Protein AF-A0A843C5Q6-F1 (afdb_monomer)

Sequence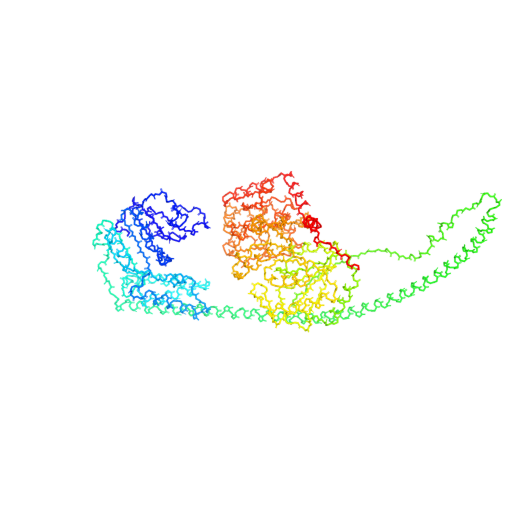 (769 aa):
MQKFVKENETILDVGSGTECLLGHFLPKLNITYLDPLFSTLPNIQNTLVGDIFTLELPQKKYDHIICIDTFEHIPQTLRKKFLDKLYELAEKSVIISGPCSDAGDALETDEWVNNVYNDCFNRDYSWLKEHFDNGLPKLSQILYTFQNFGMHTLVDHNGHTPWLKELLSFVVCALEFEDGKPSVMELSRYFNDYLYQFDHIPPSYRQIVIASKEKLPDSIISKEKISVTKQSNVNWNHLKKQITQSLTKIAIQEQNNGKNLHLKLENTIKDVEILQDINLKNQTSISELQKILTKVNSEISIFQKSLQNKESLIFDLQKSLQNKESDILNLQKAVEDYQKVITDIHQSFVLRMLHKYDKTIGKVIPLRPKKFTSSAKTYQDPEETHSITENVKQIQVNKKDLICFPITNWDFRFQRPQHILTKFAENGHRIFYLTVNLRQLKNLYEIKQISNNIYQVELNAPKYFDIYKDKFDNFTVEKLIESYEKLREDLNIDPILFVQFPTWEPLCKRLKEKYHHKIIFDCLDDFTEFSNVISARKNEEVNLILSSDLVLATSSHLLKKVMSKTTKYLYLPNAGEFEHFKNQAKAGSLSKYKKPIIGYFGSISDWFDTDLIEYLASNKPQFTFVMIGHTFGADIRKLQKFPNINFLGERPYSELPKYLQDFDVCLIPFKIIPLIEATHPVKIYEYFAAGKPVVATKMTELYPMMDMCYLAEHKEDFLRKLDLAVDEKDETITKRRIKFASENTWNHRFETLYNELKKNNLFDIEHHS

Mean predicted aligned error: 19.13 Å

Foldseek 3Di:
DVVPDDLPFEEEEEQCPPVVVVCVVVVSHHYAYEDCVCVQDPDDPNYDHDDLVDDDDPDQAGQEYEYAQHLLLDAPVCSLVVLVSRVRRHPWKYKYKFFAPPPPLQVVLQVLLQVLLCVVPVDGDVVCPSCVVRPGHHPVVSVVSLVVVVWDKDKWAFAARVLNSVLSSLLSNLVVAPPSVVLNVVLVVLCVVQPRLQGGDPVGRMMIMMTTNDDDDPVPDDPPNPHCDPRNVVSSVVSVVSSVVSVVVRVVVVVVVVVVVVVVVVVVVVVVVVVVVVVVVVVVVVVVVVVVVVVVVVVVVVVVVVVVVVVVVVVVVLVVVVVVVVVVVVVVCVVVVVLVPPVVGDDDDVVPVVVPDVPDDDDDDDDDDDDDDDPDDDDDDPVVQVVVLVVLLPQDCPFAAEEEAAPADPPPDDFLVNLLVVLVLVVPHAYEYEHQKAAAHPDQKGWDDPDRSYIYIHGHFPHIDHLQQDADDPVRLVSSVVSVVVVCVSNVHQHAYEYEFLRCQVNVVVCCVVRVHAYEYEDAFDQVPDPSHDPVRVVSVLSSLQRHQAYEAQAPVVVVVSVVRDPRYDDQHGAEPLVLQLDCDDEDPCVVAAPPEEEEEDEAAPFAPLVLVLLLCVVCVRHAYEYEEHNVHHDCVSVVVRPRYHYPYHDPPSCVSRVLLNHQEYEARTSPDRRQLSDQDHVLLSNLSNLAEYQYAQHPNCPVVCVLYHHAPDSVSSSVSVVVRNPDDDVVSSVVSNVVNVCGHSSNSSVVVVVVCVVSCSTDPPPPD

pLDDT: mean 82.92, std 17.9, range [24.09, 98.69]

Nearest PDB structures (foldseek):
  3c4q-assembly1_A  TM=7.747E-01  e=1.969E-16  Corynebacterium glutamicum
  3c4q-assembly2_B  TM=7.709E-01  e=1.969E-16  Corynebacterium glutamicum
  3c48-assembly1_B  TM=5.005E-01  e=2.617E-16  Corynebacterium glutamicum
  3c48-assembly1_A  TM=4.904E-01  e=2.335E-16  Corynebacterium glutamicum
  7vza-assembly1_G  TM=5.257E-01  e=1.167E-07  Streptomyces kasugaensis

Solvent-accessible surface area (backbone atoms only — not comparable to full-atom values): 41966 Å² total; per-residue (Å²): 101,89,91,78,58,58,63,88,43,38,33,37,31,39,46,43,62,89,76,48,56,66,48,76,79,41,75,70,50,49,62,32,36,31,23,54,71,48,73,81,52,78,92,55,88,54,59,41,68,37,52,88,92,75,52,87,64,98,54,84,54,30,41,28,29,37,30,53,75,34,68,34,70,42,45,63,90,46,43,63,62,49,55,54,49,50,55,67,29,23,67,42,26,40,36,42,32,34,50,31,38,81,81,42,45,22,54,57,33,51,52,51,27,31,51,56,38,20,76,73,66,78,45,76,50,74,81,55,49,44,38,67,75,33,42,55,36,45,57,70,57,56,51,53,54,42,43,74,72,62,24,47,70,48,79,50,44,29,46,27,35,91,54,39,36,58,52,50,33,50,46,63,54,32,62,78,39,93,78,24,54,64,55,46,55,54,53,51,48,54,38,59,78,62,42,50,83,50,22,59,34,83,64,29,25,26,40,37,38,41,32,19,67,54,85,76,65,90,73,73,63,74,84,78,73,54,69,87,43,78,62,46,55,51,50,48,57,51,49,54,52,50,52,54,51,48,55,51,49,52,53,50,49,51,51,48,49,51,49,52,51,48,52,52,49,52,51,52,48,50,54,50,50,53,51,48,56,52,46,52,53,48,50,52,54,48,52,54,50,48,52,52,49,51,51,52,49,51,53,48,48,51,50,49,52,52,46,50,52,49,48,48,51,45,47,51,50,44,49,48,45,47,48,46,45,44,50,43,38,50,48,42,38,57,36,38,55,49,17,47,78,75,73,92,28,73,74,86,62,62,90,56,65,72,81,63,58,82,79,73,79,78,89,78,89,86,82,87,83,89,78,90,89,90,88,89,86,74,87,78,53,72,67,57,39,50,52,50,46,55,57,53,53,72,52,82,83,85,49,55,28,36,37,32,44,48,74,56,45,84,85,70,67,89,43,70,70,56,51,44,53,47,52,44,22,77,70,61,20,44,34,40,35,35,52,42,60,31,41,67,56,96,49,53,54,50,65,44,82,75,51,81,47,32,30,41,32,38,50,21,27,95,47,78,42,46,56,69,79,53,78,83,48,73,70,53,41,52,40,41,47,58,14,46,49,54,53,30,65,65,49,68,60,62,42,37,39,40,33,43,40,36,65,50,30,75,49,53,52,50,49,27,72,76,69,68,40,48,34,36,34,45,48,65,60,55,63,81,71,40,96,78,48,56,79,67,42,57,57,31,38,53,52,40,58,64,68,32,67,32,33,34,14,25,21,74,49,41,36,52,65,45,59,78,70,38,89,51,65,43,84,53,54,68,46,17,65,27,79,66,29,44,43,84,45,74,61,56,81,54,63,92,56,58,68,55,28,40,26,38,78,48,79,35,27,72,56,41,36,55,70,51,50,45,53,46,48,69,77,33,71,73,38,26,36,38,40,33,22,49,50,88,56,37,86,50,75,70,47,72,71,39,94,38,50,42,78,68,40,64,70,62,78,94,49,50,34,27,52,56,61,49,36,52,28,37,55,45,58,49,45,92,43,75,57,50,59,19,48,44,72,46,60,60,28,43,41,15,18,56,31,43,37,37,37,28,43,66,47,80,81,46,58,95,43,52,92,66,34,40,65,21,87,48,66,71,51,36,47,55,40,45,52,54,38,66,70,59,78,60,63,66,52,27,51,48,28,29,49,54,13,64,73,35,21,47,66,53,53,38,52,56,50,54,52,50,37,52,75,67,57,73,60,66,78,78,80,84,123

Secondary structure (DSSP, 8-state):
-TTT--TTSEEEEET-TTTTHHHHH-TTSEEEEEEGGGGGS---TTEEES-TTT---SSS-EEEEEEES-TTTS-TTTHHHHHHHHHHHEEEEEEEEEE-STTSHHHHHHHHHHHHHHHHHSS--GGGHHHHHH----HHHHHHHHHHTT-EEEEEEEEEHHHHHHHHHHHHHHTTSTTHHHHHHHHHHHHHHHTGGG-SSSSEEEEEEEEESSPPPTTSS-S------HHHHHHHHHHHHHHHHHHHHHHHHHHHHHHHHHHHHHHHHHHHHHHHHHHHHHHHHHHHHHHHHHHHHHHHHHHHHHHHHHHHHHHHHHHHHHHHHHHHHHTTTTTTTTTTTSSTT----GGGSSSS-S-----------------S--PPPHHHHHHHHHHHHTS---S-EEEEE-SS-TTS---HHHHHHHHHHHTT--EEEE-SEE---SSSEEEEEEETTEEEEEE--SS-EETTT----HHHHHHHHHHHHHHHHHHT--EEEEE-SGGGHHHHHHHHHHH---EEEEE-S-GGGSTT--THHHHHHHHHHHH-SEEEESSHHHHHHHHTT-S-EEE----B-HHHHHS-PPS-TTTTSPSSEEEEES--BTTB-HHHHHHHHHH-TTSEEEEES--TBS--TTGGG-TTEEE-----GGGHHHHHHH-SEEEE-B---HHHHT---THHHHHHHTT--EEEE--GGGGGGTTTSEEESSHHHHHHHHHHHHS---HHHHHHHHHHHHTSBHHHHHHHHHHHHHHTTTT------

Structure (mmCIF, N/CA/C/O backbone):
data_AF-A0A843C5Q6-F1
#
_entry.id   AF-A0A843C5Q6-F1
#
loop_
_atom_site.group_PDB
_atom_site.id
_atom_site.type_symbol
_atom_site.label_atom_id
_atom_site.label_alt_id
_atom_site.label_comp_id
_atom_site.label_asym_id
_atom_site.label_entity_id
_atom_site.label_seq_id
_atom_site.pdbx_PDB_ins_code
_atom_site.Cartn_x
_atom_site.Cartn_y
_atom_site.Cartn_z
_atom_site.occupancy
_atom_site.B_iso_or_equiv
_atom_site.auth_seq_id
_atom_site.auth_comp_id
_atom_site.auth_asym_id
_atom_site.auth_atom_id
_atom_site.pdbx_PDB_model_num
ATOM 1 N N . MET A 1 1 ? 8.450 16.738 40.395 1.00 76.00 1 MET A N 1
ATOM 2 C CA . MET A 1 1 ? 6.979 16.640 40.276 1.00 76.00 1 MET A CA 1
ATOM 3 C C . MET A 1 1 ? 6.298 16.486 41.629 1.00 76.00 1 MET A C 1
ATOM 5 O O . MET A 1 1 ? 6.139 17.513 42.271 1.00 76.00 1 MET A O 1
ATOM 9 N N . GLN A 1 2 ? 5.977 15.278 42.120 1.00 77.00 2 GLN A N 1
ATOM 10 C CA . GLN A 1 2 ? 5.124 15.068 43.318 1.00 77.00 2 GLN A CA 1
ATOM 11 C C . GLN A 1 2 ? 5.513 15.865 44.585 1.00 77.00 2 GLN A C 1
ATOM 13 O O . GLN A 1 2 ? 4.650 16.191 45.389 1.00 77.00 2 GLN A O 1
ATOM 18 N N . LYS A 1 3 ? 6.800 16.196 44.770 1.00 76.56 3 LYS A N 1
ATOM 19 C CA . LYS A 1 3 ? 7.293 16.992 45.910 1.00 76.56 3 LYS A CA 1
ATOM 20 C C . LYS A 1 3 ? 6.992 18.501 45.843 1.00 76.56 3 LYS A C 1
ATOM 22 O O . LYS A 1 3 ? 7.172 19.170 46.854 1.00 76.56 3 LYS A O 1
ATOM 27 N N . PHE A 1 4 ? 6.656 19.057 44.673 1.00 81.50 4 PHE A N 1
ATOM 28 C CA . PHE A 1 4 ? 6.609 20.517 44.474 1.00 81.50 4 PHE A CA 1
ATOM 29 C C . PHE A 1 4 ? 5.542 21.044 43.502 1.00 81.50 4 PHE A C 1
ATOM 31 O O . PHE A 1 4 ? 5.330 22.251 43.477 1.00 81.50 4 PHE A O 1
ATOM 38 N N . VAL A 1 5 ? 4.878 20.178 42.731 1.00 85.62 5 VAL A N 1
ATOM 39 C CA . VAL A 1 5 ? 3.754 20.557 41.855 1.00 85.62 5 VAL A CA 1
ATOM 40 C C . VAL A 1 5 ? 2.439 20.200 42.539 1.00 85.62 5 VAL A C 1
ATOM 42 O O . VAL A 1 5 ? 2.289 19.087 43.048 1.00 85.62 5 VAL A O 1
ATOM 45 N N . LYS A 1 6 ? 1.501 21.145 42.570 1.00 85.31 6 LYS A N 1
ATOM 46 C CA . LYS A 1 6 ? 0.180 21.020 43.200 1.00 85.31 6 LYS A CA 1
ATOM 47 C C . LYS A 1 6 ? -0.845 20.470 42.205 1.00 85.31 6 LYS A C 1
ATOM 49 O O . LYS A 1 6 ? -0.743 20.704 41.007 1.00 85.31 6 LYS A O 1
ATOM 54 N N . GLU A 1 7 ? -1.877 19.785 42.703 1.00 83.62 7 GLU A N 1
ATOM 55 C CA . GLU A 1 7 ? -2.920 19.165 41.859 1.00 83.62 7 GLU A CA 1
ATOM 56 C C . GLU A 1 7 ? -3.696 20.183 40.989 1.00 83.62 7 GLU A C 1
ATOM 58 O O . GLU A 1 7 ? -4.239 19.818 39.952 1.00 83.62 7 GLU A O 1
ATOM 63 N N . ASN A 1 8 ? -3.715 21.467 41.370 1.00 86.69 8 ASN A N 1
ATOM 64 C CA . ASN A 1 8 ? -4.378 22.543 40.627 1.00 86.69 8 ASN A CA 1
ATOM 65 C C . ASN A 1 8 ? -3.470 23.299 39.632 1.00 86.69 8 ASN A C 1
ATOM 67 O O . ASN A 1 8 ? -3.932 24.268 39.030 1.00 86.69 8 ASN A O 1
ATOM 71 N N . GLU A 1 9 ? -2.196 22.922 39.505 1.00 91.38 9 GLU A N 1
ATOM 72 C CA . GLU A 1 9 ? -1.228 23.570 38.611 1.00 91.38 9 GLU A CA 1
ATOM 73 C C . GLU A 1 9 ? -1.227 22.901 37.222 1.00 91.38 9 GLU A C 1
ATOM 75 O O . GLU A 1 9 ? -1.436 21.694 37.078 1.00 91.38 9 GLU A O 1
ATOM 80 N N . THR A 1 10 ? -1.036 23.714 36.186 1.00 93.75 10 THR A N 1
ATOM 81 C CA . THR A 1 10 ? -1.102 23.328 34.770 1.00 93.75 10 THR A CA 1
ATOM 82 C C . THR A 1 10 ? 0.255 22.878 34.233 1.00 93.75 10 THR A C 1
ATOM 84 O O . THR A 1 10 ? 1.286 23.496 34.499 1.00 93.75 10 THR A O 1
ATOM 87 N N . ILE A 1 11 ? 0.264 21.802 33.449 1.00 95.12 11 ILE A N 1
ATOM 88 C CA . ILE A 1 11 ? 1.476 21.228 32.859 1.00 95.12 11 ILE A CA 1
ATOM 89 C C . ILE A 1 11 ? 1.331 21.191 31.336 1.00 95.12 11 ILE A C 1
ATOM 91 O O . ILE A 1 11 ? 0.302 20.734 30.841 1.00 95.12 11 ILE A O 1
ATOM 95 N N . LEU A 1 12 ? 2.365 21.615 30.608 1.00 95.25 12 LEU A N 1
ATOM 96 C CA . LEU A 1 12 ? 2.546 21.293 29.189 1.00 95.25 12 LEU A CA 1
ATOM 97 C C . LEU A 1 12 ? 3.695 20.290 29.042 1.00 95.25 12 LEU A C 1
ATOM 99 O O . LEU A 1 12 ? 4.825 20.599 29.412 1.00 95.25 12 LEU A O 1
ATOM 103 N N . ASP A 1 13 ? 3.398 19.113 28.508 1.00 94.88 13 ASP A N 1
ATOM 104 C CA . ASP A 1 13 ? 4.350 18.048 28.190 1.00 94.88 13 ASP A CA 1
ATOM 105 C C . ASP A 1 13 ? 4.675 18.111 26.689 1.00 94.88 13 ASP A C 1
ATOM 107 O O . ASP A 1 13 ? 3.779 17.973 25.855 1.00 94.88 13 ASP A O 1
ATOM 111 N N . VAL A 1 14 ? 5.922 18.428 26.341 1.00 94.62 14 VAL A N 1
ATOM 112 C CA . VAL A 1 14 ? 6.372 18.773 24.982 1.00 94.62 14 VAL A CA 1
ATOM 113 C C . VAL A 1 14 ? 7.184 17.619 24.406 1.00 94.62 14 VAL A C 1
ATOM 115 O O . VAL A 1 14 ? 8.236 17.303 24.954 1.00 94.62 14 VAL A O 1
ATOM 118 N N . GLY A 1 15 ? 6.716 17.045 23.293 1.00 89.94 15 GLY A N 1
ATOM 119 C CA . GLY A 1 15 ? 7.261 15.810 22.718 1.00 89.94 15 GLY A CA 1
ATOM 120 C C . GLY A 1 15 ? 6.870 14.575 23.530 1.00 89.94 15 GLY A C 1
ATOM 121 O O . GLY A 1 15 ? 7.681 13.688 23.769 1.00 89.94 15 GLY A O 1
ATOM 122 N N . SER A 1 16 ? 5.627 14.534 24.017 1.00 86.50 16 SER A N 1
ATOM 123 C CA . SER A 1 16 ? 5.147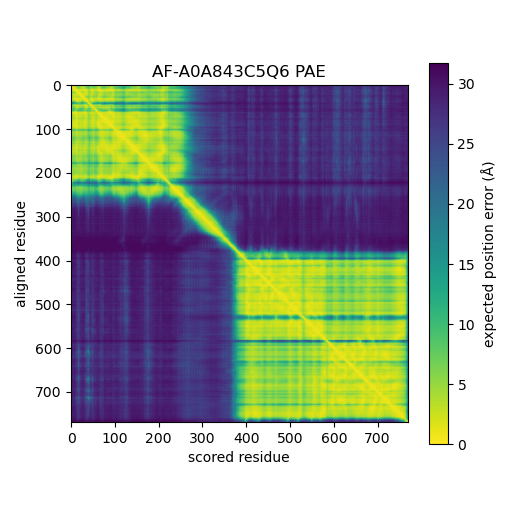 13.496 24.939 1.00 86.50 16 SER A CA 1
ATOM 124 C C . SER A 1 16 ? 5.069 12.083 24.348 1.00 86.50 16 SER A C 1
ATOM 126 O O . SER A 1 16 ? 4.732 11.138 25.072 1.00 86.50 16 SER A O 1
ATOM 128 N N . GLY A 1 17 ? 5.239 11.947 23.030 1.00 84.25 17 GLY A N 1
ATOM 129 C CA . GLY A 1 17 ? 4.817 10.773 22.284 1.00 84.25 17 GLY A CA 1
ATOM 130 C C . GLY A 1 17 ? 3.296 10.609 22.283 1.00 84.25 17 GLY A C 1
ATOM 131 O O . GLY A 1 17 ? 2.540 11.391 22.873 1.00 84.25 17 GLY A O 1
ATOM 132 N N . THR A 1 18 ? 2.837 9.549 21.625 1.00 81.94 18 THR A N 1
ATOM 133 C CA . THR A 1 18 ? 1.409 9.214 21.495 1.00 81.94 18 THR A CA 1
ATOM 134 C C . THR A 1 18 ? 0.824 8.527 22.731 1.00 81.94 18 THR A C 1
ATOM 136 O O . THR A 1 18 ? -0.390 8.452 22.911 1.00 81.94 18 THR A O 1
ATOM 139 N N . GLU A 1 19 ? 1.703 8.018 23.587 1.00 81.38 19 GLU A N 1
ATOM 140 C CA . GLU A 1 19 ? 1.425 7.173 24.738 1.00 81.38 19 GLU A CA 1
ATOM 141 C C . GLU A 1 19 ? 1.061 7.974 25.997 1.00 81.38 19 GLU A C 1
ATOM 143 O O . GLU A 1 19 ? 0.564 7.392 26.966 1.00 81.38 19 GLU A O 1
ATOM 148 N N . CYS A 1 20 ? 1.313 9.292 26.005 1.00 87.31 20 CYS A N 1
ATOM 149 C CA . CYS A 1 20 ? 1.021 10.205 27.119 1.00 87.31 20 CYS A CA 1
ATOM 150 C C . CYS A 1 20 ? 1.500 9.651 28.480 1.00 87.31 20 CYS A C 1
ATOM 152 O O . CYS A 1 20 ? 0.768 9.639 29.479 1.00 87.31 20 CYS A O 1
ATOM 154 N N . LEU A 1 21 ? 2.731 9.122 28.522 1.00 85.94 21 LEU A N 1
ATOM 155 C CA . LEU A 1 21 ? 3.226 8.327 29.653 1.00 85.94 21 LEU A CA 1
ATOM 156 C C . LEU A 1 21 ? 3.232 9.104 30.975 1.00 85.94 21 LEU A C 1
ATOM 158 O O . LEU A 1 21 ? 2.950 8.520 32.022 1.00 85.94 21 LEU A O 1
ATOM 162 N N . LEU A 1 22 ? 3.472 10.418 30.949 1.00 87.69 22 LEU A N 1
ATOM 163 C CA . LEU A 1 22 ? 3.497 11.252 32.152 1.00 87.69 22 LEU A CA 1
ATOM 164 C C . LEU A 1 22 ? 2.186 11.169 32.960 1.00 87.69 22 LEU A C 1
ATOM 166 O O . LEU A 1 22 ? 2.227 11.086 34.190 1.00 87.69 22 LEU A O 1
ATOM 170 N N . GLY A 1 23 ? 1.033 11.107 32.286 1.00 85.94 23 GLY A N 1
ATOM 171 C CA . GLY A 1 23 ? -0.278 10.958 32.926 1.00 85.94 23 GLY A CA 1
ATOM 172 C C . GLY A 1 23 ? -0.472 9.622 33.642 1.00 85.94 23 GLY A C 1
ATOM 173 O O . GLY A 1 23 ? -1.203 9.560 34.626 1.00 85.94 23 GLY A O 1
ATOM 174 N N . HIS A 1 24 ? 0.229 8.567 33.223 1.00 84.50 24 HIS A N 1
ATOM 175 C CA . HIS A 1 24 ? 0.193 7.271 33.902 1.00 84.50 24 HIS A CA 1
ATOM 176 C C . HIS A 1 24 ? 0.942 7.311 35.246 1.00 84.50 24 HIS A C 1
ATOM 178 O O . HIS A 1 24 ? 0.532 6.656 36.204 1.00 84.50 24 HIS A O 1
ATOM 184 N N . PHE A 1 25 ? 2.007 8.117 35.347 1.00 81.44 25 PHE A N 1
ATOM 185 C CA . PHE A 1 25 ? 2.766 8.318 36.589 1.00 81.44 25 PHE A CA 1
ATOM 186 C C . PHE A 1 25 ? 2.171 9.405 37.500 1.00 81.44 25 PHE A C 1
ATOM 188 O O . PHE A 1 25 ? 2.357 9.363 38.719 1.00 81.44 25 PHE A O 1
ATOM 195 N N . LEU A 1 26 ? 1.471 10.389 36.927 1.00 86.44 26 LEU A N 1
ATOM 196 C CA . LEU A 1 26 ? 0.925 11.557 37.627 1.00 86.44 26 LEU A CA 1
ATOM 197 C C . LEU A 1 26 ? -0.576 11.777 37.318 1.00 86.44 26 LEU A C 1
ATOM 199 O O . LEU A 1 26 ? -0.961 12.887 36.950 1.00 86.44 26 LEU A O 1
ATOM 203 N N . PRO A 1 27 ? -1.456 10.773 37.527 1.00 83.00 27 PRO A N 1
ATOM 204 C CA . PRO A 1 27 ? -2.845 10.762 37.031 1.00 83.00 27 PRO A CA 1
ATOM 205 C C . PRO A 1 27 ? -3.784 11.805 37.654 1.00 83.00 27 PRO A C 1
ATOM 207 O O . PRO A 1 27 ? -4.959 11.871 37.303 1.00 83.00 27 PRO A O 1
ATOM 210 N N . LYS A 1 28 ? -3.293 12.597 38.610 1.00 83.81 28 LYS A N 1
ATOM 211 C CA . LYS A 1 28 ? -4.041 13.663 39.283 1.00 83.81 28 LYS A CA 1
ATOM 212 C C . LYS A 1 28 ? -3.685 15.076 38.816 1.00 83.81 28 LYS A C 1
ATOM 214 O O . LYS A 1 28 ? -4.299 16.026 39.288 1.00 83.81 28 LYS A O 1
ATOM 219 N N . LEU A 1 29 ? -2.657 15.234 37.981 1.00 87.06 29 LEU A N 1
ATOM 220 C CA . LEU A 1 29 ? -2.190 16.550 37.546 1.00 87.06 29 LEU A CA 1
ATOM 221 C C . LEU A 1 29 ? -2.846 16.950 36.223 1.00 87.06 29 LEU A C 1
ATOM 223 O O . LEU A 1 29 ? -3.119 16.106 35.369 1.00 87.06 29 LEU A O 1
ATOM 227 N N . ASN A 1 30 ? -3.072 18.250 36.041 1.00 89.06 30 ASN A N 1
ATOM 228 C CA . ASN A 1 30 ? -3.667 18.787 34.823 1.00 89.06 30 ASN A CA 1
ATOM 229 C C . ASN A 1 30 ? -2.611 18.914 33.712 1.00 89.06 30 ASN A C 1
ATOM 231 O O . ASN A 1 30 ? -1.976 19.961 33.561 1.00 89.06 30 ASN A O 1
ATOM 235 N N . ILE A 1 31 ? -2.404 17.827 32.966 1.00 92.69 31 ILE A N 1
ATOM 236 C CA . ILE A 1 31 ? -1.422 17.747 31.881 1.00 92.69 31 ILE A CA 1
ATOM 237 C C . ILE A 1 31 ? -2.101 17.990 30.530 1.00 92.69 31 ILE A C 1
ATOM 239 O O . ILE A 1 31 ? -3.112 17.367 30.200 1.00 92.69 31 ILE A O 1
ATOM 243 N N . THR A 1 32 ? -1.509 18.898 29.758 1.00 93.56 32 THR A N 1
ATOM 244 C CA . THR A 1 32 ? -1.701 19.072 28.317 1.00 93.56 32 THR A CA 1
ATOM 245 C C . THR A 1 32 ? -0.479 18.508 27.602 1.00 93.56 32 THR A C 1
ATOM 247 O O . THR A 1 32 ? 0.643 18.804 27.997 1.00 93.56 32 THR A O 1
ATOM 250 N N . TYR A 1 33 ? -0.685 17.722 26.556 1.00 92.88 33 TYR A N 1
ATOM 251 C CA . TYR A 1 33 ? 0.372 17.075 25.782 1.00 92.88 33 TYR A CA 1
ATOM 252 C C . TYR A 1 33 ? 0.513 17.766 24.427 1.00 92.88 33 TYR A C 1
ATOM 254 O O . TYR A 1 33 ? -0.498 18.083 23.805 1.00 92.88 33 TYR A O 1
ATOM 262 N N . LEU A 1 34 ? 1.733 17.999 23.956 1.00 92.00 34 LEU A N 1
ATOM 263 C CA . LEU A 1 34 ? 2.028 18.650 22.681 1.00 92.00 34 LEU A CA 1
ATOM 264 C C . LEU A 1 34 ? 2.969 17.771 21.864 1.00 92.00 34 LEU A C 1
ATOM 266 O O . LEU A 1 34 ? 4.128 17.603 22.239 1.00 92.00 34 LEU A O 1
ATOM 270 N N . ASP A 1 35 ? 2.477 17.251 20.742 1.00 89.12 35 ASP A N 1
ATOM 271 C CA . ASP A 1 35 ? 3.262 16.394 19.856 1.00 89.12 35 ASP A CA 1
ATOM 272 C C . ASP A 1 35 ? 2.730 16.444 18.403 1.00 89.12 35 ASP A C 1
ATOM 274 O O . ASP A 1 35 ? 1.513 16.359 18.187 1.00 89.12 35 ASP A O 1
ATOM 278 N N . PRO A 1 36 ? 3.591 16.564 17.373 1.00 83.69 36 PRO A N 1
ATOM 279 C CA . PRO A 1 36 ? 3.181 16.423 15.975 1.00 83.69 36 PRO A CA 1
ATOM 280 C C . PRO A 1 36 ? 2.536 15.065 15.643 1.00 83.69 36 PRO A C 1
ATOM 282 O O . PRO A 1 36 ? 1.664 15.002 14.770 1.00 83.69 36 PRO A O 1
ATOM 285 N N . LEU A 1 37 ? 2.916 13.982 16.333 1.00 82.19 37 LEU A N 1
ATOM 286 C CA . LEU A 1 37 ? 2.456 12.614 16.059 1.00 82.19 37 LEU A CA 1
ATOM 287 C C . LEU A 1 37 ? 0.958 12.414 16.333 1.00 82.19 37 LEU A C 1
ATOM 289 O O . LEU A 1 37 ? 0.326 11.574 15.686 1.00 82.19 37 LEU A O 1
ATOM 293 N N . PHE A 1 38 ? 0.350 13.238 17.198 1.00 80.75 38 PHE A N 1
ATOM 294 C CA . PHE A 1 38 ? -1.100 13.222 17.439 1.00 80.75 38 PHE A CA 1
ATOM 295 C C . PHE A 1 38 ? -1.935 13.502 16.176 1.00 80.75 38 PHE A C 1
ATOM 297 O O . PHE A 1 38 ? -3.107 13.143 16.142 1.00 80.75 38 PHE A O 1
ATOM 304 N N . SER A 1 39 ? -1.347 14.071 15.114 1.00 66.69 39 SER A N 1
ATOM 305 C CA . SER A 1 39 ? -2.004 14.246 13.803 1.00 66.69 39 SER A CA 1
ATOM 306 C C . SER A 1 39 ? -2.511 12.940 13.175 1.00 66.69 39 SER A C 1
ATOM 308 O O . SER A 1 39 ? -3.399 12.973 12.325 1.00 66.69 39 SER A O 1
ATOM 310 N N . THR A 1 40 ? -1.965 11.797 13.599 1.00 55.53 40 THR A N 1
ATOM 311 C CA . THR A 1 40 ? -2.294 10.460 13.081 1.00 55.53 40 THR A CA 1
ATOM 312 C C . THR A 1 40 ? -3.299 9.687 13.943 1.00 55.53 40 THR A C 1
ATOM 314 O O . THR A 1 40 ? -3.657 8.557 13.607 1.00 55.53 40 THR A O 1
ATOM 317 N N . LEU A 1 41 ? -3.775 10.277 15.046 1.00 54.62 41 LEU A N 1
ATOM 318 C CA . LEU A 1 41 ? -4.606 9.616 16.054 1.00 54.62 41 LEU A CA 1
ATOM 319 C C . LEU A 1 41 ? -5.928 10.367 16.299 1.00 54.62 41 LEU A C 1
ATOM 321 O O . LEU A 1 41 ? -6.015 11.573 16.076 1.00 54.62 41 LEU A O 1
ATOM 325 N N . PRO A 1 42 ? -6.991 9.677 16.760 1.00 49.44 42 PRO A N 1
ATOM 326 C CA . PRO A 1 42 ? -8.228 10.344 17.165 1.00 49.44 42 PRO A CA 1
ATOM 327 C C . PRO A 1 42 ? -7.979 11.275 18.361 1.00 49.44 42 PRO A C 1
ATOM 329 O O . PRO A 1 42 ? -7.152 10.957 19.207 1.00 49.44 42 PRO A O 1
ATOM 332 N N . ASN A 1 43 ? -8.743 12.371 18.465 1.00 57.19 43 ASN A N 1
ATOM 333 C CA . ASN A 1 43 ? -8.636 13.367 19.544 1.00 57.19 43 ASN A CA 1
ATOM 334 C C . ASN A 1 43 ? -8.583 12.728 20.947 1.00 57.19 43 ASN A C 1
ATOM 336 O O . ASN A 1 43 ? -9.617 12.377 21.524 1.00 57.19 43 ASN A O 1
ATOM 340 N N . ILE A 1 44 ? -7.381 12.633 21.512 1.00 66.56 44 ILE A N 1
ATOM 341 C CA . ILE A 1 44 ? -7.157 12.306 22.919 1.00 66.56 44 ILE A CA 1
ATOM 342 C C . ILE A 1 44 ? -7.446 13.583 23.730 1.00 66.56 44 ILE A C 1
ATOM 344 O O . ILE A 1 44 ? -7.248 14.709 23.266 1.00 66.56 44 ILE A O 1
ATOM 348 N N . GLN A 1 45 ? -7.987 13.443 24.942 1.00 71.94 45 GLN A N 1
ATOM 349 C CA . GLN A 1 45 ? -8.246 14.617 25.779 1.00 71.94 45 GLN A CA 1
ATOM 350 C C . GLN A 1 45 ? -6.931 15.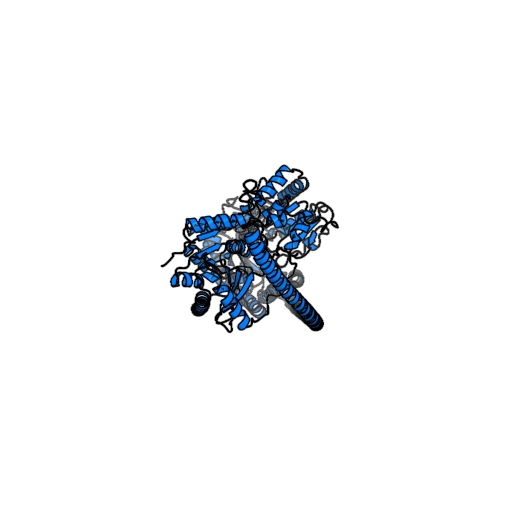296 26.178 1.00 71.94 45 GLN A C 1
ATOM 352 O O . GLN A 1 45 ? -5.956 14.635 26.523 1.00 71.94 45 GLN A O 1
ATOM 357 N N . ASN A 1 46 ? -6.933 16.629 26.141 1.00 83.31 46 ASN A N 1
ATOM 358 C CA . ASN A 1 46 ? -5.787 17.488 26.439 1.00 83.31 46 ASN A CA 1
ATOM 359 C C . ASN A 1 46 ? -4.550 17.281 25.534 1.00 83.31 46 ASN A C 1
ATOM 361 O O . ASN A 1 46 ? -3.458 17.681 25.927 1.00 83.31 46 ASN A O 1
ATOM 365 N N . THR A 1 47 ? -4.681 16.713 24.330 1.00 87.44 47 THR A N 1
ATOM 366 C CA . THR A 1 47 ? -3.578 16.672 23.347 1.00 87.44 47 THR A CA 1
ATOM 367 C C . THR A 1 47 ? -3.655 17.815 22.339 1.00 87.44 47 THR A C 1
ATOM 369 O O . THR A 1 47 ? -4.736 18.172 21.870 1.00 87.44 47 THR A O 1
ATOM 372 N N . LEU A 1 48 ? -2.497 18.350 21.964 1.00 86.69 48 LEU A N 1
ATOM 373 C CA . LEU A 1 48 ? -2.304 19.415 20.990 1.00 86.69 48 LEU A CA 1
ATOM 374 C C . LEU A 1 48 ? -1.446 18.892 19.837 1.00 86.69 48 LEU A C 1
ATOM 376 O O . LEU A 1 48 ? -0.309 18.467 20.036 1.00 86.69 48 LEU A O 1
ATOM 380 N N . VAL A 1 49 ? -2.005 18.937 18.629 1.00 85.75 49 VAL A N 1
ATOM 381 C CA . VAL A 1 49 ? -1.336 18.496 17.403 1.00 85.75 49 VAL A CA 1
ATOM 382 C C . VAL A 1 49 ? -0.474 19.633 16.860 1.00 85.75 49 VAL A C 1
ATOM 384 O O . VAL A 1 49 ? -1.015 20.632 16.386 1.00 85.75 49 VAL A O 1
ATOM 387 N N . GLY A 1 50 ? 0.851 19.478 16.872 1.00 82.56 50 GLY A N 1
ATOM 388 C CA . GLY A 1 50 ? 1.748 20.385 16.151 1.00 82.56 50 GLY A CA 1
ATOM 389 C C . GLY A 1 50 ? 3.118 20.595 16.788 1.00 82.56 50 GLY A C 1
ATOM 390 O O . GLY A 1 50 ? 3.448 20.035 17.828 1.00 82.56 50 GLY A O 1
ATOM 391 N N . ASP A 1 51 ? 3.916 21.436 16.132 1.00 83.44 51 ASP A N 1
ATOM 392 C CA . ASP A 1 51 ? 5.246 21.853 16.579 1.00 83.44 51 ASP A CA 1
ATOM 393 C C . ASP A 1 51 ? 5.137 23.116 17.457 1.00 83.44 51 ASP A C 1
ATOM 395 O O . ASP A 1 51 ? 4.501 24.103 17.070 1.00 83.44 51 ASP A O 1
ATOM 399 N N . ILE A 1 52 ? 5.806 23.114 18.616 1.00 87.50 52 ILE A N 1
ATOM 400 C CA . ILE A 1 52 ? 5.904 24.235 19.568 1.00 87.50 52 ILE A CA 1
ATOM 401 C C . ILE A 1 52 ? 6.394 25.561 18.949 1.00 87.50 52 ILE A C 1
ATOM 403 O O . ILE A 1 52 ? 6.115 26.640 19.479 1.00 87.50 52 ILE A O 1
ATOM 407 N N . PHE A 1 53 ? 7.112 25.513 17.824 1.00 84.94 53 PHE A N 1
ATOM 408 C CA . PHE A 1 53 ? 7.544 26.692 17.074 1.00 84.94 53 PHE A CA 1
ATOM 409 C C . PHE A 1 53 ? 6.441 27.337 16.226 1.00 84.94 53 PHE A C 1
ATOM 411 O O . PHE A 1 53 ? 6.622 28.483 15.806 1.00 84.94 53 PHE A O 1
ATOM 418 N N . THR A 1 54 ? 5.356 26.614 15.931 1.00 77.69 54 THR A N 1
ATOM 419 C CA . THR A 1 54 ? 4.344 27.004 14.929 1.00 77.69 54 THR A CA 1
ATOM 420 C C . THR A 1 54 ? 2.914 27.032 15.464 1.00 77.69 54 THR A C 1
ATOM 422 O O . THR A 1 54 ? 2.096 27.785 14.941 1.00 77.69 54 THR A O 1
ATOM 425 N N . LEU A 1 55 ? 2.608 26.247 16.500 1.00 76.75 55 LEU A N 1
ATOM 426 C CA . LEU A 1 55 ? 1.254 26.101 17.021 1.00 76.75 55 LEU A CA 1
ATOM 427 C C . LEU A 1 55 ? 0.832 27.282 17.914 1.00 76.75 55 LEU A C 1
ATOM 429 O O . LEU A 1 55 ? 1.531 27.654 18.860 1.00 76.75 55 LEU A O 1
ATOM 433 N N . GLU A 1 56 ? -0.363 27.824 17.668 1.00 77.81 56 GLU A N 1
ATOM 434 C CA . GLU A 1 56 ? -1.035 28.717 18.615 1.00 77.81 56 GLU A CA 1
ATOM 435 C C . GLU A 1 56 ? -1.591 27.898 19.789 1.00 77.81 56 GLU A C 1
ATOM 437 O O . GLU A 1 56 ? -2.559 27.149 19.651 1.00 77.81 56 GLU A O 1
ATOM 442 N N . LEU A 1 57 ? -0.955 28.014 20.958 1.00 79.50 57 LEU A N 1
ATOM 443 C CA . LEU A 1 57 ? -1.350 27.259 22.148 1.00 79.50 57 LEU A CA 1
ATOM 444 C C . LEU A 1 57 ? -2.630 27.834 22.792 1.00 79.50 57 LEU A C 1
ATOM 446 O O . LEU A 1 57 ? -2.776 29.058 22.860 1.00 79.50 57 LEU A O 1
ATOM 450 N N . PRO A 1 58 ? -3.528 26.991 23.351 1.00 71.69 58 PRO A N 1
ATOM 451 C CA . PRO A 1 58 ? -4.776 27.450 23.978 1.00 71.69 58 PRO A CA 1
ATOM 452 C C . PRO A 1 58 ? -4.561 28.370 25.185 1.00 71.69 58 PRO A C 1
ATOM 454 O O . PRO A 1 58 ? -5.434 29.161 25.540 1.00 71.69 58 PRO A O 1
ATOM 457 N N . GLN A 1 59 ? -3.406 28.243 25.841 1.00 77.38 59 GLN A N 1
ATOM 458 C CA . GLN A 1 59 ? -2.992 29.064 26.970 1.00 77.38 59 GLN A CA 1
ATOM 459 C C . GLN A 1 59 ? -1.691 29.783 26.613 1.00 77.38 59 GLN A C 1
ATOM 461 O O . GLN A 1 59 ? -0.783 29.199 26.026 1.00 77.38 59 GLN A O 1
ATOM 466 N N . LYS A 1 60 ? -1.577 31.057 27.008 1.00 79.88 60 LYS A N 1
ATOM 467 C CA . LYS A 1 60 ? -0.345 31.838 26.796 1.00 79.88 60 LYS A CA 1
ATOM 468 C C . LYS A 1 60 ? 0.823 31.361 27.662 1.00 79.88 60 LYS A C 1
ATOM 470 O O . LYS A 1 60 ? 1.965 31.645 27.318 1.00 79.88 60 LYS A O 1
ATOM 475 N N . LYS A 1 61 ? 0.527 30.696 28.783 1.00 90.12 61 LYS A N 1
ATOM 476 C CA . LYS A 1 61 ? 1.480 30.124 29.736 1.00 90.12 61 LYS A CA 1
ATOM 477 C C . LYS A 1 61 ? 0.862 28.939 30.473 1.00 90.12 61 LYS A C 1
ATOM 479 O O . LYS A 1 61 ? -0.354 28.906 30.633 1.00 90.12 61 LYS A O 1
ATOM 484 N N . TYR A 1 62 ? 1.722 28.061 30.974 1.00 94.56 62 TYR A N 1
ATOM 485 C CA . TYR A 1 62 ? 1.419 26.940 31.865 1.00 94.56 62 TYR A CA 1
ATOM 486 C C . TYR A 1 62 ? 2.287 27.066 33.123 1.00 94.56 62 TYR A C 1
ATOM 488 O O . TYR A 1 62 ? 3.384 27.618 33.054 1.00 94.56 62 TYR A O 1
ATOM 496 N N . ASP A 1 63 ? 1.849 26.555 34.274 1.00 95.06 63 ASP A N 1
ATOM 497 C CA . ASP A 1 63 ? 2.647 26.605 35.508 1.00 95.06 63 ASP A CA 1
ATOM 498 C C . ASP A 1 63 ? 4.000 25.901 35.325 1.00 95.06 63 ASP A C 1
ATOM 500 O O . ASP A 1 63 ? 5.046 26.451 35.687 1.00 95.06 63 ASP A O 1
ATOM 504 N N . HIS A 1 64 ? 3.984 24.721 34.703 1.00 95.38 64 HIS A N 1
ATOM 505 C CA . HIS A 1 64 ? 5.170 23.909 34.453 1.00 95.38 64 HIS A CA 1
ATOM 506 C C . HIS A 1 64 ? 5.240 23.450 32.993 1.00 95.38 64 HIS A C 1
ATOM 508 O O . HIS A 1 64 ? 4.246 23.007 32.422 1.00 95.38 64 HIS A O 1
ATOM 514 N N . ILE A 1 65 ? 6.434 23.506 32.407 1.00 96.44 65 ILE A N 1
ATOM 515 C CA . ILE A 1 65 ? 6.735 22.916 31.097 1.00 96.44 65 ILE A CA 1
ATOM 516 C C . ILE A 1 65 ? 7.644 21.708 31.310 1.00 96.44 65 ILE A C 1
ATOM 518 O O . ILE A 1 65 ? 8.581 21.774 32.108 1.00 96.44 65 ILE A O 1
ATOM 522 N N . ILE A 1 66 ? 7.367 20.613 30.616 1.00 95.25 66 ILE A N 1
ATOM 523 C CA . ILE A 1 66 ? 8.106 19.354 30.686 1.00 95.25 66 ILE A CA 1
ATOM 524 C C . ILE A 1 66 ? 8.511 18.952 29.269 1.00 95.25 66 ILE A C 1
ATOM 526 O O . ILE A 1 66 ? 7.794 19.213 28.309 1.00 95.25 66 ILE A O 1
ATOM 530 N N . CYS A 1 67 ? 9.707 18.392 29.151 1.00 94.38 67 CYS A N 1
ATOM 531 C CA . CYS A 1 67 ? 10.339 17.962 27.914 1.00 94.38 67 CYS A CA 1
ATOM 532 C C . CYS A 1 67 ? 11.195 16.744 28.282 1.00 94.38 67 CYS A C 1
ATOM 534 O O . CYS A 1 67 ? 12.176 16.888 29.017 1.00 94.38 67 CYS A O 1
ATOM 536 N N . ILE A 1 68 ? 10.780 15.543 27.881 1.00 93.19 68 ILE A N 1
ATOM 537 C CA . ILE A 1 68 ? 11.455 14.283 28.226 1.00 93.19 68 ILE A CA 1
ATOM 538 C C . ILE A 1 68 ? 11.823 13.587 26.924 1.00 93.19 68 ILE A C 1
ATOM 540 O O . ILE A 1 68 ? 10.955 13.348 26.095 1.00 93.19 68 ILE A O 1
ATOM 544 N N . ASP A 1 69 ? 13.109 13.297 26.757 1.00 90.81 69 ASP A N 1
ATOM 545 C CA . ASP A 1 69 ? 13.695 12.623 25.598 1.00 90.81 69 ASP A CA 1
ATOM 546 C C . ASP A 1 69 ? 13.259 13.247 24.245 1.00 90.81 69 ASP A C 1
ATOM 548 O O . ASP A 1 69 ? 12.957 12.574 23.266 1.00 90.81 69 ASP A O 1
ATOM 552 N N . THR A 1 70 ? 13.159 14.584 24.219 1.00 92.19 70 THR A N 1
ATOM 553 C CA . THR A 1 70 ? 12.730 15.390 23.056 1.00 92.19 70 THR A CA 1
ATOM 554 C C . THR A 1 70 ? 13.806 16.377 22.585 1.00 92.19 70 THR A C 1
ATOM 556 O O . THR A 1 70 ? 13.877 16.723 21.407 1.00 92.19 70 THR A O 1
ATOM 559 N N . PHE A 1 71 ? 14.644 16.897 23.489 1.00 94.38 71 PHE A N 1
ATOM 560 C CA . PHE A 1 71 ? 15.538 18.028 23.192 1.00 94.38 71 PHE A CA 1
ATOM 561 C C . PHE A 1 71 ? 16.749 17.634 22.329 1.00 94.38 71 PHE A C 1
ATOM 563 O O . PHE A 1 71 ? 17.319 18.463 21.611 1.00 94.38 71 PHE A O 1
ATOM 570 N N . GLU A 1 72 ? 17.125 16.363 22.376 1.00 93.25 72 GLU A N 1
ATOM 571 C CA . GLU A 1 72 ? 18.134 15.725 21.543 1.00 93.25 72 GLU A CA 1
ATOM 572 C C . GLU A 1 72 ? 17.726 15.671 20.066 1.00 93.25 72 GLU A C 1
ATOM 574 O O . GLU A 1 72 ? 18.550 15.982 19.203 1.00 93.25 72 GLU A O 1
ATOM 579 N N . HIS A 1 73 ? 16.439 15.447 19.786 1.00 92.06 73 HIS A N 1
ATOM 580 C CA . HIS A 1 73 ? 15.855 15.456 18.443 1.00 92.06 73 HIS A CA 1
ATOM 581 C C . HIS A 1 73 ? 15.752 16.868 17.834 1.00 92.06 73 HIS A C 1
ATOM 583 O O . HIS A 1 73 ? 15.644 17.021 16.618 1.00 92.06 73 HIS A O 1
ATOM 589 N N . ILE A 1 74 ? 15.836 17.930 18.648 1.00 92.38 74 ILE A N 1
ATOM 590 C CA . ILE A 1 74 ? 15.818 19.315 18.152 1.00 92.38 74 ILE A CA 1
ATOM 591 C C . ILE A 1 74 ? 17.167 19.657 17.490 1.00 92.38 74 ILE A C 1
ATOM 593 O O . ILE A 1 74 ? 18.197 19.609 18.174 1.00 92.38 74 ILE A O 1
ATOM 597 N N . PRO A 1 75 ? 17.194 20.105 16.216 1.00 92.69 75 PRO A N 1
ATOM 598 C CA . PRO A 1 75 ? 18.426 20.495 15.533 1.00 92.69 75 PRO A CA 1
ATOM 599 C C . PRO A 1 75 ? 19.216 21.569 16.279 1.00 92.69 75 PRO A C 1
ATOM 601 O O . PRO A 1 75 ? 18.645 22.538 16.791 1.00 92.69 75 PRO A O 1
ATOM 604 N N . GLN A 1 76 ? 20.548 21.447 16.292 1.00 92.81 76 GLN A N 1
ATOM 605 C CA . GLN A 1 76 ? 21.446 22.317 17.066 1.00 92.81 76 GLN A CA 1
ATOM 606 C C . GLN A 1 76 ? 21.191 23.821 16.841 1.00 92.81 76 GLN A C 1
ATOM 608 O O . GLN A 1 76 ? 21.248 24.610 17.786 1.00 92.81 76 GLN A O 1
ATOM 613 N N . THR A 1 77 ? 20.863 24.221 15.609 1.00 93.06 77 THR A N 1
ATOM 614 C CA . THR A 1 77 ? 20.556 25.609 15.219 1.00 93.06 77 THR A CA 1
ATOM 615 C C . THR A 1 77 ? 19.260 26.155 15.830 1.00 93.06 77 THR A C 1
ATOM 617 O O . THR A 1 77 ? 19.130 27.366 16.004 1.00 93.06 77 THR A O 1
ATOM 620 N N . LEU A 1 78 ? 18.312 25.284 16.189 1.00 94.38 78 LEU A N 1
ATOM 621 C CA . LEU A 1 78 ? 17.013 25.639 16.765 1.00 94.38 78 LEU A CA 1
ATOM 622 C C . LEU A 1 78 ? 16.983 25.533 18.296 1.00 94.38 78 LEU A C 1
ATOM 624 O O . LEU A 1 78 ? 16.119 26.145 18.924 1.00 94.38 78 LEU A O 1
ATOM 628 N N . ARG A 1 79 ? 17.939 24.831 18.921 1.00 94.44 79 ARG A N 1
ATOM 629 C CA . ARG A 1 79 ? 17.957 24.572 20.375 1.00 94.44 79 ARG A CA 1
ATOM 630 C C . ARG A 1 79 ? 17.854 25.824 21.244 1.00 94.44 79 ARG A C 1
ATOM 632 O O . ARG A 1 79 ? 17.104 25.810 22.214 1.00 94.44 79 ARG A O 1
ATOM 639 N N . LYS A 1 80 ? 18.531 26.927 20.896 1.00 94.12 80 LYS A N 1
ATOM 640 C CA . LYS A 1 80 ? 18.375 28.189 21.647 1.00 94.12 80 LYS A CA 1
ATOM 641 C C . LYS A 1 80 ? 16.930 28.697 21.573 1.00 94.12 80 LYS A C 1
ATOM 643 O O . LYS A 1 80 ? 16.340 28.963 22.611 1.00 94.12 80 LYS A O 1
ATOM 648 N N . LYS A 1 81 ? 16.352 28.763 20.367 1.00 94.31 81 LYS A N 1
ATOM 649 C CA . LYS A 1 81 ? 14.962 29.196 20.141 1.00 94.31 81 LYS A CA 1
ATOM 650 C C . LYS A 1 81 ? 13.963 28.291 20.874 1.00 94.31 81 LYS A C 1
ATOM 652 O O . LYS A 1 81 ? 12.945 28.773 21.354 1.00 94.31 81 LYS A O 1
ATOM 657 N N . PHE A 1 82 ? 14.257 26.995 20.977 1.00 95.38 82 PHE A N 1
ATOM 658 C CA . PHE A 1 82 ? 13.462 26.042 21.751 1.00 95.38 82 PHE A CA 1
ATOM 659 C C . PHE A 1 82 ? 13.489 26.389 23.246 1.00 95.38 82 PHE A C 1
ATOM 661 O O . PHE A 1 82 ? 12.434 26.575 23.841 1.00 95.38 82 PHE A O 1
ATOM 668 N N . LEU A 1 83 ? 14.675 26.579 23.838 1.00 96.75 83 LEU A N 1
ATOM 669 C CA . LEU A 1 83 ? 14.815 26.986 25.245 1.00 96.75 83 LEU A CA 1
ATOM 670 C C . LEU A 1 83 ? 14.194 28.366 25.529 1.00 96.75 83 LEU A C 1
ATOM 672 O O . LEU A 1 83 ? 13.517 28.517 26.546 1.00 96.75 83 LEU A O 1
ATOM 676 N N . ASP A 1 84 ? 14.369 29.337 24.620 1.00 95.00 84 ASP A N 1
ATOM 677 C CA . ASP A 1 84 ? 13.683 30.638 24.662 1.00 95.00 84 ASP A CA 1
ATOM 678 C C . ASP A 1 84 ? 12.156 30.413 24.766 1.00 95.00 84 ASP A C 1
ATOM 680 O O . ASP A 1 84 ? 11.491 30.977 25.637 1.00 95.00 84 ASP A O 1
ATOM 684 N N . LYS A 1 85 ? 11.605 29.510 23.938 1.00 93.94 85 LYS A N 1
ATOM 685 C CA . LYS A 1 85 ? 10.169 29.208 23.889 1.00 93.94 85 LYS A CA 1
ATOM 686 C C . LYS A 1 85 ? 9.645 28.485 25.132 1.00 93.94 85 LYS A C 1
ATOM 688 O O . LYS A 1 85 ? 8.573 28.839 25.622 1.00 93.94 85 LYS A O 1
ATOM 693 N N . LEU A 1 86 ? 10.383 27.511 25.673 1.00 95.62 86 LEU A N 1
ATOM 694 C CA . LEU A 1 86 ? 10.003 26.845 26.928 1.00 95.62 86 LEU A CA 1
ATOM 695 C C . LEU A 1 86 ? 9.953 27.851 28.091 1.00 95.62 86 LEU A C 1
ATOM 697 O O . LEU A 1 86 ? 9.048 27.786 28.919 1.00 95.62 86 LEU A O 1
ATOM 701 N N . TYR A 1 87 ? 10.889 28.806 28.136 1.00 95.75 87 TYR A N 1
ATOM 702 C CA . TYR A 1 87 ? 10.906 29.862 29.150 1.00 95.75 87 TYR A CA 1
ATOM 703 C C . TYR A 1 87 ? 9.733 30.848 29.021 1.00 95.75 87 TYR A C 1
ATOM 705 O O . TYR A 1 87 ? 9.135 31.210 30.035 1.00 95.75 87 TYR A O 1
ATOM 713 N N . GLU A 1 88 ? 9.377 31.263 27.799 1.00 93.38 88 GLU A N 1
ATOM 714 C CA . GLU A 1 88 ? 8.208 32.124 27.545 1.00 93.38 88 GLU A CA 1
ATOM 715 C C . GLU A 1 88 ? 6.903 31.503 28.065 1.00 93.38 88 GLU A C 1
ATOM 717 O O . GLU A 1 88 ? 6.071 32.203 28.651 1.00 93.38 88 GLU A O 1
ATOM 722 N N . LEU A 1 89 ? 6.733 30.196 27.834 1.00 94.38 89 LEU A N 1
ATOM 723 C CA . LEU A 1 89 ? 5.525 29.441 28.166 1.00 94.38 89 LEU A CA 1
ATOM 724 C C . LEU A 1 89 ? 5.464 29.018 29.638 1.00 94.38 89 LEU A C 1
ATOM 726 O O . LEU A 1 89 ? 4.368 28.904 30.184 1.00 94.38 89 LEU A O 1
ATOM 730 N N . ALA A 1 90 ? 6.604 28.795 30.292 1.00 95.94 90 ALA A N 1
ATOM 731 C CA . ALA A 1 90 ? 6.644 28.454 31.708 1.00 95.94 90 ALA A CA 1
ATOM 732 C C . ALA A 1 90 ? 6.300 29.666 32.573 1.00 95.94 90 ALA A C 1
ATOM 734 O O . ALA A 1 90 ? 6.969 30.698 32.499 1.00 95.94 90 ALA A O 1
ATOM 735 N N . GLU A 1 91 ? 5.331 29.535 33.477 1.00 95.38 91 GLU A N 1
ATOM 736 C CA . GLU A 1 91 ? 5.120 30.532 34.520 1.00 95.38 91 GLU A CA 1
ATOM 737 C C . GLU A 1 91 ? 6.051 30.300 35.711 1.00 95.38 91 GLU A C 1
ATOM 739 O O . GLU A 1 91 ? 6.716 31.250 36.124 1.00 95.38 91 GLU A O 1
ATOM 744 N N . LYS A 1 92 ? 6.190 29.054 36.193 1.00 94.75 92 LYS A N 1
ATOM 745 C CA . LYS A 1 92 ? 7.023 28.707 37.359 1.00 94.75 92 LYS A CA 1
ATOM 746 C C . LYS A 1 92 ? 8.299 27.959 36.986 1.00 94.75 92 LYS A C 1
ATOM 748 O O . LYS A 1 92 ? 9.380 28.419 37.353 1.00 94.75 92 LYS A O 1
ATOM 753 N N . SER A 1 93 ? 8.210 26.831 36.272 1.00 95.56 93 SER A N 1
ATOM 754 C CA . SER A 1 93 ? 9.389 25.990 35.992 1.00 95.56 93 SER A CA 1
ATOM 755 C C . SER A 1 93 ? 9.387 25.288 34.634 1.00 95.56 93 SER A C 1
ATOM 757 O O . SER A 1 93 ? 8.337 24.929 34.111 1.00 95.56 93 SER A O 1
ATOM 759 N N . VAL A 1 94 ? 10.585 24.986 34.135 1.00 97.00 94 VAL A N 1
ATOM 760 C CA . VAL A 1 94 ? 10.840 24.071 33.016 1.00 97.00 94 VAL A CA 1
ATOM 761 C C . VAL A 1 94 ? 11.585 22.844 33.547 1.00 97.00 94 VAL A C 1
ATOM 763 O O . VAL A 1 94 ? 12.501 22.983 34.360 1.00 97.00 94 VAL A O 1
ATOM 766 N N . ILE A 1 95 ? 11.215 21.651 33.088 1.00 95.44 95 ILE A N 1
ATOM 767 C CA . ILE A 1 95 ? 11.954 20.408 33.322 1.00 95.44 95 ILE A CA 1
ATOM 768 C C . ILE A 1 95 ? 12.371 19.838 31.972 1.00 95.44 95 ILE A C 1
ATOM 770 O O . ILE A 1 95 ? 11.518 19.593 31.123 1.00 95.44 95 ILE A O 1
ATOM 774 N N . ILE A 1 96 ? 13.671 19.618 31.794 1.00 96.00 96 ILE A N 1
ATOM 775 C CA . ILE A 1 96 ? 14.230 18.921 30.634 1.00 96.00 96 ILE A CA 1
ATOM 776 C C . ILE A 1 96 ? 14.908 17.649 31.134 1.00 96.00 96 ILE A C 1
ATOM 778 O O . ILE A 1 96 ? 15.740 17.716 32.035 1.00 96.00 96 ILE A O 1
ATOM 782 N N . SER A 1 97 ? 14.561 16.506 30.558 1.00 94.69 97 SER A N 1
ATOM 783 C CA . SER A 1 97 ? 15.251 15.231 30.746 1.00 94.69 97 SER A CA 1
ATOM 784 C C . SER A 1 97 ? 15.674 14.707 29.385 1.00 94.69 97 SER A C 1
ATOM 786 O O . SER A 1 97 ? 14.868 14.718 28.463 1.00 94.69 97 SER A O 1
ATOM 788 N N . GLY A 1 98 ? 16.915 14.251 29.267 1.00 94.25 98 GLY A N 1
ATOM 789 C CA . GLY A 1 98 ? 17.435 13.651 28.042 1.00 94.25 98 GLY A CA 1
ATOM 790 C C . GLY A 1 98 ? 18.958 13.492 28.091 1.00 94.25 98 GLY A C 1
ATOM 791 O O . GLY A 1 98 ? 19.586 13.916 29.071 1.00 94.25 98 GLY A O 1
ATOM 792 N N . PRO A 1 99 ? 19.560 12.870 27.069 1.00 95.31 99 PRO A N 1
ATOM 793 C CA . PRO A 1 99 ? 20.994 12.671 26.959 1.00 95.31 99 PRO A CA 1
ATOM 794 C C . PRO A 1 99 ? 21.764 13.968 26.669 1.00 95.31 99 PRO A C 1
ATOM 796 O O . PRO A 1 99 ? 21.374 14.766 25.817 1.00 95.31 99 PRO A O 1
ATOM 799 N N . CYS A 1 100 ? 22.891 14.179 27.362 1.00 93.25 100 CYS A N 1
ATOM 800 C CA . CYS A 1 100 ? 23.794 15.318 27.142 1.00 93.25 100 CYS A CA 1
ATOM 801 C C . CYS A 1 100 ? 25.251 14.892 26.877 1.00 93.25 100 CYS A C 1
ATOM 803 O O . CYS A 1 100 ? 25.756 13.914 27.425 1.00 93.25 100 CYS A O 1
ATOM 805 N N . SER A 1 101 ? 25.961 15.682 26.068 1.00 89.25 101 SER A N 1
ATOM 806 C CA . SER A 1 101 ? 27.298 15.380 25.539 1.00 89.25 101 SER A CA 1
ATOM 807 C C . SER A 1 101 ? 28.486 15.855 26.384 1.00 89.25 101 SER A C 1
ATOM 809 O O . SER A 1 101 ? 29.612 15.479 26.073 1.00 89.25 101 SER A O 1
ATOM 811 N N . ASP A 1 102 ? 28.303 16.663 27.435 1.00 85.88 102 ASP A N 1
ATOM 812 C CA . ASP A 1 102 ? 29.417 17.348 28.125 1.00 85.88 102 ASP A CA 1
ATOM 813 C C . ASP A 1 102 ? 30.448 16.397 28.752 1.00 85.88 102 ASP A C 1
ATOM 815 O O . ASP A 1 102 ? 31.620 16.755 28.849 1.00 85.88 102 ASP A O 1
ATOM 819 N N . ALA A 1 103 ? 30.016 15.201 29.165 1.00 82.50 103 ALA A N 1
ATOM 820 C CA . ALA A 1 103 ? 30.876 14.152 29.717 1.00 82.50 103 ALA A CA 1
ATOM 821 C C . ALA A 1 103 ? 31.278 13.075 28.688 1.00 82.50 103 ALA A C 1
ATOM 823 O O . ALA A 1 103 ? 32.108 12.228 28.993 1.00 82.50 103 ALA A O 1
ATOM 824 N N . GLY A 1 104 ? 30.691 13.073 27.486 1.00 87.25 104 GLY A N 1
ATOM 825 C CA . GLY A 1 104 ? 30.850 12.008 26.485 1.00 87.25 104 GLY A CA 1
ATOM 826 C C . GLY A 1 104 ? 30.040 10.730 26.760 1.00 87.25 104 GLY A C 1
ATOM 827 O O . GLY A 1 104 ? 29.609 10.092 25.804 1.00 87.25 104 GLY A O 1
ATOM 828 N N . ASP A 1 105 ? 29.751 10.414 28.029 1.00 91.00 105 ASP A N 1
ATOM 829 C CA . ASP A 1 105 ? 29.040 9.207 28.499 1.00 91.00 105 ASP A CA 1
ATOM 830 C C . ASP A 1 105 ? 27.810 8.804 27.660 1.00 91.00 105 ASP A C 1
ATOM 832 O O . ASP A 1 105 ? 27.588 7.621 27.381 1.00 91.00 105 ASP A O 1
ATOM 836 N N . ALA A 1 106 ? 26.987 9.785 27.275 1.00 93.44 106 ALA A N 1
ATOM 837 C CA . ALA A 1 106 ? 25.766 9.544 26.516 1.00 93.44 106 ALA A CA 1
ATOM 838 C C . ALA A 1 106 ? 26.042 9.191 25.046 1.00 93.44 106 ALA A C 1
ATOM 840 O O . ALA A 1 106 ? 25.430 8.269 24.517 1.00 93.44 106 ALA A O 1
ATOM 841 N N . LEU A 1 107 ? 27.022 9.851 24.420 1.00 93.62 107 LEU A N 1
ATOM 842 C CA . LEU A 1 107 ? 27.426 9.560 23.043 1.00 93.62 107 LEU A CA 1
ATOM 843 C C . LEU A 1 107 ? 28.090 8.179 22.942 1.00 93.62 107 LEU A C 1
ATOM 845 O O . LEU A 1 107 ? 27.751 7.416 22.047 1.00 93.62 107 LEU A O 1
ATOM 849 N N . GLU A 1 108 ? 28.953 7.815 23.901 1.00 95.00 108 GLU A N 1
ATOM 850 C CA . GLU A 1 108 ? 29.533 6.461 23.974 1.00 95.00 108 GLU A CA 1
ATOM 851 C C . GLU A 1 108 ? 28.437 5.389 24.125 1.00 95.00 108 GLU A C 1
ATOM 853 O O . GLU A 1 108 ? 28.546 4.289 23.585 1.00 95.00 108 GLU A O 1
ATOM 858 N N . THR A 1 109 ? 27.362 5.705 24.854 1.00 95.06 109 THR A N 1
ATOM 859 C CA . THR A 1 109 ? 26.213 4.805 25.026 1.00 95.06 109 THR A CA 1
ATOM 860 C C . THR A 1 109 ? 25.429 4.635 23.722 1.00 95.06 109 THR A C 1
ATOM 862 O O . THR A 1 109 ? 25.115 3.499 23.369 1.00 95.06 109 THR A O 1
ATOM 865 N N . ASP A 1 110 ? 25.172 5.718 22.984 1.00 95.94 110 ASP A N 1
ATOM 866 C CA . ASP A 1 110 ? 24.503 5.671 21.675 1.00 95.94 110 ASP A CA 1
ATOM 867 C C . ASP A 1 110 ? 25.336 4.904 20.639 1.00 95.94 110 ASP A C 1
ATOM 869 O O . ASP A 1 110 ? 24.825 4.006 19.968 1.00 95.94 110 ASP A O 1
ATOM 873 N N . GLU A 1 111 ? 26.638 5.192 20.550 1.00 95.56 111 GLU A N 1
ATOM 874 C CA . GLU A 1 111 ? 27.574 4.469 19.681 1.00 95.56 111 GLU A CA 1
ATOM 875 C C . GLU A 1 111 ? 27.619 2.974 20.029 1.00 95.56 111 GLU A C 1
ATOM 877 O O . GLU A 1 111 ? 27.530 2.127 19.140 1.00 95.56 111 GLU A O 1
ATOM 882 N N . TRP A 1 112 ? 27.697 2.625 21.319 1.00 95.31 112 TRP A N 1
ATOM 883 C CA . TRP A 1 112 ? 27.680 1.233 21.778 1.00 95.31 112 TRP A CA 1
ATOM 884 C C . TRP A 1 112 ? 26.395 0.506 21.365 1.00 95.31 112 TRP A C 1
ATOM 886 O O . TRP A 1 112 ? 26.460 -0.590 20.808 1.00 95.31 112 TRP A O 1
ATOM 896 N N . VAL A 1 113 ? 25.230 1.104 21.631 1.00 94.62 113 VAL A N 1
ATOM 897 C CA . VAL A 1 113 ? 23.924 0.501 21.326 1.00 94.62 113 VAL A CA 1
ATOM 898 C C . VAL A 1 113 ? 23.737 0.341 19.818 1.00 94.62 113 VAL A C 1
ATOM 900 O O . VAL A 1 113 ? 23.297 -0.722 19.378 1.00 94.62 113 VAL A O 1
ATOM 903 N N . ASN A 1 114 ? 24.124 1.343 19.021 1.00 94.88 114 ASN A N 1
ATOM 904 C CA . ASN A 1 114 ? 24.061 1.249 17.565 1.00 94.88 114 ASN A CA 1
ATOM 905 C C . ASN A 1 114 ? 24.986 0.153 17.021 1.00 94.88 114 ASN A C 1
ATOM 907 O O . ASN A 1 114 ? 24.556 -0.633 16.183 1.00 94.88 114 ASN A O 1
ATOM 911 N N . ASN A 1 115 ? 26.220 0.051 17.526 1.00 92.62 115 ASN A N 1
ATOM 912 C CA . ASN A 1 115 ? 27.173 -0.973 17.093 1.00 92.62 115 ASN A CA 1
ATOM 913 C C . ASN A 1 115 ? 26.677 -2.392 17.413 1.00 92.62 115 ASN A C 1
ATOM 915 O O . ASN A 1 115 ? 26.676 -3.239 16.528 1.00 92.62 115 ASN A O 1
ATOM 919 N N . VAL A 1 116 ? 26.174 -2.647 18.630 1.00 85.25 116 VAL A N 1
ATOM 920 C CA . VAL A 1 116 ? 25.621 -3.969 18.995 1.00 85.25 116 VAL A CA 1
ATOM 921 C C . VAL A 1 116 ? 24.401 -4.328 18.140 1.00 85.25 116 VAL A C 1
ATOM 923 O O . VAL A 1 116 ? 24.241 -5.482 17.739 1.00 85.25 116 VAL A O 1
ATOM 926 N N . TYR A 1 117 ? 23.544 -3.352 17.839 1.00 88.94 117 TYR A N 1
ATOM 927 C CA . TYR A 1 117 ? 22.394 -3.558 16.963 1.00 88.94 117 TYR A CA 1
ATOM 928 C C . TYR A 1 117 ? 22.828 -3.827 15.509 1.00 88.94 117 TYR A C 1
ATOM 930 O O . TYR A 1 117 ? 22.313 -4.749 14.874 1.00 88.94 117 TYR A O 1
ATOM 938 N N . ASN A 1 118 ? 23.827 -3.101 14.999 1.00 87.44 118 ASN A N 1
ATOM 939 C CA . ASN A 1 118 ? 24.390 -3.328 13.668 1.00 87.44 118 ASN A CA 1
ATOM 940 C C . ASN A 1 118 ? 25.061 -4.711 13.564 1.00 87.44 118 ASN A C 1
ATOM 942 O O . ASN A 1 118 ? 24.753 -5.451 12.633 1.00 87.44 118 ASN A O 1
ATOM 946 N N . ASP A 1 119 ? 25.834 -5.141 14.566 1.00 78.94 119 ASP A N 1
ATOM 947 C CA . ASP A 1 119 ? 26.404 -6.498 14.633 1.00 78.94 119 ASP A CA 1
ATOM 948 C C . ASP A 1 119 ? 25.324 -7.603 14.599 1.00 78.94 119 ASP A C 1
ATOM 950 O O . ASP A 1 119 ? 25.552 -8.686 14.056 1.00 78.94 119 ASP A O 1
ATOM 954 N N . CYS A 1 120 ? 24.134 -7.345 15.159 1.00 75.19 120 CYS A N 1
ATOM 955 C CA . CYS A 1 120 ? 23.017 -8.297 15.158 1.00 75.19 120 CYS A CA 1
ATOM 956 C C . CYS A 1 120 ? 22.208 -8.311 13.846 1.00 75.19 120 CYS A C 1
ATOM 958 O O . CYS A 1 120 ? 21.732 -9.373 13.441 1.00 75.19 120 CYS A O 1
ATOM 960 N N . PHE A 1 121 ? 22.014 -7.155 13.197 1.00 80.81 121 PHE A N 1
ATOM 961 C CA . PHE A 1 121 ? 21.030 -6.984 12.111 1.00 80.81 121 PHE A CA 1
ATOM 962 C C . PHE A 1 121 ? 21.598 -6.412 10.798 1.00 80.81 121 PHE A C 1
ATOM 964 O O . PHE A 1 121 ? 20.848 -6.240 9.835 1.00 80.81 121 PHE A O 1
ATOM 971 N N . ASN A 1 122 ? 22.902 -6.127 10.737 1.00 81.75 122 ASN A N 1
ATOM 972 C CA . ASN A 1 122 ? 23.623 -5.540 9.599 1.00 81.75 122 ASN A CA 1
ATOM 973 C C . ASN A 1 122 ? 22.973 -4.232 9.083 1.00 81.75 122 ASN A C 1
ATOM 975 O O . ASN A 1 122 ? 22.855 -3.999 7.875 1.00 81.75 122 ASN A O 1
ATOM 979 N N . ARG A 1 123 ? 22.493 -3.397 10.014 1.00 86.19 123 ARG A N 1
ATOM 980 C CA . ARG A 1 123 ? 21.908 -2.066 9.780 1.00 86.19 123 ARG A CA 1
ATOM 981 C C . ARG A 1 123 ? 21.987 -1.222 11.056 1.00 86.19 123 ARG A C 1
ATOM 983 O O . ARG A 1 123 ? 21.926 -1.776 12.149 1.00 86.19 123 ARG A O 1
ATOM 990 N N . ASP A 1 124 ? 22.040 0.098 10.920 1.00 89.50 124 ASP A N 1
ATOM 991 C CA . ASP A 1 124 ? 21.996 1.019 12.064 1.00 89.50 124 ASP A CA 1
ATOM 992 C C . ASP A 1 124 ? 20.596 1.104 12.697 1.00 89.50 124 ASP A C 1
ATOM 994 O O . ASP A 1 124 ? 19.575 0.871 12.038 1.00 89.50 124 ASP A O 1
ATOM 998 N N . TYR A 1 125 ? 20.538 1.454 13.984 1.00 90.75 125 TYR A N 1
ATOM 999 C CA . TYR A 1 125 ? 19.289 1.599 14.727 1.00 90.75 125 TYR A CA 1
ATOM 1000 C C . TYR A 1 125 ? 18.648 2.965 14.447 1.00 90.75 125 TYR A C 1
ATOM 1002 O O . TYR A 1 125 ? 19.169 4.017 14.823 1.00 90.75 125 TYR A O 1
ATOM 1010 N N . SER A 1 126 ? 17.486 2.956 13.788 1.00 86.69 126 SER A N 1
ATOM 1011 C CA . SER A 1 126 ? 16.886 4.152 13.179 1.00 86.69 126 SER A CA 1
ATOM 1012 C C . SER A 1 126 ? 16.602 5.305 14.146 1.00 86.69 126 SER A C 1
ATOM 1014 O O . SER A 1 126 ? 16.673 6.458 13.731 1.00 86.69 126 SER A O 1
ATOM 1016 N N . TRP A 1 127 ? 16.300 5.016 15.415 1.00 85.19 127 TRP A N 1
ATOM 1017 C CA . TRP A 1 127 ? 15.990 6.038 16.423 1.00 85.19 127 TRP A CA 1
ATOM 1018 C C . TRP A 1 127 ? 17.204 6.884 16.830 1.00 85.19 127 TRP A C 1
ATOM 1020 O O . TRP A 1 127 ? 17.051 8.071 17.097 1.00 85.19 127 TRP A O 1
ATOM 1030 N N . LEU A 1 128 ? 18.417 6.318 16.808 1.00 92.19 128 LEU A N 1
ATOM 1031 C CA . LEU A 1 128 ? 19.642 7.057 17.146 1.00 92.19 128 LEU A CA 1
ATOM 1032 C C . LEU A 1 128 ? 20.158 7.923 15.990 1.00 92.19 128 LEU A C 1
ATOM 1034 O O . LEU A 1 128 ? 21.025 8.772 16.188 1.00 92.19 128 LEU A O 1
ATOM 1038 N N . LYS A 1 129 ? 19.601 7.768 14.782 1.00 90.44 129 LYS A N 1
ATOM 1039 C CA . LYS A 1 129 ? 20.004 8.549 13.607 1.00 90.44 129 LYS A CA 1
ATOM 1040 C C . LYS A 1 1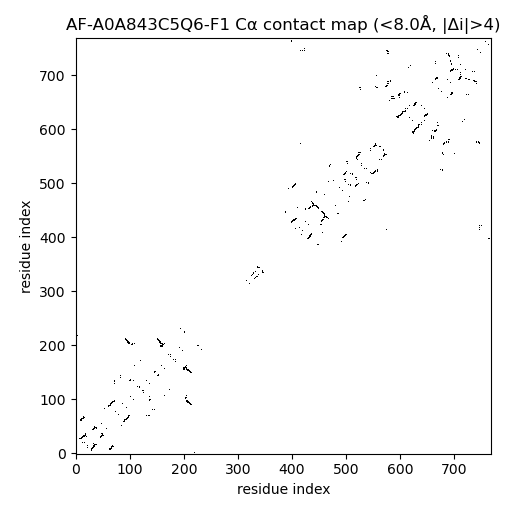29 ? 19.929 10.058 13.866 1.00 90.44 129 LYS A C 1
ATOM 1042 O O . LYS A 1 129 ? 20.857 10.781 13.524 1.00 90.44 129 LYS A O 1
ATOM 1047 N N . GLU A 1 130 ? 18.861 10.531 14.507 1.00 88.94 130 GLU A N 1
ATOM 1048 C CA . GLU A 1 130 ? 18.700 11.957 14.814 1.00 88.94 130 GLU A CA 1
ATOM 1049 C C . GLU A 1 130 ? 19.637 12.444 15.927 1.00 88.94 130 GLU A C 1
ATOM 1051 O O . GLU A 1 130 ? 20.021 13.613 15.916 1.00 88.94 130 GLU A O 1
ATOM 1056 N N . HIS A 1 131 ? 20.066 11.569 16.846 1.00 94.38 131 HIS A N 1
ATOM 1057 C CA . HIS A 1 131 ? 21.076 11.909 17.855 1.00 94.38 131 HIS A CA 1
ATOM 1058 C C . HIS A 1 131 ? 22.430 12.179 17.191 1.00 94.38 131 HIS A C 1
ATOM 1060 O O . HIS A 1 131 ? 23.101 13.157 17.528 1.00 94.38 131 HIS A O 1
ATOM 1066 N N . PHE A 1 132 ? 22.815 11.341 16.221 1.00 93.19 132 PHE A N 1
ATOM 1067 C CA . PHE A 1 132 ? 24.050 11.506 15.457 1.00 93.19 132 PHE A CA 1
ATOM 1068 C C . PHE A 1 132 ? 23.978 12.698 14.489 1.00 93.19 132 PHE A C 1
ATOM 1070 O O . PHE A 1 132 ? 24.903 13.509 14.463 1.00 93.19 132 PHE A O 1
ATOM 1077 N N . ASP A 1 133 ? 22.872 12.859 13.752 1.00 92.25 133 ASP A N 1
ATOM 1078 C CA . ASP A 1 133 ? 22.691 13.953 12.784 1.00 92.25 133 ASP A CA 1
ATOM 1079 C C . ASP A 1 133 ? 22.636 15.340 13.455 1.00 92.25 133 ASP A C 1
ATOM 1081 O O . ASP A 1 133 ? 23.219 16.301 12.947 1.00 92.25 133 ASP A O 1
ATOM 1085 N N . ASN A 1 134 ? 21.942 15.469 14.595 1.00 91.81 134 ASN A N 1
ATOM 1086 C CA . ASN A 1 134 ? 21.808 16.744 15.314 1.00 91.81 134 ASN A CA 1
ATOM 1087 C C . ASN A 1 134 ? 22.923 16.986 16.348 1.00 91.81 134 ASN A C 1
ATOM 1089 O O . ASN A 1 134 ? 23.095 18.125 16.800 1.00 91.81 134 ASN A O 1
ATOM 1093 N N . GLY A 1 135 ? 23.637 15.928 16.754 1.00 93.19 135 GLY A N 1
ATOM 1094 C CA . GLY A 1 135 ? 24.582 15.888 17.874 1.00 93.19 135 GLY A CA 1
ATOM 1095 C C . GLY A 1 135 ? 23.895 16.064 19.234 1.00 93.19 135 GLY A C 1
ATOM 1096 O O . GLY A 1 135 ? 23.011 16.904 19.379 1.00 93.19 135 GLY A O 1
ATOM 1097 N N . LEU A 1 136 ? 24.299 15.336 20.276 1.00 95.25 136 LEU A N 1
ATOM 1098 C CA . LEU A 1 136 ? 23.623 15.414 21.582 1.00 95.25 136 LEU A CA 1
ATOM 1099 C C . LEU A 1 136 ? 23.700 16.818 22.249 1.00 95.25 136 LEU A C 1
ATOM 1101 O O . LEU A 1 136 ? 24.742 17.485 22.169 1.00 95.25 136 LEU A O 1
ATOM 1105 N N . PRO A 1 137 ? 22.633 17.282 22.938 1.00 95.31 137 PRO A N 1
ATOM 1106 C CA . PRO A 1 137 ? 22.596 18.536 23.698 1.00 95.31 137 PRO A CA 1
ATOM 1107 C C . PRO A 1 137 ? 23.758 18.718 24.679 1.00 95.31 137 PRO A C 1
ATOM 1109 O O . PRO A 1 137 ? 24.402 17.756 25.080 1.00 95.31 137 PRO A O 1
ATOM 1112 N N . LYS A 1 138 ? 24.011 19.958 25.113 1.00 94.50 138 LYS A N 1
ATOM 1113 C CA . LYS A 1 138 ? 24.981 20.253 26.179 1.00 94.50 138 LYS A CA 1
ATOM 1114 C C . LYS A 1 138 ? 24.277 20.772 27.424 1.00 94.50 138 LYS A C 1
ATOM 1116 O O . LYS A 1 138 ? 23.697 21.859 27.392 1.00 94.50 138 LYS A O 1
ATOM 1121 N N . LEU A 1 139 ? 24.396 20.047 28.531 1.00 94.88 139 LEU A N 1
ATOM 1122 C CA . LEU A 1 139 ? 23.986 20.449 29.872 1.00 94.88 139 LEU A CA 1
ATOM 1123 C C . LEU A 1 139 ? 24.533 21.838 30.215 1.00 94.88 139 LEU A C 1
ATOM 1125 O O . LEU A 1 139 ? 23.781 22.685 30.689 1.00 94.88 139 LEU A O 1
ATOM 1129 N N . SER A 1 140 ? 25.811 22.109 29.924 1.00 94.62 140 SER A N 1
ATOM 1130 C CA . SER A 1 140 ? 26.413 23.429 30.164 1.00 94.62 140 SER A CA 1
ATOM 1131 C C . SER A 1 140 ? 25.669 24.562 29.445 1.00 94.62 140 SER A C 1
ATOM 1133 O O . SER A 1 140 ? 25.479 25.631 30.022 1.00 94.62 140 SER A O 1
ATOM 1135 N N . GLN A 1 141 ? 25.181 24.321 28.224 1.00 94.19 141 GLN A N 1
ATOM 1136 C CA . GLN A 1 141 ? 24.400 25.291 27.452 1.00 94.19 141 GLN A CA 1
ATOM 1137 C C . GLN A 1 141 ? 22.967 25.432 27.978 1.00 94.19 141 GLN A C 1
ATOM 1139 O O . GLN A 1 141 ? 22.465 26.552 28.051 1.00 94.19 141 GLN A O 1
ATOM 1144 N N . ILE A 1 142 ? 22.322 24.332 28.384 1.00 96.38 142 ILE A N 1
ATOM 1145 C CA . ILE A 1 142 ? 20.984 24.358 29.002 1.00 96.38 142 ILE A CA 1
ATOM 1146 C C . ILE A 1 142 ? 21.019 25.192 30.292 1.00 96.38 142 ILE A C 1
ATOM 1148 O O . ILE A 1 142 ? 20.211 26.105 30.468 1.00 96.38 142 ILE A O 1
ATOM 1152 N N . LEU A 1 143 ? 21.991 24.917 31.169 1.00 96.44 143 LEU A N 1
ATOM 1153 C CA . LEU A 1 143 ? 22.172 25.630 32.434 1.00 96.44 143 LEU A CA 1
ATOM 1154 C C . LEU A 1 143 ? 22.472 27.112 32.212 1.00 96.44 143 LEU A C 1
ATOM 1156 O O . LEU A 1 143 ? 21.797 27.955 32.797 1.00 96.44 143 LEU A O 1
ATOM 1160 N N . TYR A 1 144 ? 23.428 27.430 31.336 1.00 96.06 144 TYR A N 1
ATOM 1161 C CA . TYR A 1 144 ? 23.785 28.810 31.007 1.00 96.06 144 TYR A CA 1
ATOM 1162 C C . TYR A 1 144 ? 22.587 29.611 30.474 1.00 96.06 144 TYR A C 1
ATOM 1164 O O . TYR A 1 144 ? 22.357 30.739 30.907 1.00 96.06 144 TYR A O 1
ATOM 1172 N N . THR A 1 145 ? 21.778 29.023 29.587 1.00 96.56 145 THR A N 1
ATOM 1173 C CA . THR A 1 145 ? 20.580 29.680 29.044 1.00 96.56 145 THR A CA 1
ATOM 1174 C C . THR A 1 145 ? 19.547 29.978 30.133 1.00 96.56 145 THR A C 1
ATOM 1176 O O . THR A 1 145 ? 19.128 31.127 30.264 1.00 96.56 145 THR A O 1
ATOM 1179 N N . PHE A 1 146 ? 19.171 28.999 30.963 1.00 97.06 146 PHE A N 1
ATOM 1180 C CA . PHE A 1 146 ? 18.177 29.234 32.020 1.00 97.06 146 PHE A CA 1
ATOM 1181 C C . PHE A 1 146 ? 18.680 30.163 33.136 1.00 97.06 146 PHE A C 1
ATOM 1183 O O . PHE A 1 146 ? 17.908 30.974 33.647 1.00 97.06 146 PHE A O 1
ATOM 1190 N N . GLN A 1 147 ? 19.971 30.114 33.475 1.00 95.56 147 GLN A N 1
ATOM 1191 C CA . GLN A 1 147 ? 20.580 31.046 34.432 1.00 95.56 147 GLN A CA 1
ATOM 1192 C C . GLN A 1 147 ? 20.591 32.486 33.898 1.00 95.56 147 GLN A C 1
ATOM 1194 O O . GLN A 1 147 ? 20.297 33.412 34.652 1.00 95.56 147 GLN A O 1
ATOM 1199 N N . ASN A 1 148 ? 20.828 32.689 32.596 1.00 96.00 148 ASN A N 1
ATOM 1200 C CA . ASN A 1 148 ? 20.712 34.007 31.957 1.00 96.00 148 ASN A CA 1
ATOM 1201 C C . ASN A 1 148 ? 19.271 34.545 31.934 1.00 96.00 148 ASN A C 1
ATOM 1203 O O . ASN A 1 148 ? 19.078 35.758 31.954 1.00 96.00 148 ASN A O 1
ATOM 1207 N N . PHE A 1 149 ? 18.259 33.672 31.935 1.00 96.31 149 PHE A N 1
ATOM 1208 C CA . PHE A 1 149 ? 16.860 34.066 32.150 1.00 96.31 149 PHE A CA 1
ATOM 1209 C C . PHE A 1 149 ? 16.521 34.351 33.626 1.00 96.31 149 PHE A C 1
ATOM 1211 O O . PHE A 1 149 ? 15.373 34.651 33.947 1.00 96.31 149 PHE A O 1
ATOM 1218 N N . GLY A 1 150 ? 17.495 34.253 34.538 1.00 95.19 150 GLY A N 1
ATOM 1219 C CA . GLY A 1 150 ? 17.306 34.462 35.973 1.00 95.19 150 GLY A CA 1
ATOM 1220 C C . GLY A 1 150 ? 16.673 33.277 36.709 1.00 95.19 150 GLY A C 1
ATOM 1221 O O . GLY A 1 150 ? 16.233 33.445 37.843 1.00 95.19 150 GLY A O 1
ATOM 1222 N N . MET A 1 151 ? 16.609 32.087 36.100 1.00 96.25 151 MET A N 1
ATOM 1223 C CA . MET A 1 151 ? 16.049 30.900 36.750 1.00 96.25 151 MET A CA 1
ATOM 1224 C C . MET A 1 151 ? 17.075 30.201 37.649 1.00 96.25 151 MET A C 1
ATOM 1226 O O . MET A 1 151 ? 18.238 30.007 37.292 1.00 96.25 151 MET A O 1
ATOM 1230 N N . HIS A 1 152 ? 16.609 29.719 38.797 1.00 94.44 152 HIS A N 1
ATOM 1231 C CA . HIS A 1 152 ? 17.326 28.774 39.640 1.00 94.44 152 HIS A CA 1
ATOM 1232 C C . HIS A 1 152 ? 17.331 27.391 38.981 1.00 94.44 152 HIS A C 1
ATOM 1234 O O . HIS A 1 152 ? 16.284 26.758 38.841 1.00 94.44 152 HIS A O 1
ATOM 1240 N N . THR A 1 153 ? 18.511 26.916 38.589 1.00 93.25 153 THR A N 1
ATOM 1241 C CA . THR A 1 153 ? 18.701 25.601 37.962 1.00 93.25 153 THR A CA 1
ATOM 1242 C C . THR A 1 153 ? 19.190 24.559 38.958 1.00 93.25 153 THR A C 1
ATOM 1244 O O . THR A 1 153 ? 20.105 24.820 39.740 1.00 93.25 153 THR A O 1
ATOM 1247 N N . LEU A 1 154 ? 18.650 23.353 38.854 1.00 91.44 154 LEU A N 1
ATOM 1248 C CA . LEU A 1 154 ? 19.002 22.179 39.637 1.00 91.44 154 LEU A CA 1
ATOM 1249 C C . LEU A 1 154 ? 19.158 20.988 38.680 1.00 91.44 154 LEU A C 1
ATOM 1251 O O . LEU A 1 154 ? 18.394 20.877 37.724 1.00 91.44 154 LEU A O 1
ATOM 1255 N N . VAL A 1 155 ? 20.145 20.120 38.917 1.00 90.62 155 VAL A N 1
ATOM 1256 C CA . VAL A 1 155 ? 20.441 18.962 38.055 1.00 90.62 155 VAL A CA 1
ATOM 1257 C C . VAL A 1 155 ? 20.420 17.682 38.872 1.00 90.62 155 VAL A C 1
ATOM 1259 O O . VAL A 1 155 ? 21.008 17.630 39.954 1.00 90.62 155 VAL A O 1
ATOM 1262 N N . ASP A 1 156 ? 19.782 16.658 38.320 1.00 89.31 156 ASP A N 1
ATOM 1263 C CA . ASP A 1 156 ? 19.883 15.272 38.762 1.00 89.31 156 ASP A CA 1
ATOM 1264 C C . ASP A 1 156 ? 20.339 14.372 37.599 1.00 89.31 156 ASP A C 1
ATOM 1266 O O . ASP A 1 156 ? 20.329 14.782 36.435 1.00 89.31 156 ASP A O 1
ATOM 1270 N N . HIS A 1 157 ? 20.761 13.152 37.910 1.00 89.62 157 HIS A N 1
ATOM 1271 C CA . HIS A 1 157 ? 21.274 12.180 36.942 1.00 89.62 157 HIS A CA 1
ATOM 1272 C C . HIS A 1 157 ? 20.313 10.997 36.805 1.00 89.62 157 HIS A C 1
ATOM 1274 O O . HIS A 1 157 ? 19.601 10.661 37.751 1.00 89.62 157 HIS A O 1
ATOM 1280 N N . ASN A 1 158 ? 20.293 10.343 35.643 1.00 91.00 158 ASN A N 1
ATOM 1281 C CA . ASN A 1 158 ? 19.597 9.071 35.451 1.00 91.00 158 ASN A CA 1
ATOM 1282 C C . ASN A 1 158 ? 20.269 8.228 34.348 1.00 91.00 158 ASN A C 1
ATOM 1284 O O . ASN A 1 158 ? 20.916 8.768 33.449 1.00 91.00 158 ASN A O 1
ATOM 1288 N N . GLY A 1 159 ? 20.112 6.905 34.398 1.00 91.00 159 GLY A N 1
ATOM 1289 C CA . GLY A 1 159 ? 20.654 5.989 33.407 1.00 91.00 159 GLY A CA 1
ATOM 1290 C C . GLY A 1 159 ? 22.155 5.794 33.558 1.00 91.00 159 GLY A C 1
ATOM 1291 O O . GLY A 1 159 ? 22.918 6.219 32.694 1.00 91.00 159 GLY A O 1
ATOM 1292 N N . HIS A 1 160 ? 22.601 5.174 34.647 1.00 92.12 160 HIS A N 1
ATOM 1293 C CA . HIS A 1 160 ? 24.020 4.942 34.905 1.00 92.12 160 HIS A CA 1
ATOM 1294 C C . HIS A 1 160 ? 24.632 4.073 33.788 1.00 92.12 160 HIS A C 1
ATOM 1296 O O . HIS A 1 160 ? 24.279 2.901 33.606 1.00 92.12 160 HIS A O 1
ATOM 1302 N N . THR A 1 161 ? 25.535 4.656 32.991 1.00 90.56 161 THR A N 1
ATOM 1303 C CA . THR A 1 161 ? 25.925 4.094 31.683 1.00 90.56 161 THR A CA 1
ATOM 1304 C C . THR A 1 161 ? 26.553 2.694 31.713 1.00 90.56 161 THR A C 1
ATOM 1306 O O . THR A 1 161 ? 26.270 1.940 30.778 1.00 90.56 161 THR A O 1
ATOM 1309 N N . PRO A 1 162 ? 27.316 2.260 32.746 1.00 86.81 162 PRO A N 1
ATOM 1310 C CA . PRO A 1 162 ? 27.951 0.942 32.762 1.00 86.81 162 PRO A CA 1
ATOM 1311 C C . PRO A 1 162 ? 26.977 -0.237 32.677 1.00 86.81 162 PRO A C 1
ATOM 1313 O O . PRO A 1 162 ? 27.340 -1.265 32.109 1.00 86.81 162 PRO A O 1
ATOM 1316 N N . TRP A 1 163 ? 25.754 -0.104 33.206 1.00 88.12 163 TRP A N 1
ATOM 1317 C CA . TRP A 1 163 ? 24.691 -1.089 32.978 1.00 88.12 163 TRP A CA 1
ATOM 1318 C C . TRP A 1 163 ? 23.696 -0.660 31.908 1.00 88.12 163 TRP A C 1
ATOM 1320 O O . TRP A 1 163 ? 23.183 -1.522 31.193 1.00 88.12 163 TRP A O 1
ATOM 1330 N N . LEU A 1 164 ? 23.427 0.644 31.759 1.00 90.31 164 LEU A N 1
ATOM 1331 C CA . LEU A 1 164 ? 22.386 1.089 30.839 1.00 90.31 164 LEU A CA 1
ATOM 1332 C C . LEU A 1 164 ? 22.743 0.760 29.389 1.00 90.31 164 LEU A C 1
ATOM 1334 O O . LEU A 1 164 ? 21.861 0.310 28.669 1.00 90.31 164 LEU A O 1
ATOM 1338 N N . LYS A 1 165 ? 24.009 0.883 28.964 1.00 90.00 165 LYS A N 1
ATOM 1339 C CA . LYS A 1 165 ? 24.379 0.549 27.578 1.00 90.00 165 LYS A CA 1
ATOM 1340 C C . LYS A 1 165 ? 24.167 -0.929 27.243 1.00 90.00 165 LYS A C 1
ATOM 1342 O O . LYS A 1 165 ? 23.688 -1.247 26.158 1.00 90.00 165 LYS A O 1
ATOM 1347 N N . GLU A 1 166 ? 24.419 -1.836 28.189 1.00 87.06 166 GLU A N 1
ATOM 1348 C CA . GLU A 1 166 ? 24.131 -3.268 28.018 1.00 87.06 166 GLU A CA 1
ATOM 1349 C C . GLU A 1 166 ? 22.625 -3.570 28.058 1.00 87.06 166 GLU A C 1
ATOM 1351 O O . GLU A 1 166 ? 22.123 -4.319 27.218 1.00 87.06 166 GLU A O 1
ATOM 1356 N N . LEU A 1 167 ? 21.891 -2.974 29.006 1.00 89.38 167 LEU A N 1
ATOM 1357 C CA . LEU A 1 167 ? 20.445 -3.160 29.138 1.00 89.38 167 LEU A CA 1
ATOM 1358 C C . LEU A 1 167 ? 19.697 -2.607 27.918 1.00 89.38 167 LEU A C 1
ATOM 1360 O O . LEU A 1 167 ? 18.828 -3.288 27.383 1.00 89.38 167 LEU A O 1
ATOM 1364 N N . LEU A 1 168 ? 20.053 -1.408 27.456 1.00 90.50 168 LEU A N 1
ATOM 1365 C CA . LEU A 1 168 ? 19.451 -0.763 26.294 1.00 90.50 168 LEU A CA 1
ATOM 1366 C C . LEU A 1 168 ? 19.761 -1.542 25.012 1.00 90.50 168 LEU A C 1
ATOM 1368 O O . LEU A 1 168 ? 18.834 -1.809 24.254 1.00 90.50 168 LEU A O 1
ATOM 1372 N N . SER A 1 169 ? 21.005 -2.014 24.832 1.00 89.81 169 SER A N 1
ATOM 1373 C CA . SER A 1 169 ? 21.371 -2.921 23.728 1.00 89.81 169 SER A CA 1
ATOM 1374 C C . SER A 1 169 ? 20.493 -4.175 23.713 1.00 89.81 169 SER A C 1
ATOM 1376 O O . SER A 1 169 ? 19.957 -4.546 22.669 1.00 89.81 169 SER A O 1
ATOM 1378 N N . PHE A 1 170 ? 20.293 -4.811 24.875 1.00 87.25 170 PHE A N 1
ATOM 1379 C CA . PHE A 1 170 ? 19.384 -5.950 24.992 1.00 87.25 170 PHE A CA 1
ATOM 1380 C C . PHE A 1 170 ? 17.942 -5.572 24.631 1.00 87.25 170 PHE A C 1
ATOM 1382 O O . PHE A 1 170 ? 17.310 -6.307 23.880 1.00 87.25 170 PHE A O 1
ATOM 1389 N N . VAL A 1 171 ? 17.421 -4.449 25.137 1.00 88.19 171 VAL A N 1
ATOM 1390 C CA . VAL A 1 171 ? 16.038 -4.022 24.877 1.00 88.19 171 VAL A CA 1
ATOM 1391 C C . VAL A 1 171 ? 15.806 -3.773 23.387 1.00 88.19 171 VAL A C 1
ATOM 1393 O O . VAL A 1 171 ? 14.863 -4.344 22.839 1.00 88.19 171 VAL A O 1
ATOM 1396 N N . VAL A 1 172 ? 16.661 -2.992 22.715 1.00 89.81 172 VAL A N 1
ATOM 1397 C CA . VAL A 1 172 ? 16.473 -2.688 21.284 1.00 89.81 172 VAL A CA 1
ATOM 1398 C C . VAL A 1 172 ? 16.614 -3.938 20.415 1.00 89.81 172 VAL A C 1
ATOM 1400 O O . VAL A 1 172 ? 15.809 -4.137 19.513 1.00 89.81 172 VAL A O 1
ATOM 1403 N N . CYS A 1 173 ? 17.557 -4.835 20.728 1.00 84.81 173 CYS A N 1
ATOM 1404 C CA . CYS A 1 173 ? 17.728 -6.070 19.961 1.00 84.81 173 CYS A CA 1
ATOM 1405 C C . CYS A 1 173 ? 16.620 -7.094 20.237 1.00 84.81 173 CYS A C 1
ATOM 1407 O O . CYS A 1 173 ? 16.191 -7.793 19.325 1.00 84.81 173 CYS A O 1
ATOM 1409 N N . ALA A 1 174 ? 16.132 -7.201 21.476 1.00 83.56 174 ALA A N 1
ATOM 1410 C CA . ALA A 1 174 ? 15.061 -8.132 21.819 1.00 83.56 174 ALA A CA 1
ATOM 1411 C C . ALA A 1 174 ? 13.729 -7.738 21.166 1.00 83.56 174 ALA A C 1
ATOM 1413 O O . ALA A 1 174 ? 12.974 -8.620 20.769 1.00 83.56 174 ALA A O 1
ATOM 1414 N N . LEU A 1 175 ? 13.436 -6.440 21.030 1.00 84.19 175 LEU A N 1
ATOM 1415 C CA . LEU A 1 175 ? 12.176 -5.957 20.452 1.00 84.19 175 LEU A CA 1
ATOM 1416 C C . LEU A 1 175 ? 12.030 -6.207 18.937 1.00 84.19 175 LEU A C 1
ATOM 1418 O O . LEU A 1 175 ? 10.910 -6.123 18.439 1.00 84.19 175 LEU A O 1
ATOM 1422 N N . GLU A 1 176 ? 13.098 -6.588 18.229 1.00 82.44 176 GLU A N 1
ATOM 1423 C CA . GLU A 1 176 ? 13.023 -7.081 16.839 1.00 82.44 176 GLU A CA 1
ATOM 1424 C C . GLU A 1 176 ? 12.379 -8.479 16.727 1.00 82.44 176 GLU A C 1
ATOM 1426 O O . GLU A 1 176 ? 11.950 -8.881 15.646 1.00 82.44 176 GLU A O 1
ATOM 1431 N N . PHE A 1 177 ? 12.288 -9.232 17.831 1.00 76.25 177 PHE A N 1
ATOM 1432 C CA . PHE A 1 177 ? 11.726 -10.585 17.863 1.00 76.25 177 PHE A CA 1
ATOM 1433 C C . PHE A 1 177 ? 10.309 -10.594 18.457 1.00 76.25 177 PHE A C 1
ATOM 1435 O O . PHE A 1 177 ? 10.058 -9.975 19.493 1.00 76.25 177 PHE A O 1
ATOM 1442 N N . GLU A 1 178 ? 9.390 -11.366 17.859 1.00 69.38 178 GLU A N 1
ATOM 1443 C CA . GLU A 1 178 ? 7.969 -11.412 18.266 1.00 69.38 178 GLU A CA 1
ATOM 1444 C C . GLU A 1 178 ? 7.785 -11.777 19.758 1.00 69.38 178 GLU A C 1
ATOM 1446 O O . GLU A 1 178 ? 6.962 -11.173 20.450 1.00 69.38 178 GLU A O 1
ATOM 1451 N N . ASP A 1 179 ? 8.626 -12.678 20.283 1.00 72.56 179 ASP A N 1
ATOM 1452 C CA . ASP A 1 179 ? 8.634 -13.124 21.688 1.00 72.56 179 ASP A CA 1
ATOM 1453 C C . ASP A 1 179 ? 9.631 -12.370 22.600 1.00 72.56 179 ASP A C 1
ATOM 1455 O O . ASP A 1 179 ? 9.836 -12.737 23.763 1.00 72.56 179 ASP A O 1
ATOM 1459 N N . GLY A 1 180 ? 10.263 -11.291 22.128 1.00 77.81 180 GLY A N 1
ATOM 1460 C CA . GLY A 1 180 ? 11.227 -10.529 22.930 1.00 77.81 180 GLY A CA 1
ATOM 1461 C C . GLY A 1 180 ? 10.588 -9.658 24.017 1.00 77.81 180 GLY A C 1
ATOM 1462 O O . GLY A 1 180 ? 11.131 -9.523 25.119 1.00 77.81 180 GLY A O 1
ATOM 1463 N N . LYS A 1 181 ? 9.395 -9.107 23.753 1.00 85.19 181 LYS A N 1
ATOM 1464 C CA . LYS A 1 181 ? 8.703 -8.160 24.649 1.00 85.19 181 LYS A CA 1
ATOM 1465 C C . LYS A 1 181 ? 8.433 -8.701 26.068 1.00 85.19 181 LYS A C 1
ATOM 1467 O O . LYS A 1 181 ? 8.687 -7.955 27.015 1.00 85.19 181 LYS A O 1
ATOM 1472 N N . PRO A 1 182 ? 7.977 -9.955 26.283 1.00 86.62 182 PRO A N 1
ATOM 1473 C CA . PRO A 1 182 ? 7.857 -10.530 27.626 1.00 86.62 182 PRO A CA 1
ATOM 1474 C C . PRO A 1 182 ? 9.178 -10.541 28.405 1.00 86.62 182 PRO A C 1
ATOM 1476 O O . PRO A 1 182 ? 9.188 -10.171 29.579 1.00 86.62 182 PRO A O 1
ATOM 1479 N N . SER A 1 183 ? 10.287 -10.890 27.742 1.00 83.25 183 SER A N 1
ATOM 1480 C CA . SER A 1 183 ? 11.623 -10.909 28.353 1.00 83.25 183 SER A CA 1
ATOM 1481 C C . SER A 1 183 ? 12.062 -9.504 28.767 1.00 83.25 183 SER A C 1
ATOM 1483 O O . SER A 1 183 ? 12.527 -9.310 29.887 1.00 83.25 183 SER A O 1
ATOM 1485 N N . VAL A 1 184 ? 11.848 -8.505 27.902 1.00 88.25 184 VAL A N 1
ATOM 1486 C CA . VAL A 1 184 ? 12.073 -7.086 28.230 1.00 88.25 184 VAL A CA 1
ATOM 1487 C C . VAL A 1 184 ? 11.265 -6.677 29.463 1.00 88.25 184 VAL A C 1
ATOM 1489 O O . VAL A 1 184 ? 11.835 -6.164 30.420 1.00 88.25 184 VAL A O 1
ATOM 1492 N N . MET A 1 185 ? 9.962 -6.973 29.500 1.00 87.06 185 MET A N 1
ATOM 1493 C CA . MET A 1 185 ? 9.099 -6.607 30.631 1.00 87.06 185 MET A CA 1
ATOM 1494 C C . MET A 1 185 ? 9.495 -7.278 31.956 1.00 87.06 185 MET A C 1
ATOM 1496 O O . MET A 1 185 ? 9.362 -6.656 33.008 1.00 87.06 185 MET A O 1
ATOM 1500 N N . GLU A 1 186 ? 9.955 -8.531 31.938 1.00 87.06 186 GLU A N 1
ATOM 1501 C CA . GLU A 1 186 ? 10.456 -9.228 33.132 1.00 87.06 186 GLU A CA 1
ATOM 1502 C C . GLU A 1 186 ? 11.730 -8.560 33.673 1.00 87.06 186 GLU A C 1
ATOM 1504 O O . GLU A 1 186 ? 11.809 -8.221 34.856 1.00 87.06 186 GLU A O 1
ATOM 1509 N N . LEU A 1 187 ? 12.689 -8.291 32.786 1.00 86.81 187 LEU A N 1
ATOM 1510 C CA . LEU A 1 187 ? 13.990 -7.717 33.127 1.00 86.81 187 LEU A CA 1
ATOM 1511 C C . LEU A 1 187 ? 13.875 -6.248 33.570 1.00 86.81 187 LEU A C 1
ATOM 1513 O O . LEU A 1 187 ? 14.540 -5.844 34.524 1.00 86.81 187 LEU A O 1
ATOM 1517 N N . SER A 1 188 ? 12.971 -5.466 32.967 1.00 88.56 188 SER A N 1
ATOM 1518 C CA . SER A 1 188 ? 12.656 -4.101 33.412 1.00 88.56 188 SER A CA 1
ATOM 1519 C C . SER A 1 188 ? 12.042 -4.059 34.816 1.00 88.56 188 SER A C 1
ATOM 1521 O O . SER A 1 188 ? 12.362 -3.149 35.576 1.00 88.56 188 SER A O 1
ATOM 1523 N N . ARG A 1 189 ? 11.204 -5.035 35.206 1.00 89.38 189 ARG A N 1
ATOM 1524 C CA . ARG A 1 189 ? 10.698 -5.116 36.593 1.00 89.38 189 ARG A CA 1
ATOM 1525 C C . ARG A 1 189 ? 11.835 -5.370 37.575 1.00 89.38 189 ARG A C 1
ATOM 1527 O O . ARG A 1 189 ? 11.984 -4.607 38.520 1.00 89.38 189 ARG A O 1
ATOM 1534 N N . TYR A 1 190 ? 12.685 -6.364 37.301 1.00 90.62 190 TYR A N 1
ATOM 1535 C CA . TYR A 1 190 ? 13.851 -6.644 38.143 1.00 90.62 190 TYR A CA 1
ATOM 1536 C C . TYR A 1 190 ? 14.768 -5.416 38.275 1.00 90.62 190 TYR A C 1
ATOM 1538 O O . TYR A 1 190 ? 15.239 -5.104 39.369 1.00 90.62 190 TYR A O 1
ATOM 1546 N N . PHE A 1 191 ? 15.007 -4.689 37.179 1.00 91.31 191 PHE A N 1
ATOM 1547 C CA . PHE A 1 191 ? 15.779 -3.449 37.223 1.00 91.31 191 PHE A CA 1
ATOM 1548 C C . PHE A 1 191 ? 15.128 -2.402 38.141 1.00 91.31 191 PHE A C 1
ATOM 1550 O O . PHE A 1 191 ? 15.802 -1.848 39.010 1.00 91.31 191 PHE A O 1
ATOM 1557 N N . ASN A 1 192 ? 13.820 -2.176 38.006 1.00 89.19 192 ASN A N 1
ATOM 1558 C CA . ASN A 1 192 ? 13.085 -1.214 38.830 1.00 89.19 192 ASN A CA 1
ATOM 1559 C C . ASN A 1 192 ? 13.090 -1.588 40.322 1.00 89.19 192 ASN A C 1
ATOM 1561 O O . ASN A 1 192 ? 13.313 -0.720 41.164 1.00 89.19 192 ASN A O 1
ATOM 1565 N N . ASP A 1 193 ? 12.919 -2.871 40.647 1.00 90.94 193 ASP A N 1
ATOM 1566 C CA . ASP A 1 193 ? 12.853 -3.360 42.029 1.00 90.94 193 ASP A CA 1
ATOM 1567 C C . ASP A 1 193 ? 14.228 -3.360 42.734 1.00 90.94 193 ASP A C 1
ATOM 1569 O O . ASP A 1 193 ? 14.310 -3.131 43.943 1.00 90.94 193 ASP A O 1
ATOM 1573 N N . TYR A 1 194 ? 15.324 -3.614 42.000 1.00 89.00 194 TYR A N 1
ATOM 1574 C CA . TYR A 1 194 ? 16.635 -3.924 42.599 1.00 89.00 194 TYR A CA 1
ATOM 1575 C C . TYR A 1 194 ? 17.808 -3.025 42.185 1.00 89.00 194 TYR A C 1
ATOM 1577 O O . TYR A 1 194 ? 18.856 -3.090 42.841 1.00 89.00 194 TYR A O 1
ATOM 1585 N N . LEU A 1 195 ? 17.678 -2.224 41.122 1.00 89.44 195 LEU A N 1
ATOM 1586 C CA . LEU A 1 195 ? 18.775 -1.433 40.540 1.00 89.44 195 LEU A CA 1
ATOM 1587 C C . LEU A 1 195 ? 18.454 0.057 40.359 1.00 89.44 195 LEU A C 1
ATOM 1589 O O . LEU A 1 195 ? 19.348 0.872 40.565 1.00 89.44 195 LEU A O 1
ATOM 1593 N N . TYR A 1 196 ? 17.204 0.432 40.071 1.00 89.19 196 TYR A N 1
ATOM 1594 C CA . TYR A 1 196 ? 16.805 1.820 39.782 1.00 89.19 196 TYR A CA 1
ATOM 1595 C C . TYR A 1 196 ? 17.224 2.837 40.863 1.00 89.19 196 TYR A C 1
ATOM 1597 O O . TYR A 1 196 ? 17.685 3.928 40.544 1.00 89.19 196 TYR A O 1
ATOM 1605 N N . GLN A 1 197 ? 17.189 2.461 42.148 1.00 86.44 197 GLN A N 1
ATOM 1606 C CA . GLN A 1 197 ? 17.658 3.321 43.252 1.00 86.44 197 GLN A CA 1
ATOM 1607 C C . GLN A 1 197 ? 19.144 3.741 43.154 1.00 86.44 197 GLN A C 1
ATOM 1609 O O . GLN A 1 197 ? 19.546 4.722 43.774 1.00 86.44 197 GLN A O 1
ATOM 1614 N N . PHE A 1 198 ? 19.958 3.003 42.392 1.00 87.06 198 PHE A N 1
ATOM 1615 C CA . PHE A 1 198 ? 21.376 3.283 42.144 1.00 87.06 198 PHE A CA 1
ATOM 1616 C C . PHE A 1 198 ? 21.620 3.930 40.766 1.00 87.06 198 PHE A C 1
ATOM 1618 O O . PHE A 1 198 ? 22.762 4.228 40.432 1.00 87.06 198 PHE A O 1
ATOM 1625 N N . ASP A 1 199 ? 20.577 4.131 39.954 1.00 89.50 199 ASP A N 1
ATOM 1626 C CA . ASP A 1 199 ? 20.662 4.607 38.563 1.00 89.50 199 ASP A CA 1
ATOM 1627 C C . ASP A 1 199 ? 20.847 6.133 38.443 1.00 89.50 199 ASP A C 1
ATOM 1629 O O . ASP A 1 199 ? 21.074 6.670 37.362 1.00 89.50 199 ASP A O 1
ATOM 1633 N N . HIS A 1 200 ? 20.790 6.836 39.575 1.00 88.19 200 HIS A N 1
ATOM 1634 C CA . HIS A 1 200 ? 20.875 8.292 39.684 1.00 88.19 200 HIS A CA 1
ATOM 1635 C C . HIS A 1 200 ? 22.303 8.805 39.964 1.00 88.19 200 HIS A C 1
ATOM 1637 O O . HIS A 1 200 ? 22.504 9.743 40.741 1.00 88.19 200 HIS A O 1
ATOM 1643 N N . ILE A 1 201 ? 23.324 8.182 39.359 1.00 86.44 201 ILE A N 1
ATOM 1644 C CA . ILE A 1 201 ? 24.736 8.569 39.536 1.00 86.44 201 ILE A CA 1
ATOM 1645 C C . ILE A 1 201 ? 25.505 8.685 38.203 1.00 86.44 201 ILE A C 1
ATOM 1647 O O . ILE A 1 201 ? 25.233 7.927 37.272 1.00 86.44 201 ILE A O 1
ATOM 1651 N N . PRO A 1 202 ? 26.508 9.583 38.109 1.00 86.81 202 PRO A N 1
ATOM 1652 C CA . PRO A 1 202 ? 27.467 9.596 37.002 1.00 86.81 202 PRO A CA 1
ATOM 1653 C C . PRO A 1 202 ? 28.403 8.365 36.986 1.00 86.81 202 PRO A C 1
ATOM 1655 O O . PRO A 1 202 ? 28.678 7.808 38.054 1.00 86.81 202 PRO A O 1
ATOM 1658 N N . PRO A 1 203 ? 28.981 7.995 35.826 1.00 91.44 203 PRO A N 1
ATOM 1659 C CA . PRO A 1 203 ? 28.610 8.445 34.479 1.00 91.44 203 PRO A CA 1
ATOM 1660 C C . PRO A 1 203 ? 27.154 8.090 34.152 1.00 91.44 203 PRO A C 1
ATOM 1662 O O . PRO A 1 203 ? 26.667 7.027 34.545 1.00 91.44 203 PRO A O 1
ATOM 1665 N N . SER A 1 204 ? 26.438 9.011 33.506 1.00 91.44 204 SER A N 1
ATOM 1666 C CA . SER A 1 204 ? 24.975 8.955 33.353 1.00 91.44 204 SER A CA 1
ATOM 1667 C C . SER A 1 204 ? 24.546 9.337 31.944 1.00 91.44 204 SER A C 1
ATOM 1669 O O . SER A 1 204 ? 24.954 10.384 31.444 1.00 91.44 204 SER A O 1
ATOM 1671 N N . TYR A 1 205 ? 23.670 8.534 31.349 1.00 94.56 205 TYR A N 1
ATOM 1672 C CA . TYR A 1 205 ? 23.108 8.767 30.028 1.00 94.56 205 TYR A CA 1
ATOM 1673 C C . TYR A 1 205 ? 22.237 10.024 30.023 1.00 94.56 205 TYR A C 1
ATOM 1675 O O . TYR A 1 205 ? 22.522 10.933 29.257 1.00 94.56 205 TYR A O 1
ATOM 1683 N N . ARG A 1 206 ? 21.242 10.117 30.921 1.00 94.06 206 ARG A N 1
ATOM 1684 C CA . ARG A 1 206 ? 20.329 11.267 31.026 1.00 94.06 206 ARG A CA 1
ATOM 1685 C C . ARG A 1 206 ? 20.737 12.246 32.121 1.00 94.06 206 ARG A C 1
ATOM 1687 O O . ARG A 1 206 ? 21.193 11.867 33.204 1.00 94.06 206 ARG A O 1
ATOM 1694 N N . GLN A 1 207 ? 20.448 13.517 31.870 1.00 93.75 207 GLN A N 1
ATOM 1695 C CA . GLN A 1 207 ? 20.524 14.603 32.838 1.00 93.75 207 GLN A CA 1
ATOM 1696 C C . GLN A 1 207 ? 19.136 15.229 32.973 1.00 93.75 207 GLN A C 1
ATOM 1698 O O . GLN A 1 207 ? 18.510 15.594 31.980 1.00 93.75 207 GLN A O 1
ATOM 1703 N N . ILE A 1 208 ? 18.656 15.351 34.210 1.00 93.25 208 ILE A N 1
ATOM 1704 C CA . ILE A 1 208 ? 17.350 15.925 34.536 1.00 93.25 208 ILE A CA 1
ATOM 1705 C C . ILE A 1 208 ? 17.584 17.340 35.061 1.00 93.25 208 ILE A C 1
ATOM 1707 O O . ILE A 1 208 ? 18.008 17.531 36.201 1.00 93.25 208 ILE A O 1
ATOM 1711 N N . VAL A 1 209 ? 17.321 18.339 34.225 1.00 94.50 209 VAL A N 1
ATOM 1712 C CA . VAL A 1 209 ? 17.446 19.759 34.560 1.00 94.50 209 VAL A CA 1
ATOM 1713 C C . VAL A 1 209 ? 16.091 20.302 34.991 1.00 94.50 209 VAL A C 1
ATOM 1715 O O . VAL A 1 209 ? 15.146 20.318 34.209 1.00 94.50 209 VAL A O 1
ATOM 1718 N N . ILE A 1 210 ? 16.007 20.803 36.222 1.00 94.25 210 ILE A N 1
ATOM 1719 C CA . ILE A 1 210 ? 14.856 21.544 36.744 1.00 94.25 210 ILE A CA 1
ATOM 1720 C C . ILE A 1 210 ? 15.256 23.019 36.838 1.00 94.25 210 ILE A C 1
ATOM 1722 O O . ILE A 1 210 ? 16.076 23.390 37.677 1.00 94.25 210 ILE A O 1
ATOM 1726 N N . ALA A 1 211 ? 14.681 23.866 35.988 1.00 95.56 211 ALA A N 1
ATOM 1727 C CA . ALA A 1 211 ? 14.853 25.315 36.021 1.00 95.56 211 ALA A CA 1
ATOM 1728 C C . ALA A 1 211 ? 13.583 25.975 36.572 1.00 95.56 211 ALA A C 1
ATOM 1730 O O . ALA A 1 211 ? 12.491 25.718 36.076 1.00 95.56 211 ALA A O 1
ATOM 1731 N N . SER A 1 212 ? 13.697 26.835 37.583 1.00 94.81 212 SER A N 1
ATOM 1732 C CA . SER A 1 212 ? 12.556 27.475 38.256 1.00 94.81 212 SER A CA 1
ATOM 1733 C C . SER A 1 212 ? 12.780 28.971 38.452 1.00 94.81 212 SER A C 1
ATOM 1735 O O . SER A 1 212 ? 13.878 29.385 38.814 1.00 94.81 212 SER A O 1
ATOM 1737 N N . LYS A 1 213 ? 11.747 29.796 38.252 1.00 94.31 213 LYS A N 1
ATOM 1738 C CA . LYS A 1 213 ? 11.817 31.242 38.541 1.00 94.31 213 LYS A CA 1
ATOM 1739 C C . LYS A 1 213 ? 11.839 31.535 40.043 1.00 94.31 213 LYS A C 1
ATOM 1741 O O . LYS A 1 213 ? 12.402 32.536 40.465 1.00 94.31 213 LYS A O 1
ATOM 1746 N N . GLU A 1 214 ? 11.263 30.647 40.850 1.00 89.94 214 GLU A N 1
ATOM 1747 C CA . GLU A 1 214 ? 11.347 30.692 42.312 1.00 89.94 214 GLU A CA 1
ATOM 1748 C C . GLU A 1 214 ? 12.439 29.749 42.831 1.00 89.94 214 GLU A C 1
ATOM 1750 O O . GLU A 1 214 ? 12.764 28.738 42.198 1.00 89.94 214 GLU A O 1
ATOM 1755 N N . LYS A 1 215 ? 13.001 30.048 44.008 1.00 84.75 215 LYS A N 1
ATOM 1756 C CA . LYS A 1 215 ? 14.013 29.188 44.630 1.00 84.75 215 LYS A CA 1
ATOM 1757 C C . LYS A 1 215 ? 13.402 27.839 45.024 1.00 84.75 215 LYS A C 1
ATOM 1759 O O . LYS A 1 215 ? 12.548 27.761 45.904 1.00 84.75 215 LYS A O 1
ATOM 1764 N N . LEU A 1 216 ? 13.902 26.772 44.406 1.00 79.31 216 LEU A N 1
ATOM 1765 C CA . LEU A 1 216 ? 13.502 25.395 44.691 1.00 79.31 216 LEU A CA 1
ATOM 1766 C C . LEU A 1 216 ? 13.890 24.970 46.126 1.00 79.31 216 LEU A C 1
ATOM 1768 O O . LEU A 1 216 ? 14.999 25.280 46.567 1.00 79.31 216 LEU A O 1
ATOM 1772 N N . PRO A 1 217 ? 13.028 24.226 46.849 1.00 75.31 217 PRO A N 1
ATOM 1773 C CA . PRO A 1 217 ? 13.385 23.600 48.119 1.00 75.31 217 PRO A CA 1
ATOM 1774 C C . PRO A 1 217 ? 14.576 22.634 48.015 1.00 75.31 217 PRO A C 1
ATOM 1776 O O . PRO A 1 217 ? 14.586 21.731 47.176 1.00 75.31 217 PRO A O 1
ATOM 1779 N N . ASP A 1 218 ? 15.513 22.729 48.965 1.00 70.00 218 ASP A N 1
ATOM 1780 C CA . ASP A 1 218 ? 16.701 21.856 49.080 1.00 70.00 218 ASP A CA 1
ATOM 1781 C C . ASP A 1 218 ? 16.372 20.355 49.294 1.00 70.00 218 ASP A C 1
ATOM 1783 O O . ASP A 1 218 ? 17.276 19.520 49.366 1.00 70.00 218 ASP A O 1
ATOM 1787 N N . SER A 1 219 ? 15.089 20.006 49.450 1.00 69.50 219 SER A N 1
ATOM 1788 C CA . SER A 1 219 ? 14.547 18.652 49.638 1.00 69.50 219 SER A CA 1
ATOM 1789 C C . SER A 1 219 ? 14.088 17.966 48.340 1.00 69.50 219 SER A C 1
ATOM 1791 O O . SER A 1 219 ? 13.673 16.798 48.369 1.00 69.50 219 SER A O 1
ATOM 1793 N N . ILE A 1 220 ? 14.132 18.664 47.196 1.00 71.38 220 ILE A N 1
ATOM 1794 C CA . ILE A 1 220 ? 13.687 18.115 45.907 1.00 71.38 220 ILE A CA 1
ATOM 1795 C C . ILE A 1 220 ? 14.594 16.965 45.452 1.00 71.38 220 ILE A C 1
ATOM 1797 O O . ILE A 1 220 ? 14.072 15.872 45.218 1.00 71.38 220 ILE A O 1
ATOM 1801 N N . ILE A 1 221 ? 15.919 17.152 45.439 1.00 65.31 221 ILE A N 1
ATOM 1802 C CA . ILE A 1 221 ? 16.878 16.048 45.251 1.00 65.31 221 ILE A CA 1
ATOM 1803 C C . ILE A 1 221 ? 16.897 15.182 46.517 1.00 65.31 221 ILE A C 1
ATOM 1805 O O . ILE A 1 221 ? 16.980 15.694 47.636 1.00 65.31 221 ILE A O 1
ATOM 1809 N N . SER A 1 222 ? 16.853 13.859 46.359 1.00 57.16 222 SER A N 1
ATOM 1810 C CA . SER A 1 222 ? 17.192 12.922 47.433 1.00 57.16 222 SER A CA 1
ATOM 1811 C C . SER A 1 222 ? 18.680 13.034 47.773 1.00 57.16 222 SER A C 1
ATOM 1813 O O . SER A 1 222 ? 19.537 12.628 46.994 1.00 57.16 222 SER A O 1
ATOM 1815 N N . LYS A 1 223 ? 19.002 13.577 48.954 1.00 49.75 223 LYS A N 1
ATOM 1816 C CA . LYS A 1 223 ? 20.397 13.728 49.417 1.00 49.75 223 LYS A CA 1
ATOM 1817 C C . LYS A 1 223 ? 21.109 12.395 49.682 1.00 49.75 223 LYS A C 1
ATOM 1819 O O . LYS A 1 223 ? 22.334 12.377 49.771 1.00 49.75 223 LYS A O 1
ATOM 1824 N N . GLU A 1 224 ? 20.371 11.292 49.764 1.00 53.97 224 GLU A N 1
ATOM 1825 C CA . GLU A 1 224 ? 20.927 9.940 49.764 1.00 53.97 224 GLU A CA 1
ATOM 1826 C C . GLU A 1 224 ? 21.386 9.562 48.349 1.00 53.97 224 GLU A C 1
ATOM 1828 O O . GLU A 1 224 ? 20.714 8.835 47.623 1.00 53.97 224 GLU A O 1
ATOM 1833 N N . LYS A 1 225 ? 22.568 10.055 47.956 1.00 56.81 225 LYS A N 1
ATOM 1834 C CA . LYS A 1 225 ? 23.326 9.470 46.844 1.00 56.81 225 LYS A CA 1
ATOM 1835 C C . LYS A 1 225 ? 23.826 8.095 47.280 1.00 56.81 225 LYS A C 1
ATOM 1837 O O . LYS A 1 225 ? 24.945 7.967 47.778 1.00 56.81 225 LYS A O 1
ATOM 1842 N N . ILE A 1 226 ? 22.975 7.081 47.134 1.00 63.84 226 ILE A N 1
ATOM 1843 C CA . ILE A 1 226 ? 23.340 5.690 47.392 1.00 63.84 226 ILE A CA 1
ATOM 1844 C C . ILE A 1 226 ? 24.398 5.306 46.354 1.00 63.84 226 ILE A C 1
ATOM 1846 O O . ILE A 1 226 ? 24.111 5.193 45.164 1.00 63.84 226 ILE A O 1
ATOM 1850 N N . SER A 1 227 ? 25.647 5.154 46.792 1.00 67.94 227 SER A N 1
ATOM 1851 C CA . SER A 1 227 ? 26.730 4.737 45.905 1.00 67.94 227 SER A CA 1
ATOM 1852 C C . SER A 1 227 ? 26.488 3.318 45.386 1.00 67.94 227 SER A C 1
ATOM 1854 O O . SER A 1 227 ? 25.871 2.491 46.060 1.00 67.94 227 SER A O 1
ATOM 1856 N N . VAL A 1 228 ? 27.009 3.005 44.195 1.00 69.44 228 VAL A N 1
ATOM 1857 C CA . VAL A 1 228 ? 27.070 1.618 43.718 1.00 69.44 228 VAL A CA 1
ATOM 1858 C C . VAL A 1 228 ? 27.854 0.792 44.737 1.00 69.44 228 VAL A C 1
ATOM 1860 O O . VAL A 1 228 ? 29.041 1.012 44.978 1.00 69.44 228 VAL A O 1
ATOM 1863 N N . THR A 1 229 ? 27.158 -0.142 45.379 1.00 76.94 229 THR A N 1
ATOM 1864 C CA . THR A 1 229 ? 27.705 -0.982 46.443 1.00 76.94 229 THR A CA 1
ATOM 1865 C C . THR A 1 229 ? 28.094 -2.354 45.901 1.00 76.94 229 THR A C 1
ATOM 1867 O O . THR A 1 229 ? 27.790 -2.738 44.770 1.00 76.94 229 THR A O 1
ATOM 1870 N N . LYS A 1 230 ? 28.701 -3.180 46.760 1.00 75.56 230 LYS A N 1
AT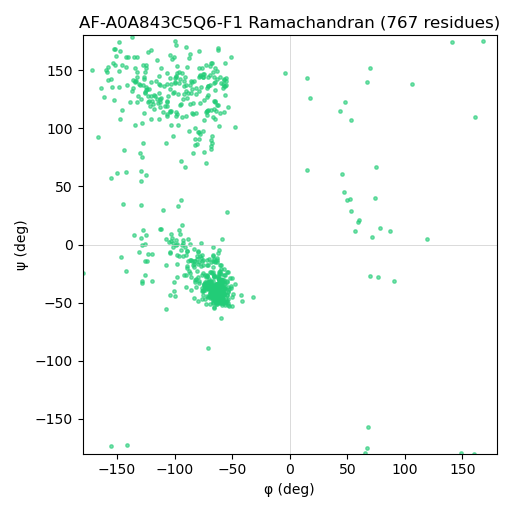OM 1871 C CA . LYS A 1 230 ? 28.854 -4.613 46.482 1.00 75.56 230 LYS A CA 1
ATOM 1872 C C . LYS A 1 230 ? 27.506 -5.290 46.167 1.00 75.56 230 LYS A C 1
ATOM 1874 O O . LYS A 1 230 ? 27.491 -6.218 45.365 1.00 75.56 230 LYS A O 1
ATOM 1879 N N . GLN A 1 231 ? 26.394 -4.825 46.747 1.00 80.75 231 GLN A N 1
ATOM 1880 C CA . GLN A 1 231 ? 25.073 -5.419 46.528 1.00 80.75 231 GLN A CA 1
ATOM 1881 C C . GLN A 1 231 ? 24.486 -5.067 45.156 1.00 80.75 231 GLN A C 1
ATOM 1883 O O . GLN A 1 231 ? 23.992 -5.965 44.479 1.00 80.75 231 GLN A O 1
ATOM 1888 N N . SER A 1 232 ? 24.579 -3.812 44.703 1.00 81.81 232 SER A N 1
ATOM 1889 C CA . SER A 1 232 ? 24.088 -3.447 43.364 1.00 81.81 232 SER A CA 1
ATOM 1890 C C . SER A 1 232 ? 24.889 -4.150 42.266 1.00 81.81 232 SER A C 1
ATOM 1892 O O . SER A 1 232 ? 24.302 -4.651 41.314 1.00 81.81 232 SER A O 1
ATOM 1894 N N . ASN A 1 233 ? 26.201 -4.332 42.453 1.00 82.19 233 ASN A N 1
ATOM 1895 C CA . ASN A 1 233 ? 27.025 -5.158 41.563 1.00 82.19 233 ASN A CA 1
ATOM 1896 C C . ASN A 1 233 ? 26.604 -6.642 41.545 1.00 82.19 233 ASN A C 1
ATOM 1898 O O . ASN A 1 233 ? 26.658 -7.283 40.496 1.00 82.19 233 ASN A O 1
ATOM 1902 N N . VAL A 1 234 ? 26.165 -7.214 42.672 1.00 83.38 234 VAL A N 1
ATOM 1903 C CA . VAL A 1 234 ? 25.604 -8.581 42.708 1.00 83.38 234 VAL A CA 1
ATOM 1904 C C . VAL A 1 234 ? 24.267 -8.644 41.961 1.00 83.38 234 VAL A C 1
ATOM 1906 O O . VAL A 1 234 ? 24.085 -9.536 41.131 1.00 83.38 234 VAL A O 1
ATOM 1909 N N . ASN A 1 235 ? 23.371 -7.679 42.191 1.00 85.88 235 ASN A N 1
ATOM 1910 C CA . ASN A 1 235 ? 22.077 -7.585 41.506 1.00 85.88 235 ASN A CA 1
ATOM 1911 C C . ASN A 1 235 ? 22.258 -7.402 39.985 1.00 85.88 235 ASN A C 1
ATOM 1913 O O . ASN A 1 235 ? 21.584 -8.059 39.195 1.00 85.88 235 ASN A O 1
ATOM 1917 N N . TRP A 1 236 ? 23.218 -6.574 39.559 1.00 86.31 236 TRP A N 1
ATOM 1918 C CA . TRP A 1 236 ? 23.535 -6.357 38.146 1.00 86.31 236 TRP A CA 1
ATOM 1919 C C . TRP A 1 236 ? 24.083 -7.619 37.474 1.00 86.31 236 TRP A C 1
ATOM 1921 O O . TRP A 1 236 ? 23.588 -8.020 36.424 1.00 86.31 236 TRP A O 1
ATOM 1931 N N . ASN A 1 237 ? 25.036 -8.316 38.102 1.00 81.94 237 ASN A N 1
ATOM 1932 C CA . ASN A 1 237 ? 25.542 -9.588 37.576 1.00 81.94 237 ASN A CA 1
ATOM 1933 C C . ASN A 1 237 ? 24.444 -10.665 37.479 1.00 81.94 237 ASN A C 1
ATOM 1935 O O . ASN A 1 237 ? 24.477 -11.502 36.574 1.00 81.94 237 ASN A O 1
ATOM 1939 N N . HIS A 1 238 ? 23.456 -10.642 38.380 1.00 83.31 238 HIS A N 1
ATOM 1940 C CA . HIS A 1 238 ? 22.279 -11.501 38.281 1.00 83.31 238 HIS A CA 1
ATOM 1941 C C . HIS A 1 238 ? 21.415 -11.135 37.064 1.00 83.31 238 HIS A C 1
ATOM 1943 O O . HIS A 1 238 ? 21.115 -12.014 36.255 1.00 83.31 238 HIS A O 1
ATOM 1949 N N . LEU A 1 239 ? 21.086 -9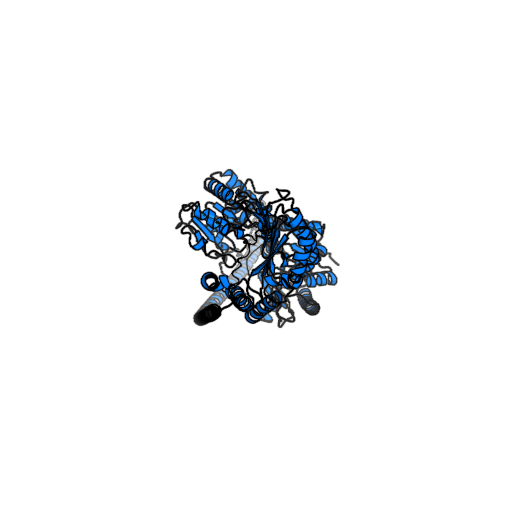.850 36.884 1.00 82.06 239 LEU A N 1
ATOM 1950 C CA . LEU A 1 239 ? 20.309 -9.366 35.738 1.00 82.06 239 LEU A CA 1
ATOM 1951 C C . LEU A 1 239 ? 21.010 -9.659 34.401 1.00 82.06 239 LEU A C 1
ATOM 1953 O O . LEU A 1 239 ? 20.389 -10.188 33.483 1.00 82.06 239 LEU A O 1
ATOM 1957 N N . LYS A 1 240 ? 22.324 -9.425 34.312 1.00 77.75 240 LYS A N 1
ATOM 1958 C CA . LYS A 1 240 ? 23.145 -9.735 33.131 1.00 77.75 240 LYS A CA 1
ATOM 1959 C C . LYS A 1 240 ? 23.091 -11.219 32.757 1.00 77.75 240 LYS A C 1
ATOM 1961 O O . LYS A 1 240 ? 22.959 -11.557 31.584 1.00 77.75 240 LYS A O 1
ATOM 1966 N N . LYS A 1 241 ? 23.099 -12.120 33.747 1.00 78.50 241 LYS A N 1
ATOM 1967 C CA . LYS A 1 241 ? 22.908 -13.561 33.515 1.00 78.50 241 LYS A CA 1
ATOM 1968 C C . LYS A 1 241 ? 21.513 -13.876 32.964 1.00 78.50 241 LYS A C 1
ATOM 1970 O O . LYS A 1 241 ? 21.405 -14.715 32.070 1.00 78.50 241 LYS A O 1
ATOM 1975 N N . GLN A 1 242 ? 20.465 -13.218 33.465 1.00 78.69 242 GLN A N 1
ATOM 1976 C CA . GLN A 1 242 ? 19.105 -13.379 32.941 1.00 78.69 242 GLN A CA 1
ATOM 1977 C C . GLN A 1 242 ? 18.987 -12.845 31.500 1.00 78.69 242 GLN A C 1
ATOM 1979 O O . GLN A 1 242 ? 18.440 -13.546 30.655 1.00 78.69 242 GLN A O 1
ATOM 1984 N N . ILE A 1 243 ? 19.583 -11.686 31.184 1.00 76.50 243 ILE A N 1
ATOM 1985 C CA . ILE A 1 243 ? 19.693 -11.137 29.816 1.00 76.50 243 ILE A CA 1
ATOM 1986 C C . ILE A 1 243 ? 20.307 -12.175 28.864 1.00 76.50 243 ILE A C 1
ATOM 1988 O O . ILE A 1 243 ? 19.702 -12.519 27.847 1.00 76.50 243 ILE A O 1
ATOM 1992 N N . THR A 1 244 ? 21.469 -12.745 29.212 1.00 71.00 244 THR A N 1
ATOM 1993 C CA . THR A 1 244 ? 22.131 -13.774 28.391 1.00 71.00 244 THR A CA 1
ATOM 1994 C C . THR A 1 244 ? 21.253 -15.014 28.201 1.00 71.00 244 THR A C 1
ATOM 1996 O O . THR A 1 244 ? 21.177 -15.560 27.099 1.00 71.00 244 THR A O 1
ATOM 1999 N N . GLN A 1 245 ? 20.556 -15.461 29.251 1.00 75.00 245 GLN A N 1
ATOM 2000 C CA . GLN A 1 245 ? 19.631 -16.595 29.172 1.00 75.00 245 GLN A CA 1
ATOM 2001 C C . GLN A 1 245 ? 18.422 -16.299 28.277 1.00 75.00 245 GLN A C 1
ATOM 2003 O O . GLN A 1 245 ? 18.018 -17.174 27.515 1.00 75.00 245 GLN A O 1
ATOM 2008 N N . SER A 1 246 ? 17.865 -15.089 28.333 1.00 71.81 246 SER A N 1
ATOM 2009 C CA . SER A 1 246 ? 16.738 -14.667 27.497 1.00 71.81 246 SER A CA 1
ATOM 2010 C C . SER A 1 246 ? 17.131 -14.573 26.024 1.00 71.81 246 SER A C 1
ATOM 2012 O O . SER A 1 246 ? 16.456 -15.171 25.191 1.00 71.81 246 SER A O 1
ATOM 2014 N N . LEU A 1 247 ? 18.274 -13.956 25.701 1.00 68.38 247 LEU A N 1
ATOM 2015 C CA . LEU A 1 247 ? 18.825 -13.960 24.338 1.00 68.38 247 LEU A CA 1
ATOM 2016 C C . LEU A 1 247 ? 19.075 -15.385 23.824 1.00 68.38 247 LEU A C 1
ATOM 2018 O O . LEU A 1 247 ? 18.722 -15.705 22.694 1.00 68.38 247 LEU A O 1
ATOM 2022 N N . THR A 1 248 ? 19.609 -16.270 24.672 1.00 68.31 248 THR A N 1
ATOM 2023 C CA . THR A 1 248 ? 19.827 -17.683 24.314 1.00 68.31 248 THR A CA 1
ATOM 2024 C C . THR A 1 248 ? 18.506 -18.406 24.024 1.00 68.31 248 THR A C 1
ATOM 2026 O O . THR A 1 248 ? 18.428 -19.163 23.061 1.00 68.31 248 THR A O 1
ATOM 2029 N N . LYS A 1 249 ? 17.450 -18.167 24.818 1.00 72.94 249 LYS A N 1
ATOM 2030 C CA . LYS A 1 249 ? 16.108 -18.725 24.568 1.00 72.94 249 LYS A CA 1
ATOM 2031 C C . LYS A 1 249 ? 15.536 -18.231 23.239 1.00 72.94 249 LYS A C 1
ATOM 2033 O O . LYS A 1 249 ? 15.115 -19.065 22.445 1.00 72.94 249 LYS A O 1
ATOM 2038 N N . ILE A 1 250 ? 15.574 -16.919 22.991 1.00 68.56 250 ILE A N 1
ATOM 2039 C CA . ILE A 1 250 ? 15.088 -16.291 21.751 1.00 68.56 250 ILE A CA 1
ATOM 2040 C C . ILE A 1 250 ? 15.832 -16.880 20.541 1.00 68.56 250 ILE A C 1
ATOM 2042 O O . ILE A 1 250 ? 15.199 -17.387 19.620 1.00 68.56 250 ILE A O 1
ATOM 2046 N N . ALA A 1 251 ? 17.167 -16.938 20.584 1.00 62.50 251 ALA A N 1
ATOM 2047 C CA . ALA A 1 251 ? 17.979 -17.501 19.504 1.00 62.50 251 ALA A CA 1
ATOM 2048 C C . ALA A 1 251 ? 17.722 -19.003 19.260 1.00 62.50 251 ALA A C 1
ATOM 2050 O O . ALA A 1 251 ? 17.665 -19.443 18.112 1.00 62.50 251 ALA A O 1
ATOM 2051 N N . ILE A 1 252 ? 17.535 -19.808 20.316 1.00 64.56 252 ILE A N 1
ATOM 2052 C CA . ILE A 1 252 ? 17.165 -21.229 20.187 1.00 64.56 252 ILE A CA 1
ATOM 2053 C C . ILE A 1 252 ? 15.762 -21.374 19.591 1.00 64.56 252 ILE A C 1
ATOM 2055 O O . ILE A 1 252 ? 15.540 -22.254 18.759 1.00 64.56 252 ILE A O 1
ATOM 2059 N N . GLN A 1 253 ? 14.815 -20.534 20.007 1.00 65.06 253 GLN A N 1
ATOM 2060 C CA . GLN A 1 253 ? 13.447 -20.563 19.509 1.00 65.06 253 GLN A CA 1
ATOM 2061 C C . GLN A 1 253 ? 13.396 -20.182 18.027 1.00 65.06 253 GLN A C 1
ATOM 2063 O O . GLN A 1 253 ? 12.802 -20.924 17.251 1.00 65.06 253 GLN A O 1
ATOM 2068 N N . GLU A 1 254 ? 14.129 -19.151 17.606 1.00 63.56 254 GLU A N 1
ATOM 2069 C CA . GLU A 1 254 ? 14.272 -18.788 16.194 1.00 63.56 254 GLU A CA 1
ATOM 2070 C C . GLU A 1 254 ? 15.008 -19.853 15.375 1.00 63.56 254 GLU A C 1
ATOM 2072 O O . GLU A 1 254 ? 14.569 -20.207 14.280 1.00 63.56 254 GLU A O 1
ATOM 2077 N N . GLN A 1 255 ? 16.057 -20.480 15.918 1.00 58.78 255 GLN A N 1
ATOM 2078 C CA . GLN A 1 255 ? 16.698 -21.614 15.248 1.00 58.78 255 GLN A CA 1
ATOM 2079 C C . GLN A 1 255 ? 15.735 -22.806 15.093 1.00 58.78 255 GLN A C 1
ATOM 2081 O O . GLN A 1 255 ? 15.768 -23.504 14.078 1.00 58.78 255 GLN A O 1
ATOM 2086 N N . ASN A 1 256 ? 14.863 -23.051 16.075 1.00 60.75 256 ASN A N 1
ATOM 2087 C CA . ASN A 1 256 ? 13.847 -24.100 16.015 1.00 60.75 256 ASN A CA 1
ATOM 2088 C C . ASN A 1 256 ? 12.688 -23.733 15.075 1.00 60.75 256 ASN A C 1
ATOM 2090 O O . ASN A 1 256 ? 12.197 -24.611 14.368 1.00 60.75 256 ASN A O 1
ATOM 2094 N N . ASN A 1 257 ? 12.295 -22.460 14.999 1.00 56.22 257 ASN A N 1
ATOM 2095 C CA . ASN A 1 257 ? 11.354 -21.943 14.006 1.00 56.22 257 ASN A CA 1
ATOM 2096 C C . ASN A 1 257 ? 11.918 -22.136 12.594 1.00 56.22 257 ASN A C 1
ATOM 2098 O O . ASN A 1 257 ? 11.252 -22.742 11.756 1.00 56.22 257 ASN A O 1
ATOM 2102 N N . GLY A 1 258 ? 13.179 -21.759 12.360 1.00 50.25 258 GLY A N 1
ATOM 2103 C CA . GLY A 1 258 ? 13.900 -22.003 11.109 1.00 50.25 258 GLY A CA 1
ATOM 2104 C C . GLY A 1 258 ? 14.005 -23.490 10.752 1.00 50.25 258 GLY A C 1
ATOM 2105 O O . GLY A 1 258 ? 13.700 -23.869 9.623 1.00 50.25 258 GLY A O 1
ATOM 2106 N N . LYS A 1 259 ? 14.340 -24.365 11.712 1.00 51.44 259 LYS A N 1
ATOM 2107 C CA . LYS A 1 259 ? 14.349 -25.831 11.518 1.00 51.44 259 LYS A CA 1
ATOM 2108 C C . LYS A 1 259 ? 12.959 -26.392 11.209 1.00 51.44 259 LYS A C 1
ATOM 2110 O O . LYS A 1 259 ? 12.840 -27.227 10.322 1.00 51.44 259 LYS A O 1
ATOM 2115 N N . ASN A 1 260 ? 11.907 -25.925 11.881 1.00 47.81 260 ASN A N 1
ATOM 2116 C CA . ASN A 1 260 ? 10.526 -26.318 11.588 1.00 47.81 260 ASN A CA 1
ATOM 2117 C C . ASN A 1 260 ? 10.067 -25.822 10.210 1.00 47.81 260 ASN A C 1
ATOM 2119 O O . ASN A 1 260 ? 9.322 -26.521 9.525 1.00 47.81 260 ASN A O 1
ATOM 2123 N N . LEU A 1 261 ? 10.511 -24.637 9.787 1.00 43.22 261 LEU A N 1
ATOM 2124 C CA . LEU A 1 261 ? 10.249 -24.102 8.454 1.00 43.22 261 LEU A CA 1
ATOM 2125 C C . LEU A 1 261 ? 10.992 -24.914 7.383 1.00 43.22 261 LEU A C 1
ATOM 2127 O O . LEU A 1 261 ? 10.406 -25.237 6.354 1.00 43.22 261 LEU A O 1
ATOM 2131 N N . HIS A 1 262 ? 12.232 -25.324 7.660 1.00 41.41 262 HIS A N 1
ATOM 2132 C CA . HIS A 1 262 ? 13.016 -26.217 6.806 1.00 41.41 262 HIS A CA 1
ATOM 2133 C C . HIS A 1 262 ? 12.394 -27.618 6.712 1.00 41.41 262 HIS A C 1
ATOM 2135 O O . HIS A 1 262 ? 12.220 -28.128 5.614 1.00 41.41 262 HIS A O 1
ATOM 2141 N N . LEU A 1 263 ? 11.940 -28.202 7.826 1.00 53.06 263 LEU A N 1
ATOM 2142 C CA . LEU A 1 263 ? 11.250 -29.497 7.837 1.00 53.06 263 LEU A CA 1
ATOM 2143 C C . LEU A 1 263 ? 9.900 -29.436 7.094 1.00 53.06 263 LEU A C 1
ATOM 2145 O O . LEU A 1 263 ? 9.528 -30.365 6.379 1.00 53.06 263 LEU A O 1
ATOM 2149 N N . LYS A 1 264 ? 9.163 -28.321 7.217 1.00 48.88 264 LYS A N 1
ATOM 2150 C CA . LYS A 1 264 ? 7.971 -28.051 6.395 1.00 48.88 264 LYS A CA 1
ATOM 2151 C C . LYS A 1 264 ? 8.328 -27.925 4.915 1.00 48.88 264 LYS A C 1
ATOM 2153 O O . LYS A 1 264 ? 7.583 -28.443 4.087 1.00 48.88 264 LYS A O 1
ATOM 2158 N N . LEU A 1 265 ? 9.446 -27.282 4.579 1.00 40.94 265 LEU A N 1
ATOM 2159 C CA . LEU A 1 265 ? 9.938 -27.171 3.207 1.00 40.94 265 LEU A CA 1
ATOM 2160 C C . LEU A 1 265 ? 10.324 -28.546 2.637 1.00 40.94 265 LEU A C 1
ATOM 2162 O O . LEU A 1 265 ? 9.871 -28.876 1.549 1.00 40.94 265 LEU A O 1
ATOM 2166 N N . GLU A 1 266 ? 11.057 -29.382 3.378 1.00 53.34 266 GLU A N 1
ATOM 2167 C CA . GLU A 1 266 ? 11.397 -30.760 2.982 1.00 53.34 266 GLU A CA 1
ATOM 2168 C C . GLU A 1 266 ? 10.156 -31.639 2.780 1.00 53.34 266 GLU A C 1
ATOM 2170 O O . GLU A 1 266 ? 10.070 -32.371 1.796 1.00 53.34 266 GLU A O 1
ATOM 2175 N N . ASN A 1 267 ? 9.167 -31.554 3.676 1.00 54.78 267 ASN A N 1
ATOM 2176 C CA . ASN A 1 267 ? 7.902 -32.272 3.507 1.00 54.78 267 ASN A CA 1
ATOM 2177 C C . ASN A 1 267 ? 7.127 -31.756 2.283 1.00 54.78 267 ASN A C 1
ATOM 2179 O O . ASN A 1 267 ? 6.628 -32.558 1.504 1.00 54.78 267 ASN A O 1
ATOM 2183 N N . THR A 1 268 ? 7.118 -30.440 2.046 1.00 51.16 268 THR A N 1
ATOM 2184 C CA . THR A 1 268 ? 6.514 -29.846 0.840 1.00 51.16 268 THR A CA 1
ATOM 2185 C C . THR A 1 268 ? 7.248 -30.288 -0.434 1.00 51.16 268 THR A C 1
ATOM 2187 O O . THR A 1 268 ? 6.613 -30.509 -1.461 1.00 51.16 268 THR A O 1
ATOM 2190 N N . ILE A 1 269 ? 8.575 -30.459 -0.387 1.00 53.03 269 ILE A N 1
ATOM 2191 C CA . ILE A 1 269 ? 9.372 -30.999 -1.498 1.00 53.03 269 ILE A CA 1
ATOM 2192 C C . ILE A 1 269 ? 8.995 -32.463 -1.762 1.00 53.03 269 ILE A C 1
ATOM 2194 O O . ILE A 1 269 ? 8.721 -32.800 -2.910 1.00 53.03 269 ILE A O 1
ATOM 2198 N N . LYS A 1 270 ? 8.870 -33.303 -0.727 1.00 59.50 270 LYS A N 1
ATOM 2199 C CA . LYS A 1 270 ? 8.393 -34.694 -0.868 1.00 59.50 270 LYS A CA 1
ATOM 2200 C C . LYS A 1 270 ? 6.970 -34.778 -1.415 1.00 59.50 270 LYS A C 1
ATOM 2202 O O . LYS A 1 270 ? 6.700 -35.609 -2.277 1.00 59.50 270 LYS A O 1
ATOM 2207 N N . ASP A 1 271 ? 6.069 -33.905 -0.970 1.00 54.69 271 ASP A N 1
ATOM 2208 C CA . ASP A 1 271 ? 4.715 -33.818 -1.523 1.00 54.69 271 ASP A CA 1
ATOM 2209 C C . ASP A 1 271 ? 4.757 -33.439 -3.016 1.00 54.69 271 ASP A C 1
ATOM 2211 O O . ASP A 1 271 ? 4.018 -34.004 -3.823 1.00 54.69 271 ASP A O 1
ATOM 2215 N N . VAL A 1 272 ? 5.667 -32.544 -3.419 1.00 48.81 272 VAL A N 1
ATOM 2216 C CA . VAL A 1 272 ? 5.911 -32.199 -4.829 1.00 48.81 272 VAL A CA 1
ATOM 2217 C C . VAL A 1 272 ? 6.514 -33.369 -5.620 1.00 48.81 272 VAL A C 1
ATOM 2219 O O . VAL A 1 272 ? 6.095 -33.582 -6.755 1.00 48.81 272 VAL A O 1
ATOM 2222 N N . GLU A 1 273 ? 7.431 -34.155 -5.055 1.00 54.56 273 GLU A N 1
ATOM 2223 C CA . GLU A 1 273 ? 7.982 -35.371 -5.683 1.00 54.56 273 GLU A CA 1
ATOM 2224 C C . GLU A 1 273 ? 6.895 -36.441 -5.887 1.00 54.56 273 GLU A C 1
ATOM 2226 O O . GLU A 1 273 ? 6.748 -36.979 -6.985 1.00 54.56 273 GLU A O 1
ATOM 2231 N N . ILE A 1 274 ? 6.045 -36.680 -4.883 1.00 63.75 274 ILE A N 1
ATOM 2232 C CA . ILE A 1 274 ? 4.883 -37.581 -4.990 1.00 63.75 274 ILE A CA 1
ATOM 2233 C C . ILE A 1 274 ? 3.915 -37.089 -6.077 1.00 63.75 274 ILE A C 1
ATOM 2235 O O . ILE A 1 274 ? 3.408 -37.884 -6.873 1.00 63.75 274 ILE A O 1
ATOM 2239 N N . LEU A 1 275 ? 3.675 -35.777 -6.160 1.00 49.78 275 LEU A N 1
ATOM 2240 C CA . LEU A 1 275 ? 2.859 -35.178 -7.218 1.00 49.78 275 LEU A CA 1
ATOM 2241 C C . LEU A 1 275 ? 3.515 -35.291 -8.605 1.00 49.78 275 LEU A C 1
ATOM 2243 O O . LEU A 1 275 ? 2.792 -35.447 -9.589 1.00 49.78 275 LEU A O 1
ATOM 2247 N N . GLN A 1 276 ? 4.848 -35.271 -8.711 1.00 48.56 276 GLN A N 1
ATOM 2248 C CA . GLN A 1 276 ? 5.575 -35.526 -9.962 1.00 48.56 276 GLN A CA 1
ATOM 2249 C C . GLN A 1 276 ? 5.457 -36.991 -10.406 1.00 48.56 276 GLN A C 1
ATOM 2251 O O . GLN A 1 276 ? 5.181 -37.239 -11.578 1.00 48.56 276 GLN A O 1
ATOM 2256 N N . ASP A 1 277 ? 5.547 -37.952 -9.486 1.00 59.84 277 ASP A N 1
ATOM 2257 C CA . ASP A 1 277 ? 5.328 -39.382 -9.759 1.00 59.84 277 ASP A CA 1
ATOM 2258 C C . ASP A 1 277 ? 3.882 -39.681 -10.196 1.00 59.84 277 ASP A C 1
ATOM 2260 O O . ASP A 1 277 ? 3.632 -40.464 -11.121 1.00 59.84 277 ASP A O 1
ATOM 2264 N N . ILE A 1 278 ? 2.903 -39.020 -9.570 1.00 60.62 278 ILE A N 1
ATOM 2265 C CA . ILE A 1 278 ? 1.499 -39.055 -10.003 1.00 60.62 278 ILE A CA 1
ATOM 2266 C C . ILE A 1 278 ? 1.356 -38.417 -11.394 1.00 60.62 278 ILE A C 1
ATOM 2268 O O . ILE A 1 278 ? 0.640 -38.951 -12.242 1.00 60.62 278 ILE A O 1
ATOM 2272 N N . ASN A 1 279 ? 2.062 -37.317 -11.669 1.00 55.47 279 ASN A N 1
ATOM 2273 C CA . ASN A 1 279 ? 2.052 -36.666 -12.978 1.00 55.47 279 ASN A CA 1
ATOM 2274 C C . ASN A 1 279 ? 2.681 -37.549 -14.075 1.00 55.47 279 ASN A C 1
ATOM 2276 O O . ASN A 1 279 ? 2.123 -37.631 -15.161 1.00 55.47 279 ASN A O 1
ATOM 2280 N N . LEU A 1 280 ? 3.763 -38.282 -13.794 1.00 59.66 280 LEU A N 1
ATOM 2281 C CA . LEU A 1 280 ? 4.378 -39.260 -14.708 1.00 59.66 280 LEU A CA 1
ATOM 2282 C C . LEU A 1 280 ? 3.431 -40.427 -15.039 1.00 59.66 280 LEU A C 1
ATOM 2284 O O . LEU A 1 280 ? 3.274 -40.809 -16.204 1.00 59.66 280 LEU A O 1
ATOM 2288 N N . LYS A 1 281 ? 2.720 -40.957 -14.036 1.00 63.00 281 LYS A N 1
ATOM 2289 C CA . LYS A 1 281 ? 1.652 -41.951 -14.252 1.00 63.00 281 LYS A CA 1
ATOM 2290 C C . LYS A 1 281 ? 0.519 -41.375 -15.105 1.00 63.00 281 LYS A C 1
ATOM 2292 O O . LYS A 1 281 ? 0.088 -42.018 -16.059 1.00 63.00 281 LYS A O 1
ATOM 2297 N N . ASN A 1 282 ? 0.102 -40.137 -14.842 1.00 62.59 282 ASN A N 1
ATOM 2298 C CA . ASN A 1 282 ? -0.914 -39.453 -15.642 1.00 62.59 282 ASN A CA 1
ATOM 2299 C C . ASN A 1 282 ? -0.443 -39.153 -17.075 1.00 62.59 282 ASN A C 1
ATOM 2301 O O . ASN A 1 282 ? -1.233 -39.308 -17.998 1.00 62.59 282 ASN A O 1
ATOM 2305 N N . GLN A 1 283 ? 0.824 -38.795 -17.299 1.00 56.53 283 GLN A N 1
ATOM 2306 C CA . GLN A 1 283 ? 1.410 -38.633 -18.637 1.00 56.53 283 GLN A CA 1
ATOM 2307 C C . GLN A 1 283 ? 1.411 -39.948 -19.422 1.00 56.53 283 GLN A C 1
ATOM 2309 O O . GLN A 1 283 ? 1.139 -39.944 -20.621 1.00 56.53 283 GLN A O 1
ATOM 2314 N N . THR A 1 284 ? 1.641 -41.076 -18.746 1.00 66.06 284 THR A N 1
ATOM 2315 C CA . THR A 1 284 ? 1.544 -42.411 -19.355 1.00 66.06 284 THR A CA 1
ATOM 2316 C C . THR A 1 284 ? 0.105 -42.690 -19.811 1.00 66.06 284 THR A C 1
ATOM 2318 O O . THR A 1 284 ? -0.118 -43.003 -20.981 1.00 66.06 284 THR A O 1
ATOM 2321 N N . SER A 1 285 ? -0.886 -42.443 -18.946 1.00 64.50 285 SER A N 1
ATOM 2322 C CA . SER A 1 285 ? -2.317 -42.535 -19.287 1.00 64.50 285 SER A CA 1
ATOM 2323 C C . SER A 1 285 ? -2.729 -41.558 -20.400 1.00 64.50 285 SER A C 1
ATOM 2325 O O . SER A 1 285 ? -3.528 -41.899 -21.270 1.00 64.50 285 SER A O 1
ATOM 2327 N N . ILE A 1 286 ? -2.166 -40.345 -20.421 1.00 63.34 286 ILE A N 1
ATOM 2328 C CA . ILE A 1 286 ? -2.380 -39.355 -21.486 1.00 63.34 286 ILE A CA 1
ATOM 2329 C C . ILE A 1 286 ? -1.776 -39.848 -22.806 1.00 63.34 286 ILE A C 1
ATOM 2331 O O . ILE A 1 286 ? -2.414 -39.678 -23.839 1.00 63.34 286 ILE A O 1
ATOM 2335 N N . SER A 1 287 ? -0.615 -40.508 -22.800 1.00 65.38 287 SER A N 1
ATOM 2336 C CA . SER A 1 287 ? -0.022 -41.114 -24.002 1.00 65.38 287 SER A CA 1
ATOM 2337 C C . SER A 1 287 ? -0.900 -42.237 -24.570 1.00 65.38 287 SER A C 1
ATOM 2339 O O . SER A 1 287 ? -1.087 -42.330 -25.784 1.00 65.38 287 SER A O 1
ATOM 2341 N N . GLU A 1 288 ? -1.508 -43.062 -23.716 1.00 70.69 288 GLU A N 1
ATOM 2342 C CA . GLU A 1 288 ? -2.485 -44.072 -24.143 1.00 70.69 288 GLU A CA 1
ATOM 2343 C C . GLU A 1 288 ? -3.758 -43.431 -24.712 1.00 70.69 288 GLU A C 1
ATOM 2345 O O . GLU A 1 288 ? -4.200 -43.801 -25.803 1.00 70.69 288 GLU A O 1
ATOM 2350 N N . LEU A 1 289 ? -4.294 -42.400 -24.053 1.00 66.06 289 LEU A N 1
ATOM 2351 C CA . LEU A 1 289 ? -5.426 -41.623 -24.565 1.00 66.06 289 LEU A CA 1
ATOM 2352 C C . LEU A 1 289 ? -5.091 -40.893 -25.876 1.00 66.06 289 LEU A C 1
ATOM 2354 O O . LEU A 1 289 ? -5.946 -40.811 -26.750 1.00 66.06 289 LEU A O 1
ATOM 2358 N N . GLN A 1 290 ? -3.855 -40.426 -26.070 1.00 65.81 290 GLN A N 1
ATOM 2359 C CA . GLN A 1 290 ? -3.374 -39.835 -27.324 1.00 65.81 290 GLN A CA 1
ATOM 2360 C C . GLN A 1 290 ? -3.248 -40.878 -28.442 1.00 65.81 290 GLN A C 1
ATOM 2362 O O . GLN A 1 290 ? -3.592 -40.580 -29.586 1.00 65.81 290 GLN A O 1
ATOM 2367 N N . LYS A 1 291 ? -2.823 -42.113 -28.143 1.00 73.50 291 LYS A N 1
ATOM 2368 C CA . LYS A 1 291 ? -2.844 -43.229 -29.109 1.00 73.50 291 LYS A CA 1
ATOM 2369 C C . LYS A 1 291 ? -4.278 -43.575 -29.519 1.00 73.50 291 LYS A C 1
ATOM 2371 O O . LYS A 1 291 ? -4.545 -43.731 -30.710 1.00 73.50 291 LYS A O 1
ATOM 2376 N N . ILE A 1 292 ? -5.209 -43.620 -28.563 1.00 74.50 292 ILE A N 1
ATOM 2377 C CA . ILE A 1 292 ? -6.644 -43.813 -28.828 1.00 74.50 292 ILE A CA 1
ATOM 2378 C C . ILE A 1 292 ? -7.194 -42.652 -29.671 1.00 74.50 292 ILE A C 1
ATOM 2380 O O . ILE A 1 292 ? -7.833 -42.898 -30.690 1.00 74.50 292 ILE A O 1
ATOM 2384 N N . LEU A 1 293 ? -6.888 -41.400 -29.318 1.00 67.56 293 LEU A N 1
ATOM 2385 C CA . LEU A 1 293 ? -7.290 -40.206 -30.069 1.00 67.56 293 LEU A CA 1
ATOM 2386 C C . LEU A 1 293 ? -6.736 -40.222 -31.500 1.00 67.56 293 LEU A C 1
ATOM 2388 O O . LEU A 1 293 ? -7.456 -39.909 -32.438 1.00 67.56 293 LEU A O 1
ATOM 2392 N N . THR A 1 294 ? -5.484 -40.644 -31.687 1.00 72.56 294 THR A N 1
ATOM 2393 C CA . THR A 1 294 ? -4.857 -40.780 -33.012 1.00 72.56 294 THR A CA 1
ATOM 2394 C C . THR A 1 294 ? -5.558 -41.849 -33.850 1.00 72.56 294 THR A C 1
ATOM 2396 O O . THR A 1 294 ? -5.794 -41.636 -35.038 1.00 72.56 294 THR A O 1
ATOM 2399 N N . LYS A 1 295 ? -5.958 -42.971 -33.235 1.00 75.56 295 LYS A N 1
ATOM 2400 C CA . LYS A 1 295 ? -6.763 -44.005 -33.896 1.00 75.56 295 LYS A CA 1
ATOM 2401 C C . LYS A 1 295 ? -8.156 -43.488 -34.280 1.00 75.56 295 LYS A C 1
ATOM 2403 O O . LYS A 1 295 ? -8.581 -43.669 -35.413 1.00 75.56 295 LYS A O 1
ATOM 2408 N N . VAL A 1 296 ? -8.846 -42.794 -33.377 1.00 71.88 296 VAL A N 1
ATOM 2409 C CA . VAL A 1 296 ? -10.154 -42.181 -33.671 1.00 71.88 296 VAL A CA 1
ATOM 2410 C C . VAL A 1 296 ? -10.026 -41.124 -34.773 1.00 71.88 296 VAL A C 1
ATOM 2412 O O . VAL A 1 296 ? -10.859 -41.077 -35.671 1.00 71.88 296 VAL A O 1
ATOM 2415 N N . ASN A 1 297 ? -8.954 -40.330 -34.781 1.00 68.81 297 ASN A N 1
ATOM 2416 C CA . ASN A 1 297 ? -8.678 -39.358 -35.839 1.00 68.81 297 ASN A CA 1
ATOM 2417 C C . ASN A 1 297 ? -8.375 -40.026 -37.192 1.00 68.81 297 ASN A C 1
ATOM 2419 O O . ASN A 1 297 ? -8.776 -39.491 -38.225 1.00 68.81 297 ASN A O 1
ATOM 2423 N N . SER A 1 298 ? -7.717 -41.191 -37.222 1.00 72.50 298 SER A N 1
ATOM 2424 C CA . SER A 1 298 ? -7.513 -41.934 -38.474 1.00 72.50 298 SER A CA 1
ATOM 2425 C C . SER A 1 298 ? -8.813 -42.562 -38.986 1.00 72.50 298 SER A C 1
ATOM 2427 O O . SER A 1 298 ? -9.084 -42.497 -40.184 1.00 72.50 298 SER A O 1
ATOM 2429 N N . GLU A 1 299 ? -9.676 -43.061 -38.096 1.00 75.88 299 GLU A N 1
ATOM 2430 C CA . GLU A 1 299 ? -11.036 -43.502 -38.431 1.00 75.88 299 GLU A CA 1
ATOM 2431 C C . GLU A 1 299 ? -11.885 -42.324 -38.962 1.00 75.88 299 GLU A C 1
ATOM 2433 O O . GLU A 1 299 ? -12.504 -42.445 -40.021 1.00 75.88 299 GLU A O 1
ATOM 2438 N N . ILE A 1 300 ? -11.833 -41.145 -38.325 1.00 70.94 300 ILE A N 1
ATOM 2439 C CA . ILE A 1 300 ? -12.453 -39.901 -38.823 1.00 70.94 300 ILE A CA 1
ATOM 2440 C C . ILE A 1 300 ? -11.896 -39.517 -40.198 1.00 70.94 300 ILE A C 1
ATOM 2442 O O . ILE A 1 300 ? -12.678 -39.167 -41.074 1.00 70.94 300 ILE A O 1
ATOM 2446 N N . SER A 1 301 ? -10.586 -39.629 -40.433 1.00 69.81 301 SER A N 1
ATOM 2447 C CA . SER A 1 301 ? -9.974 -39.341 -41.738 1.00 69.81 301 SER A CA 1
ATOM 2448 C C . SER A 1 301 ? -10.441 -40.315 -42.830 1.00 69.81 301 SER A C 1
ATOM 2450 O O . SER A 1 301 ? -10.728 -39.902 -43.954 1.00 69.81 301 SER A O 1
ATOM 2452 N N . ILE A 1 302 ? -10.622 -41.600 -42.503 1.00 74.12 302 ILE A N 1
ATOM 2453 C CA . ILE A 1 302 ? -11.227 -42.593 -43.407 1.00 74.12 302 ILE A CA 1
ATOM 2454 C C . ILE A 1 302 ? -12.691 -42.230 -43.703 1.00 74.12 302 ILE A C 1
ATOM 2456 O O . ILE A 1 302 ? -13.112 -42.277 -44.862 1.00 74.12 302 ILE A O 1
ATOM 2460 N N . PHE A 1 303 ? -13.464 -41.809 -42.695 1.00 69.62 303 PHE A N 1
ATOM 2461 C CA . PHE A 1 303 ? -14.833 -41.326 -42.894 1.00 69.62 303 PHE A CA 1
ATOM 2462 C C . PHE A 1 303 ? -14.891 -40.024 -43.699 1.00 69.62 303 PHE A C 1
ATOM 2464 O O . PHE A 1 303 ? -15.752 -39.914 -44.564 1.00 69.62 303 PHE A O 1
ATOM 2471 N N . GLN A 1 304 ? -13.965 -39.085 -43.498 1.00 65.75 304 GLN A N 1
ATOM 2472 C CA . GLN A 1 304 ? -13.825 -37.865 -44.298 1.00 65.75 304 GLN A CA 1
ATOM 2473 C C . GLN A 1 304 ? -13.465 -38.190 -45.746 1.00 65.75 304 GLN A C 1
ATOM 2475 O O . GLN A 1 304 ? -14.060 -37.626 -46.650 1.00 65.75 304 GLN A O 1
ATOM 2480 N N . LYS A 1 305 ? -12.572 -39.153 -45.999 1.00 73.31 305 LYS A N 1
ATOM 2481 C CA . LYS A 1 305 ? -12.246 -39.604 -47.359 1.00 73.31 305 LYS A CA 1
ATOM 2482 C C . LYS A 1 305 ? -13.419 -40.339 -48.021 1.00 73.31 305 LYS A C 1
ATOM 2484 O O . LYS A 1 305 ? -13.653 -40.185 -49.213 1.00 73.31 305 LYS A O 1
ATOM 2489 N N . SER A 1 306 ? -14.204 -41.094 -47.251 1.00 70.38 306 SER A N 1
ATOM 2490 C CA . SER A 1 306 ? -15.469 -41.687 -47.713 1.00 70.38 306 SER A CA 1
ATOM 2491 C C . SER A 1 306 ? -16.543 -40.627 -47.979 1.00 70.38 306 SER A C 1
ATOM 2493 O O . SER A 1 306 ? -17.297 -40.749 -48.944 1.00 70.38 306 SER A O 1
ATOM 2495 N N . LEU A 1 307 ? -16.591 -39.565 -47.168 1.00 67.94 307 LEU A N 1
ATOM 2496 C CA . LEU A 1 307 ? -17.457 -38.410 -47.374 1.00 67.94 307 LEU A CA 1
ATOM 2497 C C . LEU A 1 307 ? -17.034 -37.652 -48.632 1.00 67.94 307 LEU A C 1
ATOM 2499 O O . LEU A 1 307 ? -17.881 -37.457 -49.483 1.00 67.94 307 LEU A O 1
ATOM 2503 N N . GLN A 1 308 ? -15.746 -37.370 -48.820 1.00 67.69 308 GLN A N 1
ATOM 2504 C CA . GLN A 1 308 ? -15.183 -36.721 -50.004 1.00 67.69 308 GLN A CA 1
ATOM 2505 C C . GLN A 1 308 ? -15.397 -37.553 -51.279 1.00 67.69 308 GLN A C 1
ATOM 2507 O O . GLN A 1 308 ? -15.741 -37.010 -52.322 1.00 67.69 308 GLN A O 1
ATOM 2512 N N . ASN A 1 309 ? -15.285 -38.884 -51.207 1.00 69.75 309 ASN A N 1
ATOM 2513 C CA . ASN A 1 309 ? -15.653 -39.772 -52.316 1.00 69.75 309 ASN A CA 1
ATOM 2514 C C . ASN A 1 309 ? -17.162 -39.731 -52.603 1.00 69.75 309 ASN A C 1
ATOM 2516 O O . ASN A 1 309 ? -17.567 -39.767 -53.762 1.00 69.75 309 ASN A O 1
ATOM 2520 N N . LYS A 1 310 ? -18.008 -39.644 -51.569 1.00 70.44 310 LYS A N 1
ATOM 2521 C CA . LYS A 1 310 ? -19.455 -39.449 -51.734 1.00 70.44 310 LYS A CA 1
ATOM 2522 C C . LYS A 1 310 ? -19.785 -38.048 -52.232 1.00 70.44 310 LYS A C 1
ATOM 2524 O O . LYS A 1 310 ? -20.722 -37.926 -52.998 1.00 70.44 310 LYS A O 1
ATOM 2529 N N . GLU A 1 311 ? -19.037 -37.020 -51.855 1.00 66.06 311 GLU A N 1
ATOM 2530 C CA . GLU A 1 311 ? -19.151 -35.647 -52.346 1.00 66.06 311 GLU A CA 1
ATOM 2531 C C . GLU A 1 311 ? -18.685 -35.547 -53.791 1.00 66.06 311 GLU A C 1
ATOM 2533 O O . GLU A 1 311 ? -19.360 -34.882 -54.555 1.00 66.06 311 GLU A O 1
ATOM 2538 N N . SER A 1 312 ? -17.642 -36.276 -54.203 1.00 69.38 312 SER A N 1
ATOM 2539 C CA . SER A 1 312 ? -17.267 -36.434 -55.613 1.00 69.38 312 SER A CA 1
ATOM 2540 C C . SER A 1 312 ? -18.343 -37.191 -56.375 1.00 69.38 312 SER A C 1
ATOM 2542 O O . SER A 1 312 ? -18.775 -36.719 -57.411 1.00 69.38 312 SER A O 1
ATOM 2544 N N . LEU A 1 313 ? -18.862 -38.308 -55.850 1.00 73.19 313 LEU A N 1
ATOM 2545 C CA . LEU A 1 313 ? -19.971 -39.026 -56.486 1.00 73.19 313 LEU A CA 1
ATOM 2546 C C . LEU A 1 313 ? -21.237 -38.167 -56.538 1.00 73.19 313 LEU A C 1
ATOM 2548 O O . LEU A 1 313 ? -21.997 -38.256 -57.491 1.00 73.19 313 LEU A O 1
ATOM 2552 N N . ILE A 1 314 ? -21.475 -37.325 -55.534 1.00 67.06 314 ILE A N 1
ATOM 2553 C CA . ILE A 1 314 ? -22.564 -36.357 -55.533 1.00 67.06 314 ILE A CA 1
ATOM 2554 C C . ILE A 1 314 ? -22.258 -35.203 -56.485 1.00 67.06 314 ILE A C 1
ATOM 2556 O O . ILE A 1 314 ? -23.196 -34.735 -57.099 1.00 67.06 314 ILE A O 1
ATOM 2560 N N . PHE A 1 315 ? -21.012 -34.768 -56.653 1.00 69.19 315 PHE A N 1
ATOM 2561 C CA . PHE A 1 315 ? -20.601 -33.752 -57.618 1.00 69.19 315 PHE A CA 1
ATOM 2562 C C . PHE A 1 315 ? -20.698 -34.293 -59.043 1.00 69.19 315 PHE A C 1
ATOM 2564 O O . PHE A 1 315 ? -21.148 -33.583 -59.923 1.00 69.19 315 PHE A O 1
ATOM 2571 N N . ASP A 1 316 ? -20.386 -35.566 -59.273 1.00 70.62 316 ASP A N 1
ATOM 2572 C CA . ASP A 1 316 ? -20.566 -36.263 -60.544 1.00 70.62 316 ASP A CA 1
ATOM 2573 C C . ASP A 1 316 ? -22.037 -36.589 -60.793 1.00 70.62 316 ASP A C 1
ATOM 2575 O O . ASP A 1 316 ? -22.497 -36.484 -61.922 1.00 70.62 316 ASP A O 1
ATOM 2579 N N . LEU A 1 317 ? -22.820 -36.904 -59.756 1.00 67.06 317 LEU A N 1
ATOM 2580 C CA . LEU A 1 317 ? -24.278 -36.979 -59.838 1.00 67.06 317 LEU A CA 1
ATOM 2581 C C . LEU A 1 317 ? -24.910 -35.600 -59.960 1.00 67.06 317 LEU A C 1
ATOM 2583 O O . LEU A 1 317 ? -25.982 -35.532 -60.523 1.00 67.06 317 LEU A O 1
ATOM 2587 N N . GLN A 1 318 ? -24.289 -34.523 -59.484 1.00 61.66 318 GLN A N 1
ATOM 2588 C CA . GLN A 1 318 ? -24.736 -33.138 -59.636 1.00 61.66 318 GLN A CA 1
ATOM 2589 C C . GLN A 1 318 ? -24.319 -32.589 -60.975 1.00 61.66 318 GLN A C 1
ATOM 2591 O O . GLN A 1 318 ? -25.073 -31.822 -61.516 1.00 61.66 318 GLN A O 1
ATOM 2596 N N . LYS A 1 319 ? -23.183 -32.998 -61.533 1.00 71.56 319 LYS A N 1
ATOM 2597 C CA . LYS A 1 319 ? -22.711 -32.676 -62.877 1.00 71.56 319 LYS A CA 1
ATOM 2598 C C . LYS A 1 319 ? -23.411 -33.542 -63.909 1.00 71.56 319 LYS A C 1
ATOM 2600 O O . LYS A 1 319 ? -23.672 -33.082 -65.003 1.00 71.56 319 LYS A O 1
ATOM 2605 N N . SER A 1 320 ? -23.782 -34.768 -63.557 1.00 68.69 320 SER A N 1
ATOM 2606 C CA . SER A 1 320 ? -24.726 -35.587 -64.310 1.00 68.69 320 SER A CA 1
ATOM 2607 C C . SER A 1 320 ? -26.143 -35.070 -64.122 1.00 68.69 320 SER A C 1
ATOM 2609 O O . SER A 1 320 ? -26.870 -35.078 -65.092 1.00 68.69 320 SER A O 1
ATOM 2611 N N . LEU A 1 321 ? -26.528 -34.523 -62.962 1.00 60.47 321 LEU A N 1
ATOM 2612 C CA . LEU A 1 321 ? -27.794 -33.807 -62.773 1.00 60.47 321 LEU A CA 1
ATOM 2613 C C . LEU A 1 321 ? -27.755 -32.431 -63.430 1.00 60.47 321 LEU A C 1
ATOM 2615 O O . LEU A 1 321 ? -28.803 -32.010 -63.835 1.00 60.47 321 LEU A O 1
ATOM 2619 N N . GLN A 1 322 ? -26.606 -31.783 -63.623 1.00 65.06 322 GLN A N 1
ATOM 2620 C CA . GLN A 1 322 ? -26.420 -30.455 -64.231 1.00 65.06 322 GLN A CA 1
ATOM 2621 C C . GLN A 1 322 ? -26.187 -30.576 -65.735 1.00 65.06 322 GLN A C 1
ATOM 2623 O O . GLN A 1 322 ? -26.537 -29.678 -66.478 1.00 65.06 322 GLN A O 1
ATOM 2628 N N . ASN A 1 323 ? -25.658 -31.708 -66.203 1.00 67.62 323 ASN A N 1
ATOM 2629 C CA . ASN A 1 323 ? -25.710 -32.147 -67.592 1.00 67.62 323 ASN A CA 1
ATOM 2630 C C . ASN A 1 323 ? -27.078 -32.736 -67.899 1.00 67.62 323 ASN A C 1
ATOM 2632 O O . ASN A 1 323 ? -27.549 -32.539 -68.998 1.00 67.62 323 ASN A O 1
ATOM 2636 N N . LYS A 1 324 ? -27.758 -33.398 -66.957 1.00 69.62 324 LYS A N 1
ATOM 2637 C CA . LYS A 1 324 ? -29.161 -33.788 -67.108 1.00 69.62 324 LYS A CA 1
ATOM 2638 C C . LYS A 1 324 ? -30.085 -32.614 -66.921 1.00 69.62 324 LYS A C 1
ATOM 2640 O O . LYS A 1 324 ? -31.111 -32.683 -67.535 1.00 69.62 324 LYS A O 1
ATOM 2645 N N . GLU A 1 325 ? -29.743 -31.561 -66.190 1.00 60.91 325 GLU A N 1
ATOM 2646 C CA . GLU A 1 325 ? -30.417 -30.258 -66.092 1.00 60.91 325 GLU A CA 1
ATOM 2647 C C . GLU A 1 325 ? -29.874 -29.317 -67.155 1.00 60.91 325 GLU A C 1
ATOM 2649 O O . GLU A 1 325 ? -30.431 -28.257 -67.297 1.00 60.91 325 GLU A O 1
ATOM 2654 N N . SER A 1 326 ? -28.847 -29.666 -67.930 1.00 63.62 326 SER A N 1
ATOM 2655 C CA . SER A 1 326 ? -28.453 -28.957 -69.157 1.00 63.62 326 SER A CA 1
ATOM 2656 C C . SER A 1 326 ? -29.022 -29.673 -70.372 1.00 63.62 326 SER A C 1
ATOM 2658 O O . SER A 1 326 ? -29.380 -29.023 -71.330 1.00 63.62 326 SER A O 1
ATOM 2660 N N . ASP A 1 327 ? -29.242 -30.985 -70.314 1.00 67.75 327 ASP A N 1
ATOM 2661 C CA . ASP A 1 327 ? -30.063 -31.764 -71.236 1.00 67.75 327 ASP A CA 1
ATOM 2662 C C . ASP A 1 327 ? -31.533 -31.501 -70.937 1.00 67.75 327 ASP A C 1
ATOM 2664 O O . ASP A 1 327 ? -32.296 -31.376 -71.868 1.00 67.75 327 ASP A O 1
ATOM 2668 N N . ILE A 1 328 ? -31.938 -31.388 -69.668 1.00 56.41 328 ILE A N 1
ATOM 2669 C CA . ILE A 1 328 ? -33.271 -30.977 -69.211 1.00 56.41 328 ILE A CA 1
ATOM 2670 C C . ILE A 1 328 ? -33.369 -29.458 -69.207 1.00 56.41 328 ILE A C 1
ATOM 2672 O O . ILE A 1 328 ? -34.485 -29.030 -69.302 1.00 56.41 328 ILE A O 1
ATOM 2676 N N . LEU A 1 329 ? -32.323 -28.623 -69.253 1.00 58.19 329 LEU A N 1
ATOM 2677 C CA . LEU A 1 329 ? -32.462 -27.200 -69.642 1.00 58.19 329 LEU A CA 1
ATOM 2678 C C . LEU A 1 329 ? -32.368 -27.045 -71.154 1.00 58.19 329 LEU A C 1
ATOM 2680 O O . LEU A 1 329 ? -32.958 -26.124 -71.657 1.00 58.19 329 LEU A O 1
ATOM 2684 N N . ASN A 1 330 ? -31.739 -27.936 -71.921 1.00 64.81 330 ASN A N 1
ATOM 2685 C CA . ASN A 1 330 ? -31.818 -27.953 -73.388 1.00 64.81 330 ASN A CA 1
ATOM 2686 C C . ASN A 1 330 ? -33.070 -28.689 -73.872 1.00 64.81 330 ASN A C 1
ATOM 2688 O O . ASN A 1 330 ? -33.481 -28.467 -74.997 1.00 64.81 330 ASN A O 1
ATOM 2692 N N . LEU A 1 331 ? -33.723 -29.496 -73.033 1.00 60.25 331 LEU A N 1
ATOM 2693 C CA . LEU A 1 331 ? -35.051 -30.092 -73.209 1.00 60.25 331 LEU A CA 1
ATOM 2694 C C . LEU A 1 331 ? -36.103 -29.379 -72.355 1.00 60.25 331 LEU A C 1
ATOM 2696 O O . LEU A 1 331 ? -37.257 -29.653 -72.565 1.00 60.25 331 LEU A O 1
ATOM 2700 N N . GLN A 1 332 ? -35.759 -28.435 -71.477 1.00 48.53 332 GLN A N 1
ATOM 2701 C CA . GLN A 1 332 ? -36.584 -27.334 -70.931 1.00 48.53 332 GLN A CA 1
ATOM 2702 C C . GLN A 1 332 ? -36.060 -26.016 -71.522 1.00 48.53 332 GLN A C 1
ATOM 2704 O O . GLN A 1 332 ? -36.123 -24.967 -70.912 1.00 48.53 332 GLN A O 1
ATOM 2709 N N . LYS A 1 333 ? -35.505 -26.069 -72.733 1.00 54.09 333 LYS A N 1
ATOM 2710 C CA . LYS A 1 333 ? -35.307 -24.932 -73.642 1.00 54.09 333 LYS A CA 1
ATOM 2711 C C . LYS A 1 333 ? -35.551 -25.380 -75.071 1.00 54.09 333 LYS A C 1
ATOM 2713 O O . LYS A 1 333 ? -36.093 -24.622 -75.831 1.00 54.09 333 LYS A O 1
ATOM 2718 N N . ALA A 1 334 ? -35.443 -26.663 -75.388 1.00 57.03 334 ALA A N 1
ATOM 2719 C CA . ALA A 1 334 ? -36.312 -27.284 -76.381 1.00 57.03 334 ALA A CA 1
ATOM 2720 C C . ALA A 1 334 ? -37.686 -27.644 -75.801 1.00 57.03 334 ALA A C 1
ATOM 2722 O O . ALA A 1 334 ? -38.564 -27.891 -76.596 1.00 57.03 334 ALA A O 1
ATOM 2723 N N . VAL A 1 335 ? -37.914 -27.614 -74.475 1.00 49.94 335 VAL A N 1
ATOM 2724 C CA . VAL A 1 335 ? -39.243 -27.521 -73.816 1.00 49.94 335 VAL A CA 1
ATOM 2725 C C . VAL A 1 335 ? -39.256 -26.390 -72.762 1.00 49.94 335 VAL A C 1
ATOM 2727 O O . VAL A 1 335 ? -39.958 -26.478 -71.779 1.00 49.94 335 VAL A O 1
ATOM 2730 N N . GLU A 1 336 ? -38.529 -25.287 -72.993 1.00 42.50 336 GLU A N 1
ATOM 2731 C CA . GLU A 1 336 ? -38.944 -23.894 -72.665 1.00 42.50 336 GLU A CA 1
ATOM 2732 C C . GLU A 1 336 ? -38.817 -22.960 -73.862 1.00 42.50 336 GLU A C 1
ATOM 2734 O O . GLU A 1 336 ? -39.333 -21.858 -73.780 1.00 42.50 336 GLU A O 1
ATOM 2739 N N . ASP A 1 337 ? -38.361 -23.460 -75.010 1.00 50.25 337 ASP A N 1
ATOM 2740 C CA . ASP A 1 337 ? -38.748 -23.037 -76.359 1.00 50.25 337 ASP A CA 1
ATOM 2741 C C . ASP A 1 337 ? -39.705 -24.067 -77.036 1.00 50.25 337 ASP A C 1
ATOM 2743 O O . ASP A 1 337 ? -40.182 -23.814 -78.134 1.00 50.25 337 ASP A O 1
ATOM 2747 N N . TYR A 1 338 ? -40.103 -25.165 -76.348 1.00 48.78 338 TYR A N 1
ATOM 2748 C CA . TYR A 1 338 ? -41.428 -25.843 -76.527 1.00 48.78 338 TYR A CA 1
ATOM 2749 C C . TYR A 1 338 ? -42.301 -25.895 -75.278 1.00 48.78 338 TYR A C 1
ATOM 2751 O O . TYR A 1 338 ? -43.487 -26.203 -75.402 1.00 48.78 338 TYR A O 1
ATOM 2759 N N . GLN A 1 339 ? -41.812 -25.504 -74.096 1.00 36.19 339 GLN A N 1
ATOM 2760 C CA . GLN A 1 339 ? -42.737 -24.693 -73.340 1.00 36.19 339 GLN A CA 1
ATOM 2761 C C . GLN A 1 339 ? -42.992 -23.491 -74.273 1.00 36.19 339 GLN A C 1
ATOM 2763 O O . GLN A 1 339 ? -44.087 -23.556 -74.807 1.00 36.19 339 GLN A O 1
ATOM 2768 N N . LYS A 1 340 ? -42.053 -22.588 -74.676 1.00 34.72 340 LYS A N 1
ATOM 2769 C CA . LYS A 1 340 ? -42.256 -21.324 -75.486 1.00 34.72 340 LYS A CA 1
ATOM 2770 C C . LYS A 1 340 ? -42.959 -21.316 -76.864 1.00 34.72 340 LYS A C 1
ATOM 2772 O O . LYS A 1 340 ? -42.777 -20.392 -77.647 1.00 34.72 340 LYS A O 1
ATOM 2777 N N . VAL A 1 341 ? -43.873 -22.260 -77.093 1.00 50.94 341 VAL A N 1
ATOM 2778 C CA . VAL A 1 341 ? -44.972 -22.195 -78.070 1.00 50.94 341 VAL A CA 1
ATOM 2779 C C . VAL A 1 341 ? -46.393 -22.462 -77.471 1.00 50.94 341 VAL A C 1
ATOM 2781 O O . VAL A 1 341 ? -47.370 -22.113 -78.123 1.00 50.94 341 VAL A O 1
ATOM 2784 N N . ILE A 1 342 ? -46.572 -23.005 -76.242 1.00 36.06 342 ILE A N 1
ATOM 2785 C CA . ILE A 1 342 ? -47.887 -23.520 -75.736 1.00 36.06 342 ILE A CA 1
ATOM 2786 C C . ILE A 1 342 ? -48.726 -22.681 -74.686 1.00 36.06 342 ILE A C 1
ATOM 2788 O O . ILE A 1 342 ? -49.940 -22.593 -74.850 1.00 36.06 342 ILE A O 1
ATOM 2792 N N . THR A 1 343 ? -48.188 -22.060 -73.608 1.00 32.62 343 THR A N 1
ATOM 2793 C CA . THR A 1 343 ? -48.890 -21.171 -72.607 1.00 32.62 343 THR A CA 1
ATOM 2794 C C . THR A 1 343 ? -47.984 -20.126 -71.841 1.00 32.62 343 THR A C 1
ATOM 2796 O O . THR A 1 343 ? -47.901 -20.150 -70.618 1.00 32.62 343 THR A O 1
ATOM 2799 N N . ASP A 1 344 ? -47.275 -19.257 -72.584 1.00 50.16 344 ASP A N 1
ATOM 2800 C CA . ASP A 1 344 ? -46.137 -18.259 -72.444 1.00 50.16 344 ASP A CA 1
ATOM 2801 C C . ASP A 1 344 ? -44.622 -18.556 -72.191 1.00 50.16 344 ASP A C 1
ATOM 2803 O O . ASP A 1 344 ? -43.737 -17.922 -72.750 1.00 50.16 344 ASP A O 1
ATOM 2807 N N . ILE A 1 345 ? -44.147 -19.612 -71.578 1.00 32.97 345 ILE A N 1
ATOM 2808 C CA . ILE A 1 345 ? -44.817 -20.847 -71.373 1.00 32.97 345 ILE A CA 1
ATOM 2809 C C . ILE A 1 345 ? -44.017 -21.571 -70.289 1.00 32.97 345 ILE A C 1
ATOM 2811 O O . ILE A 1 345 ? -42.788 -21.537 -70.226 1.00 32.97 345 ILE A O 1
ATOM 2815 N N . HIS A 1 346 ? -44.796 -22.091 -69.362 1.00 32.28 346 HIS A N 1
ATOM 2816 C CA . HIS A 1 346 ? -44.431 -22.311 -67.983 1.00 32.28 346 HIS A CA 1
ATOM 2817 C C . HIS A 1 346 ? -43.568 -23.564 -67.767 1.00 32.28 346 HIS A C 1
ATOM 2819 O O . HIS A 1 346 ? -43.874 -24.587 -68.362 1.00 32.28 346 HIS A O 1
ATOM 2825 N N . GLN A 1 347 ? -42.607 -23.564 -66.835 1.00 40.12 347 GLN A N 1
ATOM 2826 C CA . GLN A 1 347 ? -42.587 -22.698 -65.650 1.00 40.12 347 GLN A CA 1
ATOM 2827 C C . GLN A 1 347 ? -41.202 -22.563 -64.999 1.00 40.12 347 GLN A C 1
ATOM 2829 O O . GLN A 1 347 ? -40.716 -23.507 -64.383 1.00 40.12 347 GLN A O 1
ATOM 2834 N N . SER A 1 348 ? -40.783 -21.300 -64.823 1.00 33.00 348 SER A N 1
ATOM 2835 C CA . SER A 1 348 ? -40.031 -20.851 -63.642 1.00 33.00 348 SER A CA 1
ATOM 2836 C C . SER A 1 348 ? -38.603 -21.443 -63.540 1.00 33.00 348 SER A C 1
ATOM 2838 O O . SER A 1 348 ? -37.970 -21.894 -64.480 1.00 33.00 348 SER A O 1
ATOM 2840 N N . PHE A 1 349 ? -38.097 -21.452 -62.315 1.00 32.84 349 PHE A N 1
ATOM 2841 C CA . PHE A 1 349 ? -37.557 -22.676 -61.731 1.00 32.84 349 PHE A CA 1
ATOM 2842 C C . PHE A 1 349 ? -36.079 -23.034 -61.895 1.00 32.84 349 PHE A C 1
ATOM 2844 O O . PHE A 1 349 ? -35.537 -23.534 -60.913 1.00 32.84 349 PHE A O 1
ATOM 2851 N N . VAL A 1 350 ? -35.359 -22.698 -62.970 1.00 33.34 350 VAL A N 1
ATOM 2852 C CA . VAL A 1 350 ? -33.879 -22.893 -62.952 1.00 33.34 350 VAL A CA 1
ATOM 2853 C C . VAL A 1 350 ? -33.143 -21.768 -62.194 1.00 33.34 350 VAL A C 1
ATOM 2855 O O . VAL A 1 350 ? -32.020 -21.943 -61.725 1.00 33.34 350 VAL A O 1
ATOM 2858 N N . LEU A 1 351 ? -33.888 -20.730 -61.785 1.00 36.03 351 LEU A N 1
ATOM 2859 C CA . LEU A 1 351 ? -33.602 -19.907 -60.590 1.00 36.03 351 LEU A CA 1
ATOM 2860 C C . LEU A 1 351 ? -33.566 -20.731 -59.268 1.00 36.03 351 LEU A C 1
ATOM 2862 O O . LEU A 1 351 ? -33.469 -20.163 -58.183 1.00 36.03 351 LEU A O 1
ATOM 2866 N N . ARG A 1 352 ? -33.687 -22.067 -59.321 1.00 34.00 352 ARG A N 1
ATOM 2867 C CA . ARG A 1 352 ? -33.648 -22.981 -58.168 1.00 34.00 352 ARG A CA 1
ATOM 2868 C C . ARG A 1 352 ? -32.790 -24.248 -58.326 1.00 34.00 352 ARG A C 1
ATOM 2870 O O . ARG A 1 352 ? -32.772 -25.044 -57.394 1.00 34.00 352 ARG A O 1
ATOM 2877 N N . MET A 1 353 ? -32.008 -24.376 -59.400 1.00 29.02 353 MET A N 1
ATOM 2878 C CA . MET A 1 353 ? -30.888 -25.331 -59.527 1.00 29.02 353 MET A CA 1
ATOM 2879 C C . MET A 1 353 ? -29.752 -24.636 -60.309 1.00 29.02 353 MET A C 1
ATOM 2881 O O . MET A 1 353 ? -29.516 -24.908 -61.474 1.00 29.02 353 MET A O 1
ATOM 2885 N N . LEU A 1 354 ? -29.176 -23.546 -59.791 1.00 31.66 354 LEU A N 1
ATOM 2886 C CA . LEU A 1 354 ? -27.882 -23.599 -59.087 1.00 31.66 354 LEU A CA 1
ATOM 2887 C C . LEU A 1 354 ? -27.796 -22.606 -57.910 1.00 31.66 354 LEU A C 1
ATOM 2889 O O . LEU A 1 354 ? -26.726 -22.135 -57.543 1.00 31.66 354 LEU A O 1
ATOM 2893 N N . HIS A 1 355 ? -28.919 -22.394 -57.218 1.00 35.12 355 HIS A N 1
ATOM 2894 C CA . HIS A 1 355 ? -28.873 -22.231 -55.755 1.00 35.12 355 HIS A CA 1
ATOM 2895 C C . HIS A 1 355 ? -29.202 -23.547 -55.033 1.00 35.12 355 HIS A C 1
ATOM 2897 O O . HIS A 1 355 ? -29.799 -23.589 -53.959 1.00 35.12 355 HIS A O 1
ATOM 2903 N N . LYS A 1 356 ? -28.803 -24.647 -55.677 1.00 30.39 356 LYS A N 1
ATOM 2904 C CA . LYS A 1 356 ? -28.733 -25.983 -55.103 1.00 30.39 356 LYS A CA 1
ATOM 2905 C C . LYS A 1 356 ? -27.615 -26.770 -55.785 1.00 30.39 356 LYS A C 1
ATOM 2907 O O . LYS A 1 356 ? -27.853 -27.759 -56.466 1.00 30.39 356 LYS A O 1
ATOM 2912 N N . TYR A 1 357 ? -26.397 -26.267 -55.637 1.00 33.28 357 TYR A N 1
ATOM 2913 C CA . TYR A 1 357 ? -25.373 -26.926 -54.828 1.00 33.28 357 TYR A CA 1
ATOM 2914 C C . TYR A 1 357 ? -23.992 -26.359 -55.264 1.00 33.28 357 TYR A C 1
ATOM 2916 O O . TYR A 1 357 ? -23.562 -26.646 -56.370 1.00 33.28 357 TYR A O 1
ATOM 2924 N N . ASP A 1 358 ? -23.223 -25.554 -54.517 1.00 42.56 358 ASP A N 1
ATOM 2925 C CA . ASP A 1 358 ? -23.083 -25.442 -53.054 1.00 42.56 358 ASP A CA 1
ATOM 2926 C C . ASP A 1 358 ? -23.685 -26.634 -52.331 1.00 42.56 358 ASP A C 1
ATOM 2928 O O . ASP A 1 358 ? -24.690 -26.506 -51.624 1.00 42.56 358 ASP A O 1
ATOM 2932 N N . LYS A 1 359 ? -23.103 -27.823 -52.562 1.00 29.94 359 LYS A N 1
ATOM 2933 C CA . LYS A 1 359 ? -23.133 -28.802 -51.485 1.00 29.94 359 LYS A CA 1
ATOM 2934 C C . LYS A 1 359 ? -22.226 -28.206 -50.421 1.00 29.94 359 LYS A C 1
ATOM 2936 O O . LYS A 1 359 ? -21.011 -28.235 -50.548 1.00 29.94 359 LYS A O 1
ATOM 2941 N N . THR A 1 360 ? -22.849 -27.410 -49.548 1.00 30.61 360 THR A N 1
ATOM 2942 C CA . THR A 1 360 ? -23.549 -27.870 -48.341 1.00 30.61 360 THR A CA 1
ATOM 2943 C C . THR A 1 360 ? -22.631 -28.912 -47.700 1.00 30.61 360 THR A C 1
ATOM 2945 O O . THR A 1 360 ? -22.435 -29.988 -48.246 1.00 30.61 360 THR A O 1
ATOM 2948 N N . ILE A 1 361 ? -22.076 -28.697 -46.523 1.00 29.55 361 ILE A N 1
ATOM 2949 C CA . ILE A 1 361 ? -22.765 -28.290 -45.300 1.00 29.55 361 ILE A CA 1
ATOM 2950 C C . ILE A 1 361 ? -21.719 -27.521 -44.485 1.00 29.55 361 ILE A C 1
ATOM 2952 O O . ILE A 1 361 ? -20.615 -28.004 -44.292 1.00 29.55 361 ILE A O 1
ATOM 2956 N N . GLY A 1 362 ? -21.980 -26.279 -44.092 1.00 29.20 362 GLY A N 1
ATOM 2957 C CA . GLY A 1 362 ? -22.629 -25.994 -42.809 1.00 29.20 362 GLY A CA 1
ATOM 2958 C C . GLY A 1 362 ? -21.582 -25.430 -41.838 1.00 29.20 362 GLY A C 1
ATOM 2959 O O . GLY A 1 362 ? -20.428 -25.824 -41.861 1.00 29.20 362 GLY A O 1
ATOM 2960 N N . LYS A 1 363 ? -21.875 -24.402 -41.039 1.00 28.78 363 LYS A N 1
ATOM 2961 C CA . LYS A 1 363 ? -22.782 -24.464 -39.877 1.00 28.78 363 LYS A CA 1
ATOM 2962 C C . LYS A 1 363 ? -22.473 -25.678 -38.977 1.00 28.78 363 LYS A C 1
ATOM 2964 O O . LYS A 1 363 ? -22.627 -26.799 -39.436 1.00 28.78 363 LYS A O 1
ATOM 2969 N N . VAL A 1 364 ? -22.166 -25.543 -37.683 1.00 28.92 364 VAL A N 1
ATOM 2970 C CA . VAL A 1 364 ? -22.014 -24.360 -36.807 1.00 28.92 364 VAL A CA 1
ATOM 2971 C C . VAL A 1 364 ? -21.436 -24.856 -35.449 1.00 28.92 364 VAL A C 1
ATOM 2973 O O . VAL A 1 364 ? -21.690 -26.000 -35.094 1.00 28.92 364 VAL A O 1
ATOM 2976 N N . ILE A 1 365 ? -20.657 -24.023 -34.735 1.00 31.84 365 ILE A N 1
ATOM 2977 C CA . ILE A 1 365 ? -20.513 -23.858 -33.251 1.00 31.84 365 ILE A CA 1
ATOM 2978 C C . ILE A 1 365 ? -21.043 -25.042 -32.377 1.00 31.84 365 ILE A C 1
ATOM 2980 O O . ILE A 1 365 ? -22.247 -25.291 -32.461 1.00 31.84 365 ILE A O 1
ATOM 2984 N N . PRO A 1 366 ? -20.272 -25.681 -31.439 1.00 31.67 366 PRO A N 1
ATOM 2985 C CA . PRO A 1 366 ? -19.960 -25.013 -30.151 1.00 31.67 366 PRO A CA 1
ATOM 2986 C C . PRO A 1 366 ? -18.745 -25.443 -29.263 1.00 31.67 366 PRO A C 1
ATOM 2988 O O . PRO A 1 366 ? -18.395 -26.605 -29.113 1.00 31.67 366 PRO A O 1
ATOM 2991 N N . LEU A 1 367 ? -18.229 -24.436 -28.536 1.00 24.09 367 LEU A N 1
ATOM 2992 C CA . LEU A 1 367 ? -17.896 -24.386 -27.087 1.00 24.09 367 LEU A CA 1
ATOM 2993 C C . LEU A 1 367 ? -16.984 -25.440 -26.385 1.00 24.09 367 LEU A C 1
ATOM 2995 O O . LEU A 1 367 ? -17.417 -26.500 -25.949 1.00 24.09 367 LEU A O 1
ATOM 2999 N N . ARG A 1 368 ? -15.759 -24.973 -26.065 1.00 30.39 368 ARG A N 1
ATOM 3000 C CA . ARG A 1 368 ? -15.049 -24.973 -24.745 1.00 30.39 368 ARG A CA 1
ATOM 3001 C C . ARG A 1 368 ? -15.823 -25.511 -23.509 1.00 30.39 368 ARG A C 1
ATOM 3003 O O . ARG A 1 368 ? -16.980 -25.126 -23.340 1.00 30.39 368 ARG A O 1
ATOM 3010 N N . PRO A 1 369 ? -15.149 -26.155 -22.511 1.00 33.19 369 PRO A N 1
ATOM 3011 C CA . PRO A 1 369 ? -14.543 -25.352 -21.414 1.00 33.19 369 PRO A CA 1
ATOM 3012 C C . PRO A 1 369 ? -13.331 -25.901 -20.594 1.00 33.19 369 PRO A C 1
ATOM 3014 O O . PRO A 1 369 ? -13.390 -27.004 -20.070 1.00 33.19 369 PRO A O 1
ATOM 3017 N N . LYS A 1 370 ? -12.402 -24.971 -20.252 1.00 29.06 370 LYS A N 1
ATOM 3018 C CA . LYS A 1 370 ? -11.633 -24.833 -18.967 1.00 29.06 370 LYS A CA 1
ATOM 3019 C C . LYS A 1 370 ? -10.546 -25.906 -18.643 1.00 29.06 370 LYS A C 1
ATOM 3021 O O . LYS A 1 370 ? -10.664 -27.034 -19.079 1.00 29.06 370 LYS A O 1
ATOM 3026 N N . LYS A 1 371 ? -9.464 -25.639 -17.877 1.00 28.00 371 LYS A N 1
ATOM 3027 C CA . LYS A 1 371 ? -8.990 -24.457 -17.095 1.00 28.00 371 LYS A CA 1
ATOM 3028 C C . LYS A 1 371 ? -7.447 -24.538 -16.858 1.00 28.00 371 LYS A C 1
ATOM 3030 O O . LYS A 1 371 ? -6.953 -25.644 -16.719 1.00 28.00 371 LYS A O 1
ATOM 3035 N N . PHE A 1 372 ? -6.758 -23.381 -16.790 1.00 26.75 372 PHE A N 1
ATOM 3036 C CA . PHE A 1 372 ? -5.672 -22.937 -15.860 1.00 26.75 372 PHE A CA 1
ATOM 3037 C C . PHE A 1 372 ? -4.928 -23.992 -14.982 1.00 26.75 372 PHE A C 1
ATOM 3039 O O . PHE A 1 372 ? -5.588 -24.864 -14.436 1.00 26.75 372 PHE A O 1
ATOM 3046 N N . THR A 1 373 ? -3.614 -23.942 -14.680 1.00 27.64 373 THR A N 1
ATOM 3047 C CA . THR A 1 373 ? -2.584 -22.859 -14.608 1.00 27.64 373 THR A CA 1
ATOM 3048 C C . THR A 1 373 ? -1.155 -23.432 -14.745 1.00 27.64 373 THR A C 1
ATOM 3050 O O . THR A 1 373 ? -0.862 -24.411 -14.064 1.00 27.64 373 THR A O 1
ATOM 3053 N N . SER A 1 374 ? -0.231 -22.758 -15.451 1.00 26.52 374 SER A N 1
ATOM 3054 C CA . SER A 1 374 ? 1.230 -22.897 -15.228 1.00 26.52 374 SER A CA 1
ATOM 3055 C C . SER A 1 374 ? 2.045 -21.788 -15.927 1.00 26.52 374 SER A C 1
ATOM 3057 O O . SER A 1 374 ? 2.427 -21.919 -17.092 1.00 26.52 374 SER A O 1
ATOM 3059 N N . SER A 1 375 ? 2.337 -20.695 -15.224 1.00 32.78 375 SER A N 1
ATOM 3060 C CA . SER A 1 375 ? 3.239 -19.627 -15.679 1.00 32.78 375 SER A CA 1
ATOM 3061 C C . SER A 1 375 ? 4.186 -19.239 -14.543 1.00 32.78 375 SER A C 1
ATOM 3063 O O . SER A 1 375 ? 3.772 -18.612 -13.581 1.00 32.78 375 SER A O 1
ATOM 3065 N N . ALA A 1 376 ? 5.438 -19.710 -14.630 1.00 34.56 376 ALA A N 1
ATOM 3066 C CA . ALA A 1 376 ? 6.581 -19.283 -13.798 1.00 34.56 376 ALA A CA 1
ATOM 3067 C C . ALA A 1 376 ? 7.894 -20.014 -14.159 1.00 34.56 376 ALA A C 1
ATOM 3069 O O . ALA A 1 376 ? 8.971 -19.505 -13.862 1.00 34.56 376 ALA A O 1
ATOM 3070 N N . LYS A 1 377 ? 7.835 -21.220 -14.753 1.00 32.22 377 LYS A N 1
ATOM 3071 C CA . LYS A 1 377 ? 9.023 -22.018 -15.118 1.00 32.22 377 LYS A CA 1
ATOM 3072 C C . LYS A 1 377 ? 8.844 -22.784 -16.432 1.00 32.22 377 LYS A C 1
ATOM 3074 O O . LYS A 1 377 ? 8.599 -23.985 -16.425 1.00 32.22 377 LYS A O 1
ATOM 3079 N N . THR A 1 378 ? 9.040 -22.094 -17.548 1.00 35.66 378 THR A N 1
ATOM 3080 C CA . THR A 1 378 ? 9.316 -22.708 -18.854 1.00 35.66 378 THR A CA 1
ATOM 3081 C C . THR A 1 378 ? 10.259 -21.791 -19.617 1.00 35.66 378 THR A C 1
ATOM 3083 O O . THR A 1 378 ? 9.887 -20.672 -19.951 1.00 35.66 378 THR A O 1
ATOM 3086 N N . TYR A 1 379 ? 11.474 -22.268 -19.897 1.00 41.75 379 TYR A N 1
ATOM 3087 C CA . TYR A 1 379 ? 12.243 -21.736 -21.021 1.00 41.75 379 TYR A CA 1
ATOM 3088 C C . TYR A 1 379 ? 11.476 -22.118 -22.287 1.00 41.75 379 TYR A C 1
ATOM 3090 O O . TYR A 1 379 ? 11.187 -23.304 -22.464 1.00 41.75 379 TYR A O 1
ATOM 3098 N N . GLN A 1 380 ? 11.107 -21.148 -23.123 1.00 49.91 380 GLN A N 1
ATOM 3099 C CA . GLN A 1 380 ? 10.477 -21.462 -24.403 1.00 49.91 380 GLN A CA 1
ATOM 3100 C C . GLN A 1 380 ? 11.515 -21.991 -25.391 1.00 49.91 380 GLN A C 1
ATOM 3102 O O . GLN A 1 380 ? 12.687 -21.602 -25.370 1.00 49.91 380 GLN A O 1
ATOM 3107 N N . ASP A 1 381 ? 11.070 -22.902 -26.249 1.00 53.16 381 ASP A N 1
ATOM 3108 C CA . ASP A 1 381 ? 11.883 -23.408 -27.345 1.00 53.16 381 ASP A CA 1
ATOM 3109 C C . ASP A 1 381 ? 12.082 -22.288 -28.392 1.00 53.16 381 ASP A C 1
ATOM 3111 O O . ASP A 1 381 ? 11.120 -21.570 -28.707 1.00 53.16 381 ASP A O 1
ATOM 3115 N N . PRO A 1 382 ? 13.297 -22.097 -28.944 1.00 53.91 382 PRO A N 1
ATOM 3116 C CA . PRO A 1 382 ? 13.511 -21.224 -30.095 1.00 53.91 382 PRO A CA 1
ATOM 3117 C C . PRO A 1 382 ? 12.519 -21.446 -31.251 1.00 53.91 382 PRO A C 1
ATOM 3119 O O . PRO A 1 382 ? 12.116 -20.465 -31.880 1.00 53.91 382 PRO A O 1
ATOM 3122 N N . GLU A 1 383 ? 12.065 -22.681 -31.497 1.00 56.81 383 GLU A N 1
ATOM 3123 C CA . GLU A 1 383 ? 11.060 -22.975 -32.532 1.00 56.81 383 GLU A CA 1
ATOM 3124 C C . GLU A 1 383 ? 9.676 -22.380 -32.209 1.00 56.81 383 GLU A C 1
ATOM 3126 O O . GLU A 1 383 ? 9.005 -21.844 -33.095 1.00 56.81 383 GLU A O 1
ATOM 3131 N N . GLU A 1 384 ? 9.255 -22.400 -30.938 1.00 61.16 384 GLU A N 1
ATOM 3132 C CA . GLU A 1 384 ? 7.975 -21.816 -30.504 1.00 61.16 384 GLU A CA 1
ATOM 3133 C C . GLU A 1 384 ? 8.005 -20.285 -30.624 1.00 61.16 384 GLU A C 1
ATOM 3135 O O . GLU A 1 384 ? 7.059 -19.677 -31.129 1.00 61.16 384 GLU A O 1
ATOM 3140 N N . THR A 1 385 ? 9.130 -19.669 -30.243 1.00 64.12 385 THR A N 1
ATOM 3141 C CA . THR A 1 385 ? 9.357 -18.222 -30.402 1.00 64.12 385 THR A CA 1
ATOM 3142 C C . THR A 1 385 ? 9.273 -17.821 -31.877 1.00 64.12 385 THR A C 1
ATOM 3144 O O . THR A 1 385 ? 8.570 -16.873 -32.223 1.00 64.12 385 THR A O 1
ATOM 3147 N N . HIS A 1 386 ? 9.937 -18.571 -32.766 1.00 68.88 386 HIS A N 1
ATOM 3148 C CA . HIS A 1 386 ? 9.920 -18.303 -34.204 1.00 68.88 386 HIS A CA 1
ATOM 3149 C C . HIS A 1 386 ? 8.509 -18.438 -34.801 1.00 68.88 386 HIS A C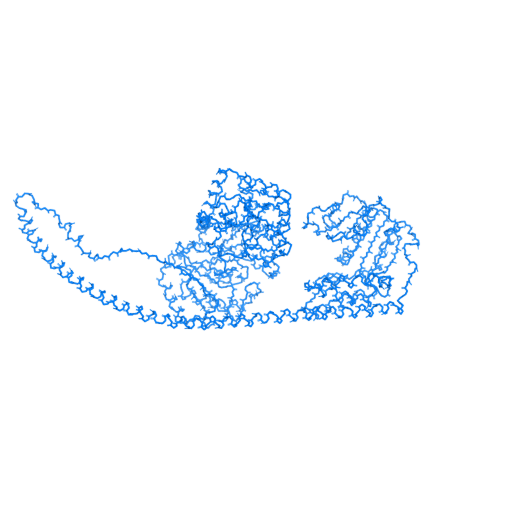 1
ATOM 3151 O O . HIS A 1 386 ? 8.065 -17.549 -35.526 1.00 68.88 386 HIS A O 1
ATOM 3157 N N . SER A 1 387 ? 7.767 -19.488 -34.431 1.00 71.31 387 SER A N 1
ATOM 3158 C CA . SER A 1 387 ? 6.379 -19.700 -34.867 1.00 71.31 387 SER A CA 1
ATOM 3159 C C . SER A 1 387 ? 5.444 -18.561 -34.438 1.00 71.31 387 SER A C 1
ATOM 3161 O O . SER A 1 387 ? 4.642 -18.078 -35.239 1.00 71.31 387 SER A O 1
ATOM 3163 N N . ILE A 1 388 ? 5.557 -18.071 -33.198 1.00 76.56 388 ILE A N 1
ATOM 3164 C CA . ILE A 1 388 ? 4.770 -16.920 -32.724 1.00 76.56 388 ILE A CA 1
ATOM 3165 C C . ILE A 1 388 ? 5.130 -15.660 -33.521 1.00 76.56 388 ILE A C 1
ATOM 3167 O O . ILE A 1 388 ? 4.229 -14.970 -33.996 1.00 76.56 388 ILE A O 1
ATOM 3171 N N . THR A 1 389 ? 6.420 -15.388 -33.728 1.00 73.50 389 THR A N 1
ATOM 3172 C CA . THR A 1 389 ? 6.893 -14.238 -34.512 1.00 73.50 389 THR A CA 1
ATOM 3173 C C . THR A 1 389 ? 6.357 -14.255 -35.948 1.00 73.50 389 THR A C 1
ATOM 3175 O O . THR A 1 389 ? 5.829 -13.243 -36.408 1.00 73.50 389 THR A O 1
ATOM 3178 N N . GLU A 1 390 ? 6.390 -15.397 -36.643 1.00 73.62 390 GLU A N 1
ATOM 3179 C CA . GLU A 1 390 ? 5.824 -15.517 -37.997 1.00 73.62 390 GLU A CA 1
ATOM 3180 C C . GLU A 1 390 ? 4.295 -15.358 -38.027 1.00 73.62 390 GLU A C 1
ATOM 3182 O O . GLU A 1 390 ? 3.766 -14.671 -38.902 1.00 73.62 390 GLU A O 1
ATOM 3187 N N . ASN A 1 391 ? 3.571 -15.902 -37.043 1.00 74.94 391 ASN A N 1
ATOM 3188 C CA . ASN A 1 391 ? 2.122 -15.695 -36.934 1.00 74.94 391 ASN A CA 1
ATOM 3189 C C . ASN A 1 391 ? 1.765 -14.213 -36.709 1.00 74.94 391 ASN A C 1
ATOM 3191 O O . ASN A 1 391 ? 0.801 -13.719 -37.290 1.00 74.94 391 ASN A O 1
ATOM 3195 N N . VAL A 1 392 ? 2.543 -13.479 -35.904 1.00 77.25 392 VAL A N 1
ATOM 3196 C CA . VAL A 1 392 ? 2.308 -12.048 -35.628 1.00 77.25 392 VAL A CA 1
ATOM 3197 C C . VAL A 1 392 ? 2.640 -11.161 -36.832 1.00 77.25 392 VAL A C 1
ATOM 3199 O O . VAL A 1 392 ? 1.920 -10.189 -37.068 1.00 77.25 392 VAL A O 1
ATOM 3202 N N . LYS A 1 393 ? 3.668 -11.504 -37.624 1.00 72.94 393 LYS A N 1
ATOM 3203 C CA . LYS A 1 393 ? 3.990 -10.831 -38.899 1.00 72.94 393 LYS A CA 1
ATOM 3204 C C . LYS A 1 393 ? 2.861 -10.923 -39.929 1.00 72.94 393 LYS A C 1
ATOM 3206 O O . LYS A 1 393 ? 2.686 -10.006 -40.724 1.00 72.94 393 LYS A O 1
ATOM 3211 N N . GLN A 1 394 ? 2.101 -12.020 -39.926 1.00 66.44 394 GLN A N 1
ATOM 3212 C CA . GLN A 1 394 ? 1.001 -12.251 -40.871 1.00 66.44 394 GLN A CA 1
ATOM 3213 C C . GLN A 1 394 ? -0.289 -11.485 -40.517 1.00 66.44 394 GLN A C 1
ATOM 3215 O O . GLN A 1 394 ? -1.213 -11.432 -41.329 1.00 66.44 394 GLN A O 1
ATOM 3220 N N . ILE A 1 395 ? -0.374 -10.869 -39.331 1.00 73.56 395 ILE A N 1
ATOM 3221 C CA . ILE A 1 395 ? -1.529 -10.055 -38.929 1.00 73.56 395 ILE A CA 1
ATOM 3222 C C . ILE A 1 395 ? -1.449 -8.683 -39.608 1.00 73.56 395 ILE A C 1
ATOM 3224 O O . ILE A 1 395 ? -0.505 -7.925 -39.397 1.00 73.56 395 ILE A O 1
ATOM 3228 N N . GLN A 1 396 ? -2.480 -8.329 -40.378 1.00 65.75 396 GLN A N 1
ATOM 3229 C CA . GLN A 1 396 ? -2.566 -7.025 -41.037 1.00 65.75 396 GLN A CA 1
ATOM 3230 C C . GLN A 1 396 ? -2.656 -5.882 -40.006 1.00 65.75 396 GLN A C 1
ATOM 3232 O O . GLN A 1 396 ? -3.645 -5.755 -39.277 1.00 65.75 396 GLN A O 1
ATOM 3237 N N . VAL A 1 397 ? -1.632 -5.026 -39.966 1.00 68.69 397 VAL A N 1
ATOM 3238 C CA . VAL A 1 397 ? -1.531 -3.898 -39.027 1.00 68.69 397 VAL A CA 1
ATOM 3239 C C . VAL A 1 397 ? -2.396 -2.726 -39.507 1.00 68.69 397 VAL A C 1
ATOM 3241 O O . VAL A 1 397 ? -1.954 -1.867 -40.261 1.00 68.69 397 VAL A O 1
ATOM 3244 N N . ASN A 1 398 ? -3.655 -2.700 -39.061 1.00 75.69 398 ASN A N 1
ATOM 3245 C CA . ASN A 1 398 ? -4.641 -1.656 -39.396 1.00 75.69 398 ASN A CA 1
ATOM 3246 C C . ASN A 1 398 ? -4.850 -0.621 -38.263 1.00 75.69 398 ASN A C 1
ATOM 3248 O O . ASN A 1 398 ? -5.752 0.219 -38.335 1.00 75.69 398 ASN A O 1
ATOM 3252 N N . LYS A 1 399 ? -4.064 -0.713 -37.182 1.00 86.69 399 LYS A N 1
ATOM 3253 C CA . LYS A 1 399 ? -4.106 0.125 -35.970 1.00 86.69 399 LYS A CA 1
ATOM 3254 C C . LYS A 1 399 ? -2.693 0.243 -35.392 1.00 86.69 399 LYS A C 1
ATOM 3256 O O . LYS A 1 399 ? -1.936 -0.716 -35.491 1.00 86.69 399 LYS A O 1
ATOM 3261 N N . LYS A 1 400 ? -2.370 1.371 -34.744 1.00 89.81 400 LYS A N 1
ATOM 3262 C CA . LYS A 1 400 ? -1.151 1.509 -33.922 1.00 89.81 400 LYS A CA 1
ATOM 3263 C C . LYS A 1 400 ? -1.121 0.446 -32.826 1.00 89.81 400 LYS A C 1
ATOM 3265 O O . LYS A 1 400 ? -2.153 0.167 -32.207 1.00 89.81 400 LYS A O 1
ATOM 3270 N N . ASP A 1 401 ? 0.062 -0.068 -32.539 1.00 94.50 401 ASP A N 1
ATOM 3271 C CA . ASP A 1 401 ? 0.266 -1.021 -31.452 1.00 94.50 401 ASP A CA 1
ATOM 3272 C C . ASP A 1 401 ? 0.322 -0.314 -30.089 1.00 94.50 401 ASP A C 1
ATOM 3274 O O . ASP A 1 401 ? 0.464 0.909 -29.999 1.00 94.50 401 ASP A O 1
ATOM 3278 N N . LEU A 1 402 ? 0.227 -1.081 -29.004 1.00 96.75 402 LEU A N 1
ATOM 3279 C CA . LEU A 1 402 ? 0.549 -0.606 -27.660 1.00 96.75 402 LEU A CA 1
ATOM 3280 C C . LEU A 1 402 ? 1.629 -1.508 -27.058 1.00 96.75 402 LEU A C 1
ATOM 3282 O O . LEU A 1 402 ? 1.452 -2.725 -26.989 1.00 96.75 402 LEU A O 1
ATOM 3286 N N . ILE A 1 403 ? 2.717 -0.912 -26.567 1.00 98.06 403 ILE A N 1
ATOM 3287 C CA . ILE A 1 403 ? 3.674 -1.608 -25.698 1.00 98.06 403 ILE A CA 1
ATOM 3288 C C . ILE A 1 403 ? 3.434 -1.137 -24.272 1.00 98.06 403 ILE A C 1
ATOM 3290 O O . ILE A 1 403 ? 3.631 0.038 -23.967 1.00 98.06 403 ILE A O 1
ATOM 3294 N N . CYS A 1 404 ? 2.997 -2.042 -23.400 1.00 98.38 404 CYS A N 1
ATOM 3295 C CA . CYS A 1 404 ? 2.821 -1.739 -21.990 1.00 98.38 404 CYS A CA 1
ATOM 3296 C C . CYS A 1 404 ? 4.112 -1.993 -21.212 1.00 98.38 404 CYS A C 1
ATOM 3298 O O . CYS A 1 404 ? 4.693 -3.073 -21.310 1.00 98.38 404 CYS A O 1
ATOM 3300 N N . PHE A 1 405 ? 4.505 -1.002 -20.413 1.00 97.94 405 PHE A N 1
ATOM 3301 C CA . PHE A 1 405 ? 5.598 -1.040 -19.446 1.00 97.94 405 PHE A CA 1
ATOM 3302 C C . PHE A 1 405 ? 4.962 -1.076 -18.047 1.00 97.94 405 PHE A C 1
ATOM 3304 O O . PHE A 1 405 ? 4.649 -0.016 -17.485 1.00 97.94 405 PHE A O 1
ATOM 3311 N N . PRO A 1 406 ? 4.634 -2.272 -17.527 1.00 95.62 406 PRO A N 1
ATOM 3312 C CA . PRO A 1 406 ? 3.617 -2.407 -16.499 1.00 95.62 406 PRO A CA 1
ATOM 3313 C C . PRO A 1 406 ? 4.188 -2.309 -15.087 1.00 95.62 406 PRO A C 1
ATOM 3315 O O . PRO A 1 406 ? 5.399 -2.366 -14.868 1.00 95.62 406 PRO A O 1
ATOM 3318 N N . ILE A 1 407 ? 3.272 -2.218 -14.122 1.00 92.12 407 ILE A N 1
ATOM 3319 C CA . ILE A 1 407 ? 3.571 -2.351 -12.694 1.00 92.12 407 ILE A CA 1
ATOM 3320 C C . ILE A 1 407 ? 3.479 -3.798 -12.187 1.00 92.12 407 ILE A C 1
ATOM 3322 O O . ILE A 1 407 ? 4.054 -4.098 -11.157 1.00 92.12 407 ILE A O 1
ATOM 3326 N N . THR A 1 408 ? 2.780 -4.713 -12.869 1.00 91.31 408 THR A N 1
ATOM 3327 C CA . THR A 1 408 ? 2.671 -6.137 -12.470 1.00 91.31 408 THR A CA 1
ATOM 3328 C C . THR A 1 408 ? 2.726 -7.052 -13.694 1.00 91.31 408 THR A C 1
ATOM 3330 O O . THR A 1 408 ? 2.512 -6.591 -14.808 1.00 91.31 408 THR A O 1
ATOM 3333 N N . ASN A 1 409 ? 3.022 -8.346 -13.522 1.00 91.25 409 ASN A N 1
ATOM 3334 C CA . ASN A 1 409 ? 2.906 -9.315 -14.621 1.00 91.25 409 ASN A CA 1
ATOM 3335 C C . ASN A 1 409 ? 1.431 -9.563 -14.989 1.00 91.25 409 ASN A C 1
ATOM 3337 O O . ASN A 1 409 ? 0.541 -9.475 -14.139 1.00 91.25 409 ASN A O 1
ATOM 3341 N N . TRP A 1 410 ? 1.177 -9.948 -16.245 1.00 91.62 410 TRP A N 1
ATOM 3342 C CA . TRP A 1 410 ? -0.180 -10.186 -16.751 1.00 91.62 410 TRP A CA 1
ATOM 3343 C C . TRP A 1 410 ? -0.956 -11.236 -15.939 1.00 91.62 410 TRP A C 1
ATOM 3345 O O . TRP A 1 410 ? -2.158 -11.096 -15.715 1.00 91.62 410 TRP A O 1
ATOM 3355 N N . ASP A 1 411 ? -0.269 -12.287 -15.496 1.00 86.06 411 ASP A N 1
ATOM 3356 C CA . ASP A 1 411 ? -0.831 -13.461 -14.828 1.00 86.06 411 ASP A CA 1
ATOM 3357 C C . ASP A 1 411 ? -1.000 -13.321 -13.305 1.00 86.06 411 ASP A C 1
ATOM 3359 O O . ASP A 1 411 ? -1.492 -14.253 -12.672 1.00 86.06 411 ASP A O 1
ATOM 3363 N N . PHE A 1 412 ? -0.636 -12.173 -12.721 1.00 81.19 412 PHE A N 1
ATOM 3364 C CA . PHE A 1 412 ? -0.712 -11.933 -11.278 1.00 81.19 412 PHE A CA 1
ATOM 3365 C C . PHE A 1 412 ? -2.163 -11.794 -10.777 1.00 81.19 412 PHE A C 1
ATOM 3367 O O . PHE A 1 412 ? -2.805 -12.760 -10.367 1.00 81.19 412 PHE A O 1
ATOM 3374 N N . ARG A 1 413 ? -2.703 -10.574 -10.792 1.00 79.75 413 ARG A N 1
ATOM 3375 C CA . ARG A 1 413 ? -4.093 -10.272 -10.450 1.00 79.75 413 ARG A CA 1
ATOM 3376 C C . ARG A 1 413 ? -4.660 -9.431 -11.572 1.00 79.75 413 ARG A C 1
ATOM 3378 O O . ARG A 1 413 ? -4.094 -8.395 -11.902 1.00 79.75 413 ARG A O 1
ATOM 3385 N N . PHE A 1 414 ? -5.774 -9.881 -12.139 1.00 83.50 414 PHE A N 1
ATOM 3386 C CA . PHE A 1 414 ? -6.443 -9.148 -13.203 1.00 83.50 414 PHE A CA 1
ATOM 3387 C C . PHE A 1 414 ? -7.022 -7.853 -12.621 1.00 83.50 414 PHE A C 1
ATOM 3389 O O . PHE A 1 414 ? -7.832 -7.886 -11.694 1.00 83.50 414 PHE A O 1
ATOM 3396 N N . GLN A 1 415 ? -6.509 -6.723 -13.095 1.00 88.50 415 GLN A N 1
ATOM 3397 C CA . GLN A 1 415 ? -6.742 -5.384 -12.564 1.00 88.50 415 GLN A CA 1
ATOM 3398 C C . GLN A 1 415 ? -6.871 -4.390 -13.730 1.00 88.50 415 GLN A C 1
ATOM 3400 O O . GLN A 1 415 ? -6.925 -4.774 -14.903 1.00 88.50 415 GLN A O 1
ATOM 3405 N N . ARG A 1 416 ? -6.931 -3.088 -13.417 1.00 92.31 416 ARG A N 1
ATOM 3406 C CA . ARG A 1 416 ? -7.019 -1.992 -14.397 1.00 92.31 416 ARG A CA 1
ATOM 3407 C C . ARG A 1 416 ? -6.116 -2.172 -15.633 1.00 92.31 416 ARG A C 1
ATOM 3409 O O . ARG A 1 416 ? -6.665 -2.027 -16.728 1.00 92.31 416 ARG A O 1
ATOM 3416 N N . PRO A 1 417 ? -4.805 -2.496 -15.515 1.00 92.56 417 PRO A N 1
ATOM 3417 C CA . PRO A 1 417 ? -3.935 -2.665 -16.678 1.00 92.56 417 PRO A CA 1
ATOM 3418 C C . PRO A 1 417 ? -4.497 -3.661 -17.690 1.00 92.56 417 PRO A C 1
ATOM 3420 O O . PRO A 1 417 ? -4.659 -3.346 -18.869 1.00 92.56 417 PRO A O 1
ATOM 3423 N N . GLN A 1 418 ? -4.851 -4.853 -17.212 1.00 94.25 418 GLN A N 1
ATOM 3424 C CA . GLN A 1 418 ? -5.314 -5.939 -18.054 1.00 94.25 418 GLN A CA 1
ATOM 3425 C C . GLN A 1 418 ? -6.712 -5.638 -18.614 1.00 94.25 418 GLN A C 1
ATOM 3427 O O . GLN A 1 418 ? -6.942 -5.893 -19.795 1.00 94.25 418 GLN A O 1
ATOM 3432 N N . HIS A 1 419 ? -7.626 -5.027 -17.843 1.00 94.81 419 HIS A N 1
ATOM 3433 C CA . HIS A 1 419 ? -8.944 -4.639 -18.369 1.00 94.81 419 HIS A CA 1
ATOM 3434 C C . HIS A 1 419 ? -8.847 -3.594 -19.492 1.00 94.81 419 HIS A C 1
ATOM 3436 O O . HIS A 1 419 ? -9.454 -3.789 -20.545 1.00 94.81 419 HIS A O 1
ATOM 3442 N N . ILE A 1 420 ? -8.089 -2.504 -19.298 1.00 95.69 420 ILE A N 1
ATOM 3443 C CA . ILE A 1 420 ? -7.961 -1.430 -20.300 1.00 95.69 420 ILE A CA 1
ATOM 3444 C C . ILE A 1 420 ? -7.319 -1.976 -21.580 1.00 95.69 420 ILE A C 1
ATOM 3446 O O . ILE A 1 420 ? -7.872 -1.808 -22.667 1.00 95.69 420 ILE A O 1
ATOM 3450 N N . LEU A 1 421 ? -6.195 -2.687 -21.463 1.00 96.69 421 LEU A N 1
ATOM 3451 C CA . LEU A 1 421 ? -5.475 -3.215 -22.623 1.00 96.69 421 LEU A CA 1
ATOM 3452 C C . LEU A 1 421 ? -6.250 -4.323 -23.349 1.00 96.69 421 LEU A C 1
ATOM 3454 O O . LEU A 1 421 ? -6.196 -4.394 -24.575 1.00 96.69 421 LEU A O 1
ATOM 3458 N N . THR A 1 422 ? -7.054 -5.120 -22.635 1.00 96.69 422 THR A N 1
ATOM 3459 C CA . THR A 1 422 ? -7.979 -6.071 -23.276 1.00 96.69 422 THR A CA 1
ATOM 3460 C C . THR A 1 422 ? -8.999 -5.349 -24.160 1.00 96.69 422 THR A C 1
ATOM 3462 O O . THR A 1 422 ? -9.294 -5.829 -25.251 1.00 96.69 422 THR A O 1
ATOM 3465 N N . LYS A 1 423 ? -9.488 -4.161 -23.771 1.00 96.06 423 LYS A N 1
ATOM 3466 C CA . LYS A 1 423 ? -10.400 -3.374 -24.622 1.00 96.06 423 LYS A CA 1
ATOM 3467 C C . LYS A 1 423 ? -9.729 -2.781 -25.859 1.00 96.06 423 LYS A C 1
ATOM 3469 O O . LYS A 1 423 ? -10.361 -2.759 -26.914 1.00 96.06 423 LYS A O 1
ATOM 3474 N N . PHE A 1 424 ? -8.449 -2.417 -25.794 1.00 95.62 424 PHE A N 1
ATOM 3475 C CA . PHE A 1 424 ? -7.675 -2.100 -27.003 1.00 95.62 424 PHE A CA 1
ATOM 3476 C C . PHE A 1 424 ? -7.513 -3.324 -27.924 1.00 95.62 424 PHE A C 1
ATOM 3478 O O . PHE A 1 424 ? -7.723 -3.207 -29.133 1.00 95.62 424 PHE A O 1
ATOM 3485 N N . ALA A 1 425 ? -7.219 -4.502 -27.364 1.00 95.19 425 ALA A N 1
ATOM 3486 C CA . ALA A 1 425 ? -7.067 -5.749 -28.121 1.00 95.19 425 ALA A CA 1
ATOM 3487 C C . ALA A 1 425 ? -8.363 -6.199 -28.820 1.00 95.19 425 ALA A C 1
ATOM 3489 O O . ALA A 1 425 ? -8.340 -6.571 -29.998 1.00 95.19 425 ALA A O 1
ATOM 3490 N N . GLU A 1 426 ? -9.500 -6.112 -28.117 1.00 94.38 426 GLU A N 1
ATOM 3491 C CA . GLU A 1 426 ? -10.848 -6.346 -28.657 1.00 94.38 426 GLU A CA 1
ATOM 3492 C C . GLU A 1 426 ? -11.194 -5.377 -29.806 1.00 94.38 426 GLU A C 1
ATOM 3494 O O . GLU A 1 426 ? -11.912 -5.757 -30.727 1.00 94.38 426 GLU A O 1
ATOM 3499 N N . ASN A 1 427 ? -10.632 -4.161 -29.797 1.00 92.75 427 ASN A N 1
ATOM 3500 C CA . ASN A 1 427 ? -10.791 -3.145 -30.846 1.00 92.75 427 ASN A CA 1
ATOM 3501 C C . ASN A 1 427 ? -9.677 -3.169 -31.918 1.00 92.75 427 ASN A C 1
ATOM 3503 O O . ASN A 1 427 ? -9.524 -2.219 -32.689 1.00 92.75 427 ASN A O 1
ATOM 3507 N N . GLY A 1 428 ? -8.917 -4.267 -32.006 1.00 91.38 428 GLY A N 1
ATOM 3508 C CA . GLY A 1 428 ? -8.001 -4.542 -33.120 1.00 91.38 428 GLY A CA 1
ATOM 3509 C C . GLY A 1 428 ? -6.587 -3.966 -32.997 1.00 91.38 428 GLY A C 1
ATOM 3510 O O . GLY A 1 428 ? -5.850 -3.998 -33.978 1.00 91.38 428 GLY A O 1
ATOM 3511 N N . HIS A 1 429 ? -6.189 -3.459 -31.830 1.00 92.94 429 HIS A N 1
ATOM 3512 C CA . HIS A 1 429 ? -4.799 -3.072 -31.554 1.00 92.94 429 HIS A CA 1
ATOM 3513 C C . HIS A 1 429 ? -3.984 -4.290 -31.092 1.00 92.94 429 HIS A C 1
ATOM 3515 O O . HIS A 1 429 ? -4.492 -5.074 -30.290 1.00 92.94 429 HIS A O 1
ATOM 3521 N N . ARG A 1 430 ? -2.721 -4.452 -31.521 1.00 94.94 430 ARG A N 1
ATOM 3522 C CA . ARG A 1 430 ? -1.821 -5.456 -30.914 1.00 94.94 430 ARG A CA 1
ATOM 3523 C C . ARG A 1 430 ? -1.233 -4.889 -29.621 1.00 94.94 430 ARG A C 1
ATOM 3525 O O . ARG A 1 430 ? -0.799 -3.738 -29.583 1.00 94.94 430 ARG A O 1
ATOM 3532 N N . ILE A 1 431 ? -1.225 -5.700 -28.569 1.00 97.25 431 ILE A N 1
ATOM 3533 C CA . ILE A 1 431 ? -0.712 -5.357 -27.242 1.00 97.25 431 ILE A CA 1
ATOM 3534 C C . ILE A 1 431 ? 0.510 -6.222 -26.952 1.00 97.25 431 ILE A C 1
ATOM 3536 O O . ILE A 1 431 ? 0.396 -7.448 -26.907 1.00 97.25 431 ILE A O 1
ATOM 3540 N N . PHE A 1 432 ? 1.648 -5.592 -26.684 1.00 97.75 432 PHE A N 1
ATOM 3541 C CA . PHE A 1 432 ? 2.843 -6.259 -26.172 1.00 97.75 432 PHE A CA 1
ATOM 3542 C C . PHE A 1 432 ? 3.061 -5.814 -24.726 1.00 97.75 432 PHE A C 1
ATOM 3544 O O . PHE A 1 432 ? 3.283 -4.640 -24.447 1.00 97.75 432 PHE A O 1
ATOM 3551 N N . TYR A 1 433 ? 2.933 -6.740 -23.787 1.00 97.94 433 TYR A N 1
ATOM 3552 C CA . TYR A 1 433 ? 2.956 -6.481 -22.354 1.00 97.94 433 TYR A CA 1
ATOM 3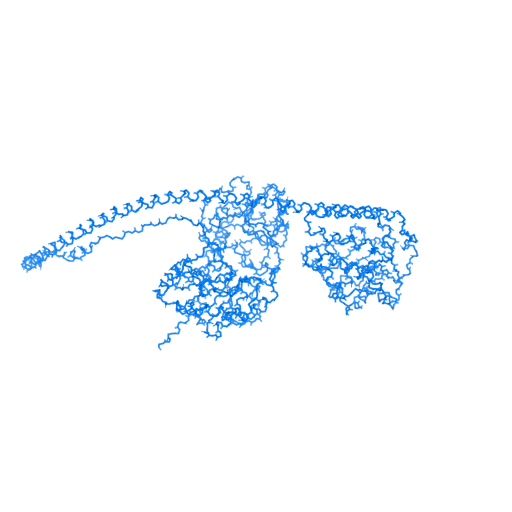553 C C . TYR A 1 433 ? 4.284 -6.974 -21.780 1.00 97.94 433 TYR A C 1
ATOM 3555 O O . TYR A 1 433 ? 4.540 -8.181 -21.795 1.00 97.94 433 TYR A O 1
ATOM 3563 N N . LEU A 1 434 ? 5.144 -6.061 -21.320 1.00 97.81 434 LEU A N 1
ATOM 3564 C CA . LEU A 1 434 ? 6.452 -6.450 -20.789 1.00 97.81 434 LEU A CA 1
ATOM 3565 C C . LEU A 1 434 ? 6.329 -7.224 -19.463 1.00 97.81 434 LEU A C 1
ATOM 3567 O O . LEU A 1 434 ? 5.352 -7.081 -18.730 1.00 97.81 434 LEU A O 1
ATOM 3571 N N . THR A 1 435 ? 7.325 -8.038 -19.123 1.00 95.06 435 THR A N 1
ATOM 3572 C CA . THR A 1 435 ? 7.462 -8.604 -17.771 1.00 95.06 435 THR A CA 1
ATOM 3573 C C . THR A 1 435 ? 8.050 -7.579 -16.794 1.00 95.06 435 THR A C 1
ATOM 3575 O O . THR A 1 435 ? 8.816 -6.696 -17.179 1.00 95.06 435 THR A O 1
ATOM 3578 N N . VAL A 1 436 ? 7.717 -7.701 -15.503 1.00 91.44 436 VAL A N 1
ATOM 3579 C CA . VAL A 1 436 ? 8.259 -6.822 -14.436 1.00 91.44 436 VAL A CA 1
ATOM 3580 C C . VAL A 1 436 ? 9.591 -7.293 -13.855 1.00 91.44 436 VAL A C 1
ATOM 3582 O O . VAL A 1 436 ? 10.258 -6.547 -13.146 1.00 91.44 436 VAL A O 1
ATOM 3585 N N . ASN A 1 437 ? 9.976 -8.533 -14.153 1.00 88.31 437 ASN A N 1
ATOM 3586 C CA . ASN A 1 437 ? 11.320 -9.039 -13.915 1.00 88.31 437 ASN A CA 1
ATOM 3587 C C . ASN A 1 437 ? 11.944 -9.311 -15.282 1.00 88.31 437 ASN A C 1
ATOM 3589 O O . ASN A 1 437 ? 11.312 -9.963 -16.119 1.00 88.31 437 ASN A O 1
ATOM 3593 N N . LEU A 1 438 ? 13.158 -8.812 -15.496 1.00 91.94 438 LEU A N 1
ATOM 3594 C CA . LEU A 1 438 ? 13.926 -9.019 -16.721 1.00 91.94 438 LEU A CA 1
ATOM 3595 C C . LEU A 1 438 ? 15.139 -9.888 -16.395 1.00 91.94 438 LEU A C 1
ATOM 3597 O O . LEU A 1 438 ? 15.794 -9.696 -15.368 1.00 91.94 438 LEU A O 1
ATOM 3601 N N . ARG A 1 439 ? 15.439 -10.856 -17.257 1.00 94.62 439 ARG A N 1
ATOM 3602 C CA . ARG A 1 439 ? 16.542 -11.807 -17.090 1.00 94.62 439 ARG A CA 1
ATOM 3603 C C . ARG A 1 439 ? 17.519 -11.708 -18.256 1.00 94.62 439 ARG A C 1
ATOM 3605 O O . ARG A 1 439 ? 17.211 -11.154 -19.309 1.00 94.62 439 ARG A O 1
ATOM 3612 N N . GLN A 1 440 ? 18.675 -12.339 -18.078 1.00 94.38 440 GLN A N 1
ATOM 3613 C CA . GLN A 1 440 ? 19.537 -12.677 -19.201 1.00 94.38 440 GLN A CA 1
ATOM 3614 C C . GLN A 1 440 ? 18.889 -13.814 -20.000 1.00 94.38 440 GLN A C 1
ATOM 3616 O O . GLN A 1 440 ? 18.712 -14.924 -19.491 1.00 94.38 440 GLN A O 1
ATOM 3621 N N . LEU A 1 441 ? 18.518 -13.522 -21.243 1.00 91.50 441 LEU A N 1
ATOM 3622 C CA . LEU A 1 441 ? 17.883 -14.459 -22.170 1.00 91.50 441 LEU A CA 1
ATOM 3623 C C . LEU A 1 441 ? 18.902 -15.011 -23.176 1.00 91.50 441 LEU A C 1
ATOM 3625 O O . LEU A 1 441 ? 19.964 -14.425 -23.400 1.00 91.50 441 LEU A O 1
ATOM 3629 N N . LYS A 1 442 ? 18.562 -16.134 -23.823 1.00 90.69 442 LYS A N 1
ATOM 3630 C CA . LYS A 1 442 ? 19.361 -16.688 -24.936 1.00 90.69 442 LYS A CA 1
ATOM 3631 C C . LYS A 1 442 ? 19.215 -15.865 -26.220 1.00 90.69 442 LYS A C 1
ATOM 3633 O O . LYS A 1 442 ? 20.182 -15.701 -26.955 1.00 90.69 442 LYS A O 1
ATOM 3638 N N . ASN A 1 443 ? 18.005 -15.371 -26.473 1.00 92.38 443 ASN A N 1
ATOM 3639 C CA . ASN A 1 443 ? 17.654 -14.526 -27.613 1.00 92.38 443 ASN A CA 1
ATOM 3640 C C . ASN A 1 443 ? 17.628 -13.050 -27.192 1.00 92.38 443 ASN A C 1
ATOM 3642 O O . ASN A 1 443 ? 17.699 -12.742 -26.005 1.00 92.38 443 ASN A O 1
ATOM 3646 N N . LEU A 1 444 ? 17.488 -12.117 -28.138 1.00 95.31 444 LEU A N 1
ATOM 3647 C CA . LEU A 1 444 ? 17.318 -10.698 -27.791 1.00 95.31 444 LEU A CA 1
ATOM 3648 C C . LEU A 1 444 ? 15.968 -10.403 -27.114 1.00 95.31 444 LEU A C 1
ATOM 3650 O O . LEU A 1 444 ? 15.894 -9.444 -26.357 1.00 95.31 444 LEU A O 1
ATOM 3654 N N . TYR A 1 445 ? 14.937 -11.224 -27.313 1.00 96.56 445 TYR A N 1
ATOM 3655 C CA . TYR A 1 445 ? 13.679 -11.184 -26.559 1.00 96.56 445 TYR A CA 1
ATOM 3656 C C . TYR A 1 445 ? 13.046 -12.587 -26.500 1.00 96.56 445 TYR A C 1
ATOM 3658 O O . TYR A 1 445 ? 13.381 -13.459 -27.306 1.00 96.56 445 TYR A O 1
ATOM 3666 N N . GLU A 1 446 ? 12.118 -12.794 -25.568 1.00 95.06 446 GLU A N 1
ATOM 3667 C CA . GLU A 1 446 ? 11.181 -13.929 -25.533 1.00 95.06 446 GLU A CA 1
ATOM 3668 C C . GLU A 1 446 ? 9.746 -13.383 -25.687 1.00 95.06 446 GLU A C 1
ATOM 3670 O O . GLU A 1 446 ? 9.428 -12.321 -25.146 1.00 95.06 446 GLU A O 1
ATOM 3675 N N . ILE A 1 447 ? 8.877 -14.069 -26.444 1.00 94.25 447 ILE A N 1
ATOM 3676 C CA . ILE A 1 447 ? 7.484 -13.649 -26.686 1.00 94.25 447 ILE A CA 1
ATOM 3677 C C . ILE A 1 447 ? 6.509 -14.824 -26.576 1.00 94.25 447 ILE A C 1
ATOM 3679 O O . ILE A 1 447 ? 6.710 -15.889 -27.158 1.00 94.25 447 ILE A O 1
ATOM 3683 N N . LYS A 1 448 ? 5.396 -14.596 -25.875 1.00 92.94 448 LYS A N 1
ATOM 3684 C CA . LYS A 1 448 ? 4.321 -15.569 -25.671 1.00 92.94 448 LYS A CA 1
ATOM 3685 C C . LYS A 1 448 ? 2.962 -14.951 -25.965 1.00 92.94 448 LYS A C 1
ATOM 3687 O O . LYS A 1 448 ? 2.593 -13.951 -25.355 1.00 92.94 448 LYS A O 1
ATOM 3692 N N . GLN A 1 449 ? 2.157 -15.582 -26.819 1.00 94.25 449 GLN A N 1
ATOM 3693 C CA . GLN A 1 449 ? 0.761 -15.173 -26.976 1.00 94.25 449 GLN A CA 1
ATOM 3694 C C . GLN A 1 449 ? -0.065 -15.548 -25.733 1.00 94.25 449 GLN A C 1
ATOM 3696 O O . GLN A 1 449 ? -0.057 -16.691 -25.276 1.00 94.25 449 GLN A O 1
ATOM 3701 N N . ILE A 1 450 ? -0.795 -14.571 -25.195 1.00 92.50 450 ILE A N 1
ATOM 3702 C CA . ILE A 1 450 ? -1.681 -14.719 -24.034 1.00 92.50 450 ILE A CA 1
ATOM 3703 C C . ILE A 1 450 ? -3.136 -14.878 -24.483 1.00 92.50 450 ILE A C 1
ATOM 3705 O O . ILE A 1 450 ? -3.863 -15.741 -23.989 1.00 92.50 450 ILE A O 1
ATOM 3709 N N . SER A 1 451 ? -3.564 -14.061 -25.447 1.00 92.44 451 SER A N 1
ATOM 3710 C CA . SER A 1 451 ? -4.880 -14.147 -26.084 1.00 92.44 451 SER A CA 1
ATOM 3711 C C . SER A 1 451 ? -4.844 -13.529 -27.484 1.00 92.44 451 SER A C 1
ATOM 3713 O O . SER A 1 451 ? -3.782 -13.156 -27.985 1.00 92.44 451 SER A O 1
ATOM 3715 N N . ASN A 1 452 ? -6.002 -13.405 -28.140 1.00 90.88 452 ASN A N 1
ATOM 3716 C CA . ASN A 1 452 ? -6.077 -12.697 -29.415 1.00 90.88 452 ASN A CA 1
ATOM 3717 C C . ASN A 1 452 ? -5.536 -11.267 -29.256 1.00 90.88 452 ASN A C 1
ATOM 3719 O O . ASN A 1 452 ? -5.957 -10.571 -28.333 1.00 90.88 452 ASN A O 1
ATOM 3723 N N . ASN A 1 453 ? -4.604 -10.866 -30.123 1.00 93.62 453 ASN A N 1
ATOM 3724 C CA . ASN A 1 453 ? -3.908 -9.576 -30.094 1.00 93.62 453 ASN A CA 1
ATOM 3725 C C . ASN A 1 453 ? -3.154 -9.211 -28.792 1.00 93.62 453 ASN A C 1
ATOM 3727 O O . ASN A 1 453 ? -2.728 -8.066 -28.675 1.00 93.62 453 ASN A O 1
ATOM 3731 N N . ILE A 1 454 ? -2.947 -10.128 -27.835 1.00 96.25 454 ILE A N 1
ATOM 3732 C CA . ILE A 1 454 ? -2.200 -9.844 -26.593 1.00 96.25 454 ILE A CA 1
ATOM 3733 C C . ILE A 1 454 ? -1.029 -10.810 -26.446 1.00 96.25 454 ILE A C 1
ATOM 3735 O O . ILE A 1 454 ? -1.216 -12.029 -26.383 1.00 96.25 454 ILE A O 1
ATOM 3739 N N . TYR A 1 455 ? 0.166 -10.241 -26.333 1.00 96.31 455 TYR A N 1
ATOM 3740 C CA . TYR A 1 455 ? 1.440 -10.939 -26.242 1.00 96.31 455 TYR A CA 1
ATOM 3741 C C . TYR A 1 455 ? 2.182 -10.473 -24.991 1.00 96.31 455 TYR A C 1
ATOM 3743 O O . TYR A 1 455 ? 2.304 -9.276 -24.753 1.00 96.31 455 TYR A O 1
ATOM 3751 N N . GLN A 1 456 ? 2.688 -11.405 -24.192 1.00 97.19 456 GLN A N 1
ATOM 3752 C CA . GLN A 1 456 ? 3.658 -11.110 -23.144 1.00 97.19 456 GLN A CA 1
ATOM 3753 C C . GLN A 1 456 ? 5.058 -11.144 -23.759 1.00 97.19 456 GLN A C 1
ATOM 3755 O O . GLN A 1 456 ? 5.354 -12.046 -24.544 1.00 97.19 456 GLN A O 1
ATOM 3760 N N . VAL A 1 457 ? 5.907 -10.184 -23.401 1.00 96.94 457 VAL A N 1
ATOM 3761 C CA . VAL A 1 457 ? 7.277 -10.055 -23.914 1.00 96.94 457 VAL A CA 1
ATOM 3762 C C . VAL A 1 457 ? 8.252 -9.892 -22.751 1.00 96.94 457 VAL A C 1
ATOM 3764 O O . VAL A 1 457 ? 7.992 -9.129 -21.826 1.00 96.94 457 VAL A O 1
ATOM 3767 N N . GLU A 1 458 ? 9.395 -10.566 -22.809 1.00 97.31 458 GLU A N 1
ATOM 3768 C CA . GLU A 1 458 ? 10.541 -10.286 -21.940 1.00 97.31 458 GLU A CA 1
ATOM 3769 C C . GLU A 1 458 ? 11.705 -9.782 -22.801 1.00 97.31 458 GLU A C 1
ATOM 3771 O O . GLU A 1 458 ? 12.092 -10.425 -23.780 1.00 97.31 458 GLU A O 1
ATOM 3776 N N . LEU A 1 459 ? 12.236 -8.608 -22.455 1.00 97.19 459 LEU A N 1
ATOM 3777 C CA . LEU A 1 459 ? 13.417 -8.028 -23.096 1.00 97.19 459 LEU A CA 1
ATOM 3778 C C . LEU A 1 459 ? 14.684 -8.583 -22.430 1.00 97.19 459 LEU A C 1
ATOM 3780 O O . LEU A 1 459 ? 14.725 -8.731 -21.208 1.00 97.19 459 LEU A O 1
ATOM 3784 N N . ASN A 1 460 ? 15.725 -8.868 -23.215 1.00 96.19 460 ASN A N 1
ATOM 3785 C CA . ASN A 1 460 ? 16.975 -9.416 -22.689 1.00 96.19 460 ASN A CA 1
ATOM 3786 C C . ASN A 1 460 ? 17.755 -8.352 -21.902 1.00 96.19 460 ASN A C 1
ATOM 3788 O O . ASN A 1 460 ? 18.233 -7.369 -22.472 1.00 96.19 460 ASN A O 1
ATOM 3792 N N . ALA A 1 461 ? 17.901 -8.567 -20.595 1.00 94.50 461 ALA A N 1
ATOM 3793 C CA . ALA A 1 461 ? 18.684 -7.717 -19.710 1.00 94.50 461 ALA A CA 1
ATOM 3794 C C . ALA A 1 461 ? 20.082 -8.320 -19.455 1.00 94.50 461 ALA A C 1
ATOM 3796 O O . ALA A 1 461 ? 20.221 -9.534 -19.312 1.00 94.50 461 ALA A O 1
ATOM 3797 N N . PRO A 1 462 ? 21.142 -7.499 -19.310 1.00 91.00 462 PRO A N 1
ATOM 3798 C CA . PRO A 1 462 ? 22.506 -7.991 -19.076 1.00 91.00 462 PRO A CA 1
ATOM 3799 C C . PRO A 1 462 ? 22.690 -8.718 -17.730 1.00 91.00 462 PRO A C 1
ATOM 3801 O O . PRO A 1 462 ? 23.697 -9.391 -17.524 1.00 91.00 462 PRO A O 1
ATOM 3804 N N . LYS A 1 463 ? 21.739 -8.558 -16.806 1.00 91.31 463 LYS A N 1
ATOM 3805 C CA . LYS A 1 463 ? 21.649 -9.190 -15.484 1.00 91.31 463 LYS A CA 1
ATOM 3806 C C . LYS A 1 463 ? 20.171 -9.283 -15.090 1.00 91.31 463 LYS A C 1
ATOM 3808 O O . LYS A 1 463 ? 19.334 -8.645 -15.726 1.00 91.31 463 LYS A O 1
ATOM 3813 N N . TYR A 1 464 ? 19.858 -10.039 -14.038 1.00 92.88 464 TYR A N 1
ATOM 3814 C CA . TYR A 1 464 ? 18.525 -9.994 -13.428 1.00 92.88 464 TYR A CA 1
ATOM 3815 C C . TYR A 1 464 ? 18.185 -8.560 -12.985 1.00 92.88 464 TYR A C 1
ATOM 3817 O O . TYR A 1 464 ? 19.043 -7.888 -12.410 1.00 92.88 464 TYR A O 1
ATOM 3825 N N . PHE A 1 465 ? 16.957 -8.115 -13.253 1.00 89.62 465 PHE A N 1
ATOM 3826 C CA . PHE A 1 465 ? 16.455 -6.788 -12.902 1.00 89.62 465 PHE A CA 1
ATOM 3827 C C . PHE A 1 465 ? 15.009 -6.875 -12.391 1.00 89.62 465 PHE A C 1
ATOM 3829 O O . PHE A 1 465 ? 14.126 -7.356 -13.103 1.00 89.62 465 PHE A O 1
ATOM 3836 N N . ASP A 1 466 ? 14.774 -6.390 -11.173 1.00 86.88 466 ASP A N 1
ATOM 3837 C CA . ASP A 1 466 ? 13.473 -6.245 -10.507 1.00 86.88 466 ASP A CA 1
ATOM 3838 C C . ASP A 1 466 ? 13.073 -4.762 -10.536 1.00 86.88 466 ASP A C 1
ATOM 3840 O O . ASP A 1 466 ? 13.718 -3.927 -9.896 1.00 86.88 466 ASP A O 1
ATOM 3844 N N . ILE A 1 467 ? 12.000 -4.411 -11.259 1.00 88.06 467 ILE A N 1
ATOM 3845 C CA . ILE A 1 467 ? 11.622 -2.999 -11.450 1.00 88.06 467 ILE A CA 1
ATOM 3846 C C . ILE A 1 467 ? 11.307 -2.258 -10.146 1.00 88.06 467 ILE A C 1
ATOM 3848 O O . ILE A 1 467 ? 11.412 -1.031 -10.118 1.00 88.06 467 ILE A O 1
ATOM 3852 N N . TYR A 1 468 ? 10.912 -2.948 -9.074 1.00 83.12 468 TYR A N 1
ATOM 3853 C CA . TYR A 1 468 ? 10.572 -2.290 -7.813 1.00 83.12 468 TYR A CA 1
ATOM 3854 C C . TYR A 1 468 ? 11.834 -1.858 -7.060 1.00 83.12 468 TYR A C 1
ATOM 3856 O O . TYR A 1 468 ? 11.848 -0.779 -6.466 1.00 83.12 468 TYR A O 1
ATOM 3864 N N . LYS A 1 469 ? 12.892 -2.679 -7.112 1.00 83.06 469 LYS A N 1
ATOM 3865 C CA . LYS A 1 469 ? 14.114 -2.511 -6.308 1.00 83.06 469 LYS A CA 1
ATOM 3866 C C . LYS A 1 469 ? 15.272 -1.881 -7.073 1.00 83.06 469 LYS A C 1
ATOM 3868 O O . LYS A 1 469 ? 15.994 -1.058 -6.516 1.00 83.06 469 LYS A O 1
ATOM 3873 N N . ASP A 1 470 ? 15.450 -2.260 -8.334 1.00 87.62 470 ASP A N 1
ATOM 3874 C CA . ASP A 1 470 ? 16.618 -1.882 -9.120 1.00 87.62 470 ASP A CA 1
ATOM 3875 C C . ASP A 1 470 ? 16.436 -0.528 -9.818 1.00 87.62 470 ASP A C 1
ATOM 3877 O O . ASP A 1 470 ? 15.336 0.020 -9.960 1.00 87.62 470 ASP A O 1
ATOM 3881 N N . LYS A 1 471 ? 17.547 0.046 -10.277 1.00 90.62 471 LYS A N 1
ATOM 3882 C CA . LYS A 1 471 ? 17.567 1.272 -11.076 1.00 90.62 471 LYS A CA 1
ATOM 3883 C C . LYS A 1 471 ? 18.323 1.023 -12.369 1.00 90.62 471 LYS A C 1
ATOM 3885 O O . LYS A 1 471 ? 19.418 0.465 -12.343 1.00 90.62 471 LYS A O 1
ATOM 3890 N N . PHE A 1 472 ? 17.751 1.454 -13.491 1.00 92.69 472 PHE A N 1
ATOM 3891 C CA . PHE A 1 472 ? 18.433 1.363 -14.774 1.00 92.69 472 PHE A CA 1
ATOM 3892 C C . PHE A 1 472 ? 19.680 2.256 -14.789 1.00 92.69 472 PHE A C 1
ATOM 3894 O O . PHE A 1 472 ? 19.601 3.469 -14.590 1.00 92.69 472 PHE A O 1
ATOM 3901 N N . ASP A 1 473 ? 20.828 1.634 -15.044 1.00 93.38 473 ASP A N 1
ATOM 3902 C CA . ASP A 1 473 ? 22.045 2.308 -15.487 1.00 93.38 473 ASP A CA 1
ATOM 3903 C C . ASP A 1 473 ? 22.047 2.437 -17.023 1.00 93.38 473 ASP A C 1
ATOM 3905 O O . ASP A 1 473 ? 21.326 1.721 -17.723 1.00 93.38 473 ASP A O 1
ATOM 3909 N N . ASN A 1 474 ? 22.853 3.358 -17.566 1.00 94.88 474 ASN A N 1
ATOM 3910 C CA . ASN A 1 474 ? 22.878 3.626 -19.011 1.00 94.88 474 ASN A CA 1
ATOM 3911 C C . ASN A 1 474 ? 23.192 2.367 -19.838 1.00 94.88 474 ASN A C 1
ATOM 3913 O O . ASN A 1 474 ? 22.605 2.176 -20.896 1.00 94.88 474 ASN A O 1
ATOM 3917 N N . PHE A 1 475 ? 24.077 1.492 -19.349 1.00 95.50 475 PHE A N 1
ATOM 3918 C CA . PHE A 1 475 ? 24.441 0.249 -20.035 1.00 95.50 475 PHE A CA 1
ATOM 3919 C C . PHE A 1 475 ? 23.252 -0.715 -20.147 1.00 95.50 475 PHE A C 1
ATOM 3921 O O . PHE A 1 475 ? 22.997 -1.271 -21.214 1.00 95.50 475 PHE A O 1
ATOM 3928 N N . THR A 1 476 ? 22.485 -0.865 -19.066 1.00 95.56 476 THR A N 1
ATOM 3929 C CA . THR A 1 476 ? 21.254 -1.660 -19.046 1.00 95.56 476 THR A CA 1
ATOM 3930 C C . THR A 1 476 ? 20.206 -1.066 -19.989 1.00 95.56 476 THR A C 1
ATOM 3932 O O . THR A 1 476 ? 19.571 -1.817 -20.724 1.00 95.56 476 THR A O 1
ATOM 3935 N N . VAL A 1 477 ? 20.068 0.267 -20.046 1.00 97.38 477 VAL A N 1
ATOM 3936 C CA . VAL A 1 477 ? 19.168 0.934 -21.007 1.00 97.38 477 VAL A CA 1
ATOM 3937 C C . VAL A 1 477 ? 19.576 0.651 -22.455 1.00 97.38 477 VAL A C 1
ATOM 3939 O O . VAL A 1 477 ? 18.712 0.258 -23.231 1.00 97.38 477 VAL A O 1
ATOM 3942 N N . GLU A 1 478 ? 20.858 0.775 -22.829 1.00 97.25 478 GLU A N 1
ATOM 3943 C CA . GLU A 1 478 ? 21.293 0.452 -24.202 1.00 97.25 478 GLU A CA 1
ATOM 3944 C C . GLU A 1 478 ? 20.988 -1.009 -24.571 1.00 97.25 478 GLU A C 1
ATOM 3946 O O . GLU A 1 478 ? 20.478 -1.271 -25.657 1.00 97.25 478 GLU A O 1
ATOM 3951 N N . LYS A 1 479 ? 21.208 -1.969 -23.660 1.00 97.25 479 LYS A N 1
ATOM 3952 C CA . LYS A 1 479 ? 20.885 -3.384 -23.924 1.00 97.25 479 LYS A CA 1
ATOM 3953 C C . LYS A 1 479 ? 19.390 -3.654 -24.081 1.00 97.25 479 LYS A C 1
ATOM 3955 O O . LYS A 1 479 ? 19.003 -4.451 -24.934 1.00 97.25 479 LYS A O 1
ATOM 3960 N N . LEU A 1 480 ? 18.545 -2.943 -23.340 1.00 97.88 480 LEU A N 1
ATOM 3961 C CA . LEU A 1 480 ? 17.097 -3.014 -23.531 1.00 97.88 480 LEU A CA 1
ATOM 3962 C C . LEU A 1 480 ? 16.640 -2.312 -24.820 1.00 97.88 480 LEU A C 1
ATOM 3964 O O . LEU A 1 480 ? 15.655 -2.744 -25.411 1.00 97.88 480 LEU A O 1
ATOM 3968 N N . ILE A 1 481 ? 17.368 -1.300 -25.304 1.00 98.12 481 ILE A N 1
ATOM 3969 C CA . ILE A 1 481 ? 17.136 -0.691 -26.624 1.00 98.12 481 ILE A CA 1
ATOM 3970 C C . ILE A 1 481 ? 17.530 -1.659 -27.752 1.00 98.12 481 ILE A C 1
ATOM 3972 O O . ILE A 1 481 ? 16.729 -1.837 -28.663 1.00 98.12 481 ILE A O 1
ATOM 3976 N N . GLU A 1 482 ? 18.678 -2.344 -27.671 1.00 97.75 482 GLU A N 1
ATOM 3977 C CA . GLU A 1 482 ? 19.075 -3.394 -28.635 1.00 97.75 482 GLU A CA 1
ATOM 3978 C C . GLU A 1 482 ? 18.029 -4.527 -28.703 1.00 97.75 482 GLU A C 1
ATOM 3980 O O . GLU A 1 482 ? 17.642 -4.987 -29.780 1.00 97.75 482 GLU A O 1
ATOM 3985 N N . SER A 1 483 ? 17.534 -4.958 -27.538 1.00 97.88 483 SER A N 1
ATOM 3986 C CA . SER A 1 483 ? 16.459 -5.948 -27.405 1.00 97.88 483 SER A CA 1
ATOM 3987 C C . SER A 1 483 ? 15.146 -5.472 -28.047 1.00 97.88 483 SER A C 1
ATOM 3989 O O . SER A 1 483 ? 14.530 -6.193 -28.838 1.00 97.88 483 SER A O 1
ATOM 3991 N N . TYR A 1 484 ? 14.752 -4.231 -27.748 1.00 97.94 484 TYR A N 1
ATOM 3992 C CA . TYR A 1 484 ? 13.568 -3.578 -28.297 1.00 97.94 484 TYR A CA 1
ATOM 3993 C C . TYR A 1 484 ? 13.646 -3.392 -29.816 1.00 97.94 484 TYR A C 1
ATOM 3995 O O . TYR A 1 484 ? 12.658 -3.626 -30.506 1.00 97.94 484 TYR A O 1
ATOM 4003 N N . GLU A 1 485 ? 14.805 -2.996 -30.350 1.00 97.38 485 GLU A N 1
ATOM 4004 C CA . GLU A 1 485 ? 15.034 -2.842 -31.792 1.00 97.38 485 GLU A CA 1
ATOM 4005 C C . GLU A 1 485 ? 14.720 -4.128 -32.534 1.00 97.38 485 GLU A C 1
ATOM 4007 O O . GLU A 1 485 ? 13.916 -4.113 -33.467 1.00 97.38 485 GLU A O 1
ATOM 4012 N N . LYS A 1 486 ? 15.260 -5.252 -32.053 1.00 96.31 486 LYS A N 1
ATOM 4013 C CA . LYS A 1 486 ? 15.034 -6.548 -32.685 1.00 96.31 486 LYS A CA 1
ATOM 4014 C C . LYS A 1 486 ? 13.564 -6.966 -32.645 1.00 96.31 486 LYS A C 1
ATOM 4016 O O . LYS A 1 486 ? 13.055 -7.453 -33.649 1.00 96.31 486 LYS A O 1
ATOM 4021 N N . LEU A 1 487 ? 12.875 -6.749 -31.521 1.00 95.88 487 LEU A N 1
ATOM 4022 C CA . LEU A 1 487 ? 11.433 -6.997 -31.391 1.00 95.88 487 LEU A CA 1
ATOM 4023 C C . LEU A 1 487 ? 10.621 -6.133 -32.371 1.00 95.88 487 LEU A C 1
ATOM 4025 O O . LEU A 1 487 ? 9.718 -6.629 -33.047 1.00 95.88 487 LEU A O 1
ATOM 4029 N N . ARG A 1 488 ? 10.946 -4.838 -32.445 1.00 94.75 488 ARG A N 1
ATOM 4030 C CA . ARG A 1 488 ? 10.270 -3.851 -33.292 1.00 94.75 488 ARG A CA 1
ATOM 4031 C C . ARG A 1 488 ? 10.420 -4.186 -34.773 1.00 94.75 488 ARG A C 1
ATOM 4033 O O . ARG A 1 488 ? 9.435 -4.129 -35.502 1.00 94.75 488 ARG A O 1
ATOM 4040 N N . GLU A 1 489 ? 11.629 -4.542 -35.199 1.00 93.62 489 GLU A N 1
ATOM 4041 C CA . GLU A 1 489 ? 11.945 -4.935 -36.576 1.00 93.62 489 GLU A CA 1
ATOM 4042 C C . GLU A 1 489 ? 11.309 -6.277 -36.947 1.00 93.62 489 GLU A C 1
ATOM 4044 O O . GLU A 1 489 ? 10.686 -6.386 -38.001 1.00 93.62 489 GLU A O 1
ATOM 4049 N N . ASP A 1 490 ? 11.390 -7.281 -36.067 1.00 92.81 490 ASP A N 1
ATOM 4050 C CA . ASP A 1 490 ? 10.819 -8.605 -36.331 1.00 92.81 490 ASP A CA 1
ATOM 4051 C C . ASP A 1 490 ? 9.297 -8.578 -36.470 1.00 92.81 490 ASP A C 1
ATOM 4053 O O . ASP A 1 490 ? 8.748 -9.330 -37.270 1.00 92.81 490 ASP A O 1
ATOM 4057 N N . LEU A 1 491 ? 8.601 -7.747 -35.692 1.00 91.50 491 LEU A N 1
ATOM 4058 C CA . LEU A 1 491 ? 7.134 -7.738 -35.633 1.00 91.50 491 LEU A CA 1
ATOM 4059 C C . LEU A 1 491 ? 6.503 -6.520 -36.324 1.00 91.50 491 LEU A C 1
ATOM 4061 O O . LEU A 1 491 ? 5.277 -6.361 -36.278 1.00 91.50 491 LEU A O 1
ATOM 4065 N N . ASN A 1 492 ? 7.329 -5.685 -36.968 1.00 90.12 492 ASN A N 1
ATOM 4066 C CA . ASN A 1 492 ? 6.964 -4.405 -37.576 1.00 90.12 492 ASN A CA 1
ATOM 4067 C C . ASN A 1 492 ? 6.079 -3.569 -36.632 1.00 90.12 492 ASN A C 1
ATOM 4069 O O . ASN A 1 492 ? 4.899 -3.341 -36.908 1.00 90.12 492 ASN A O 1
ATOM 4073 N N . ILE A 1 493 ? 6.614 -3.230 -35.455 1.00 90.56 493 ILE A N 1
ATOM 4074 C CA . ILE A 1 493 ? 5.870 -2.527 -34.401 1.00 90.56 493 ILE A CA 1
ATOM 4075 C C . ILE A 1 493 ? 6.054 -1.013 -34.539 1.00 90.56 493 ILE A C 1
ATOM 4077 O O . ILE A 1 493 ? 7.177 -0.511 -34.543 1.00 90.56 493 ILE A O 1
ATOM 4081 N N . ASP A 1 494 ? 4.944 -0.281 -34.541 1.00 88.06 494 ASP A N 1
ATOM 4082 C CA . ASP A 1 494 ? 4.915 1.177 -34.374 1.00 88.06 494 ASP A CA 1
ATOM 4083 C C . ASP A 1 494 ? 3.928 1.524 -33.243 1.00 88.06 494 ASP A C 1
ATOM 4085 O O . ASP A 1 494 ? 2.719 1.672 -33.478 1.00 88.06 494 ASP A O 1
ATOM 4089 N N . PRO A 1 495 ? 4.410 1.545 -31.984 1.00 94.44 495 PRO A N 1
ATOM 4090 C CA . PRO A 1 495 ? 3.549 1.560 -30.819 1.00 94.44 495 PRO A CA 1
ATOM 4091 C C . PRO A 1 495 ? 3.404 2.930 -30.157 1.00 94.44 495 PRO A C 1
ATOM 4093 O O . PRO A 1 495 ? 4.280 3.796 -30.197 1.00 94.44 495 PRO A O 1
ATOM 4096 N N . ILE A 1 496 ? 2.323 3.048 -29.391 1.00 96.19 496 ILE A N 1
ATOM 4097 C CA . ILE A 1 496 ? 2.259 3.942 -28.237 1.00 96.19 496 ILE A CA 1
ATOM 4098 C C . ILE A 1 496 ? 2.839 3.206 -27.020 1.00 96.19 496 ILE A C 1
ATOM 4100 O O . ILE A 1 496 ? 2.495 2.051 -26.754 1.00 96.19 496 ILE A O 1
ATOM 4104 N N . LEU A 1 497 ? 3.711 3.871 -26.265 1.00 98.12 497 LEU A N 1
ATOM 4105 C CA . LEU A 1 497 ? 4.283 3.355 -25.022 1.00 98.12 497 LEU A CA 1
ATOM 4106 C C . LEU A 1 497 ? 3.296 3.633 -23.875 1.00 98.12 497 LEU A C 1
ATOM 4108 O O . LEU A 1 497 ? 3.058 4.788 -23.528 1.00 98.12 497 LEU A O 1
ATOM 4112 N N . PHE A 1 498 ? 2.701 2.586 -23.303 1.00 97.94 498 PHE A N 1
ATOM 4113 C CA . PHE A 1 498 ? 1.726 2.664 -22.212 1.00 97.94 498 PHE A CA 1
ATOM 4114 C C . PHE A 1 498 ? 2.404 2.322 -20.879 1.00 97.94 498 PHE A C 1
ATOM 4116 O O . PHE A 1 498 ? 2.552 1.155 -20.509 1.00 97.94 498 PHE A O 1
ATOM 4123 N N . VAL A 1 499 ? 2.872 3.344 -20.172 1.00 98.25 499 VAL A N 1
ATOM 4124 C CA . VAL A 1 499 ? 3.736 3.214 -18.994 1.00 98.25 499 VAL A CA 1
ATOM 4125 C C . VAL A 1 499 ? 2.907 3.266 -17.716 1.00 98.25 499 VAL A C 1
ATOM 4127 O O . VAL A 1 499 ? 1.974 4.058 -17.620 1.00 98.25 499 VAL A O 1
ATOM 4130 N N . GLN A 1 500 ? 3.235 2.423 -16.736 1.00 95.56 500 GLN A N 1
ATOM 4131 C CA . GLN A 1 500 ? 2.476 2.305 -15.481 1.00 95.56 500 GLN A CA 1
ATOM 4132 C C . GLN A 1 500 ? 3.333 2.351 -14.213 1.00 95.56 500 GLN A C 1
ATOM 4134 O O . GLN A 1 500 ? 2.784 2.368 -13.114 1.00 95.56 500 GLN A O 1
ATOM 4139 N N . PHE A 1 501 ? 4.663 2.351 -14.340 1.00 94.44 501 PHE A N 1
ATOM 4140 C CA . PHE A 1 501 ? 5.566 2.405 -13.191 1.00 94.44 501 PHE A CA 1
ATOM 4141 C C . PHE A 1 501 ? 6.791 3.292 -13.478 1.00 94.44 501 PHE A C 1
ATOM 4143 O O . PHE A 1 501 ? 7.350 3.178 -14.574 1.00 94.44 501 PHE A O 1
ATOM 4150 N N . PRO A 1 502 ? 7.236 4.154 -12.535 1.00 93.81 502 PRO A N 1
ATOM 4151 C CA . PRO A 1 502 ? 8.281 5.150 -12.790 1.00 93.81 502 PRO A CA 1
ATOM 4152 C C . PRO A 1 502 ? 9.609 4.580 -13.288 1.00 93.81 502 PRO A C 1
ATOM 4154 O O . PRO A 1 502 ? 10.234 5.194 -14.147 1.00 93.81 502 PRO A O 1
ATOM 4157 N N . THR A 1 503 ? 10.003 3.383 -12.832 1.00 93.62 503 THR A N 1
ATOM 4158 C CA . THR A 1 503 ? 11.276 2.732 -13.200 1.00 93.62 503 THR A CA 1
ATOM 4159 C C . THR A 1 503 ? 11.509 2.653 -14.704 1.00 93.62 503 THR A C 1
ATOM 4161 O O . THR A 1 503 ? 12.650 2.665 -15.150 1.00 93.62 503 THR A O 1
ATOM 4164 N N . TRP A 1 504 ? 10.445 2.592 -15.503 1.00 96.56 504 TRP A N 1
ATOM 4165 C CA . TRP A 1 504 ? 10.528 2.509 -16.956 1.00 96.56 504 TRP A CA 1
ATOM 4166 C C . TRP A 1 504 ? 10.883 3.835 -17.654 1.00 96.56 504 TRP A C 1
ATOM 4168 O O . TRP A 1 504 ? 11.156 3.810 -18.856 1.00 96.56 504 TRP A O 1
ATOM 4178 N N . GLU A 1 505 ? 10.915 4.976 -16.949 1.00 96.38 505 GLU A N 1
ATOM 4179 C CA . GLU A 1 505 ? 11.171 6.305 -17.533 1.00 96.38 505 GLU A CA 1
ATOM 4180 C C . GLU A 1 505 ? 12.459 6.384 -18.366 1.00 96.38 505 GLU A C 1
ATOM 4182 O O . GLU A 1 505 ? 12.349 6.794 -19.524 1.00 96.38 505 GLU A O 1
ATOM 4187 N N . PRO A 1 506 ? 13.645 5.938 -17.893 1.00 96.62 506 PRO A N 1
ATOM 4188 C CA . PRO A 1 506 ? 14.882 6.072 -18.664 1.00 96.62 506 PRO A CA 1
ATOM 4189 C C . PRO A 1 506 ? 14.836 5.342 -20.012 1.00 96.62 506 PRO A C 1
ATOM 4191 O O . PRO A 1 506 ? 15.349 5.848 -21.010 1.00 96.62 506 PRO A O 1
ATOM 4194 N N . LEU A 1 507 ? 14.183 4.174 -20.061 1.00 97.56 507 LEU A N 1
ATOM 4195 C CA . LEU A 1 507 ? 13.986 3.415 -21.296 1.00 97.56 507 LEU A CA 1
ATOM 4196 C C . LEU A 1 507 ? 12.941 4.092 -22.193 1.00 97.56 507 LEU A C 1
ATOM 4198 O O . LEU A 1 507 ? 13.220 4.370 -23.357 1.00 97.56 507 LEU A O 1
ATOM 4202 N N . CYS A 1 508 ? 11.762 4.418 -21.657 1.00 98.06 508 CYS A N 1
ATOM 4203 C CA . CYS A 1 508 ? 10.668 5.015 -22.432 1.00 98.06 508 CYS A CA 1
ATOM 4204 C C . CYS A 1 508 ? 11.061 6.365 -23.044 1.00 98.06 508 CYS A C 1
ATOM 4206 O O . CYS A 1 508 ? 10.759 6.625 -24.209 1.00 98.06 508 CYS A O 1
ATOM 4208 N N . LYS A 1 509 ? 11.796 7.193 -22.293 1.00 97.19 509 LYS A N 1
ATOM 4209 C CA . LYS A 1 509 ? 12.361 8.457 -22.768 1.00 97.19 509 LYS A CA 1
ATOM 4210 C C . LYS A 1 509 ? 13.276 8.243 -23.974 1.00 97.19 509 LYS A C 1
ATOM 4212 O O . LYS A 1 509 ? 13.073 8.877 -25.005 1.00 97.19 509 LYS A O 1
ATOM 4217 N N . ARG A 1 510 ? 14.229 7.310 -23.883 1.00 97.50 510 ARG A N 1
ATOM 4218 C CA . ARG A 1 510 ? 15.167 7.008 -24.976 1.00 97.50 510 ARG A CA 1
ATOM 4219 C C . ARG A 1 510 ? 14.473 6.426 -26.208 1.00 97.50 510 ARG A C 1
ATOM 4221 O O . ARG A 1 510 ? 14.842 6.775 -27.325 1.00 97.50 510 ARG A O 1
ATOM 4228 N N . LEU A 1 511 ? 13.443 5.598 -26.025 1.00 97.44 511 LEU A N 1
ATOM 4229 C CA . LEU A 1 511 ? 12.617 5.084 -27.124 1.00 97.44 511 LEU A CA 1
ATOM 4230 C C . LEU A 1 511 ? 11.811 6.201 -27.813 1.00 97.44 511 LEU A C 1
ATOM 4232 O O . LEU A 1 511 ? 11.738 6.237 -29.041 1.00 97.44 511 LEU A O 1
ATOM 4236 N N . LYS A 1 512 ? 11.266 7.155 -27.046 1.00 96.06 512 LYS A N 1
ATOM 4237 C CA . LYS A 1 512 ? 10.610 8.358 -27.582 1.00 96.06 512 LYS A CA 1
ATOM 4238 C C . LYS A 1 512 ? 11.585 9.281 -28.318 1.00 96.06 512 LYS A C 1
ATOM 4240 O O . LYS A 1 512 ? 11.244 9.796 -29.377 1.00 96.06 512 LYS A O 1
ATOM 4245 N N . GLU A 1 513 ? 12.793 9.477 -27.798 1.00 96.06 513 GLU A N 1
ATOM 4246 C CA . GLU A 1 513 ? 13.833 10.281 -28.455 1.00 96.06 513 GLU A CA 1
ATOM 4247 C C . GLU A 1 513 ? 14.316 9.638 -29.767 1.00 96.06 513 GLU A C 1
ATOM 4249 O O . GLU A 1 513 ? 14.498 10.346 -30.754 1.00 96.06 513 GLU A O 1
ATOM 4254 N N . LYS A 1 514 ? 14.483 8.306 -29.799 1.00 96.06 514 LYS A N 1
ATOM 4255 C CA . LYS A 1 514 ? 15.048 7.564 -30.942 1.00 96.06 514 LYS A CA 1
ATOM 4256 C C . LYS A 1 514 ? 14.040 7.257 -32.061 1.00 96.06 514 LYS A C 1
ATOM 4258 O O . LYS A 1 514 ? 14.444 7.191 -33.218 1.00 96.06 514 LYS A O 1
ATOM 4263 N N . TYR A 1 515 ? 12.754 7.074 -31.740 1.00 95.12 515 TYR A N 1
ATOM 4264 C CA . TYR A 1 515 ? 11.718 6.668 -32.711 1.00 95.12 515 TYR A CA 1
ATOM 4265 C C . TYR A 1 515 ? 10.458 7.541 -32.715 1.00 95.12 515 TYR A C 1
ATOM 4267 O O . TYR A 1 515 ? 9.481 7.204 -33.379 1.00 95.12 515 TYR A O 1
ATOM 4275 N N . HIS A 1 516 ? 10.438 8.631 -31.946 1.00 94.06 516 HIS A N 1
ATOM 4276 C CA . HIS A 1 516 ? 9.297 9.551 -31.836 1.00 94.06 516 HIS A CA 1
ATOM 4277 C C . HIS A 1 516 ? 7.983 8.913 -31.336 1.00 94.06 516 HIS A C 1
ATOM 4279 O O . HIS A 1 516 ? 6.909 9.506 -31.479 1.00 94.06 516 HIS A O 1
ATOM 4285 N N . HIS A 1 517 ? 8.064 7.742 -30.689 1.00 94.88 517 HIS A N 1
ATOM 4286 C CA . HIS A 1 517 ? 6.916 7.067 -30.081 1.00 94.88 517 HIS A CA 1
ATOM 4287 C C . HIS A 1 517 ? 6.204 7.962 -29.060 1.00 94.88 517 HIS A C 1
ATOM 4289 O O . HIS A 1 517 ? 6.833 8.688 -28.284 1.00 94.88 517 HIS A O 1
ATOM 4295 N N . LYS A 1 518 ? 4.870 7.887 -29.042 1.00 96.00 518 LYS A N 1
ATOM 4296 C CA . LYS A 1 518 ? 4.054 8.598 -28.053 1.00 96.00 518 LYS A CA 1
ATOM 4297 C C . LYS A 1 518 ? 4.088 7.863 -26.715 1.00 96.00 518 LYS A C 1
ATOM 4299 O O . LYS A 1 518 ? 4.104 6.635 -26.695 1.00 96.00 518 LYS A O 1
ATOM 4304 N N . ILE A 1 519 ? 4.059 8.604 -25.611 1.00 97.75 519 ILE A N 1
ATOM 4305 C CA . ILE A 1 519 ? 3.987 8.051 -24.251 1.00 97.75 519 ILE A CA 1
ATOM 4306 C C . ILE A 1 519 ? 2.630 8.398 -23.633 1.00 97.75 519 ILE A C 1
ATOM 4308 O O . ILE A 1 519 ? 2.266 9.573 -23.543 1.00 97.75 519 ILE A O 1
ATOM 4312 N N . ILE A 1 520 ? 1.921 7.375 -23.158 1.00 98.00 520 ILE A N 1
ATOM 4313 C CA . ILE A 1 520 ? 0.812 7.500 -22.211 1.00 98.00 520 ILE A CA 1
ATOM 4314 C C . ILE A 1 520 ? 1.316 7.001 -20.857 1.00 98.00 520 ILE A C 1
ATOM 4316 O O . ILE A 1 520 ? 1.738 5.850 -20.760 1.00 98.00 520 ILE A O 1
ATOM 4320 N N . PHE A 1 521 ? 1.245 7.825 -19.814 1.00 98.06 521 PHE A N 1
ATOM 4321 C CA . PHE A 1 521 ? 1.521 7.395 -18.441 1.00 98.06 521 PHE A CA 1
ATOM 4322 C C . PHE A 1 521 ? 0.208 7.217 -17.673 1.00 98.06 521 PHE A C 1
ATOM 4324 O O . PHE A 1 521 ? -0.512 8.187 -17.454 1.00 98.06 521 PHE A O 1
ATOM 4331 N N . ASP A 1 522 ? -0.116 5.989 -17.268 1.00 96.94 522 ASP A N 1
ATOM 4332 C CA . ASP A 1 522 ? -1.239 5.688 -16.374 1.00 96.94 522 ASP A CA 1
ATOM 4333 C C . ASP A 1 522 ? -0.737 5.809 -14.926 1.00 96.94 522 ASP A C 1
ATOM 4335 O O . ASP A 1 522 ? -0.083 4.906 -14.406 1.00 96.94 522 ASP A O 1
ATOM 4339 N N . CYS A 1 523 ? -0.974 6.961 -14.293 1.00 94.69 523 CYS A N 1
ATOM 4340 C CA . CYS A 1 523 ? -0.593 7.233 -12.908 1.00 94.69 523 CYS A CA 1
ATOM 4341 C C . CYS A 1 523 ? -1.612 6.550 -11.982 1.00 94.69 523 CYS A C 1
ATOM 4343 O O . CYS A 1 523 ? -2.714 7.062 -11.762 1.00 94.69 523 CYS A O 1
ATOM 4345 N N . LEU A 1 524 ? -1.260 5.338 -11.534 1.00 90.81 524 LEU A N 1
ATOM 4346 C CA . LEU A 1 524 ? -2.172 4.403 -10.868 1.00 90.81 524 LEU A CA 1
ATOM 4347 C C . LEU A 1 524 ? -2.413 4.709 -9.388 1.00 90.81 524 LEU A C 1
ATOM 4349 O O . LEU A 1 524 ? -3.569 4.736 -8.970 1.00 90.81 524 LEU A O 1
ATOM 4353 N N . ASP A 1 525 ? -1.332 4.924 -8.641 1.00 85.62 525 ASP A N 1
ATOM 4354 C CA . ASP A 1 525 ? -1.269 5.113 -7.189 1.00 85.62 525 ASP A CA 1
ATOM 4355 C C . ASP A 1 525 ? -0.115 6.086 -6.873 1.00 85.62 525 ASP A C 1
ATOM 4357 O O . ASP A 1 525 ? 0.734 6.335 -7.736 1.00 85.62 525 ASP A O 1
ATOM 4361 N N . ASP A 1 526 ? -0.036 6.624 -5.648 1.00 80.81 526 ASP A N 1
ATOM 4362 C CA . ASP A 1 526 ? 1.137 7.414 -5.254 1.00 80.81 526 ASP A CA 1
ATOM 4363 C C . ASP A 1 526 ? 2.286 6.509 -4.794 1.00 80.81 526 ASP A C 1
ATOM 4365 O O . ASP A 1 526 ? 2.407 6.130 -3.628 1.00 80.81 526 ASP A O 1
ATOM 4369 N N . PHE A 1 527 ? 3.135 6.131 -5.750 1.00 73.81 527 PHE A N 1
ATOM 4370 C CA . PHE A 1 527 ? 4.213 5.176 -5.518 1.00 73.81 527 PHE A CA 1
ATOM 4371 C C . PHE A 1 527 ? 5.232 5.640 -4.468 1.00 73.81 527 PHE A C 1
ATOM 4373 O O . PHE A 1 527 ? 5.885 4.788 -3.871 1.00 73.81 527 PHE A O 1
ATOM 4380 N N . THR A 1 528 ? 5.382 6.947 -4.210 1.00 66.88 528 THR A N 1
ATOM 4381 C CA . THR A 1 528 ? 6.377 7.432 -3.234 1.00 66.88 528 THR A CA 1
ATOM 4382 C C . THR A 1 528 ? 5.976 7.215 -1.780 1.00 66.88 528 THR A C 1
ATOM 4384 O O . THR A 1 528 ? 6.838 7.310 -0.912 1.00 66.88 528 THR A O 1
ATOM 4387 N N . GLU A 1 529 ? 4.711 6.875 -1.522 1.00 65.00 529 GLU A N 1
ATOM 4388 C CA . GLU A 1 529 ? 4.177 6.623 -0.178 1.00 65.00 529 GLU A CA 1
ATOM 4389 C C . GLU A 1 529 ? 4.282 5.144 0.246 1.00 65.00 529 GLU A C 1
ATOM 4391 O O . GLU A 1 529 ? 3.927 4.785 1.368 1.00 65.00 529 GLU A O 1
ATOM 4396 N N . PHE A 1 530 ? 4.778 4.264 -0.631 1.00 60.47 530 PHE A N 1
ATOM 4397 C CA . PHE A 1 530 ? 5.029 2.859 -0.305 1.00 60.47 530 PHE A CA 1
ATOM 4398 C C . PHE A 1 530 ? 6.417 2.673 0.328 1.00 60.47 530 PHE A C 1
ATOM 4400 O O . PHE A 1 530 ? 7.440 3.066 -0.232 1.00 60.47 530 PHE A O 1
ATOM 4407 N N . SER A 1 531 ? 6.470 1.969 1.462 1.00 53.50 531 SER A N 1
ATOM 4408 C CA . SER A 1 531 ? 7.686 1.757 2.267 1.00 53.50 531 SER A CA 1
ATOM 4409 C C . SER A 1 531 ? 8.820 0.984 1.574 1.00 53.50 531 SER A C 1
ATOM 4411 O O . SER A 1 531 ? 9.948 0.979 2.063 1.00 53.50 531 SER A O 1
ATOM 4413 N N . ASN A 1 532 ? 8.550 0.333 0.440 1.00 55.41 532 ASN A N 1
ATOM 4414 C CA . ASN A 1 532 ? 9.510 -0.457 -0.336 1.00 55.41 532 ASN A CA 1
ATOM 4415 C C . ASN A 1 532 ? 10.035 0.252 -1.602 1.00 55.41 532 ASN A C 1
ATOM 4417 O O . ASN A 1 532 ? 10.680 -0.397 -2.428 1.00 55.41 532 ASN A O 1
ATOM 4421 N N . VAL A 1 533 ? 9.745 1.543 -1.790 1.00 61.94 533 VAL A N 1
ATOM 4422 C CA . VAL A 1 533 ? 10.029 2.283 -3.030 1.00 61.94 533 VAL A CA 1
ATOM 4423 C C . VAL A 1 533 ? 11.211 3.241 -2.842 1.00 61.94 533 VAL A C 1
ATOM 4425 O O . VAL A 1 533 ? 11.202 4.118 -1.983 1.00 61.94 533 VAL A O 1
ATOM 4428 N N . ILE A 1 534 ? 12.256 3.088 -3.665 1.00 72.75 534 ILE A N 1
ATOM 4429 C CA . ILE A 1 534 ? 13.471 3.913 -3.563 1.00 72.75 534 ILE A CA 1
ATOM 4430 C C . ILE A 1 534 ? 13.220 5.373 -3.977 1.00 72.75 534 ILE A C 1
ATOM 4432 O O . ILE A 1 534 ? 12.494 5.652 -4.932 1.00 72.75 534 ILE A O 1
ATOM 4436 N N . SER A 1 535 ? 13.907 6.320 -3.331 1.00 73.75 535 SER A N 1
ATOM 4437 C CA . SER A 1 535 ? 13.731 7.769 -3.554 1.00 73.75 535 SER A CA 1
ATOM 4438 C C . SER A 1 535 ? 13.924 8.227 -5.010 1.00 73.75 535 SER A C 1
ATOM 4440 O O . SER A 1 535 ? 13.319 9.213 -5.432 1.00 73.75 535 SER A O 1
ATOM 4442 N N . ALA A 1 536 ? 14.705 7.492 -5.811 1.00 75.56 536 ALA A N 1
ATOM 4443 C CA . ALA A 1 536 ? 14.895 7.758 -7.239 1.00 75.56 536 ALA A CA 1
ATOM 4444 C C . ALA A 1 536 ? 13.580 7.736 -8.047 1.00 75.56 536 ALA A C 1
ATOM 4446 O O . ALA A 1 536 ? 13.434 8.523 -8.986 1.00 75.56 536 ALA A O 1
ATOM 4447 N N . ARG A 1 537 ? 12.608 6.904 -7.643 1.00 86.25 537 ARG A N 1
ATOM 4448 C CA . ARG A 1 537 ? 11.307 6.724 -8.314 1.00 86.25 537 ARG A CA 1
ATOM 4449 C C . ARG A 1 537 ? 10.510 8.029 -8.390 1.00 86.25 537 ARG A C 1
ATOM 4451 O O . ARG A 1 537 ? 9.800 8.249 -9.364 1.00 86.25 537 ARG A O 1
ATOM 4458 N N . LYS A 1 538 ? 10.682 8.929 -7.412 1.00 86.25 538 LYS A N 1
ATOM 4459 C CA . LYS A 1 538 ? 10.046 10.258 -7.376 1.00 86.25 538 LYS A CA 1
ATOM 4460 C C . LYS A 1 538 ? 10.486 11.152 -8.538 1.00 86.25 538 LYS A C 1
ATOM 4462 O O . LYS A 1 538 ? 9.665 11.838 -9.138 1.00 86.25 538 LYS A O 1
ATOM 4467 N N . ASN A 1 539 ? 11.775 11.129 -8.877 1.00 89.75 539 ASN A N 1
ATOM 4468 C CA . ASN A 1 539 ? 12.311 11.921 -9.987 1.00 89.75 539 ASN A CA 1
ATOM 4469 C C . ASN A 1 539 ? 11.942 11.300 -11.339 1.00 89.75 539 ASN A C 1
ATOM 4471 O O . ASN A 1 539 ? 11.568 12.019 -12.260 1.00 89.75 539 ASN A O 1
ATOM 4475 N N . GLU A 1 540 ? 11.995 9.970 -11.434 1.00 93.44 540 GLU A N 1
ATOM 4476 C CA . GLU A 1 540 ? 11.559 9.216 -12.615 1.00 93.44 540 GLU A CA 1
ATOM 4477 C C . GLU A 1 540 ? 10.061 9.458 -12.907 1.00 93.44 540 GLU A C 1
ATOM 4479 O O . GLU A 1 540 ? 9.689 9.714 -14.048 1.00 93.44 540 GLU A O 1
ATOM 4484 N N . GLU A 1 541 ? 9.197 9.500 -11.884 1.00 94.25 541 GLU A N 1
ATOM 4485 C CA . GLU A 1 541 ? 7.771 9.828 -12.034 1.00 94.25 541 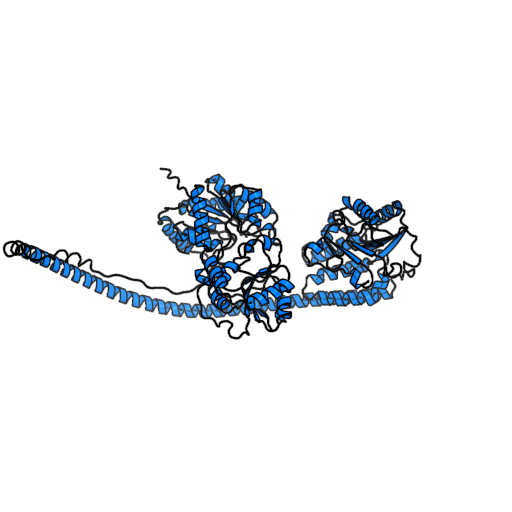GLU A CA 1
ATOM 4486 C C . GLU A 1 541 ? 7.565 11.262 -12.549 1.00 94.25 541 GLU A C 1
ATOM 4488 O O . GLU A 1 541 ? 6.798 11.482 -13.486 1.00 94.25 541 GLU A O 1
ATOM 4493 N N . VAL A 1 542 ? 8.267 12.247 -11.977 1.00 94.38 542 VAL A N 1
ATOM 4494 C CA . VAL A 1 542 ? 8.194 13.647 -12.429 1.00 94.38 542 VAL A CA 1
ATOM 4495 C C . VAL A 1 542 ? 8.642 13.777 -13.888 1.00 94.38 542 VAL A C 1
ATOM 4497 O O . VAL A 1 542 ? 7.945 14.413 -14.681 1.00 94.38 542 VAL A O 1
ATOM 4500 N N . ASN A 1 543 ? 9.752 13.139 -14.265 1.00 95.19 543 ASN A N 1
ATOM 4501 C CA . ASN A 1 543 ? 10.230 13.103 -15.648 1.00 95.19 543 ASN A CA 1
ATOM 4502 C C . ASN A 1 543 ? 9.201 12.459 -16.587 1.00 95.19 543 ASN A C 1
ATOM 4504 O O . ASN A 1 543 ? 8.967 12.960 -17.690 1.00 95.19 543 ASN A O 1
ATOM 4508 N N . LEU A 1 544 ? 8.558 11.372 -16.156 1.00 95.81 544 LEU A N 1
ATOM 4509 C CA . LEU A 1 544 ? 7.557 10.654 -16.937 1.00 95.81 544 LEU A CA 1
ATOM 4510 C C . LEU A 1 544 ? 6.285 11.494 -17.138 1.00 95.81 544 LEU A C 1
ATOM 4512 O O . LEU A 1 544 ? 5.791 11.583 -18.260 1.00 95.81 544 LEU A O 1
ATOM 4516 N N . ILE A 1 545 ? 5.805 12.197 -16.105 1.00 97.06 545 ILE A N 1
ATOM 4517 C CA . ILE A 1 545 ? 4.677 13.144 -16.206 1.00 97.06 545 ILE A CA 1
ATOM 4518 C C . ILE A 1 545 ? 4.983 14.273 -17.204 1.00 97.06 545 ILE A C 1
ATOM 4520 O O . ILE A 1 545 ? 4.120 14.640 -18.001 1.00 97.06 545 ILE A O 1
ATOM 4524 N N . LEU A 1 546 ? 6.202 14.822 -17.174 1.00 96.62 546 LEU A N 1
ATOM 4525 C CA . LEU A 1 546 ? 6.616 15.932 -18.041 1.00 96.62 546 LEU A CA 1
ATOM 4526 C C . LEU A 1 546 ? 6.873 15.505 -19.496 1.00 96.62 546 LEU A C 1
ATOM 4528 O O . LEU A 1 546 ? 6.616 16.280 -20.418 1.00 96.62 546 LEU A O 1
ATOM 4532 N N . SER A 1 547 ? 7.377 14.288 -19.715 1.00 94.94 547 SER A N 1
ATOM 4533 C CA . SER A 1 547 ? 7.709 13.760 -21.048 1.00 94.94 547 SER A CA 1
ATOM 4534 C C . SER A 1 547 ? 6.543 13.059 -21.755 1.00 94.94 547 SER A C 1
ATOM 4536 O O . SER A 1 547 ? 6.610 12.848 -22.971 1.00 94.94 547 SER A O 1
ATOM 4538 N N . SER A 1 548 ? 5.465 12.730 -21.037 1.00 97.25 548 SER A N 1
ATOM 4539 C CA . SER A 1 548 ? 4.274 12.082 -21.597 1.00 97.25 548 SER A CA 1
ATOM 4540 C C . SER A 1 548 ? 3.497 12.971 -22.573 1.00 97.25 548 SER A C 1
ATOM 4542 O O . SER A 1 548 ? 3.438 14.197 -22.454 1.00 97.25 548 SER A O 1
ATOM 4544 N N . ASP A 1 549 ? 2.861 12.337 -23.557 1.00 96.94 549 ASP A N 1
ATOM 4545 C CA . ASP A 1 549 ? 1.912 12.988 -24.466 1.00 96.94 549 ASP A CA 1
ATOM 4546 C C . ASP A 1 549 ? 0.486 12.975 -23.905 1.00 96.94 549 ASP A C 1
ATOM 4548 O O . ASP A 1 549 ? -0.302 13.854 -24.244 1.00 96.94 549 ASP A O 1
ATOM 4552 N N . LEU A 1 550 ? 0.184 12.037 -23.000 1.00 97.56 550 LEU A N 1
ATOM 4553 C CA . LEU A 1 550 ? -1.002 12.051 -22.149 1.00 97.56 550 LEU A CA 1
ATOM 4554 C C . LEU A 1 550 ? -0.696 11.391 -20.795 1.00 97.56 550 LEU A C 1
ATOM 4556 O O . LEU A 1 550 ? -0.095 10.320 -20.751 1.00 97.56 550 LEU A O 1
ATOM 4560 N N . VAL A 1 551 ? -1.141 11.996 -19.694 1.00 98.25 551 VAL A N 1
ATOM 4561 C CA . VAL A 1 551 ? -1.073 11.403 -18.349 1.00 98.25 551 VAL A CA 1
ATOM 4562 C C . VAL A 1 551 ? -2.483 11.100 -17.847 1.00 98.25 551 VAL A C 1
ATOM 4564 O O . VAL A 1 551 ? -3.325 11.992 -17.757 1.00 98.25 551 VAL A O 1
ATOM 4567 N N . LEU A 1 552 ? -2.753 9.845 -17.511 1.00 98.00 552 LEU A N 1
ATOM 4568 C CA . LEU A 1 552 ? -4.017 9.415 -16.921 1.00 98.00 552 LEU A CA 1
ATOM 4569 C C . LEU A 1 552 ? -3.890 9.470 -15.398 1.00 98.00 552 LEU A C 1
ATOM 4571 O O . LEU A 1 552 ? -2.883 9.022 -14.859 1.00 98.00 552 LEU A O 1
ATOM 4575 N N . ALA A 1 553 ? -4.905 9.984 -14.708 1.00 96.88 553 ALA A N 1
ATOM 4576 C CA . ALA A 1 553 ? -4.975 9.969 -13.246 1.00 96.88 553 ALA A CA 1
ATOM 4577 C C . ALA A 1 553 ? -6.187 9.155 -12.776 1.00 96.88 553 ALA A C 1
ATOM 4579 O O . ALA A 1 553 ? -7.308 9.393 -13.237 1.00 96.88 553 ALA A O 1
ATOM 4580 N N . THR A 1 554 ? -5.972 8.204 -11.863 1.00 94.94 554 THR A N 1
ATOM 4581 C CA . THR A 1 554 ? -7.022 7.313 -11.329 1.00 94.94 554 THR A CA 1
ATOM 4582 C C . THR A 1 554 ? -7.874 7.941 -10.226 1.00 94.94 554 THR A C 1
ATOM 4584 O O . THR A 1 554 ? -9.001 7.493 -10.027 1.00 94.94 554 THR A O 1
ATOM 4587 N N . SER A 1 555 ? -7.363 8.959 -9.529 1.00 94.62 555 SER A N 1
ATOM 4588 C CA . SER A 1 555 ? -8.030 9.643 -8.414 1.00 94.62 555 SER A CA 1
ATOM 4589 C C . SER A 1 555 ? -7.911 11.164 -8.507 1.00 94.62 555 SER A C 1
ATOM 4591 O O . SER A 1 555 ? -7.036 11.696 -9.197 1.00 94.62 555 SER A O 1
ATOM 4593 N N . SER A 1 556 ? -8.771 11.892 -7.792 1.00 93.50 556 SER A N 1
ATOM 4594 C CA . SER A 1 556 ? -8.711 13.358 -7.723 1.00 93.50 556 SER A CA 1
ATOM 4595 C C . SER A 1 556 ? -7.442 13.884 -7.034 1.00 93.50 556 SER A C 1
ATOM 4597 O O . SER A 1 556 ? -6.982 14.983 -7.357 1.00 93.50 556 SER A O 1
ATOM 4599 N N . HIS A 1 557 ? -6.837 13.104 -6.129 1.00 92.62 557 HIS A N 1
ATOM 4600 C CA . HIS A 1 557 ? -5.535 13.412 -5.530 1.00 92.62 557 HIS A CA 1
ATOM 4601 C C . HIS A 1 557 ? -4.429 13.362 -6.595 1.00 92.62 557 HIS A C 1
ATOM 4603 O O . HIS A 1 557 ? -3.728 14.354 -6.815 1.00 92.62 557 HIS A O 1
ATOM 4609 N N . LEU A 1 558 ? -4.322 12.247 -7.328 1.00 94.06 558 LEU A N 1
ATOM 4610 C CA . LEU A 1 558 ? -3.329 12.095 -8.396 1.00 94.06 558 LEU A CA 1
ATOM 4611 C C . LEU A 1 558 ? -3.569 13.086 -9.541 1.00 94.06 558 LEU A C 1
ATOM 4613 O O . LEU A 1 558 ? -2.618 13.629 -10.097 1.00 94.06 558 LEU A O 1
ATOM 4617 N N . LEU A 1 559 ? -4.827 13.426 -9.835 1.00 95.94 559 LEU A N 1
ATOM 4618 C CA . LEU A 1 559 ? -5.161 14.467 -10.805 1.00 95.94 559 LEU A CA 1
ATOM 4619 C C . LEU A 1 559 ? -4.542 15.817 -10.414 1.00 95.94 559 LEU A C 1
ATOM 4621 O O . LEU A 1 559 ? -3.883 16.437 -11.245 1.00 95.94 559 LEU A O 1
ATOM 4625 N N . LYS A 1 560 ? -4.663 16.251 -9.151 1.00 94.75 560 LYS A N 1
ATOM 4626 C CA . LYS A 1 560 ? -4.002 17.477 -8.654 1.00 94.75 560 LYS A CA 1
ATOM 4627 C C . LYS A 1 560 ? -2.473 17.380 -8.770 1.00 94.75 560 LYS A C 1
ATOM 4629 O O . LYS A 1 560 ? -1.828 18.320 -9.242 1.00 94.75 560 LYS A O 1
ATOM 4634 N N . LYS A 1 561 ? -1.892 16.229 -8.400 1.00 92.94 561 LYS A N 1
ATOM 4635 C CA . LYS A 1 561 ? -0.449 15.943 -8.515 1.00 92.94 561 LYS A CA 1
ATOM 4636 C C . LYS A 1 561 ? 0.050 16.080 -9.959 1.00 92.94 561 LYS A C 1
ATOM 4638 O O . LYS A 1 561 ? 1.120 16.660 -10.166 1.00 92.94 561 LYS A O 1
ATOM 4643 N N . VAL A 1 562 ? -0.724 15.621 -10.943 1.00 95.75 562 VAL A N 1
ATOM 4644 C CA . VAL A 1 562 ? -0.427 15.711 -12.384 1.00 95.75 562 VAL A CA 1
ATOM 4645 C C . VAL A 1 562 ? -0.660 17.127 -12.931 1.00 95.75 562 VAL A C 1
ATOM 4647 O O . VAL A 1 562 ? 0.230 17.677 -13.581 1.00 95.75 562 VAL A O 1
ATOM 4650 N N . MET A 1 563 ? -1.795 17.759 -12.610 1.00 97.06 563 MET A N 1
ATOM 4651 C CA . MET A 1 563 ? -2.146 19.126 -13.036 1.00 97.06 563 MET A CA 1
ATOM 4652 C C . MET A 1 563 ? -1.106 20.174 -12.620 1.00 97.06 563 MET A C 1
ATOM 4654 O O . MET A 1 563 ? -0.907 21.156 -13.326 1.00 97.06 563 MET A O 1
ATOM 4658 N N . SER A 1 564 ? -0.406 19.959 -11.499 1.00 95.75 564 SER A N 1
ATOM 4659 C CA . SER A 1 564 ? 0.695 20.835 -11.062 1.00 95.75 564 SER A CA 1
ATOM 4660 C C . SER A 1 564 ? 1.939 20.813 -11.970 1.00 95.75 564 SER A C 1
ATOM 4662 O O . SER A 1 564 ? 2.851 21.609 -11.754 1.00 95.75 564 SER A O 1
ATOM 4664 N N . LYS A 1 565 ? 2.015 19.893 -12.944 1.00 96.06 565 LYS A N 1
ATOM 4665 C CA . LYS A 1 565 ? 3.210 19.632 -13.774 1.00 96.06 565 LYS A CA 1
ATOM 4666 C C . LYS A 1 565 ? 2.935 19.648 -15.276 1.00 96.06 565 LYS A C 1
ATOM 4668 O O . LYS A 1 565 ? 3.820 20.011 -16.041 1.00 96.06 565 LYS A O 1
ATOM 4673 N N . THR A 1 566 ? 1.742 19.248 -15.717 1.00 96.62 566 THR A N 1
ATOM 4674 C CA . THR A 1 566 ? 1.390 19.175 -17.143 1.00 96.62 566 THR A CA 1
ATOM 4675 C C . THR A 1 566 ? -0.054 19.596 -17.392 1.00 96.62 566 THR A C 1
ATOM 4677 O O . THR A 1 566 ? -0.919 19.438 -16.535 1.00 96.62 566 THR A O 1
ATOM 4680 N N . THR A 1 567 ? -0.325 20.100 -18.596 1.00 95.88 567 THR A N 1
ATOM 4681 C CA . THR A 1 567 ? -1.679 20.345 -19.119 1.00 95.88 567 THR A CA 1
ATOM 4682 C C . THR A 1 567 ? -2.229 19.161 -19.920 1.00 95.88 567 THR A C 1
ATOM 4684 O O . THR A 1 567 ? -3.413 19.142 -20.245 1.00 95.88 567 THR A O 1
ATOM 4687 N N . LYS A 1 568 ? -1.393 18.158 -20.228 1.00 95.81 568 LYS A N 1
ATOM 4688 C CA . LYS A 1 568 ? -1.747 16.975 -21.026 1.00 95.81 568 LYS A CA 1
ATOM 4689 C C . LYS A 1 568 ? -2.237 15.834 -20.133 1.00 95.81 568 LYS A C 1
ATOM 4691 O O . LYS A 1 568 ? -1.553 14.822 -19.983 1.00 95.81 568 LYS A O 1
ATOM 4696 N N . TYR A 1 569 ? -3.390 16.009 -19.497 1.00 97.19 569 TYR A N 1
ATOM 4697 C CA . TYR A 1 569 ? -3.927 15.033 -18.548 1.00 97.19 569 TYR A CA 1
ATOM 4698 C C . TYR A 1 569 ? -5.368 14.621 -18.854 1.00 97.19 569 TYR A C 1
ATOM 4700 O O . TYR A 1 569 ? -6.146 15.383 -19.424 1.00 97.19 569 TYR A O 1
ATOM 4708 N N . LEU A 1 570 ? -5.733 13.419 -18.410 1.00 97.38 570 LEU A N 1
ATOM 4709 C CA . LEU A 1 570 ? -7.100 12.911 -18.411 1.00 97.38 570 LEU A CA 1
ATOM 4710 C C . LEU A 1 570 ? -7.410 12.298 -17.043 1.00 97.38 570 LEU A C 1
ATOM 4712 O O . LEU A 1 570 ? -6.750 11.355 -16.606 1.00 97.38 570 LEU A O 1
ATOM 4716 N N . TYR A 1 571 ? -8.448 12.800 -16.373 1.00 97.19 571 TYR A N 1
ATOM 4717 C CA . TYR A 1 571 ? -9.008 12.102 -15.220 1.00 97.19 571 TYR A CA 1
ATOM 4718 C C . TYR A 1 571 ? -9.746 10.858 -15.717 1.00 97.19 571 TYR A C 1
ATOM 4720 O O . TYR A 1 571 ? -10.769 10.963 -16.397 1.00 97.19 571 TYR A O 1
ATOM 4728 N N . LEU A 1 572 ? -9.205 9.681 -15.410 1.00 96.88 572 LEU A N 1
ATOM 4729 C CA . LEU A 1 572 ? -9.738 8.399 -15.852 1.00 96.88 572 LEU A CA 1
ATOM 4730 C C . LEU A 1 572 ? -9.860 7.470 -14.638 1.00 96.88 572 LEU A C 1
ATOM 4732 O O . LEU A 1 572 ? -8.997 6.605 -14.446 1.00 96.88 572 LEU A O 1
ATOM 4736 N N . PRO A 1 573 ? -10.908 7.640 -13.809 1.00 95.44 573 PRO A N 1
ATOM 4737 C CA . PRO A 1 573 ? -11.076 6.869 -12.586 1.00 95.44 573 PRO A CA 1
ATOM 4738 C C . PRO A 1 573 ? -11.220 5.372 -12.848 1.00 95.44 573 PRO A C 1
ATOM 4740 O O . PRO A 1 573 ? -11.437 4.922 -13.978 1.00 95.44 573 PRO A O 1
ATOM 4743 N N . ASN A 1 574 ? -11.123 4.579 -11.786 1.00 96.06 574 ASN A N 1
ATOM 4744 C CA . ASN A 1 574 ? -11.371 3.142 -11.864 1.00 96.06 574 ASN A CA 1
ATOM 4745 C C . ASN A 1 574 ? -12.817 2.821 -12.292 1.00 96.06 574 ASN A C 1
ATOM 4747 O O . ASN A 1 574 ? -13.671 3.702 -12.412 1.00 96.06 574 ASN A O 1
ATOM 4751 N N . ALA A 1 575 ? -13.077 1.554 -12.602 1.00 95.81 575 ALA A N 1
ATOM 4752 C CA . ALA A 1 575 ? -14.372 1.056 -13.058 1.00 95.81 575 ALA A CA 1
ATOM 4753 C C . ALA A 1 575 ? -14.588 -0.394 -12.599 1.00 95.81 575 ALA A C 1
ATOM 4755 O O . ALA A 1 575 ? -13.685 -1.002 -12.023 1.00 95.81 575 ALA A O 1
ATOM 4756 N N . GLY A 1 576 ? -15.780 -0.947 -12.842 1.00 93.69 576 GLY A N 1
ATOM 4757 C CA . GLY A 1 576 ? -16.122 -2.327 -12.482 1.00 93.69 576 GLY A CA 1
ATOM 4758 C C . GLY A 1 576 ? -16.396 -3.246 -13.675 1.00 93.69 576 GLY A C 1
ATOM 4759 O O . GLY A 1 576 ? -16.790 -2.812 -14.761 1.00 93.69 576 GLY A O 1
ATOM 4760 N N . GLU A 1 577 ? -16.271 -4.554 -13.449 1.00 92.56 577 GLU A N 1
ATOM 4761 C CA . GLU A 1 577 ? -16.817 -5.581 -14.342 1.00 92.56 577 GLU A CA 1
ATOM 4762 C C . GLU A 1 577 ? -18.295 -5.831 -14.027 1.00 92.56 577 GLU A C 1
ATOM 4764 O O . GLU A 1 577 ? -18.658 -6.797 -13.356 1.00 92.56 577 GLU A O 1
ATOM 4769 N N . PHE A 1 578 ? -19.162 -4.935 -14.507 1.00 95.06 578 PHE A N 1
ATOM 4770 C CA . PHE A 1 578 ? -20.596 -4.968 -14.205 1.00 95.06 578 PHE A CA 1
ATOM 4771 C C . PHE A 1 578 ? -21.233 -6.345 -14.449 1.00 95.06 578 PHE A C 1
ATOM 4773 O O . PHE A 1 578 ? -21.818 -6.907 -13.529 1.00 95.06 578 PHE A O 1
ATOM 4780 N N . GLU A 1 579 ? -21.066 -6.938 -15.635 1.00 92.56 579 GLU A N 1
ATOM 4781 C CA . GLU A 1 579 ? -21.664 -8.248 -15.946 1.00 92.56 579 GLU A CA 1
ATOM 4782 C C . GLU A 1 579 ? -21.075 -9.412 -15.122 1.00 92.56 579 GLU A C 1
ATOM 4784 O O . GLU A 1 579 ? -21.732 -10.441 -14.977 1.00 92.56 579 GLU A O 1
ATOM 4789 N N . HIS A 1 580 ? -19.883 -9.273 -14.527 1.00 91.62 580 HIS A N 1
ATOM 4790 C CA . HIS A 1 580 ? -19.330 -10.293 -13.624 1.00 91.62 580 HIS A CA 1
ATOM 4791 C C . HIS A 1 580 ? -20.054 -10.296 -12.269 1.00 91.62 580 HIS A C 1
ATOM 4793 O O . HIS A 1 580 ? -20.488 -11.348 -11.801 1.00 91.62 580 HIS A O 1
ATOM 4799 N N . PHE A 1 581 ? -20.265 -9.121 -11.666 1.00 92.62 581 PHE A N 1
ATOM 4800 C CA . PHE A 1 581 ? -20.863 -8.994 -10.325 1.00 92.62 581 PHE A CA 1
ATOM 4801 C C . PHE A 1 581 ? -22.392 -8.863 -10.296 1.00 92.62 581 PHE A C 1
ATOM 4803 O O . PHE A 1 581 ? -23.022 -9.284 -9.327 1.00 92.62 581 PHE A O 1
ATOM 4810 N N . LYS A 1 582 ? -23.006 -8.344 -11.365 1.00 88.31 582 LYS A N 1
ATOM 4811 C CA . LYS A 1 582 ? -24.466 -8.320 -11.573 1.00 88.31 582 LYS A CA 1
ATOM 4812 C C . LYS A 1 582 ? -25.061 -9.728 -11.636 1.00 88.31 582 LYS A C 1
ATOM 4814 O O . LYS A 1 582 ? -26.219 -9.933 -11.276 1.00 88.31 582 LYS A O 1
ATOM 4819 N N . ASN A 1 583 ? -24.287 -10.699 -12.126 1.00 69.06 583 ASN A N 1
ATOM 4820 C CA . ASN A 1 583 ? -24.758 -12.064 -12.307 1.00 69.06 583 ASN A CA 1
ATOM 4821 C C . ASN A 1 583 ? -25.146 -12.702 -10.964 1.00 69.06 583 ASN A C 1
ATOM 4823 O O . ASN A 1 583 ? -24.320 -12.878 -10.067 1.00 69.06 583 ASN A O 1
ATOM 4827 N N . GLN A 1 584 ? -26.417 -13.101 -10.862 1.00 61.09 584 GLN A N 1
ATOM 4828 C CA . GLN A 1 584 ? -26.992 -13.799 -9.711 1.00 61.09 584 GLN A CA 1
ATOM 4829 C C . GLN A 1 584 ? -26.497 -15.252 -9.662 1.00 61.09 584 GLN A C 1
ATOM 4831 O O . GLN A 1 584 ? -27.237 -16.208 -9.904 1.00 61.09 584 GLN A O 1
ATOM 4836 N N . ALA A 1 585 ? -25.213 -15.435 -9.352 1.00 62.84 585 ALA A N 1
ATOM 4837 C CA . ALA A 1 585 ? -24.716 -16.728 -8.914 1.00 62.84 585 ALA A CA 1
ATOM 4838 C C . ALA A 1 585 ? -25.547 -17.183 -7.701 1.00 62.84 585 ALA A C 1
ATOM 4840 O O . ALA A 1 585 ? -25.858 -16.368 -6.833 1.00 62.84 585 ALA A O 1
ATOM 4841 N N . LYS A 1 586 ? -25.937 -18.466 -7.652 1.00 69.06 586 LYS A N 1
ATOM 4842 C CA . LYS A 1 586 ? -26.823 -18.974 -6.592 1.00 69.06 586 LYS A CA 1
ATOM 4843 C C . LYS A 1 586 ? -26.257 -18.636 -5.207 1.00 69.06 586 LYS A C 1
ATOM 4845 O O . LYS A 1 586 ? -25.175 -19.106 -4.856 1.00 69.06 586 LYS A O 1
ATOM 4850 N N . ALA A 1 587 ? -27.027 -17.851 -4.456 1.00 67.94 587 ALA A N 1
ATOM 4851 C CA . ALA A 1 587 ? -26.797 -17.548 -3.051 1.00 67.94 587 ALA A CA 1
ATOM 4852 C C . ALA A 1 587 ? -26.718 -18.838 -2.209 1.00 67.94 587 ALA A C 1
ATOM 4854 O O . ALA A 1 587 ? -27.268 -19.879 -2.583 1.00 67.94 587 ALA A O 1
ATOM 4855 N N . GLY A 1 588 ? -26.043 -18.761 -1.064 1.00 79.25 588 GLY A N 1
ATOM 4856 C CA . GLY A 1 588 ? -25.910 -19.837 -0.086 1.00 79.25 588 GLY A CA 1
ATOM 4857 C C . GLY A 1 588 ? -24.478 -20.309 0.183 1.00 79.25 588 GLY A C 1
ATOM 4858 O O . GLY A 1 588 ? -24.300 -21.233 0.976 1.00 79.25 588 GLY A O 1
ATOM 4859 N N . SER A 1 589 ? -23.453 -19.672 -0.391 1.00 88.25 589 SER A N 1
ATOM 4860 C CA . SER A 1 589 ? -22.037 -19.937 -0.064 1.00 88.25 589 SER A CA 1
ATOM 4861 C C . SER A 1 589 ? -21.706 -19.616 1.401 1.00 88.25 589 SER A C 1
ATOM 4863 O O . SER A 1 589 ? -20.813 -20.223 1.993 1.00 88.25 589 SER A O 1
ATOM 4865 N N . LEU A 1 590 ? -22.457 -18.688 1.998 1.00 93.44 590 LEU A N 1
ATOM 4866 C CA . LEU A 1 590 ? -22.379 -18.263 3.394 1.00 93.44 590 LEU A CA 1
ATOM 4867 C C . LEU A 1 590 ? -23.617 -18.673 4.214 1.00 93.44 590 LEU A C 1
ATOM 4869 O O . LEU A 1 590 ? -23.770 -18.223 5.342 1.00 93.44 590 LEU A O 1
ATOM 4873 N N . SER A 1 591 ? -24.468 -19.569 3.698 1.00 91.62 591 SER A N 1
ATOM 4874 C CA . SER A 1 591 ? -25.724 -20.021 4.342 1.00 91.62 591 SER A CA 1
ATOM 4875 C C . SER A 1 591 ? -25.577 -20.575 5.767 1.00 91.62 591 SER A C 1
ATOM 4877 O O . SER A 1 591 ? -26.531 -20.544 6.539 1.00 91.62 591 SER A O 1
ATOM 4879 N N . LYS A 1 592 ? -24.385 -21.062 6.133 1.00 93.81 592 LYS A N 1
ATOM 4880 C CA . LYS A 1 592 ? -24.053 -21.523 7.492 1.00 93.81 592 LYS A CA 1
ATOM 4881 C C . LYS A 1 592 ? -23.909 -20.392 8.525 1.00 93.81 592 LYS A C 1
ATOM 4883 O O . LYS A 1 592 ? -23.807 -20.676 9.716 1.00 93.81 592 LYS A O 1
ATOM 4888 N N . TYR A 1 593 ? -23.829 -19.137 8.084 1.00 95.19 593 TYR A N 1
ATOM 4889 C CA . TYR A 1 593 ? -23.624 -17.967 8.935 1.00 95.19 593 TYR A CA 1
ATOM 4890 C C . TYR A 1 593 ? -24.943 -17.280 9.291 1.00 95.19 593 TYR A C 1
ATOM 4892 O O . TYR A 1 593 ? -25.899 -17.283 8.517 1.00 95.19 593 TYR A O 1
ATOM 4900 N N . LYS A 1 594 ? -24.998 -16.676 10.483 1.00 94.19 594 LYS A N 1
ATOM 4901 C CA . LYS A 1 594 ? -26.181 -15.939 10.942 1.00 94.19 594 LYS A CA 1
ATOM 4902 C C . LYS A 1 594 ? -26.247 -14.577 10.255 1.00 94.19 594 LYS A C 1
ATOM 4904 O O . LYS A 1 594 ? -25.239 -13.877 10.182 1.00 94.19 594 LYS A O 1
ATOM 4909 N N . LYS A 1 595 ? -27.438 -14.197 9.794 1.00 95.50 595 LYS A N 1
ATOM 4910 C CA . LYS A 1 595 ? -27.696 -12.851 9.271 1.00 95.50 595 LYS A CA 1
ATOM 4911 C C . LYS A 1 595 ? -27.820 -11.814 10.404 1.00 95.50 595 LYS A C 1
ATOM 4913 O O . LYS A 1 595 ? -28.262 -12.189 11.491 1.00 95.50 595 LYS A O 1
ATOM 4918 N N . PRO A 1 596 ? -27.495 -10.533 10.143 1.00 97.88 596 PRO A N 1
ATOM 4919 C CA . PRO A 1 596 ? -26.972 -10.009 8.878 1.00 97.88 596 PRO A CA 1
ATOM 4920 C C . PRO A 1 596 ? -25.495 -10.369 8.662 1.00 97.88 596 PRO A C 1
ATOM 4922 O O . PRO A 1 596 ? -24.714 -10.465 9.612 1.00 97.88 596 PRO A O 1
ATOM 4925 N N . ILE A 1 597 ? -25.128 -10.577 7.397 1.00 98.44 597 ILE A N 1
ATOM 4926 C CA . ILE A 1 597 ? -23.757 -10.848 6.958 1.00 98.44 597 ILE A CA 1
ATOM 4927 C C . ILE A 1 597 ? -23.131 -9.545 6.458 1.00 98.44 597 ILE A C 1
ATOM 4929 O O . ILE A 1 597 ? -23.522 -9.007 5.422 1.00 98.44 597 ILE A O 1
ATOM 4933 N N . ILE A 1 598 ? -22.138 -9.057 7.193 1.00 98.69 598 ILE A N 1
ATOM 4934 C CA . ILE A 1 598 ? -21.392 -7.836 6.903 1.00 98.69 598 ILE A CA 1
ATOM 4935 C C . ILE A 1 598 ? -20.082 -8.232 6.216 1.00 98.69 598 ILE A C 1
ATOM 4937 O O . ILE A 1 598 ? -19.222 -8.874 6.821 1.00 98.69 598 ILE A O 1
ATOM 4941 N N . GLY A 1 599 ? -19.949 -7.917 4.932 1.00 98.12 599 GLY A N 1
ATOM 4942 C CA . GLY A 1 599 ? -18.944 -8.518 4.061 1.00 98.12 599 GLY A CA 1
ATOM 4943 C C . GLY A 1 599 ? -17.867 -7.566 3.550 1.00 98.12 599 GLY A C 1
ATOM 4944 O O . GLY A 1 599 ? -18.137 -6.416 3.211 1.00 98.12 599 GLY A O 1
ATOM 4945 N N . TYR A 1 600 ? -16.648 -8.079 3.414 1.00 98.44 600 TYR A N 1
ATOM 4946 C CA . TYR A 1 600 ? -15.555 -7.441 2.684 1.00 98.44 600 TYR A CA 1
ATOM 4947 C C . TYR A 1 600 ? -14.827 -8.465 1.810 1.00 98.44 600 TYR A C 1
ATOM 4949 O O . TYR A 1 600 ? -14.569 -9.591 2.251 1.00 98.44 600 TYR A O 1
ATOM 4957 N N . PHE A 1 601 ? -14.422 -8.061 0.601 1.00 95.44 601 PHE A N 1
ATOM 4958 C CA . PHE A 1 601 ? -13.403 -8.788 -0.153 1.00 95.44 601 PHE A CA 1
ATOM 4959 C C . PHE A 1 601 ? -12.306 -7.883 -0.733 1.00 95.44 601 PHE A C 1
ATOM 4961 O O . PHE A 1 601 ? -12.540 -6.757 -1.177 1.00 95.44 601 PHE A O 1
ATOM 4968 N N . GLY A 1 602 ? -11.081 -8.406 -0.746 1.00 90.69 602 GLY A N 1
ATOM 4969 C CA . GLY A 1 602 ? -9.864 -7.700 -1.148 1.00 90.69 602 GLY A CA 1
ATOM 4970 C C . GLY A 1 602 ? -8.680 -8.078 -0.257 1.00 90.69 602 GLY A C 1
ATOM 4971 O O . GLY A 1 602 ? -8.848 -8.803 0.717 1.00 90.69 602 GLY A O 1
ATOM 4972 N N . SER A 1 603 ? -7.472 -7.604 -0.578 1.00 88.50 603 SER A N 1
ATOM 4973 C CA . SER A 1 603 ? -6.345 -7.710 0.362 1.00 88.50 603 SER A CA 1
ATOM 4974 C C . SER A 1 603 ? -6.711 -7.072 1.707 1.00 88.50 603 SER A C 1
ATOM 4976 O O . SER A 1 603 ? -7.372 -6.041 1.741 1.00 88.50 603 SER A O 1
ATOM 4978 N N . ILE A 1 604 ? -6.242 -7.661 2.797 1.00 90.44 604 ILE A N 1
ATOM 4979 C CA . ILE A 1 604 ? -6.352 -7.132 4.154 1.00 90.44 604 ILE A CA 1
ATOM 4980 C C . ILE A 1 604 ? -4.911 -6.822 4.571 1.00 90.44 604 ILE A C 1
ATOM 4982 O O . ILE A 1 604 ? -4.084 -7.725 4.707 1.00 90.44 604 ILE A O 1
ATOM 4986 N N . SER A 1 605 ? -4.597 -5.531 4.639 1.00 87.75 605 SER A N 1
ATOM 4987 C CA . SER A 1 605 ? -3.241 -4.989 4.774 1.00 87.75 605 SER A CA 1
ATOM 4988 C C . SER A 1 605 ? -3.223 -3.844 5.791 1.00 87.75 605 SER A C 1
ATOM 4990 O O . SER A 1 605 ? -4.267 -3.474 6.314 1.00 87.75 605 SER A O 1
ATOM 4992 N N . ASP A 1 606 ? -2.057 -3.270 6.045 1.00 84.12 606 ASP A N 1
ATOM 4993 C CA . ASP A 1 606 ? -1.804 -2.006 6.744 1.00 84.12 606 ASP A CA 1
ATOM 4994 C C . ASP A 1 606 ? -2.887 -0.920 6.566 1.00 84.12 606 ASP A C 1
ATOM 4996 O O . ASP A 1 606 ? -3.328 -0.334 7.560 1.00 84.12 606 ASP A O 1
ATOM 5000 N N . TRP A 1 607 ? -3.367 -0.697 5.337 1.00 87.50 607 TRP A N 1
ATOM 5001 C CA . TRP A 1 607 ? -4.420 0.274 5.003 1.00 87.50 607 TRP A CA 1
ATOM 5002 C C . TRP A 1 607 ? -5.858 -0.159 5.339 1.00 87.50 607 TRP A C 1
ATOM 5004 O O . TRP A 1 607 ? -6.779 0.659 5.289 1.00 87.50 607 TRP A O 1
ATOM 5014 N N . PHE A 1 608 ? -6.085 -1.429 5.671 1.00 93.75 608 PHE A N 1
ATOM 5015 C CA . PHE A 1 608 ? -7.374 -1.935 6.136 1.00 93.75 608 PHE A CA 1
ATOM 5016 C C . PHE A 1 608 ? -7.532 -1.627 7.629 1.00 93.75 608 PHE A C 1
ATOM 5018 O O . PHE A 1 608 ? -6.646 -1.917 8.436 1.00 93.75 608 PHE A O 1
ATOM 5025 N N . ASP A 1 609 ? -8.661 -1.038 8.016 1.00 96.12 609 ASP A N 1
ATOM 5026 C CA . ASP A 1 609 ? -8.899 -0.615 9.393 1.00 96.12 609 ASP A CA 1
ATOM 5027 C C . ASP A 1 609 ? -9.369 -1.786 10.270 1.00 96.12 609 ASP A C 1
ATOM 5029 O O . ASP A 1 609 ? -10.560 -2.045 10.461 1.00 96.12 609 ASP A O 1
ATOM 5033 N N . THR A 1 610 ? -8.396 -2.533 10.790 1.00 95.94 610 THR A N 1
ATOM 5034 C CA . THR A 1 610 ? -8.628 -3.641 11.718 1.00 95.94 610 THR A CA 1
ATOM 5035 C C . THR A 1 610 ? -9.257 -3.185 13.031 1.00 95.94 610 THR A C 1
ATOM 5037 O O . THR A 1 610 ? -10.121 -3.889 13.543 1.00 95.94 610 THR A O 1
ATOM 5040 N N . ASP A 1 611 ? -8.885 -2.022 13.568 1.00 95.88 611 ASP A N 1
ATOM 5041 C CA . ASP A 1 611 ? -9.407 -1.536 14.853 1.00 95.88 611 ASP A CA 1
ATOM 5042 C C . ASP A 1 611 ? -10.867 -1.060 14.724 1.00 95.88 611 ASP A C 1
ATOM 5044 O O . ASP A 1 611 ? -11.681 -1.266 15.628 1.00 95.88 611 ASP A O 1
ATOM 5048 N N . LEU A 1 612 ? -11.253 -0.526 13.561 1.00 97.81 612 LEU A N 1
ATOM 5049 C CA . LEU A 1 612 ? -12.654 -0.299 13.207 1.00 97.81 612 LEU A CA 1
ATOM 5050 C C . LEU A 1 612 ? -13.446 -1.612 13.147 1.00 97.81 612 LEU A C 1
ATOM 5052 O O . LEU A 1 612 ? -14.537 -1.683 13.710 1.00 97.81 612 LEU A O 1
ATOM 5056 N N . ILE A 1 613 ? -12.925 -2.666 12.508 1.00 98.25 613 ILE A N 1
ATOM 5057 C CA . ILE A 1 613 ? -13.615 -3.968 12.482 1.00 98.25 613 ILE A CA 1
ATOM 5058 C C . ILE A 1 613 ? -13.733 -4.572 13.891 1.00 98.25 613 ILE A C 1
ATOM 5060 O O . ILE A 1 613 ? -14.795 -5.099 14.225 1.00 98.25 613 ILE A O 1
ATOM 5064 N N . GLU A 1 614 ? -12.704 -4.450 14.738 1.00 97.62 614 GLU A N 1
ATOM 5065 C CA . GLU A 1 614 ? -12.748 -4.837 16.159 1.00 97.62 614 GLU A CA 1
ATOM 5066 C C . GLU A 1 614 ? -13.882 -4.104 16.891 1.00 97.62 614 GLU A C 1
ATOM 5068 O O . GLU A 1 614 ? -14.715 -4.729 17.556 1.00 97.62 614 GLU A O 1
ATOM 5073 N N . TYR A 1 615 ? -13.967 -2.784 16.714 1.00 98.25 615 TYR A N 1
ATOM 5074 C CA . TYR A 1 615 ? -15.001 -1.947 17.315 1.00 98.25 615 TYR A CA 1
ATOM 5075 C C . TYR A 1 615 ? -16.416 -2.324 16.843 1.00 98.25 615 TYR A C 1
ATOM 5077 O O . TYR A 1 615 ? -17.323 -2.474 17.668 1.00 98.25 615 TYR A O 1
ATOM 5085 N N . LEU A 1 616 ? -16.619 -2.524 15.537 1.00 98.31 616 LEU A N 1
ATOM 5086 C CA . LEU A 1 616 ? -17.916 -2.911 14.972 1.00 98.31 616 LEU A CA 1
ATOM 5087 C C . LEU A 1 616 ? -18.352 -4.303 15.455 1.00 98.31 616 LEU A C 1
ATOM 5089 O O . LEU A 1 616 ? -19.495 -4.471 15.880 1.00 98.31 616 LEU A O 1
ATOM 5093 N N . ALA A 1 617 ? -17.445 -5.284 15.447 1.00 97.88 617 ALA A N 1
ATOM 5094 C CA . ALA A 1 617 ? -17.735 -6.646 15.890 1.00 97.88 617 ALA A CA 1
ATOM 5095 C C . ALA A 1 617 ? -18.038 -6.729 17.393 1.00 97.88 617 ALA A C 1
ATOM 5097 O O . ALA A 1 617 ? -18.943 -7.470 17.781 1.00 97.88 617 ALA A O 1
ATOM 5098 N N . SER A 1 618 ? -17.347 -5.926 18.213 1.00 97.75 618 SER A N 1
ATOM 5099 C CA . SER A 1 618 ? -17.597 -5.793 19.656 1.00 97.75 618 SER A CA 1
ATOM 5100 C C . SER A 1 618 ? -18.991 -5.242 19.961 1.00 97.75 618 SER A C 1
ATOM 5102 O O . SER A 1 618 ? -19.679 -5.747 20.844 1.00 97.75 618 SER A O 1
ATOM 5104 N N . ASN A 1 619 ? -19.424 -4.214 19.222 1.00 98.25 619 ASN A N 1
ATOM 5105 C CA . ASN A 1 619 ? -20.717 -3.554 19.435 1.00 98.25 619 ASN A CA 1
ATOM 5106 C C . ASN A 1 619 ? -21.896 -4.273 18.752 1.00 98.25 619 ASN A C 1
ATOM 5108 O O . ASN A 1 619 ? -23.053 -3.979 19.059 1.00 98.25 619 ASN A O 1
ATOM 5112 N N . LYS A 1 620 ? -21.628 -5.204 17.826 1.00 97.50 620 LYS A N 1
ATOM 5113 C CA . LYS A 1 620 ? -22.641 -6.001 17.112 1.00 97.50 620 LYS A CA 1
ATOM 5114 C C . LYS A 1 620 ? -22.332 -7.506 17.178 1.00 97.50 620 LYS A C 1
ATOM 5116 O O . LYS A 1 620 ? -22.145 -8.136 16.134 1.00 97.50 620 LYS A O 1
ATOM 5121 N N . PRO A 1 621 ? -22.325 -8.125 18.377 1.00 96.94 621 PRO A N 1
ATOM 5122 C CA . PRO A 1 621 ? -22.061 -9.560 18.542 1.00 96.94 621 PRO A CA 1
ATOM 5123 C C . PRO A 1 621 ? -23.074 -10.463 17.811 1.00 96.94 621 PRO A C 1
ATOM 5125 O O . PRO A 1 621 ? -22.802 -11.639 17.577 1.00 96.94 621 PRO A O 1
ATOM 5128 N N . GLN A 1 622 ? -24.240 -9.926 17.438 1.00 96.56 622 GLN A N 1
ATOM 5129 C CA . GLN A 1 622 ? -25.282 -10.600 16.663 1.00 96.56 622 GLN A CA 1
ATOM 5130 C C . GLN A 1 622 ? -25.098 -10.523 15.134 1.00 96.56 622 GLN A C 1
ATOM 5132 O O . GLN A 1 622 ? -25.786 -11.248 14.419 1.00 96.56 622 GLN A O 1
ATOM 5137 N N . PHE A 1 623 ? -24.207 -9.668 14.619 1.00 98.06 623 PHE A N 1
ATOM 5138 C CA . PHE A 1 623 ? -23.888 -9.574 13.185 1.00 98.06 623 PHE A CA 1
ATOM 5139 C C . PHE A 1 623 ? -22.711 -10.496 12.852 1.00 98.06 623 PHE A C 1
ATOM 5141 O O . PHE A 1 623 ? -21.753 -10.546 13.622 1.00 98.06 623 PHE A O 1
ATOM 5148 N N . THR A 1 624 ? -22.732 -11.175 11.698 1.00 98.62 624 THR A N 1
ATOM 5149 C CA . THR A 1 624 ? -21.570 -11.953 11.231 1.00 98.62 624 THR A CA 1
ATOM 5150 C C . THR A 1 624 ? -20.719 -11.118 10.284 1.00 98.62 624 THR A C 1
ATOM 5152 O O . THR A 1 624 ? -21.179 -10.736 9.213 1.00 98.62 624 THR A O 1
ATOM 5155 N N . PHE A 1 625 ? -19.452 -10.907 10.624 1.00 98.62 625 PHE A N 1
ATOM 5156 C CA . PHE A 1 625 ? -18.472 -10.242 9.770 1.00 98.62 625 PHE A CA 1
ATOM 5157 C C . PHE A 1 625 ? -17.716 -11.288 8.940 1.00 98.62 625 PHE A C 1
ATOM 5159 O O . PHE A 1 625 ? -17.149 -12.229 9.496 1.00 98.62 625 PHE A O 1
ATOM 5166 N N . VAL A 1 626 ? -17.697 -11.145 7.612 1.00 98.44 626 VAL A N 1
ATOM 5167 C CA . VAL A 1 626 ? -17.045 -12.083 6.681 1.00 98.44 626 VAL A CA 1
ATOM 5168 C C . VAL A 1 626 ? -15.981 -11.359 5.861 1.00 98.44 626 VAL A C 1
ATOM 5170 O O . VAL A 1 626 ? -16.279 -10.439 5.102 1.00 98.44 626 VAL A O 1
ATOM 5173 N N . MET A 1 627 ? -14.736 -11.810 6.003 1.00 97.94 627 MET A N 1
ATOM 5174 C CA . MET A 1 627 ? -13.535 -11.167 5.470 1.00 97.94 627 MET A CA 1
ATOM 5175 C C . MET A 1 627 ? -12.849 -12.111 4.472 1.00 97.94 627 MET A C 1
ATOM 5177 O O . MET A 1 627 ? -12.415 -13.206 4.843 1.00 97.94 627 MET A O 1
ATOM 5181 N N . ILE A 1 628 ? -12.773 -11.718 3.197 1.00 96.44 628 ILE A N 1
ATOM 5182 C CA . ILE A 1 628 ? -12.310 -12.584 2.098 1.00 96.44 628 ILE A CA 1
ATOM 5183 C C . ILE A 1 628 ? -11.082 -11.980 1.404 1.00 96.44 628 ILE A C 1
ATOM 5185 O O . ILE A 1 628 ? -11.191 -11.021 0.640 1.00 96.44 628 ILE A O 1
ATOM 5189 N N . GLY A 1 629 ? -9.913 -12.577 1.622 1.00 91.56 629 GLY A N 1
ATOM 5190 C CA . GLY A 1 629 ? -8.650 -12.143 1.028 1.00 91.56 629 GLY A CA 1
ATOM 5191 C C . GLY A 1 629 ? -7.416 -12.654 1.765 1.00 91.56 629 GLY A C 1
ATOM 5192 O O . GLY A 1 629 ? -7.524 -13.361 2.767 1.00 91.56 629 GLY A O 1
ATOM 5193 N N . HIS A 1 630 ? -6.236 -12.282 1.262 1.00 86.75 630 HIS A N 1
ATOM 5194 C CA . HIS A 1 630 ? -4.970 -12.454 1.988 1.00 86.75 630 HIS A CA 1
ATOM 5195 C C . HIS A 1 630 ? -4.833 -11.412 3.089 1.00 86.75 630 HIS A C 1
ATOM 5197 O O . HIS A 1 630 ? -5.192 -10.257 2.879 1.00 86.75 630 HIS A O 1
ATOM 5203 N N . THR A 1 631 ? -4.244 -11.813 4.212 1.00 88.56 631 THR A N 1
ATOM 5204 C CA . THR A 1 631 ? -4.094 -11.004 5.433 1.00 88.56 631 THR A CA 1
ATOM 5205 C C . THR A 1 631 ? -2.635 -10.646 5.738 1.00 88.56 631 THR A C 1
ATOM 5207 O O . THR A 1 631 ? -2.327 -10.243 6.850 1.00 88.56 631 THR A O 1
ATOM 5210 N N . PHE A 1 632 ? -1.722 -10.837 4.777 1.00 73.75 632 PHE A N 1
ATOM 5211 C CA . PHE A 1 632 ? -0.268 -10.767 4.992 1.00 73.75 632 PHE A CA 1
ATOM 5212 C C . PHE A 1 632 ? 0.228 -9.411 5.524 1.00 73.75 632 PHE A C 1
ATOM 5214 O O . PHE A 1 632 ? 1.209 -9.377 6.255 1.00 73.75 632 PHE A O 1
ATOM 5221 N N . GLY A 1 633 ? -0.441 -8.306 5.176 1.00 73.31 633 GLY A N 1
ATOM 5222 C CA . GLY A 1 633 ? -0.032 -6.962 5.596 1.00 73.31 633 GLY A CA 1
ATOM 5223 C C . GLY A 1 633 ? -0.702 -6.441 6.871 1.00 73.31 633 GLY A C 1
ATOM 5224 O O . GLY A 1 633 ? -0.438 -5.304 7.239 1.00 73.31 633 GLY A O 1
ATOM 5225 N N . ALA A 1 634 ? -1.597 -7.200 7.516 1.00 81.12 634 ALA A N 1
ATOM 5226 C CA . ALA A 1 634 ? -2.412 -6.717 8.637 1.00 81.12 634 ALA A CA 1
ATOM 5227 C C . ALA A 1 634 ? -2.321 -7.618 9.875 1.00 81.12 634 ALA A C 1
ATOM 5229 O O . ALA A 1 634 ? -2.474 -8.838 9.780 1.00 81.12 634 ALA A O 1
ATOM 5230 N N . ASP A 1 635 ? -2.199 -7.014 11.061 1.00 84.06 635 ASP A N 1
ATOM 5231 C CA . ASP A 1 635 ? -2.348 -7.747 12.319 1.00 84.06 635 ASP A CA 1
ATOM 5232 C C . ASP A 1 635 ? -3.826 -8.056 12.604 1.00 84.06 635 ASP A C 1
ATOM 5234 O O . ASP A 1 635 ? -4.582 -7.244 13.137 1.00 84.06 635 ASP A O 1
ATOM 5238 N N . ILE A 1 636 ? -4.237 -9.277 12.266 1.00 90.12 636 ILE A N 1
ATOM 5239 C CA . ILE A 1 636 ? -5.582 -9.789 12.547 1.00 90.12 636 ILE A CA 1
ATOM 5240 C C . ILE A 1 636 ? -5.680 -10.562 13.874 1.00 90.12 636 ILE A C 1
ATOM 5242 O O . ILE A 1 636 ? -6.749 -11.097 14.175 1.00 90.12 636 ILE A O 1
ATOM 5246 N N . ARG A 1 637 ? -4.615 -10.641 14.692 1.00 87.75 637 ARG A N 1
ATOM 5247 C CA . ARG A 1 637 ? -4.569 -11.491 15.906 1.00 87.75 637 ARG A CA 1
ATOM 5248 C C . ARG A 1 637 ? -5.613 -11.094 16.950 1.00 87.75 637 ARG A C 1
ATOM 5250 O O . ARG A 1 637 ? -6.084 -11.947 17.702 1.00 87.75 637 ARG A O 1
ATOM 5257 N N . LYS A 1 638 ? -6.006 -9.816 17.001 1.00 89.12 638 LYS A N 1
ATOM 5258 C CA . LYS A 1 638 ? -7.159 -9.364 17.799 1.00 89.12 638 LYS A CA 1
ATOM 5259 C C . LYS A 1 638 ? -8.477 -9.878 17.214 1.00 89.12 638 LYS A C 1
ATOM 5261 O O . LYS A 1 638 ? -9.254 -10.516 17.917 1.00 89.12 638 LYS A O 1
ATOM 5266 N N . LEU A 1 639 ? -8.691 -9.661 15.914 1.00 93.12 639 LEU A N 1
ATOM 5267 C CA . LEU A 1 639 ? -9.925 -10.003 15.199 1.00 93.12 639 LEU A CA 1
ATOM 5268 C C . LEU A 1 639 ? -10.230 -11.504 15.215 1.00 93.12 639 LEU A C 1
ATOM 5270 O O . LEU A 1 639 ? -11.385 -11.895 15.334 1.00 93.12 639 LEU A O 1
ATOM 5274 N N . GLN A 1 640 ? -9.203 -12.353 15.173 1.00 92.00 640 GLN A N 1
ATOM 5275 C CA . GLN A 1 640 ? -9.347 -13.810 15.280 1.00 92.00 640 GLN A CA 1
ATOM 5276 C C . GLN A 1 640 ? -9.927 -14.291 16.624 1.00 92.00 640 GLN A C 1
ATOM 5278 O O . GLN A 1 640 ? -10.366 -15.435 16.714 1.00 92.00 640 GLN A O 1
ATOM 5283 N N . LYS A 1 641 ? -9.956 -13.445 17.664 1.00 92.50 641 LYS A N 1
ATOM 5284 C CA . LYS A 1 641 ? -10.559 -13.767 18.971 1.00 92.50 641 LYS A CA 1
ATOM 5285 C C . LYS A 1 641 ? -12.077 -13.558 18.993 1.00 92.50 641 LYS A C 1
ATOM 5287 O O . LYS A 1 641 ? -12.735 -14.028 19.919 1.00 92.50 641 LYS A O 1
ATOM 5292 N N . PHE A 1 642 ? -12.638 -12.863 18.003 1.00 96.44 642 PHE A N 1
ATOM 5293 C CA . PHE A 1 642 ? -14.064 -12.554 17.946 1.00 96.44 642 PHE A CA 1
ATOM 5294 C C . PHE A 1 642 ? -14.848 -13.697 17.287 1.00 96.44 642 PHE A C 1
ATOM 5296 O O . PHE A 1 642 ? -14.622 -13.990 16.112 1.00 96.44 642 PHE A O 1
ATOM 5303 N N . PRO A 1 643 ? -15.826 -14.316 17.978 1.00 96.12 643 PRO A N 1
ATOM 5304 C CA . PRO A 1 643 ? -16.570 -15.462 17.446 1.00 96.12 643 PRO A CA 1
ATOM 5305 C C . PRO A 1 643 ? -17.479 -15.101 16.260 1.00 96.12 643 PRO A C 1
ATOM 5307 O O . PRO A 1 643 ? -17.956 -15.988 15.552 1.00 96.12 643 PRO A O 1
ATOM 5310 N N . ASN A 1 644 ? -17.737 -13.809 16.044 1.00 98.12 644 ASN A N 1
ATOM 5311 C CA . ASN A 1 644 ? -18.539 -13.287 14.946 1.00 98.12 644 ASN A CA 1
ATOM 5312 C C . ASN A 1 644 ? -17.713 -12.763 13.753 1.00 98.12 644 ASN A C 1
ATOM 5314 O O . ASN A 1 644 ? -18.316 -12.369 12.756 1.00 98.12 644 ASN A O 1
ATOM 5318 N N . ILE A 1 645 ? -16.372 -12.812 13.792 1.00 98.19 645 ILE A N 1
ATOM 5319 C CA . ILE A 1 645 ? -15.506 -12.474 12.647 1.00 98.19 645 ILE A CA 1
ATOM 5320 C C . ILE A 1 645 ? -15.008 -13.753 11.967 1.00 98.19 645 ILE A C 1
ATOM 5322 O O . ILE A 1 645 ? -14.487 -14.663 12.605 1.00 98.19 645 ILE A O 1
ATOM 5326 N N . ASN A 1 646 ? -15.154 -13.822 10.644 1.00 97.62 646 ASN A N 1
ATOM 5327 C CA . ASN A 1 646 ? -14.849 -15.003 9.844 1.00 97.62 646 ASN A CA 1
ATOM 5328 C C . ASN A 1 646 ? -13.925 -14.660 8.673 1.00 97.62 646 ASN A C 1
ATOM 5330 O O . ASN A 1 646 ? -14.365 -14.128 7.653 1.00 97.62 646 ASN A O 1
ATOM 5334 N N . PHE A 1 647 ? -12.649 -15.024 8.795 1.00 96.00 647 PHE A N 1
ATOM 5335 C CA . PHE A 1 647 ? -11.680 -14.946 7.702 1.00 96.00 647 PHE A CA 1
ATOM 5336 C C . PHE A 1 647 ? -11.783 -16.189 6.814 1.00 96.00 647 PHE A C 1
ATOM 5338 O O . PHE A 1 647 ? -11.615 -17.312 7.287 1.00 96.00 647 PHE A O 1
ATOM 5345 N N . LEU A 1 648 ? -12.053 -16.003 5.520 1.00 94.12 648 LEU A N 1
ATOM 5346 C CA . LEU A 1 648 ? -12.196 -17.104 4.557 1.00 94.12 648 LEU A CA 1
ATOM 5347 C C . LEU A 1 648 ? -10.955 -17.322 3.678 1.00 94.12 648 LEU A C 1
ATOM 5349 O O . LEU A 1 648 ? -10.987 -18.206 2.819 1.00 94.12 648 LEU A O 1
ATOM 5353 N N . GLY A 1 649 ? -9.889 -16.543 3.881 1.00 91.44 649 GLY A N 1
ATOM 5354 C CA . GLY A 1 649 ? -8.707 -16.519 3.014 1.00 91.44 649 GLY A CA 1
ATOM 5355 C C . GLY A 1 649 ? -9.006 -15.955 1.621 1.00 91.44 649 GLY A C 1
ATOM 5356 O O . GLY A 1 649 ? -10.118 -15.492 1.348 1.00 91.44 649 GLY A O 1
ATOM 5357 N N . GLU A 1 650 ? -8.021 -15.990 0.721 1.00 89.56 650 GLU A N 1
ATOM 5358 C CA . GLU A 1 650 ? -8.240 -15.601 -0.676 1.00 89.56 650 GLU A CA 1
ATOM 5359 C C . GLU A 1 650 ? -9.200 -16.568 -1.380 1.00 89.56 650 GLU A C 1
ATOM 5361 O O . GLU A 1 650 ? -9.210 -17.778 -1.137 1.00 89.56 650 GLU A O 1
ATOM 5366 N N . ARG A 1 651 ? -10.026 -16.017 -2.272 1.00 89.50 651 ARG A N 1
ATOM 5367 C CA . ARG A 1 651 ? -10.929 -16.772 -3.142 1.00 89.50 651 ARG A CA 1
ATOM 5368 C C . ARG A 1 651 ? -10.696 -16.358 -4.592 1.00 89.50 651 ARG A C 1
ATOM 5370 O O . ARG A 1 651 ? -10.436 -15.179 -4.833 1.00 89.50 651 ARG A O 1
ATOM 5377 N N . PRO A 1 652 ? -10.795 -17.284 -5.565 1.00 87.44 652 PRO A N 1
ATOM 5378 C CA . PRO A 1 652 ? -10.607 -16.937 -6.967 1.00 87.44 652 PRO A CA 1
ATOM 5379 C C . PRO A 1 652 ? -11.595 -15.849 -7.390 1.00 87.44 652 PRO A C 1
ATOM 5381 O O . PRO A 1 652 ? -12.781 -15.938 -7.074 1.00 87.44 652 PRO A O 1
ATOM 5384 N N . TYR A 1 653 ? -11.135 -14.866 -8.167 1.00 86.38 653 TYR A N 1
ATOM 5385 C CA . TYR A 1 653 ? -11.952 -13.728 -8.611 1.00 86.38 653 TYR A CA 1
ATOM 5386 C C . TYR A 1 653 ? -13.290 -14.148 -9.252 1.00 86.38 653 TYR A C 1
ATOM 5388 O O . TYR A 1 653 ? -14.335 -13.546 -9.007 1.00 86.38 653 TYR A O 1
ATOM 5396 N N . SER A 1 654 ? -13.287 -15.268 -9.989 1.00 87.50 654 SER A N 1
ATOM 5397 C CA . SER A 1 654 ? -14.482 -15.861 -10.604 1.00 87.50 654 SER A CA 1
ATOM 5398 C C . SER A 1 654 ? -15.561 -16.339 -9.615 1.00 87.50 654 SER A C 1
ATOM 5400 O O . SER A 1 654 ? -16.649 -16.716 -10.040 1.00 87.50 654 SER A O 1
ATOM 5402 N N . GLU A 1 655 ? -15.255 -16.412 -8.319 1.00 89.25 655 GLU A N 1
ATOM 5403 C CA . GLU A 1 655 ? -16.166 -16.877 -7.267 1.00 89.25 655 GLU A CA 1
ATOM 5404 C C . GLU A 1 655 ? -16.691 -15.756 -6.369 1.00 89.25 655 GLU A C 1
ATOM 5406 O O . GLU A 1 655 ? -17.714 -15.958 -5.718 1.00 89.25 655 GLU A O 1
ATOM 5411 N N . LEU A 1 656 ? -16.052 -14.580 -6.361 1.00 91.94 656 LEU A N 1
ATOM 5412 C CA . LEU A 1 656 ? -16.447 -13.445 -5.517 1.00 91.94 656 LEU A CA 1
ATOM 5413 C C . LEU A 1 656 ? -17.931 -13.046 -5.658 1.00 91.94 656 LEU A C 1
ATOM 5415 O O . LEU A 1 656 ? -18.549 -12.819 -4.616 1.00 91.94 656 LEU A O 1
ATOM 5419 N N . PRO A 1 657 ? -18.566 -13.068 -6.854 1.00 93.25 657 PRO A N 1
ATOM 5420 C CA . PRO A 1 657 ? -20.004 -12.817 -6.969 1.00 93.25 657 PRO A CA 1
ATOM 5421 C C . PRO A 1 657 ? -20.874 -13.750 -6.111 1.00 93.25 657 PRO A C 1
ATOM 5423 O O . PRO A 1 657 ? -21.879 -13.304 -5.570 1.00 93.25 657 PRO A O 1
ATOM 5426 N N . LYS A 1 658 ? -20.483 -15.021 -5.908 1.00 91.94 658 LYS A N 1
ATOM 5427 C CA . LYS A 1 658 ? -21.241 -15.974 -5.068 1.00 91.94 658 LYS A CA 1
ATOM 5428 C C . LYS A 1 658 ? -21.310 -15.521 -3.608 1.00 91.94 658 LYS A C 1
ATOM 5430 O O . LYS A 1 658 ? -22.344 -15.670 -2.970 1.00 91.94 658 LYS A O 1
ATOM 5435 N N . TYR A 1 659 ? -20.202 -14.988 -3.094 1.00 94.50 659 TYR A N 1
ATOM 5436 C CA . TYR A 1 659 ? -20.103 -14.469 -1.731 1.00 94.50 659 TYR A CA 1
ATOM 5437 C C . TYR A 1 659 ? -20.792 -13.108 -1.606 1.00 94.50 659 TYR A C 1
ATOM 5439 O O . TYR A 1 659 ? -21.516 -12.875 -0.643 1.00 94.50 659 TYR A O 1
ATOM 5447 N N . LEU A 1 660 ? -20.632 -12.246 -2.615 1.00 95.25 660 LEU A N 1
ATOM 5448 C CA . LEU A 1 660 ? -21.268 -10.932 -2.669 1.00 95.25 660 LEU A CA 1
ATOM 5449 C C . LEU A 1 660 ? -22.797 -11.021 -2.601 1.00 95.25 660 LEU A C 1
ATOM 5451 O O . LEU A 1 660 ? -23.419 -10.230 -1.900 1.00 95.25 660 LEU A O 1
ATOM 5455 N N . GLN A 1 661 ? -23.409 -11.994 -3.285 1.00 92.31 661 GLN A N 1
ATOM 5456 C CA . GLN A 1 661 ? -24.861 -12.197 -3.232 1.00 92.31 661 GLN A CA 1
ATOM 5457 C C . GLN A 1 661 ? -25.367 -12.521 -1.815 1.00 92.31 661 GLN A C 1
ATOM 5459 O O . GLN A 1 661 ? -26.476 -12.111 -1.469 1.00 92.31 661 GLN A O 1
ATOM 5464 N N . ASP A 1 662 ? -24.549 -13.166 -0.978 1.00 93.75 662 ASP A N 1
ATOM 5465 C CA . ASP A 1 662 ? -24.896 -13.506 0.407 1.00 93.75 662 ASP A CA 1
ATOM 5466 C C . ASP A 1 662 ? -24.669 -12.364 1.411 1.00 93.75 662 ASP A C 1
ATOM 5468 O O . ASP A 1 662 ? -25.260 -12.394 2.491 1.00 93.75 662 ASP A O 1
ATOM 5472 N N . PHE A 1 663 ? -23.846 -11.363 1.079 1.00 96.69 663 PHE A N 1
ATOM 5473 C CA . PHE A 1 663 ? -23.644 -10.183 1.924 1.00 96.69 663 PHE A CA 1
ATOM 5474 C C . PHE A 1 663 ? -24.942 -9.371 2.033 1.00 96.69 663 PHE A C 1
ATOM 5476 O O . PHE A 1 663 ? -25.589 -9.083 1.025 1.00 96.69 663 PHE A O 1
ATOM 5483 N N . ASP A 1 664 ? -25.314 -8.978 3.248 1.00 97.06 664 ASP A N 1
ATOM 5484 C CA . ASP A 1 664 ? -26.422 -8.052 3.503 1.00 97.06 664 ASP A CA 1
ATOM 5485 C C . ASP A 1 664 ? -25.937 -6.596 3.403 1.00 97.06 664 ASP A C 1
ATOM 5487 O O . ASP A 1 664 ? -26.599 -5.770 2.784 1.00 97.06 664 ASP A O 1
ATOM 5491 N N . VAL A 1 665 ? -24.727 -6.311 3.903 1.00 98.50 665 VAL A N 1
ATOM 5492 C CA . VAL A 1 665 ? -24.033 -5.020 3.747 1.00 98.50 665 VAL A CA 1
ATOM 5493 C C . VAL A 1 665 ? -22.577 -5.264 3.362 1.00 98.50 665 VAL A C 1
ATOM 5495 O O . VAL A 1 665 ? -21.937 -6.171 3.894 1.00 98.50 665 VAL A O 1
ATOM 5498 N N . CYS A 1 666 ? -22.035 -4.447 2.460 1.00 98.62 666 CYS A N 1
ATOM 5499 C CA . CYS A 1 666 ? -20.631 -4.499 2.051 1.00 98.62 666 CYS A CA 1
ATOM 5500 C C . CYS A 1 666 ? -19.821 -3.363 2.695 1.00 98.62 666 CYS A C 1
ATOM 5502 O O . CYS A 1 666 ? -20.314 -2.242 2.828 1.00 98.62 666 CYS A O 1
ATOM 5504 N N . LEU A 1 667 ? -18.568 -3.628 3.064 1.00 98.62 667 LEU A N 1
ATOM 5505 C CA . LEU A 1 667 ? -17.687 -2.648 3.704 1.00 98.62 667 LEU A CA 1
ATOM 5506 C C . LEU A 1 667 ? -16.586 -2.135 2.768 1.00 98.62 667 LEU A C 1
ATOM 5508 O O . LEU A 1 667 ? -16.041 -2.884 1.953 1.00 98.62 667 LEU A O 1
ATOM 5512 N N . ILE A 1 668 ? -16.194 -0.876 2.964 1.00 98.12 668 ILE A N 1
ATOM 5513 C CA . ILE A 1 668 ? -14.911 -0.303 2.519 1.00 98.12 668 ILE A CA 1
ATOM 5514 C C . ILE A 1 668 ? -14.257 0.385 3.742 1.00 98.12 668 ILE A C 1
ATOM 5516 O O . ILE A 1 668 ? -14.339 1.606 3.881 1.00 98.12 668 ILE A O 1
ATOM 5520 N N . PRO A 1 669 ? -13.685 -0.391 4.686 1.00 96.94 669 PRO A N 1
ATOM 5521 C CA . PRO A 1 669 ? -13.202 0.105 5.974 1.00 96.94 669 PRO A CA 1
ATOM 5522 C C . PRO A 1 669 ? -11.704 0.420 5.866 1.00 96.94 669 PRO A C 1
ATOM 5524 O O . PRO A 1 669 ? -10.857 -0.349 6.316 1.00 96.94 669 PRO A O 1
ATOM 5527 N N . PHE A 1 670 ? -11.360 1.488 5.148 1.00 95.75 670 PHE A N 1
ATOM 5528 C CA . PHE A 1 670 ? -9.961 1.858 4.902 1.00 95.75 670 PHE A CA 1
ATOM 5529 C C . PHE A 1 670 ? -9.530 2.973 5.853 1.00 95.75 670 PHE A C 1
ATOM 5531 O O . PHE A 1 670 ? -10.319 3.876 6.145 1.00 95.75 670 PHE A O 1
ATOM 5538 N N . LYS A 1 671 ? -8.277 2.925 6.307 1.00 93.50 671 LYS A N 1
ATOM 5539 C CA . LYS A 1 671 ? -7.649 4.017 7.057 1.00 93.50 671 LYS A CA 1
ATOM 5540 C C . LYS A 1 671 ? -7.389 5.182 6.105 1.00 93.50 671 LYS A C 1
ATOM 5542 O O . LYS A 1 671 ? -6.908 4.962 4.995 1.00 93.50 671 LYS A O 1
ATOM 5547 N N . ILE A 1 672 ? -7.676 6.413 6.524 1.00 90.00 672 ILE A N 1
ATOM 5548 C CA . ILE A 1 672 ? -7.325 7.601 5.735 1.00 90.00 672 ILE A CA 1
ATOM 5549 C C . ILE A 1 672 ? -5.841 7.904 5.967 1.00 90.00 672 ILE A C 1
ATOM 5551 O O . ILE A 1 672 ? -5.460 8.482 6.978 1.00 90.00 672 ILE A O 1
ATOM 5555 N N . ILE A 1 673 ? -5.017 7.433 5.035 1.00 87.44 673 ILE A N 1
ATOM 5556 C CA . ILE A 1 673 ? -3.558 7.603 4.974 1.00 87.44 673 ILE A CA 1
ATOM 5557 C C . ILE A 1 673 ? -3.176 8.037 3.545 1.00 87.44 673 ILE A C 1
ATOM 5559 O O . ILE A 1 673 ? -3.976 7.783 2.639 1.00 87.44 673 ILE A O 1
ATOM 5563 N N . PRO A 1 674 ? -1.984 8.616 3.289 1.00 83.25 674 PRO A N 1
ATOM 5564 C CA . PRO A 1 674 ? -1.609 9.144 1.967 1.00 83.25 674 PRO A CA 1
ATOM 5565 C C . PRO A 1 674 ? -1.846 8.169 0.798 1.00 83.25 674 PRO A C 1
ATOM 5567 O O . PRO A 1 674 ? -2.452 8.533 -0.210 1.00 83.25 674 PRO A O 1
ATOM 5570 N N . LEU A 1 675 ? -1.500 6.889 0.981 1.00 82.69 675 LEU A N 1
ATOM 5571 C CA . LEU A 1 675 ? -1.783 5.809 0.025 1.00 82.69 675 LEU A CA 1
ATOM 5572 C C . LEU A 1 675 ? -3.278 5.698 -0.350 1.00 82.69 675 LEU A C 1
ATOM 5574 O O . LEU A 1 675 ? -3.634 5.517 -1.516 1.00 82.69 675 LEU A O 1
ATOM 5578 N N . ILE A 1 676 ? -4.169 5.807 0.636 1.00 86.75 676 ILE A N 1
ATOM 5579 C CA . ILE A 1 676 ? -5.621 5.696 0.445 1.00 86.75 676 ILE A CA 1
ATOM 5580 C C . ILE A 1 676 ? -6.225 6.995 -0.099 1.00 86.75 676 ILE A C 1
ATOM 5582 O O . ILE A 1 676 ? -7.198 6.926 -0.848 1.00 86.75 676 ILE A O 1
ATOM 5586 N N . GLU A 1 677 ? -5.632 8.162 0.168 1.00 86.50 677 GLU A N 1
ATOM 5587 C CA . GLU A 1 677 ? -6.027 9.412 -0.498 1.00 86.50 677 GLU A CA 1
ATOM 5588 C C . GLU A 1 677 ? -5.769 9.380 -2.011 1.00 86.50 677 GLU A C 1
ATOM 5590 O O . GLU A 1 677 ? -6.553 9.933 -2.784 1.00 86.50 677 GLU A O 1
ATOM 5595 N N . ALA A 1 678 ? -4.707 8.693 -2.442 1.00 86.12 678 ALA A N 1
ATOM 5596 C CA . ALA A 1 678 ? -4.412 8.449 -3.851 1.00 86.12 678 ALA A CA 1
ATOM 5597 C C . ALA A 1 678 ? -5.289 7.350 -4.491 1.00 86.12 678 ALA A C 1
ATOM 5599 O O . ALA A 1 678 ? -5.353 7.267 -5.718 1.00 86.12 678 ALA A O 1
ATOM 5600 N N . THR A 1 679 ? -5.993 6.535 -3.698 1.00 88.81 679 THR A N 1
ATOM 5601 C CA . THR A 1 679 ? -6.710 5.336 -4.164 1.00 88.81 679 THR A CA 1
ATOM 5602 C C . THR A 1 679 ? -8.152 5.627 -4.599 1.00 88.81 679 THR A C 1
ATOM 5604 O O . THR A 1 679 ? -8.986 6.042 -3.794 1.00 88.81 679 THR A O 1
ATOM 5607 N N . HIS A 1 680 ? -8.520 5.244 -5.828 1.00 92.00 680 HIS A N 1
ATOM 5608 C CA . HIS A 1 680 ? -9.931 5.127 -6.229 1.00 92.00 680 HIS A CA 1
ATOM 5609 C C . HIS A 1 680 ? -10.449 3.686 -6.027 1.00 92.00 680 HIS A C 1
ATOM 5611 O O . HIS A 1 680 ? -10.088 2.786 -6.798 1.00 92.00 680 HIS A O 1
ATOM 5617 N N . PRO A 1 681 ? -11.337 3.414 -5.050 1.00 92.31 681 PRO A N 1
ATOM 5618 C CA . PRO A 1 681 ? -11.704 2.049 -4.671 1.00 92.31 681 PRO A CA 1
ATOM 5619 C C . PRO A 1 681 ? -12.552 1.350 -5.745 1.00 92.31 681 PRO A C 1
ATOM 5621 O O . PRO A 1 681 ? -13.696 1.717 -5.981 1.00 92.31 681 PRO A O 1
ATOM 5624 N N . VAL A 1 682 ? -12.029 0.279 -6.355 1.00 94.25 682 VAL A N 1
ATOM 5625 C CA . VAL A 1 682 ? -12.772 -0.550 -7.336 1.00 94.25 682 VAL A CA 1
ATOM 5626 C C . VAL A 1 682 ? -14.031 -1.185 -6.720 1.00 94.25 682 VAL A C 1
ATOM 5628 O O . VAL A 1 682 ? -15.069 -1.267 -7.376 1.00 94.25 682 VAL A O 1
ATOM 5631 N N . LYS A 1 683 ? -13.959 -1.555 -5.432 1.00 94.81 683 LYS A N 1
ATOM 5632 C CA . LYS A 1 683 ? -14.988 -2.311 -4.694 1.00 94.81 683 LYS A CA 1
ATOM 5633 C C . LYS A 1 683 ? -16.371 -1.666 -4.752 1.00 94.81 683 LYS A C 1
ATOM 5635 O O . LYS A 1 683 ? -17.367 -2.379 -4.780 1.00 94.81 683 LYS A O 1
ATOM 5640 N N . ILE A 1 684 ? -16.446 -0.333 -4.813 1.00 96.81 684 ILE A N 1
ATOM 5641 C CA . ILE A 1 684 ? -17.731 0.369 -4.869 1.00 96.81 684 ILE A CA 1
ATOM 5642 C C . ILE A 1 684 ? -18.533 -0.016 -6.123 1.00 96.81 684 ILE A C 1
ATOM 5644 O O . ILE A 1 684 ? -19.728 -0.275 -6.020 1.00 96.81 684 ILE A O 1
ATOM 5648 N N . TYR A 1 685 ? -17.876 -0.162 -7.280 1.00 96.88 685 TYR A N 1
ATOM 5649 C CA . TYR A 1 685 ? -18.518 -0.593 -8.525 1.00 96.88 685 TYR A CA 1
ATOM 5650 C C . TYR A 1 685 ? -18.930 -2.067 -8.471 1.00 96.88 685 TYR A C 1
ATOM 5652 O O . TYR A 1 685 ? -19.997 -2.426 -8.963 1.00 96.88 685 TYR A O 1
ATOM 5660 N N . GLU A 1 686 ? -18.100 -2.913 -7.855 1.00 95.69 686 GLU A N 1
ATOM 5661 C CA . GLU A 1 686 ? -18.343 -4.352 -7.699 1.00 95.69 686 GLU A CA 1
ATOM 5662 C C . GLU A 1 686 ? -19.574 -4.598 -6.809 1.00 95.69 686 GLU A C 1
ATOM 5664 O O . GLU A 1 686 ? -20.490 -5.325 -7.194 1.00 95.69 686 GLU A O 1
ATOM 5669 N N . TYR A 1 687 ? -19.658 -3.915 -5.664 1.00 97.50 687 TYR A N 1
ATOM 5670 C CA . TYR A 1 687 ? -20.803 -3.984 -4.752 1.00 97.50 687 TYR A CA 1
ATOM 5671 C C . TYR A 1 687 ? -22.074 -3.366 -5.358 1.00 97.50 687 TYR A C 1
ATOM 5673 O O . TYR A 1 687 ? -23.161 -3.938 -5.237 1.00 97.50 687 TYR A O 1
ATOM 5681 N N . PHE A 1 688 ? -21.952 -2.229 -6.055 1.00 97.44 688 PHE A N 1
ATOM 5682 C CA . PHE A 1 688 ? -23.086 -1.561 -6.701 1.00 97.44 688 PHE A CA 1
ATOM 5683 C C . PHE A 1 688 ? -23.651 -2.360 -7.881 1.00 97.44 688 PHE A C 1
ATOM 5685 O O . PHE A 1 688 ? -24.864 -2.343 -8.085 1.00 97.44 688 PHE A O 1
ATOM 5692 N N . ALA A 1 689 ? -22.826 -3.118 -8.612 1.00 96.81 689 ALA A N 1
ATOM 5693 C CA . ALA A 1 689 ? -23.291 -4.029 -9.660 1.00 96.81 689 ALA A CA 1
ATOM 5694 C C . ALA A 1 689 ? -24.234 -5.120 -9.115 1.00 96.81 689 ALA A C 1
ATOM 5696 O O . ALA A 1 689 ? -25.182 -5.504 -9.796 1.00 96.81 689 ALA A O 1
ATOM 5697 N N . ALA A 1 690 ? -24.021 -5.560 -7.869 1.00 94.75 690 ALA A N 1
ATOM 5698 C CA . ALA A 1 690 ? -24.919 -6.456 -7.136 1.00 94.75 690 ALA A CA 1
ATOM 5699 C C . ALA A 1 690 ? -26.026 -5.720 -6.340 1.00 94.75 690 ALA A C 1
ATOM 5701 O O . ALA A 1 690 ? -26.776 -6.358 -5.603 1.00 94.75 690 ALA A O 1
ATOM 5702 N N . GLY A 1 691 ? -26.126 -4.389 -6.460 1.00 95.44 691 GLY A N 1
ATOM 5703 C CA . GLY A 1 691 ? -27.126 -3.542 -5.796 1.00 95.44 691 GLY A CA 1
ATOM 5704 C C . GLY A 1 691 ? -26.953 -3.361 -4.283 1.00 95.44 691 GLY A C 1
ATOM 5705 O O . GLY A 1 691 ? -27.818 -2.763 -3.642 1.00 95.44 691 GLY A O 1
ATOM 5706 N N . LYS A 1 692 ? -25.861 -3.862 -3.697 1.00 95.88 692 LYS A N 1
ATOM 5707 C CA . LYS A 1 692 ? -25.721 -4.005 -2.242 1.00 95.88 692 LYS A CA 1
ATOM 5708 C C . LYS A 1 692 ? -25.554 -2.660 -1.517 1.00 95.88 692 LYS A C 1
ATOM 5710 O O . LYS A 1 692 ? -24.860 -1.787 -2.043 1.00 95.88 692 LYS A O 1
ATOM 5715 N N . PRO A 1 693 ? -26.116 -2.500 -0.302 1.00 97.94 693 PRO A N 1
ATOM 5716 C CA . PRO A 1 693 ? -25.751 -1.414 0.600 1.00 97.94 693 PRO A CA 1
ATOM 5717 C C . PRO A 1 693 ? -24.248 -1.432 0.878 1.00 97.94 693 PRO A C 1
ATOM 5719 O O . PRO A 1 693 ? -23.665 -2.495 1.113 1.00 97.94 693 PRO A O 1
ATOM 5722 N N . VAL A 1 694 ? -23.619 -0.256 0.857 1.00 98.56 694 VAL A N 1
ATOM 5723 C CA . VAL A 1 694 ? -22.186 -0.102 1.138 1.00 98.56 694 VAL A CA 1
ATOM 5724 C C . VAL A 1 694 ? -21.985 0.915 2.249 1.00 98.56 694 VAL A C 1
ATOM 5726 O O . VAL A 1 694 ? -22.502 2.029 2.158 1.00 98.56 694 VAL A O 1
ATOM 5729 N N . VAL A 1 695 ? -21.195 0.545 3.256 1.00 98.69 695 VAL A N 1
ATOM 5730 C CA . VAL A 1 695 ? -20.695 1.457 4.292 1.00 98.69 695 VAL A CA 1
ATOM 5731 C C . VAL A 1 695 ? -19.188 1.585 4.125 1.00 98.69 695 VAL A C 1
ATOM 5733 O O . VAL A 1 695 ? -18.468 0.586 4.067 1.00 98.69 695 VAL A O 1
ATOM 5736 N N . ALA A 1 696 ? -18.709 2.814 4.003 1.00 98.25 696 ALA A N 1
ATOM 5737 C CA . ALA A 1 696 ? -17.323 3.116 3.679 1.00 98.25 696 ALA A CA 1
ATOM 5738 C C . ALA A 1 696 ? -16.781 4.208 4.597 1.00 98.25 696 ALA A C 1
ATOM 5740 O O . ALA A 1 696 ? -17.537 5.080 5.027 1.00 98.25 696 ALA A O 1
ATOM 5741 N N . THR A 1 697 ? -15.472 4.218 4.841 1.00 96.81 697 THR A N 1
ATOM 5742 C CA . THR A 1 697 ? -14.813 5.412 5.385 1.00 96.81 697 THR A CA 1
ATOM 5743 C C . THR A 1 697 ? -15.010 6.576 4.404 1.00 96.81 697 THR A C 1
ATOM 5745 O O . THR A 1 697 ? -15.049 6.375 3.186 1.00 96.81 697 THR A O 1
ATOM 5748 N N . LYS A 1 698 ? -15.174 7.802 4.908 1.00 93.75 698 LYS A N 1
ATOM 5749 C CA . LYS A 1 698 ? -15.417 9.008 4.103 1.00 93.75 698 LYS A CA 1
ATOM 5750 C C . LYS A 1 698 ? -14.186 9.381 3.264 1.00 93.75 698 LYS A C 1
ATOM 5752 O O . LYS A 1 698 ? -13.348 10.173 3.678 1.00 93.75 698 LYS A O 1
ATOM 5757 N N . MET A 1 699 ? -14.103 8.804 2.068 1.00 91.06 699 MET A N 1
ATOM 5758 C CA . MET A 1 699 ? -13.058 9.052 1.071 1.00 91.06 699 MET A CA 1
ATOM 5759 C C . MET A 1 699 ? -13.521 10.048 0.001 1.00 91.06 699 MET A C 1
ATOM 5761 O O . MET A 1 699 ? -14.668 9.992 -0.445 1.00 91.06 699 MET A O 1
ATOM 5765 N N . THR A 1 700 ? -12.608 10.896 -0.483 1.00 89.75 700 THR A N 1
ATOM 5766 C CA . THR A 1 700 ? -12.901 11.924 -1.502 1.00 89.75 700 THR A CA 1
ATOM 5767 C C . THR A 1 700 ? -13.492 11.344 -2.790 1.00 89.75 700 THR A C 1
ATOM 5769 O O . THR A 1 700 ? -14.488 11.856 -3.298 1.00 89.75 700 THR A O 1
ATOM 5772 N N . GLU A 1 701 ? -12.949 10.225 -3.274 1.00 91.38 701 GLU A N 1
ATOM 5773 C CA . GLU A 1 701 ? -13.411 9.559 -4.503 1.00 91.38 701 GLU A CA 1
ATOM 5774 C C . GLU A 1 701 ? -14.844 9.000 -4.403 1.00 91.38 701 GLU A C 1
ATOM 5776 O O . GLU A 1 701 ? -15.455 8.683 -5.420 1.00 91.38 701 GLU A O 1
ATOM 5781 N N . LEU A 1 702 ? -15.407 8.894 -3.192 1.00 94.50 702 LEU A N 1
ATOM 5782 C CA . LEU A 1 702 ? -16.764 8.392 -2.967 1.00 94.50 702 LEU A CA 1
ATOM 5783 C C . LEU A 1 702 ? -17.825 9.498 -2.838 1.00 94.50 702 LEU A C 1
ATOM 5785 O O . LEU A 1 702 ? -19.015 9.184 -2.887 1.00 94.50 702 LEU A O 1
ATOM 5789 N N . TYR A 1 703 ? -17.451 10.783 -2.738 1.00 91.75 703 TYR A N 1
ATOM 5790 C CA . TYR A 1 703 ? -18.431 11.884 -2.707 1.00 91.75 703 TYR A CA 1
ATOM 5791 C C . TYR A 1 703 ? -19.420 11.886 -3.888 1.00 91.75 703 TYR A C 1
ATOM 5793 O O . TYR A 1 703 ? -20.605 12.096 -3.633 1.00 91.75 703 TYR A O 1
ATOM 5801 N N . PRO A 1 704 ? -19.031 11.587 -5.149 1.00 90.31 704 PRO A N 1
ATOM 5802 C CA . PRO A 1 704 ? -19.979 11.495 -6.269 1.00 90.31 704 PRO A CA 1
ATOM 5803 C C . PRO A 1 704 ? -21.042 10.391 -6.122 1.00 90.31 704 PRO A C 1
ATOM 5805 O O . PRO A 1 704 ? -21.931 10.280 -6.961 1.00 90.31 704 PRO A O 1
ATOM 5808 N N . MET A 1 705 ? -20.923 9.547 -5.093 1.00 92.25 705 MET A N 1
ATOM 5809 C CA . MET A 1 705 ? -21.748 8.367 -4.833 1.00 92.25 705 MET A CA 1
ATOM 5810 C C . MET A 1 705 ? -22.379 8.404 -3.426 1.00 92.25 705 MET A C 1
ATOM 5812 O O . MET A 1 705 ? -22.972 7.414 -2.989 1.00 92.25 705 MET A O 1
ATOM 5816 N N . MET A 1 706 ? -22.255 9.529 -2.704 1.00 93.31 706 MET A N 1
ATOM 5817 C CA . MET A 1 706 ? -22.641 9.682 -1.290 1.00 93.31 706 MET A CA 1
ATOM 5818 C C . MET A 1 706 ? -24.145 9.556 -1.005 1.00 93.31 706 MET A C 1
ATOM 5820 O O . MET A 1 706 ? -24.546 9.455 0.149 1.00 93.31 706 MET A O 1
ATOM 5824 N N . ASP A 1 707 ? -24.980 9.586 -2.041 1.00 93.31 707 ASP A N 1
ATOM 5825 C CA . ASP A 1 707 ? -26.431 9.396 -1.969 1.00 93.31 707 ASP A CA 1
ATOM 5826 C C . ASP A 1 707 ? -26.864 7.962 -2.341 1.00 93.31 707 ASP A C 1
ATOM 5828 O O . ASP A 1 707 ? -28.053 7.650 -2.395 1.00 93.31 707 ASP A O 1
ATOM 5832 N N . MET A 1 708 ? -25.889 7.084 -2.601 1.00 96.38 708 MET A N 1
ATOM 5833 C CA . MET A 1 708 ? -26.061 5.654 -2.866 1.00 96.38 708 MET A CA 1
ATOM 5834 C C . MET A 1 708 ? -25.256 4.768 -1.896 1.00 96.38 708 MET A C 1
ATOM 5836 O O . MET A 1 708 ? -25.438 3.549 -1.893 1.00 96.38 708 MET A O 1
ATOM 5840 N N . CYS A 1 709 ? -24.382 5.340 -1.062 1.00 97.00 709 CYS A N 1
ATOM 5841 C CA . CYS A 1 709 ? -23.622 4.632 -0.027 1.00 97.00 709 CYS A CA 1
ATOM 5842 C C . CYS A 1 709 ? -23.482 5.471 1.251 1.00 97.00 709 CYS A C 1
ATOM 5844 O O . CYS A 1 709 ? -23.633 6.690 1.236 1.00 97.00 709 CYS A O 1
ATOM 5846 N N . TYR A 1 710 ? -23.170 4.814 2.366 1.00 98.06 710 TYR A N 1
ATOM 5847 C CA . TYR A 1 710 ? -23.050 5.454 3.669 1.00 98.06 710 TYR A CA 1
ATOM 5848 C C . TYR A 1 710 ? -21.579 5.767 3.981 1.00 98.06 710 TYR A C 1
ATOM 5850 O O . TYR A 1 710 ? -20.813 4.880 4.357 1.00 98.06 710 TYR A O 1
ATOM 5858 N N . LEU A 1 711 ? -21.185 7.035 3.834 1.00 97.62 711 LEU A N 1
ATOM 5859 C CA . LEU A 1 711 ? -19.812 7.504 4.074 1.00 97.62 711 LEU A CA 1
ATOM 5860 C C . LEU A 1 711 ? -19.616 7.942 5.527 1.00 97.62 711 LEU A C 1
ATOM 5862 O O . LEU A 1 711 ? -20.187 8.951 5.938 1.00 97.62 711 LEU A O 1
ATOM 5866 N N . ALA A 1 712 ? -18.838 7.196 6.304 1.00 96.88 712 ALA A N 1
ATOM 5867 C CA . ALA A 1 712 ? -18.647 7.386 7.739 1.00 96.88 712 ALA A CA 1
ATOM 5868 C C . ALA A 1 712 ? -17.354 8.136 8.093 1.00 96.88 712 ALA A C 1
ATOM 5870 O O . ALA A 1 712 ? -16.306 7.897 7.495 1.00 96.88 712 ALA A O 1
ATOM 5871 N N . GLU A 1 713 ? -17.428 9.028 9.081 1.00 92.25 713 GLU A N 1
ATOM 5872 C CA . GLU A 1 713 ? -16.304 9.895 9.483 1.00 92.25 713 GLU A CA 1
ATOM 5873 C C . GLU A 1 713 ? -15.410 9.280 10.560 1.00 92.25 713 GLU A C 1
ATOM 5875 O O . GLU A 1 713 ? -14.197 9.452 10.537 1.00 92.25 713 GLU A O 1
ATOM 5880 N N . HIS A 1 714 ? -16.010 8.548 11.493 1.00 94.62 714 HIS A N 1
ATOM 5881 C CA . HIS A 1 714 ? -15.340 7.902 12.618 1.00 94.62 714 HIS A CA 1
ATOM 5882 C C . HIS A 1 714 ? -16.124 6.649 13.033 1.00 94.62 714 HIS A C 1
ATOM 5884 O O . HIS A 1 714 ? -17.248 6.428 12.575 1.00 94.62 714 HIS A O 1
ATOM 5890 N N . LYS A 1 715 ? -15.540 5.803 13.887 1.00 97.19 715 LYS A N 1
ATOM 5891 C CA . LYS A 1 715 ? -16.051 4.453 14.195 1.00 97.19 715 LYS A CA 1
ATOM 5892 C C . LYS A 1 715 ? -17.479 4.418 14.770 1.00 97.19 715 LYS A C 1
ATOM 5894 O O . LYS A 1 715 ? -18.250 3.533 14.406 1.00 97.19 715 LYS A O 1
ATOM 5899 N N . GLU A 1 716 ? -17.874 5.395 15.587 1.00 98.00 716 GLU A N 1
ATOM 5900 C CA . GLU A 1 716 ? -19.237 5.525 16.132 1.00 98.00 716 GLU A CA 1
ATOM 5901 C C . GLU A 1 716 ? -20.256 5.850 15.023 1.00 98.00 716 GLU A C 1
ATOM 5903 O O . GLU A 1 716 ? -21.339 5.267 14.958 1.00 98.00 716 GLU A O 1
ATOM 5908 N N . ASP A 1 717 ? -19.903 6.760 14.111 1.00 97.94 717 ASP A N 1
ATOM 5909 C CA . ASP A 1 717 ? -20.732 7.108 12.954 1.00 97.94 717 ASP A CA 1
ATOM 5910 C C . ASP A 1 717 ? -20.767 5.967 11.921 1.00 97.94 717 ASP A C 1
ATOM 5912 O O . ASP A 1 717 ? -21.810 5.723 11.315 1.00 97.94 717 ASP A O 1
ATOM 5916 N N . PHE A 1 718 ? -19.679 5.202 11.789 1.00 98.50 718 PHE A N 1
ATOM 5917 C CA . PHE A 1 718 ? -19.628 3.975 10.990 1.00 98.50 718 PHE A CA 1
ATOM 5918 C C . PHE A 1 718 ? -20.579 2.915 11.552 1.00 98.50 718 PHE A C 1
ATOM 5920 O O . PHE A 1 718 ? -21.359 2.343 10.798 1.00 98.50 718 PHE A O 1
ATOM 5927 N N . LEU A 1 719 ? -20.585 2.699 12.871 1.00 98.56 719 LEU A N 1
ATOM 5928 C CA . LEU A 1 719 ? -21.510 1.787 13.550 1.00 98.56 719 LEU A CA 1
ATOM 5929 C C . LEU A 1 719 ? -22.976 2.186 13.321 1.00 98.56 719 LEU A C 1
ATOM 5931 O O . LEU A 1 719 ? -23.798 1.350 12.954 1.00 98.56 719 LEU A O 1
ATOM 5935 N N . ARG A 1 720 ? -23.291 3.478 13.460 1.00 98.50 720 ARG A N 1
ATOM 5936 C CA . ARG A 1 720 ? -24.626 4.029 13.183 1.00 98.50 720 ARG A CA 1
ATOM 5937 C C . ARG A 1 720 ? -25.031 3.859 11.714 1.00 98.50 720 ARG A C 1
ATOM 5939 O O . ARG A 1 720 ? -26.177 3.528 11.421 1.00 98.50 720 ARG A O 1
ATOM 5946 N N . LYS A 1 721 ? -24.105 4.086 10.780 1.00 98.44 721 LYS A N 1
ATOM 5947 C CA . LYS A 1 721 ? -24.317 3.894 9.335 1.00 98.44 721 LYS A CA 1
ATOM 5948 C C . LYS A 1 721 ? -24.434 2.420 8.947 1.00 98.44 721 LYS A C 1
ATOM 5950 O O . LYS A 1 721 ? -25.171 2.111 8.018 1.00 98.44 721 LYS A O 1
ATOM 5955 N N . LEU A 1 722 ? -23.784 1.522 9.685 1.00 98.62 722 LEU A N 1
ATOM 5956 C CA . LEU A 1 722 ? -23.934 0.077 9.541 1.00 98.62 722 LEU A CA 1
ATOM 5957 C C . LEU A 1 722 ? -25.344 -0.387 9.907 1.00 98.62 722 LEU A C 1
ATOM 5959 O O . LEU A 1 722 ? -25.927 -1.148 9.143 1.00 98.62 722 LEU A O 1
ATOM 5963 N N . ASP A 1 723 ? -25.919 0.116 11.002 1.00 98.00 723 ASP A N 1
ATOM 5964 C CA . ASP A 1 723 ? -27.321 -0.162 11.343 1.00 98.00 723 ASP A CA 1
ATOM 5965 C C . ASP A 1 723 ? -28.280 0.335 10.250 1.00 98.00 723 ASP A C 1
ATOM 5967 O O . ASP A 1 723 ? -29.107 -0.432 9.761 1.00 98.00 723 ASP A O 1
ATOM 5971 N N . LEU A 1 724 ? -28.109 1.580 9.784 1.00 98.00 724 LEU A N 1
ATOM 5972 C CA . LEU A 1 724 ? -28.927 2.137 8.696 1.00 98.00 724 LEU A CA 1
ATOM 5973 C C . LEU A 1 724 ? -28.832 1.323 7.395 1.00 98.00 724 LEU A C 1
ATOM 5975 O O . LEU A 1 724 ? -29.837 1.170 6.707 1.00 98.00 724 LEU A O 1
ATOM 5979 N N . ALA A 1 725 ? -27.647 0.803 7.064 1.00 97.94 725 ALA A N 1
ATOM 5980 C CA . ALA A 1 725 ? -27.433 -0.023 5.878 1.00 97.94 725 ALA A CA 1
ATOM 5981 C C . ALA A 1 725 ? -28.024 -1.437 6.013 1.00 97.94 725 ALA A C 1
ATOM 5983 O O . ALA A 1 725 ? -28.462 -2.002 5.014 1.00 97.94 725 ALA A O 1
ATOM 5984 N N . VAL A 1 726 ? -28.052 -2.008 7.225 1.00 97.62 726 VAL A N 1
ATOM 5985 C CA . VAL A 1 726 ? -28.700 -3.303 7.513 1.00 97.62 726 VAL A CA 1
ATOM 5986 C C . VAL A 1 726 ? -30.226 -3.191 7.432 1.00 97.62 726 VAL A C 1
ATOM 5988 O O . VAL A 1 726 ? -30.880 -4.112 6.945 1.00 97.62 726 VAL A O 1
ATOM 5991 N N . ASP A 1 727 ? -30.793 -2.069 7.878 1.00 96.44 727 ASP A N 1
ATOM 5992 C CA . ASP A 1 727 ? -32.237 -1.809 7.825 1.00 96.44 727 ASP A CA 1
ATOM 5993 C C . ASP A 1 727 ? -32.728 -1.271 6.463 1.00 96.44 727 ASP A C 1
ATOM 5995 O O . ASP A 1 727 ? -33.940 -1.115 6.264 1.00 96.44 727 ASP A O 1
ATOM 5999 N N . GLU A 1 728 ? -31.823 -1.019 5.507 1.00 96.31 728 GLU A N 1
ATOM 6000 C CA . GLU A 1 728 ? -32.154 -0.484 4.184 1.00 96.31 728 GLU A CA 1
ATOM 6001 C C . GLU A 1 728 ? -33.019 -1.462 3.368 1.00 96.31 728 GLU A C 1
ATOM 6003 O O . GLU A 1 728 ? -32.651 -2.608 3.108 1.00 96.31 728 GLU A O 1
ATOM 6008 N N . LYS A 1 729 ? -34.190 -0.986 2.929 1.00 91.44 729 LYS A N 1
ATOM 6009 C CA . LYS A 1 729 ? -35.165 -1.747 2.119 1.00 91.44 729 LYS A CA 1
ATOM 6010 C C . LYS A 1 729 ? -35.580 -1.008 0.843 1.00 91.44 729 LYS A C 1
ATOM 6012 O O . LYS A 1 729 ? -36.565 -1.373 0.205 1.00 91.44 729 LYS A O 1
ATOM 6017 N N . ASP A 1 730 ? -34.860 0.054 0.483 1.00 91.12 730 ASP A N 1
ATOM 6018 C CA . ASP A 1 730 ? -35.215 0.911 -0.645 1.00 91.12 730 ASP A CA 1
ATOM 6019 C C . ASP A 1 730 ? -34.740 0.309 -1.982 1.00 91.12 730 ASP A C 1
ATOM 6021 O O . ASP A 1 730 ? -33.579 0.415 -2.401 1.00 91.12 730 ASP A O 1
ATOM 6025 N N . GLU A 1 731 ? -35.679 -0.315 -2.697 1.00 93.19 731 GLU A N 1
ATOM 6026 C CA . GLU A 1 731 ? -35.442 -0.819 -4.049 1.00 93.19 731 GLU A CA 1
ATOM 6027 C C . GLU A 1 731 ? -35.023 0.276 -5.043 1.00 93.19 731 GLU A C 1
ATOM 6029 O O . GLU A 1 731 ? -34.388 -0.035 -6.054 1.00 93.19 731 GLU A O 1
ATOM 6034 N N . THR A 1 732 ? -35.386 1.542 -4.817 1.00 96.00 732 THR A N 1
ATOM 6035 C CA . THR A 1 732 ? -35.012 2.639 -5.716 1.00 96.00 732 THR A CA 1
ATOM 6036 C C . THR A 1 732 ? -33.512 2.899 -5.631 1.00 96.00 732 THR A C 1
ATOM 6038 O O . THR A 1 732 ? -32.851 2.911 -6.669 1.00 96.00 732 THR A O 1
ATOM 6041 N N . ILE A 1 733 ? -32.940 2.969 -4.423 1.00 95.69 733 ILE A N 1
ATOM 6042 C CA . ILE A 1 733 ? -31.490 3.105 -4.212 1.00 95.69 733 ILE A CA 1
ATOM 6043 C C . ILE A 1 733 ? -30.760 1.879 -4.777 1.00 95.69 733 ILE A C 1
ATOM 6045 O O . ILE A 1 733 ? -29.787 2.029 -5.518 1.00 95.69 733 ILE A O 1
ATOM 6049 N N . THR A 1 734 ? -31.287 0.672 -4.547 1.00 95.50 734 THR A N 1
ATOM 6050 C CA . THR A 1 734 ? -30.762 -0.575 -5.136 1.00 95.50 734 THR A CA 1
ATOM 6051 C C . THR A 1 734 ? -30.682 -0.496 -6.669 1.00 95.50 734 THR A C 1
ATOM 6053 O O . THR A 1 734 ? -29.637 -0.776 -7.261 1.00 95.50 734 THR A O 1
ATOM 6056 N N . LYS A 1 735 ? -31.755 -0.048 -7.337 1.00 96.06 735 LYS A N 1
ATOM 6057 C CA . LYS A 1 735 ? -31.797 0.131 -8.802 1.00 96.06 735 LYS A CA 1
ATOM 6058 C C . LYS A 1 735 ? -30.841 1.233 -9.277 1.00 96.06 735 LYS A C 1
ATOM 6060 O O . LYS A 1 735 ? -30.216 1.072 -10.325 1.00 96.06 735 LYS A O 1
ATOM 6065 N N . ARG A 1 736 ? -30.671 2.316 -8.505 1.00 97.12 736 ARG A N 1
ATOM 6066 C CA . ARG A 1 736 ? -29.705 3.393 -8.796 1.00 97.12 736 ARG A CA 1
ATOM 6067 C C . ARG A 1 736 ? -28.257 2.902 -8.748 1.00 97.12 736 ARG A C 1
ATOM 6069 O O . ARG A 1 736 ? -27.517 3.187 -9.685 1.00 97.12 736 ARG A O 1
ATOM 6076 N N . ARG A 1 737 ? -27.877 2.103 -7.741 1.00 97.50 737 ARG A N 1
ATOM 6077 C CA . ARG A 1 737 ? -26.547 1.463 -7.650 1.00 97.50 737 ARG A CA 1
ATOM 6078 C C . ARG A 1 737 ? -26.241 0.609 -8.879 1.00 97.50 737 ARG A C 1
ATOM 6080 O O . ARG A 1 737 ? -25.217 0.812 -9.528 1.00 97.50 737 ARG A O 1
ATOM 6087 N N . ILE A 1 738 ? -27.162 -0.292 -9.233 1.00 96.75 738 ILE A N 1
ATOM 6088 C CA . ILE A 1 738 ? -27.018 -1.194 -10.387 1.00 96.75 738 ILE A CA 1
ATOM 6089 C C . ILE A 1 738 ? -26.863 -0.386 -11.680 1.00 96.75 738 ILE A C 1
ATOM 6091 O O . ILE A 1 738 ? -25.958 -0.660 -12.469 1.00 96.75 738 ILE A O 1
ATOM 6095 N N . LYS A 1 739 ? -27.694 0.649 -11.875 1.00 96.94 739 LYS A N 1
ATOM 6096 C CA . LYS A 1 739 ? -27.588 1.553 -13.025 1.00 96.94 739 LYS A CA 1
ATOM 6097 C C . LYS A 1 739 ? -26.220 2.244 -13.069 1.00 96.94 739 LYS A C 1
ATOM 6099 O O . LYS A 1 739 ? -25.529 2.134 -14.079 1.00 96.94 739 LYS A O 1
ATOM 6104 N N . PHE A 1 740 ? -25.796 2.874 -11.974 1.00 97.12 740 PHE A N 1
ATOM 6105 C CA . PHE A 1 740 ? -24.512 3.572 -11.897 1.00 97.12 740 PHE A CA 1
ATOM 6106 C C . PHE A 1 740 ? -23.327 2.650 -12.226 1.00 97.12 740 PHE A C 1
ATOM 6108 O O . PHE A 1 740 ? -22.429 3.042 -12.971 1.00 97.12 740 PHE A O 1
ATOM 6115 N N . ALA A 1 741 ? -23.329 1.414 -11.717 1.00 96.94 741 ALA A N 1
ATOM 6116 C CA . ALA A 1 741 ? -22.293 0.430 -12.027 1.00 96.94 741 ALA A CA 1
ATOM 6117 C C . ALA A 1 741 ? -22.309 0.006 -13.508 1.00 96.94 741 ALA A C 1
ATOM 6119 O O . ALA A 1 741 ? -21.246 -0.157 -14.106 1.00 96.94 741 ALA A O 1
ATOM 6120 N N . SER A 1 742 ? -23.492 -0.112 -14.125 1.00 96.81 742 SER A N 1
ATOM 6121 C CA . SER A 1 742 ? -23.627 -0.421 -15.558 1.00 96.81 742 SER A CA 1
ATOM 6122 C C . SER A 1 742 ? -23.091 0.684 -16.478 1.00 96.81 742 SER A C 1
ATOM 6124 O O . SER A 1 742 ? -22.590 0.393 -17.561 1.00 96.81 742 SER A O 1
ATOM 6126 N N . GLU A 1 743 ? -23.120 1.935 -16.012 1.00 96.25 743 GLU A N 1
ATOM 6127 C CA . GLU A 1 743 ? -22.608 3.128 -16.706 1.00 96.25 743 GLU A CA 1
ATOM 6128 C C . GLU A 1 743 ? -21.113 3.395 -16.397 1.00 96.25 743 GLU A C 1
ATOM 6130 O O . GLU A 1 743 ? -20.487 4.265 -16.999 1.00 96.25 743 GLU A O 1
ATOM 6135 N N . ASN A 1 744 ? -20.502 2.629 -15.480 1.00 96.56 744 ASN A N 1
ATOM 6136 C CA . ASN A 1 744 ? -19.112 2.789 -15.035 1.00 96.56 744 ASN A CA 1
ATOM 6137 C C . ASN A 1 744 ? -18.299 1.495 -15.188 1.00 96.56 744 ASN A C 1
ATOM 6139 O O . ASN A 1 744 ? -17.750 0.947 -14.228 1.00 96.56 744 ASN A O 1
ATOM 6143 N N . THR A 1 745 ? -18.202 1.018 -16.428 1.00 97.19 745 THR A N 1
ATOM 6144 C CA . THR A 1 745 ? -17.440 -0.193 -16.776 1.00 97.19 745 THR A CA 1
ATOM 6145 C C . THR A 1 745 ? -16.104 0.120 -17.444 1.00 97.19 745 THR A C 1
ATOM 6147 O O . THR A 1 745 ? -15.893 1.210 -17.979 1.00 97.19 745 THR A O 1
ATOM 6150 N N . TRP A 1 746 ? -15.203 -0.864 -17.482 1.00 96.50 746 TRP A N 1
ATOM 6151 C CA . TRP A 1 746 ? -13.936 -0.749 -18.213 1.00 96.50 746 TRP A CA 1
ATOM 6152 C C . TRP A 1 746 ? -14.111 -0.436 -19.704 1.00 96.50 746 TRP A C 1
ATOM 6154 O O . TRP A 1 746 ? -13.249 0.221 -20.280 1.00 96.50 746 TRP A O 1
ATOM 6164 N N . ASN A 1 747 ? -15.243 -0.814 -20.315 1.00 96.38 747 ASN A N 1
ATOM 6165 C CA . ASN A 1 747 ? -15.556 -0.403 -21.684 1.00 96.38 747 ASN A CA 1
ATOM 6166 C C . ASN A 1 747 ? -15.776 1.112 -21.783 1.00 96.38 747 ASN A C 1
ATOM 6168 O O . ASN A 1 747 ? -15.246 1.743 -22.684 1.00 96.38 747 ASN A O 1
ATOM 6172 N N . HIS A 1 748 ? -16.491 1.715 -20.829 1.00 97.62 748 HIS A N 1
ATOM 6173 C CA . HIS A 1 748 ? -16.676 3.169 -20.794 1.00 97.62 748 HIS A CA 1
ATOM 6174 C C . HIS A 1 748 ? -15.340 3.900 -20.593 1.00 97.62 748 HIS A C 1
ATOM 6176 O O . HIS A 1 748 ? -15.092 4.899 -21.259 1.00 97.62 748 HIS A O 1
ATOM 6182 N N . ARG A 1 749 ? -14.443 3.381 -19.737 1.00 97.19 749 ARG A N 1
ATOM 6183 C CA . ARG A 1 749 ? -13.090 3.949 -19.567 1.00 97.19 749 ARG A CA 1
ATOM 6184 C C . ARG A 1 749 ? -12.247 3.827 -20.837 1.00 97.19 749 ARG A C 1
ATOM 6186 O O . ARG A 1 749 ? -11.560 4.783 -21.188 1.00 97.19 749 ARG A O 1
ATOM 6193 N N . PHE A 1 750 ? -12.338 2.697 -21.540 1.00 96.56 750 PHE A N 1
ATOM 6194 C CA . PHE A 1 750 ? -11.737 2.540 -22.863 1.00 96.56 750 PHE A CA 1
ATOM 6195 C C . PHE A 1 750 ? -12.288 3.570 -23.854 1.00 96.56 750 PHE A C 1
ATOM 6197 O O . PHE A 1 750 ? -11.489 4.277 -24.449 1.00 96.56 750 PHE A O 1
ATOM 6204 N N . GLU A 1 751 ? -13.608 3.733 -23.987 1.00 96.62 751 GLU A N 1
ATOM 6205 C CA . GLU A 1 751 ? -14.193 4.714 -24.916 1.00 96.62 751 GLU A CA 1
ATOM 6206 C C . GLU A 1 751 ? -13.774 6.155 -24.586 1.00 96.62 751 GLU A C 1
ATOM 6208 O O . GLU A 1 751 ? -13.414 6.914 -25.486 1.00 96.62 751 GLU A O 1
ATOM 6213 N N . THR A 1 752 ? -13.764 6.550 -23.306 1.00 96.81 752 THR A N 1
ATOM 6214 C CA . THR A 1 752 ? -13.270 7.875 -22.887 1.00 96.81 752 THR A CA 1
ATOM 6215 C C . THR A 1 752 ? -11.817 8.081 -23.314 1.00 96.81 752 THR A C 1
ATOM 6217 O O . THR A 1 752 ? -11.498 9.084 -23.951 1.00 96.81 752 THR A O 1
ATOM 6220 N N . LEU A 1 753 ? -10.943 7.115 -23.016 1.00 96.25 753 LEU A N 1
ATOM 6221 C CA . LEU A 1 753 ? -9.531 7.175 -23.381 1.00 96.25 753 LEU A CA 1
ATOM 6222 C C . LEU A 1 753 ? -9.335 7.160 -24.905 1.00 96.25 753 LEU A C 1
ATOM 6224 O O . LEU A 1 753 ? -8.587 7.972 -25.435 1.00 96.25 753 LEU A O 1
ATOM 6228 N N . TYR A 1 754 ? -10.027 6.280 -25.627 1.00 94.25 754 TYR A N 1
ATOM 6229 C CA . TYR A 1 754 ? -9.898 6.111 -27.073 1.00 94.25 754 TYR A CA 1
ATOM 6230 C C . TYR A 1 754 ? -10.309 7.369 -27.840 1.00 94.25 754 TYR A C 1
ATOM 6232 O O . TYR A 1 754 ? -9.636 7.768 -28.793 1.00 94.25 754 TYR A O 1
ATOM 6240 N N . ASN A 1 755 ? -11.380 8.031 -27.398 1.00 93.50 755 ASN A N 1
ATOM 6241 C CA . ASN A 1 755 ? -11.825 9.291 -27.983 1.00 93.50 755 ASN A CA 1
ATOM 6242 C C . ASN A 1 755 ? -10.863 10.447 -27.671 1.00 93.50 755 ASN A C 1
ATOM 6244 O O . ASN A 1 755 ? -10.589 11.244 -28.566 1.00 93.50 755 ASN A O 1
ATOM 6248 N N . GLU A 1 756 ? -10.280 10.511 -26.470 1.00 93.56 756 GLU A N 1
ATOM 6249 C CA . GLU A 1 756 ? -9.265 11.528 -26.158 1.00 93.56 756 GLU A CA 1
ATOM 6250 C C . GLU A 1 756 ? -7.961 11.290 -26.945 1.00 93.56 756 GLU A C 1
ATOM 6252 O O . GLU A 1 756 ? -7.387 12.232 -27.488 1.00 93.56 756 GLU A O 1
ATOM 6257 N N . LEU A 1 757 ? -7.527 10.035 -27.116 1.00 91.44 757 LEU A N 1
ATOM 6258 C CA . LEU A 1 757 ? -6.353 9.691 -27.930 1.00 91.44 757 LEU A CA 1
ATOM 6259 C C . LEU A 1 757 ? -6.552 10.021 -29.420 1.00 91.44 757 LEU A C 1
ATOM 6261 O O . LEU A 1 757 ? -5.623 10.517 -30.056 1.00 91.44 757 LEU A O 1
ATOM 6265 N N . LYS A 1 758 ? -7.761 9.823 -29.966 1.00 88.69 758 LYS A N 1
ATOM 6266 C CA . LYS A 1 758 ? -8.127 10.306 -31.312 1.00 88.69 758 LYS A CA 1
ATOM 6267 C C . LYS A 1 758 ? -8.110 11.832 -31.403 1.00 88.69 758 LYS A C 1
ATOM 6269 O O . LYS A 1 758 ? -7.533 12.372 -32.333 1.00 88.69 758 LYS A O 1
ATOM 6274 N N . LYS A 1 759 ? -8.725 12.523 -30.440 1.00 87.50 759 LYS A N 1
ATOM 6275 C CA . LYS A 1 759 ? -8.836 13.993 -30.401 1.00 87.50 759 LYS A CA 1
ATOM 6276 C C . LYS A 1 759 ? -7.482 14.707 -30.318 1.00 87.50 759 LYS A C 1
ATOM 6278 O O . LYS A 1 759 ? -7.370 15.832 -30.789 1.00 87.50 759 LYS A O 1
ATOM 6283 N N . ASN A 1 760 ? -6.475 14.063 -29.731 1.00 83.06 760 ASN A N 1
ATOM 6284 C CA . ASN A 1 760 ? -5.100 14.569 -29.665 1.00 83.06 760 ASN A CA 1
ATOM 6285 C C . ASN A 1 760 ? -4.193 14.005 -30.778 1.00 83.06 760 ASN A C 1
ATOM 6287 O O . ASN A 1 760 ? -2.973 14.134 -30.681 1.00 83.06 760 ASN A O 1
ATOM 6291 N N . ASN A 1 761 ? -4.759 13.353 -31.804 1.00 81.94 761 ASN A N 1
ATOM 6292 C CA . ASN A 1 761 ? -4.038 12.744 -32.931 1.00 81.94 761 ASN A CA 1
ATOM 6293 C C . ASN A 1 761 ? -2.921 11.766 -32.502 1.00 81.94 761 ASN A C 1
ATOM 6295 O O . ASN A 1 761 ? -1.930 11.559 -33.199 1.00 81.94 761 ASN A O 1
ATOM 6299 N N . LEU A 1 762 ? -3.073 11.123 -31.338 1.00 79.38 762 LEU A N 1
ATOM 6300 C CA . LEU A 1 762 ? -2.088 10.174 -30.805 1.00 79.38 762 LEU A CA 1
ATOM 6301 C C . LEU A 1 762 ? -2.186 8.794 -31.471 1.00 79.38 762 LEU A C 1
ATOM 6303 O O . LEU A 1 762 ? -1.253 8.002 -31.365 1.00 79.38 762 LEU A O 1
ATOM 6307 N N . PHE A 1 763 ? -3.292 8.523 -32.174 1.00 73.12 763 PHE A N 1
ATOM 6308 C CA . PHE A 1 763 ? -3.527 7.292 -32.936 1.00 73.12 763 PHE A CA 1
ATOM 6309 C C . PHE A 1 763 ? -3.354 7.420 -34.451 1.00 73.12 763 PHE A C 1
ATOM 6311 O O . PHE A 1 763 ? -3.590 6.434 -35.155 1.00 73.12 763 PHE A O 1
ATOM 6318 N N . ASP A 1 764 ? -2.948 8.585 -34.956 1.00 60.12 764 ASP A N 1
ATOM 6319 C CA . ASP A 1 764 ? -2.797 8.779 -36.393 1.00 60.12 764 ASP A CA 1
ATOM 6320 C C . ASP A 1 764 ? -1.715 7.841 -36.940 1.00 60.12 764 ASP A C 1
ATOM 6322 O O . ASP A 1 764 ? -0.552 7.848 -36.525 1.00 60.12 764 ASP A O 1
ATOM 6326 N N . ILE A 1 765 ? -2.129 6.990 -37.878 1.00 51.91 765 ILE A N 1
ATOM 6327 C CA . ILE A 1 765 ? -1.212 6.304 -38.777 1.00 51.91 765 ILE A CA 1
ATOM 6328 C C . ILE A 1 765 ? -0.859 7.351 -39.827 1.00 51.91 765 ILE A C 1
ATOM 6330 O O . ILE A 1 765 ? -1.626 7.571 -40.765 1.00 51.91 765 ILE A O 1
ATOM 6334 N N . GLU A 1 766 ? 0.279 8.024 -39.657 1.00 44.84 766 GLU A N 1
ATOM 6335 C CA . GLU A 1 766 ? 0.878 8.759 -40.765 1.00 44.84 766 GLU A CA 1
ATOM 6336 C C . GLU A 1 766 ? 1.202 7.735 -41.857 1.00 44.84 766 GLU A C 1
ATOM 6338 O O . GLU A 1 766 ? 2.155 6.962 -41.758 1.00 44.84 766 GLU A O 1
ATOM 6343 N N . HIS A 1 767 ? 0.359 7.689 -42.891 1.00 34.03 767 HIS A N 1
ATOM 6344 C CA . HIS A 1 767 ? 0.659 6.973 -44.121 1.00 34.03 767 HIS A CA 1
ATOM 6345 C C . HIS A 1 767 ? 1.804 7.706 -44.828 1.00 34.03 767 HIS A C 1
ATOM 6347 O O . HIS A 1 767 ? 1.581 8.511 -45.730 1.00 34.03 767 HIS A O 1
ATOM 6353 N N . HIS A 1 768 ? 3.036 7.426 -44.406 1.00 30.53 768 HIS A N 1
ATOM 6354 C CA . HIS A 1 768 ? 4.221 7.686 -45.210 1.00 30.53 768 HIS A CA 1
ATOM 6355 C C . HIS A 1 768 ? 4.191 6.739 -46.415 1.00 30.53 768 HIS A C 1
ATOM 6357 O O . HIS A 1 768 ? 4.578 5.574 -46.326 1.00 30.53 768 HIS A O 1
ATOM 6363 N N . SER A 1 769 ? 3.626 7.258 -47.505 1.00 26.58 769 SER A N 1
ATOM 6364 C CA . SER A 1 769 ? 3.642 6.702 -48.861 1.00 26.58 769 SER A CA 1
ATOM 6365 C C . SER A 1 769 ? 5.030 6.757 -49.488 1.00 26.58 769 SER A C 1
ATOM 6367 O O . SER A 1 769 ? 5.628 7.854 -49.380 1.00 26.58 769 SER A O 1
#

Radius of gyration: 37.91 Å; Cα contacts (8 Å, |Δi|>4): 1143; chains: 1; bounding box: 80×78×128 Å